Protein AF-A0A7X9GZW5-F1 (afdb_monomer)

Radius of gyration: 44.26 Å; Cα contacts (8 Å, |Δi|>4): 1492; chains: 1; bounding box: 99×56×119 Å

Structure (mmCIF, N/CA/C/O backbone):
data_AF-A0A7X9GZW5-F1
#
_entry.id   AF-A0A7X9GZW5-F1
#
loop_
_atom_site.group_PDB
_atom_site.id
_atom_site.type_symbol
_atom_site.label_atom_id
_atom_site.label_alt_id
_atom_site.label_comp_id
_atom_site.label_asym_id
_atom_site.label_entity_id
_atom_site.label_seq_id
_atom_site.pdbx_PDB_ins_code
_atom_site.Cartn_x
_atom_site.Cartn_y
_atom_site.Cartn_z
_atom_site.occupancy
_atom_site.B_iso_or_equiv
_atom_site.auth_seq_id
_atom_site.auth_comp_id
_atom_site.auth_asym_id
_atom_site.auth_atom_id
_atom_site.pdbx_PDB_model_num
ATOM 1 N N . GLU A 1 1 ? 48.222 13.769 -1.702 1.00 72.75 1 GLU A N 1
ATOM 2 C CA . GLU A 1 1 ? 47.560 15.000 -1.211 1.00 72.75 1 GLU A CA 1
ATOM 3 C C . GLU A 1 1 ? 47.302 16.028 -2.317 1.00 72.75 1 GLU A C 1
ATOM 5 O O . GLU A 1 1 ? 46.155 16.415 -2.487 1.00 72.75 1 GLU A O 1
ATOM 10 N N . ALA A 1 2 ? 48.299 16.400 -3.131 1.00 80.19 2 ALA A N 1
ATOM 11 C CA . ALA A 1 2 ? 48.127 17.349 -4.244 1.00 80.19 2 ALA A CA 1
ATOM 12 C C . ALA A 1 2 ? 47.014 16.972 -5.253 1.00 80.19 2 ALA A C 1
ATOM 14 O O . ALA A 1 2 ? 46.189 17.818 -5.588 1.00 80.19 2 ALA A O 1
ATOM 15 N N . LEU A 1 3 ? 46.912 15.695 -5.656 1.00 81.25 3 LEU A N 1
ATOM 16 C CA . LEU A 1 3 ? 45.839 15.205 -6.543 1.00 81.25 3 LEU A CA 1
ATOM 17 C C . LEU A 1 3 ? 44.428 15.529 -6.017 1.00 81.25 3 LEU A C 1
ATOM 19 O O . LEU A 1 3 ? 43.565 15.923 -6.791 1.00 81.25 3 LEU A O 1
ATOM 23 N N . LYS A 1 4 ? 44.213 15.464 -4.694 1.00 79.50 4 LYS A N 1
ATOM 24 C CA . LYS A 1 4 ? 42.918 15.755 -4.053 1.00 79.50 4 LYS A CA 1
ATOM 25 C C . LYS A 1 4 ? 42.494 17.213 -4.247 1.00 79.50 4 LYS A C 1
ATOM 27 O O . LYS A 1 4 ? 41.311 17.493 -4.418 1.00 79.50 4 LYS A O 1
ATOM 32 N N . TRP A 1 5 ? 43.444 18.143 -4.186 1.00 85.75 5 TRP A N 1
ATOM 33 C CA . TRP A 1 5 ? 43.175 19.567 -4.389 1.00 85.75 5 TRP A CA 1
ATOM 34 C C . TRP A 1 5 ? 42.971 19.901 -5.864 1.00 85.75 5 TRP A C 1
ATOM 36 O O . TRP A 1 5 ? 42.066 20.666 -6.188 1.00 85.75 5 TRP A O 1
ATOM 46 N N . ILE A 1 6 ? 43.731 19.262 -6.755 1.00 85.94 6 ILE A N 1
ATOM 47 C CA . ILE A 1 6 ? 43.542 19.404 -8.201 1.00 85.94 6 ILE A CA 1
ATOM 48 C C . ILE A 1 6 ? 42.176 18.858 -8.633 1.00 85.94 6 ILE A C 1
ATOM 50 O O . ILE A 1 6 ? 41.477 19.521 -9.392 1.00 85.94 6 ILE A O 1
ATOM 54 N N . ASP A 1 7 ? 41.745 17.711 -8.103 1.00 81.75 7 ASP A N 1
ATOM 55 C CA . ASP A 1 7 ? 40.413 17.161 -8.380 1.00 81.75 7 ASP A CA 1
ATOM 56 C C . ASP A 1 7 ? 39.292 18.097 -7.920 1.00 81.75 7 ASP A C 1
ATOM 58 O O . ASP A 1 7 ? 38.317 18.285 -8.644 1.00 81.75 7 ASP A O 1
ATOM 62 N N . LYS A 1 8 ? 39.442 18.742 -6.754 1.00 83.12 8 LYS A N 1
ATOM 63 C CA . LYS A 1 8 ? 38.505 19.785 -6.304 1.00 83.12 8 LYS A CA 1
ATOM 64 C C . LYS A 1 8 ? 38.477 20.984 -7.253 1.00 83.12 8 LYS A C 1
ATOM 66 O O . LYS A 1 8 ? 37.396 21.472 -7.561 1.00 83.12 8 LYS A O 1
ATOM 71 N N . GLY A 1 9 ? 39.636 21.430 -7.735 1.00 83.94 9 GLY A N 1
ATOM 72 C CA . GLY A 1 9 ? 39.723 22.507 -8.723 1.00 83.94 9 GLY A CA 1
ATOM 73 C C . GLY A 1 9 ? 39.053 22.140 -10.052 1.00 83.94 9 GLY A C 1
ATOM 74 O O . GLY A 1 9 ? 38.276 22.925 -10.582 1.00 83.94 9 GLY A O 1
ATOM 75 N N . LEU A 1 10 ? 39.261 20.915 -10.543 1.00 81.38 10 LEU A N 1
ATOM 76 C CA . LEU A 1 10 ? 38.660 20.421 -11.789 1.00 81.38 10 LEU A CA 1
ATOM 77 C C . LEU A 1 10 ? 37.143 20.205 -11.700 1.00 81.38 10 LEU A C 1
ATOM 79 O O . LEU A 1 10 ? 36.481 20.125 -12.730 1.00 81.38 10 LEU A O 1
ATOM 83 N N . ILE A 1 11 ? 36.572 20.111 -10.494 1.00 83.31 11 ILE A N 1
ATOM 84 C CA . ILE A 1 11 ? 35.113 20.155 -10.304 1.00 83.31 11 ILE A CA 1
ATOM 85 C C . ILE A 1 11 ? 34.575 21.563 -10.586 1.00 83.31 11 ILE A C 1
ATOM 87 O O . ILE A 1 11 ? 33.476 21.692 -11.118 1.00 83.31 11 ILE A O 1
ATOM 91 N N . MET A 1 12 ? 35.336 22.601 -10.229 1.00 84.12 12 MET A N 1
ATOM 92 C CA . MET A 1 12 ? 34.951 24.000 -10.430 1.00 84.12 12 MET A CA 1
ATOM 93 C C . MET A 1 12 ? 35.209 24.459 -11.868 1.00 84.12 12 MET A C 1
ATOM 95 O O . MET A 1 12 ? 34.388 25.174 -12.433 1.00 84.12 12 MET A O 1
ATOM 99 N N . ASP A 1 13 ? 36.311 24.008 -12.471 1.00 86.19 13 ASP A N 1
ATOM 100 C CA . ASP A 1 13 ? 36.641 24.247 -13.875 1.00 86.19 13 ASP A CA 1
ATOM 101 C C . ASP A 1 13 ? 37.173 22.966 -14.538 1.00 86.19 13 ASP A C 1
ATOM 103 O O . ASP A 1 13 ? 38.354 22.622 -14.464 1.00 86.19 13 ASP A O 1
ATOM 107 N N . THR A 1 14 ? 36.273 22.258 -15.223 1.00 82.81 14 THR A N 1
ATOM 108 C CA . THR A 1 14 ? 36.565 20.971 -15.882 1.00 82.81 14 THR A CA 1
ATOM 109 C C . THR A 1 14 ? 37.471 21.083 -17.116 1.00 82.81 14 THR A C 1
ATOM 111 O O . THR A 1 14 ? 37.942 20.054 -17.627 1.00 82.81 14 THR A O 1
ATOM 114 N N . GLN A 1 15 ? 37.703 22.303 -17.615 1.00 85.69 15 GLN A N 1
ATOM 115 C CA . GLN A 1 15 ? 38.488 22.576 -18.821 1.00 85.69 15 GLN A CA 1
ATOM 116 C C . GLN A 1 15 ? 39.798 23.320 -18.537 1.00 85.69 15 GLN A C 1
ATOM 118 O O . GLN A 1 15 ? 40.574 23.523 -19.470 1.00 85.69 15 GLN A O 1
ATOM 123 N N . SER A 1 16 ? 40.084 23.652 -17.274 1.00 90.81 16 SER A N 1
ATOM 124 C CA . SER A 1 16 ? 41.334 24.296 -16.864 1.00 90.81 16 SER A CA 1
ATOM 125 C C . SER A 1 16 ? 42.561 23.529 -17.370 1.00 90.81 16 SER A C 1
ATOM 127 O O . SER A 1 16 ? 42.872 22.428 -16.903 1.00 90.81 16 SER A O 1
ATOM 129 N N . ILE A 1 17 ? 43.275 24.128 -18.325 1.00 89.69 17 ILE A N 1
ATOM 130 C CA . ILE A 1 17 ? 44.474 23.551 -18.944 1.00 89.69 17 ILE A CA 1
ATOM 131 C C . ILE A 1 17 ? 45.559 23.290 -17.892 1.00 89.69 17 ILE A C 1
ATOM 133 O O . ILE A 1 17 ? 46.133 22.201 -17.875 1.00 89.69 17 ILE A O 1
ATOM 137 N N . ASP A 1 18 ? 45.780 24.232 -16.974 1.00 89.56 18 ASP A N 1
ATOM 138 C CA . ASP A 1 18 ? 46.822 24.133 -15.947 1.00 89.56 18 ASP A CA 1
ATOM 139 C C . ASP A 1 18 ? 46.533 23.023 -14.937 1.00 89.56 18 ASP A C 1
ATOM 141 O O . ASP A 1 18 ? 47.420 22.248 -14.572 1.00 89.56 18 ASP A O 1
ATOM 145 N N . LEU A 1 19 ? 45.279 22.900 -14.490 1.00 91.94 19 LEU A N 1
ATOM 146 C CA . LEU A 1 19 ? 44.891 21.837 -13.566 1.00 91.94 19 LEU A CA 1
ATOM 147 C C . LEU A 1 19 ? 44.952 20.462 -14.240 1.00 91.94 19 LEU A C 1
ATOM 149 O O . LEU A 1 19 ? 45.413 19.502 -13.621 1.00 91.94 19 LEU A O 1
ATOM 153 N N . LEU A 1 20 ? 44.545 20.360 -15.511 1.00 91.62 20 LEU A N 1
ATOM 154 C CA . LEU A 1 20 ? 44.650 19.122 -16.287 1.00 91.62 20 LEU A CA 1
ATOM 155 C C . LEU A 1 20 ? 46.114 18.721 -16.519 1.00 91.62 20 LEU A C 1
ATOM 157 O O . LEU A 1 20 ? 46.449 17.548 -16.344 1.00 91.62 20 LEU A O 1
ATOM 161 N N . TYR A 1 21 ? 46.989 19.676 -16.845 1.00 93.31 21 TYR A N 1
ATOM 162 C CA . TYR A 1 21 ? 48.422 19.437 -17.032 1.00 93.31 21 TYR A CA 1
ATOM 163 C C . TYR A 1 21 ? 49.090 18.987 -15.727 1.00 93.31 21 TYR A C 1
ATOM 165 O O . TYR A 1 21 ? 49.777 17.967 -15.697 1.00 93.31 21 TYR A O 1
ATOM 173 N N . ASN A 1 22 ? 48.833 19.690 -14.620 1.00 93.12 22 ASN A N 1
ATOM 174 C CA . ASN A 1 22 ? 49.389 19.331 -13.315 1.00 93.12 22 ASN A CA 1
ATOM 175 C C . ASN A 1 22 ? 48.883 17.967 -12.830 1.00 93.12 22 ASN A C 1
ATOM 177 O O . ASN A 1 22 ? 49.647 17.189 -12.255 1.00 93.12 22 ASN A O 1
ATOM 181 N N . LYS A 1 23 ? 47.614 17.632 -13.102 1.00 93.31 23 LYS A N 1
ATOM 182 C CA . LYS A 1 23 ? 47.085 16.291 -12.833 1.00 93.31 23 LYS A CA 1
ATOM 183 C C . LYS A 1 23 ? 47.818 15.229 -13.650 1.00 93.31 23 LYS A C 1
ATOM 185 O O . LYS A 1 23 ? 48.230 14.220 -13.081 1.00 93.31 23 LYS A O 1
ATOM 190 N N . ALA A 1 24 ? 48.004 15.464 -14.951 1.00 92.50 24 ALA A N 1
ATOM 191 C CA . ALA A 1 24 ? 48.729 14.556 -15.838 1.00 92.50 24 ALA A CA 1
ATOM 192 C C . ALA A 1 24 ? 50.162 14.310 -15.343 1.00 92.50 24 ALA A C 1
ATOM 194 O O . ALA A 1 24 ? 50.598 13.161 -15.273 1.00 92.50 24 ALA A O 1
ATOM 195 N N . TYR A 1 25 ? 50.851 15.368 -14.911 1.00 93.44 25 TYR A N 1
ATOM 196 C CA . TYR A 1 25 ? 52.205 15.288 -14.370 1.00 93.44 25 TYR A CA 1
ATOM 197 C C . TYR A 1 25 ? 52.283 14.480 -13.076 1.00 93.44 25 TYR A C 1
ATOM 199 O O . TYR A 1 25 ? 53.138 13.608 -12.937 1.00 93.44 25 TYR A O 1
ATOM 207 N N . LEU A 1 26 ? 51.377 14.715 -12.124 1.00 90.94 26 LEU A N 1
ATOM 208 C CA . LEU A 1 26 ? 51.371 13.949 -10.877 1.00 90.94 26 LEU A CA 1
ATOM 209 C C . LEU A 1 26 ? 51.073 12.465 -11.112 1.00 90.94 26 LEU A C 1
ATOM 211 O O . LEU A 1 26 ? 51.699 11.623 -10.470 1.00 90.94 26 LEU A O 1
ATOM 215 N N . LEU A 1 27 ? 50.163 12.149 -12.040 1.00 88.25 27 LEU A N 1
ATOM 216 C CA . LEU A 1 27 ? 49.876 10.771 -12.450 1.00 88.25 27 LEU A CA 1
ATOM 217 C C . LEU A 1 27 ? 51.096 10.113 -13.115 1.00 88.25 27 LEU A C 1
ATOM 219 O O . LEU A 1 27 ? 51.404 8.964 -12.801 1.00 88.25 27 LEU A O 1
ATOM 223 N N . GLU A 1 28 ? 51.855 10.855 -13.935 1.00 91.44 28 GLU A N 1
ATOM 224 C CA . GLU A 1 28 ? 53.139 10.394 -14.494 1.00 91.44 28 GLU A CA 1
ATOM 225 C C . GLU A 1 28 ? 54.108 9.980 -13.373 1.00 91.44 28 GLU A C 1
ATOM 227 O O . GLU A 1 28 ? 54.698 8.900 -13.428 1.00 91.44 28 GLU A O 1
ATOM 232 N N . GLN A 1 29 ? 54.243 10.804 -12.323 1.00 89.62 29 GLN A N 1
ATOM 233 C CA . GLN A 1 29 ? 55.184 10.550 -11.222 1.00 89.62 29 GLN A CA 1
ATOM 234 C C . GLN A 1 29 ? 54.838 9.299 -10.407 1.00 89.62 29 GLN A C 1
ATOM 236 O O . GLN A 1 29 ? 55.737 8.588 -9.954 1.00 89.62 29 GLN A O 1
ATOM 241 N N . ILE A 1 30 ? 53.548 8.998 -10.242 1.00 85.38 30 ILE A N 1
ATOM 242 C CA . ILE A 1 30 ? 53.096 7.783 -9.548 1.00 85.38 30 ILE A CA 1
ATOM 243 C C . ILE A 1 30 ? 52.948 6.570 -10.480 1.00 85.38 30 ILE A C 1
ATOM 245 O O . ILE A 1 30 ? 52.522 5.511 -10.027 1.00 85.38 30 ILE A O 1
ATOM 249 N N . LYS A 1 31 ? 53.391 6.691 -11.742 1.00 85.19 31 LYS A N 1
ATOM 250 C CA . LYS A 1 31 ? 53.388 5.637 -12.775 1.00 85.19 31 LYS A CA 1
ATOM 251 C C . LYS A 1 31 ? 51.997 5.223 -13.269 1.00 85.19 31 LYS A C 1
ATOM 253 O O . LYS A 1 31 ? 51.855 4.146 -13.846 1.00 85.19 31 LYS A O 1
ATOM 258 N N . GLU A 1 32 ? 51.004 6.096 -13.116 1.00 83.94 32 GLU A N 1
ATOM 259 C CA . GLU A 1 32 ? 49.678 5.976 -13.740 1.00 83.94 32 GLU A CA 1
ATOM 260 C C . GLU A 1 32 ? 49.742 6.536 -15.167 1.00 83.94 32 GLU A C 1
ATOM 262 O O . GLU A 1 32 ? 49.196 7.591 -15.509 1.00 83.94 32 GLU A O 1
ATOM 267 N N . TYR A 1 33 ? 50.538 5.859 -15.996 1.00 87.81 33 TYR A N 1
ATOM 268 C CA . TYR A 1 33 ? 50.964 6.359 -17.298 1.00 87.81 33 TYR A CA 1
ATOM 269 C C . TYR A 1 33 ? 49.816 6.540 -18.287 1.00 87.81 33 TYR A C 1
ATOM 271 O O . TYR A 1 33 ? 49.852 7.474 -19.081 1.00 87.81 33 TYR A O 1
ATOM 279 N N . LYS A 1 34 ? 48.789 5.691 -18.235 1.00 87.06 34 LYS A N 1
ATOM 280 C CA . LYS A 1 34 ? 47.663 5.731 -19.172 1.00 87.06 34 LYS A CA 1
ATOM 281 C C . LYS A 1 34 ? 46.754 6.934 -18.916 1.00 87.06 34 LYS A C 1
ATOM 283 O O . LYS A 1 34 ? 46.478 7.717 -19.822 1.00 87.06 34 LYS A O 1
ATOM 288 N N . GLU A 1 35 ? 46.357 7.144 -17.667 1.00 84.94 35 GLU A N 1
ATOM 289 C CA . GLU A 1 35 ? 45.562 8.293 -17.239 1.00 84.94 35 GLU A CA 1
ATOM 290 C C . GLU A 1 35 ? 46.338 9.607 -17.432 1.00 84.94 35 GLU A C 1
ATOM 292 O O . GLU A 1 35 ? 45.770 10.607 -17.878 1.00 84.94 35 GLU A O 1
ATOM 297 N N . SER A 1 36 ? 47.650 9.594 -17.167 1.00 90.25 36 SER A N 1
ATOM 298 C CA . SER A 1 36 ? 48.552 10.706 -17.487 1.00 90.25 36 SER A CA 1
ATOM 299 C C . SER A 1 36 ? 48.565 11.016 -18.990 1.00 90.25 36 SER A C 1
ATOM 301 O O . SER A 1 36 ? 48.349 12.161 -19.390 1.00 90.25 36 SER A O 1
ATOM 303 N N . TYR A 1 37 ? 48.733 9.992 -19.832 1.00 92.19 37 TYR A N 1
ATOM 304 C CA . TYR A 1 37 ? 48.777 10.107 -21.289 1.00 92.19 37 TYR A CA 1
ATOM 305 C C . TYR A 1 37 ? 47.490 10.720 -21.866 1.00 92.19 37 TYR A C 1
ATOM 307 O O . TYR A 1 37 ? 47.555 11.654 -22.671 1.00 92.19 37 TYR A O 1
ATOM 315 N N . ILE A 1 38 ? 46.319 10.264 -21.404 1.00 88.25 38 ILE A N 1
ATOM 316 C CA . ILE A 1 38 ? 45.004 10.788 -21.816 1.00 88.25 38 ILE A CA 1
ATOM 317 C C . ILE A 1 38 ? 44.864 12.275 -21.464 1.00 88.25 38 ILE A C 1
ATOM 319 O O . ILE A 1 38 ? 44.433 13.081 -22.295 1.00 88.25 38 ILE A O 1
ATOM 323 N N . LEU A 1 39 ? 45.237 12.666 -20.242 1.00 89.75 39 LEU A N 1
ATOM 324 C CA . LEU A 1 39 ? 45.152 14.062 -19.811 1.00 89.75 39 LEU A CA 1
ATOM 325 C C . LEU A 1 39 ? 46.134 14.951 -20.575 1.00 89.75 39 LEU A C 1
ATOM 327 O O . LEU A 1 39 ? 45.755 16.044 -20.996 1.00 89.75 39 LEU A O 1
ATOM 331 N N . TYR A 1 40 ? 47.351 14.470 -20.829 1.00 94.19 40 TYR A N 1
ATOM 332 C CA . TYR A 1 40 ? 48.316 15.177 -21.661 1.00 94.19 40 TYR A CA 1
ATOM 333 C C . TYR A 1 40 ? 47.812 15.382 -23.093 1.00 94.19 40 TYR A C 1
ATOM 335 O O . TYR A 1 40 ? 47.909 16.496 -23.606 1.00 94.19 40 TYR A O 1
ATOM 343 N N . GLN A 1 41 ? 47.200 14.373 -23.724 1.00 91.69 41 GLN A N 1
ATOM 344 C CA . GLN A 1 41 ? 46.566 14.552 -25.036 1.00 91.69 41 GLN A CA 1
ATOM 345 C C . GLN A 1 41 ? 45.411 15.561 -24.996 1.00 91.69 41 GLN A C 1
ATOM 347 O O . GLN A 1 41 ? 45.297 16.409 -25.884 1.00 91.69 41 GLN A O 1
ATOM 352 N N . LYS A 1 42 ? 44.572 15.516 -23.953 1.00 89.62 42 LYS A N 1
ATOM 353 C CA . LYS A 1 42 ? 43.482 16.484 -23.773 1.00 89.62 42 LYS A CA 1
ATOM 354 C C . LYS A 1 42 ? 44.025 17.909 -23.677 1.00 89.62 42 LYS A C 1
ATOM 356 O O . LYS A 1 42 ? 43.492 18.799 -24.336 1.00 89.62 42 LYS A O 1
ATOM 361 N N . VAL A 1 43 ? 45.093 18.130 -22.912 1.00 92.44 43 VAL A N 1
ATOM 362 C CA . VAL A 1 43 ? 45.745 19.444 -22.820 1.00 92.44 43 VAL A CA 1
ATOM 363 C C . VAL A 1 43 ? 46.348 19.851 -24.165 1.00 92.44 43 VAL A C 1
ATOM 365 O O . VAL A 1 43 ? 46.114 20.970 -24.619 1.00 92.44 43 VAL A O 1
ATOM 368 N N . LEU A 1 44 ? 47.062 18.943 -24.836 1.00 91.94 44 LEU A N 1
ATOM 369 C CA . LEU A 1 44 ? 47.708 19.192 -26.128 1.00 91.94 44 LEU A CA 1
ATOM 370 C C . LEU A 1 44 ? 46.719 19.686 -27.195 1.00 91.94 44 LEU A C 1
ATOM 372 O O . LEU A 1 44 ? 47.039 20.609 -27.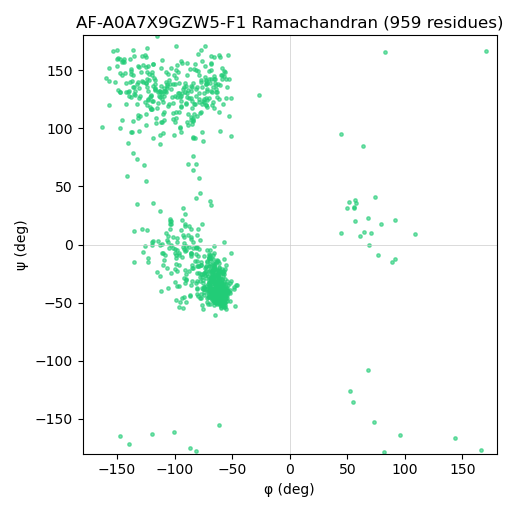946 1.00 91.94 44 LEU A O 1
ATOM 376 N N . ASN A 1 45 ? 45.521 19.097 -27.232 1.00 86.81 45 ASN A N 1
ATOM 377 C CA . ASN A 1 45 ? 44.471 19.436 -28.194 1.00 86.81 45 ASN A CA 1
ATOM 378 C C . ASN A 1 45 ? 43.798 20.789 -27.912 1.00 86.81 45 ASN A C 1
ATOM 380 O O . ASN A 1 45 ? 43.234 21.381 -28.828 1.00 86.81 45 ASN A O 1
ATOM 384 N N . ASN A 1 46 ? 43.852 21.284 -26.671 1.00 87.31 46 ASN A N 1
ATOM 385 C CA . ASN A 1 46 ? 43.128 22.488 -26.249 1.00 87.31 46 ASN A CA 1
ATOM 386 C C . ASN A 1 46 ? 44.038 23.696 -25.969 1.00 87.31 46 ASN A C 1
ATOM 388 O O . ASN A 1 46 ? 43.562 24.830 -25.962 1.00 87.31 46 ASN A O 1
ATOM 392 N N . THR A 1 47 ? 45.344 23.493 -25.773 1.00 87.81 47 THR A N 1
ATOM 393 C CA . THR A 1 47 ? 46.283 24.597 -25.536 1.00 87.81 47 THR A CA 1
ATOM 394 C C . THR A 1 47 ? 46.671 25.332 -26.823 1.00 87.81 47 THR A C 1
ATOM 396 O O . THR A 1 47 ? 46.819 24.743 -27.900 1.00 87.81 47 THR A O 1
ATOM 399 N N . ARG A 1 48 ? 46.878 26.649 -26.714 1.00 86.75 48 ARG A N 1
ATOM 400 C CA . ARG A 1 48 ? 47.419 27.500 -27.791 1.00 86.75 48 ARG A CA 1
ATOM 401 C C . ARG A 1 48 ? 48.918 27.779 -27.627 1.00 86.75 48 ARG A C 1
ATOM 403 O O . ARG A 1 48 ? 49.541 28.235 -28.580 1.00 86.75 48 ARG A O 1
ATOM 410 N N . GLU A 1 49 ? 49.504 27.459 -26.475 1.00 89.75 49 GLU A N 1
ATOM 411 C CA . GLU A 1 49 ? 50.903 27.763 -26.157 1.00 89.75 49 GLU A CA 1
ATOM 412 C C . GLU A 1 49 ? 51.881 26.739 -26.739 1.00 89.75 49 GLU A C 1
ATOM 414 O O . GLU A 1 49 ? 51.833 25.548 -26.426 1.00 89.75 49 GLU A O 1
ATOM 419 N N . GLN A 1 50 ? 52.811 27.200 -27.577 1.00 88.00 50 GLN A N 1
ATOM 420 C CA . GLN A 1 50 ? 53.731 26.315 -28.295 1.00 88.00 50 GLN A CA 1
ATOM 421 C C . GLN A 1 50 ? 54.775 25.644 -27.383 1.00 88.00 50 GLN A C 1
ATOM 423 O O . GLN A 1 50 ? 55.166 24.505 -27.643 1.00 88.00 50 GLN A O 1
ATOM 428 N N . SER A 1 51 ? 55.202 26.314 -26.310 1.00 87.62 51 SER A N 1
ATOM 429 C CA . SER A 1 51 ? 56.125 25.773 -25.300 1.00 87.62 51 SER A CA 1
ATOM 430 C C . SER A 1 51 ? 55.526 24.555 -24.589 1.00 87.62 51 SER A C 1
ATOM 432 O O . SER A 1 51 ? 56.146 23.493 -24.567 1.00 87.62 51 SER A O 1
ATOM 434 N N . ILE A 1 52 ? 54.283 24.676 -24.110 1.00 86.12 52 ILE A N 1
ATOM 435 C CA . ILE A 1 52 ? 53.530 23.589 -23.468 1.00 86.12 52 ILE A CA 1
ATOM 436 C C . ILE A 1 52 ? 53.308 22.433 -24.452 1.00 86.12 52 ILE A C 1
ATOM 438 O O . ILE A 1 52 ? 53.491 21.272 -24.091 1.00 86.12 52 ILE A O 1
ATOM 442 N N . LYS A 1 53 ? 52.978 22.715 -25.722 1.00 89.19 53 LYS A N 1
ATOM 443 C CA . LYS A 1 53 ? 52.837 21.662 -26.748 1.00 89.19 53 LYS A CA 1
ATOM 444 C C . LYS A 1 53 ? 54.115 20.849 -26.938 1.00 89.19 53 LYS A C 1
ATOM 446 O O . LYS A 1 53 ? 54.031 19.637 -27.126 1.00 89.19 53 LYS A O 1
ATOM 451 N N . ASN A 1 54 ? 55.276 21.502 -26.941 1.00 90.00 54 ASN A N 1
ATOM 452 C CA . ASN A 1 54 ? 56.557 20.828 -27.137 1.00 90.00 54 ASN A CA 1
ATOM 453 C C . ASN A 1 54 ? 56.922 19.951 -25.928 1.00 90.00 54 ASN A C 1
ATOM 455 O O . ASN A 1 54 ? 57.253 18.784 -26.130 1.00 90.00 54 ASN A O 1
ATOM 459 N N . ASP A 1 55 ? 56.769 20.463 -24.701 1.00 92.19 55 ASP A N 1
ATOM 460 C CA . ASP A 1 55 ? 56.987 19.681 -23.471 1.00 92.19 55 ASP A CA 1
ATOM 461 C C . ASP A 1 55 ? 56.048 18.465 -23.403 1.00 92.19 55 ASP A C 1
ATOM 463 O O . ASP A 1 55 ? 56.497 17.334 -23.210 1.00 92.19 55 ASP A O 1
ATOM 467 N N . ILE A 1 56 ? 54.751 18.655 -23.675 1.00 92.94 56 ILE A N 1
ATOM 468 C CA . ILE A 1 56 ? 53.792 17.545 -23.690 1.00 92.94 56 ILE A CA 1
ATOM 469 C C . ILE A 1 56 ? 54.174 16.495 -24.739 1.00 92.94 56 ILE A C 1
ATOM 471 O O . ILE A 1 56 ? 54.096 15.303 -24.455 1.00 92.94 56 ILE A O 1
ATOM 475 N N . LYS A 1 57 ? 54.609 16.888 -25.943 1.00 92.31 57 LYS A N 1
ATOM 476 C CA . LYS A 1 57 ? 55.041 15.927 -26.976 1.00 92.31 57 LYS A CA 1
ATOM 477 C C . LYS A 1 57 ? 56.230 15.081 -26.518 1.00 92.31 57 LYS A C 1
ATOM 479 O O . LYS A 1 57 ? 56.234 13.874 -26.765 1.00 92.31 57 LYS A O 1
ATOM 484 N N . GLU A 1 58 ? 57.212 15.687 -25.852 1.00 92.62 58 GLU A N 1
ATOM 485 C CA . GLU A 1 58 ? 58.362 14.966 -25.299 1.00 92.62 58 GLU A CA 1
ATOM 486 C C . GLU A 1 58 ? 57.928 13.986 -24.200 1.00 92.62 58 GLU A C 1
ATOM 488 O O . GLU A 1 58 ? 58.305 12.811 -24.224 1.00 92.62 58 GLU A O 1
ATOM 493 N N . ARG A 1 59 ? 57.048 14.426 -23.294 1.00 93.31 59 ARG A N 1
ATOM 494 C CA . ARG A 1 59 ? 56.481 13.578 -22.235 1.00 93.31 59 ARG A CA 1
ATOM 495 C C . ARG A 1 59 ? 55.655 12.426 -22.781 1.00 93.31 59 ARG A C 1
ATOM 497 O O . ARG A 1 59 ? 55.849 11.295 -22.353 1.00 93.31 59 ARG A O 1
ATOM 504 N N . LEU A 1 60 ? 54.784 12.673 -23.759 1.00 92.88 60 LEU A N 1
ATOM 505 C CA . LEU A 1 60 ? 53.994 11.628 -24.415 1.00 92.88 60 LEU A CA 1
ATOM 506 C C . LEU A 1 60 ? 54.904 10.570 -25.054 1.00 92.88 60 LEU A C 1
ATOM 508 O O . LEU A 1 60 ? 54.604 9.383 -24.949 1.00 92.88 60 LEU A O 1
ATOM 512 N N . LYS A 1 61 ? 56.023 10.977 -25.674 1.00 91.75 61 LYS A N 1
ATOM 513 C CA . LYS A 1 61 ? 57.021 10.043 -26.218 1.00 91.75 61 LYS A CA 1
ATOM 514 C C . LYS A 1 61 ? 57.664 9.210 -25.106 1.00 91.75 61 LYS A C 1
ATOM 516 O O . LYS A 1 61 ? 57.640 7.987 -25.179 1.00 91.75 61 LYS A O 1
ATOM 521 N N . LYS A 1 62 ? 58.140 9.860 -24.042 1.00 91.44 62 LYS A N 1
ATOM 522 C CA . LYS A 1 62 ? 58.736 9.192 -22.876 1.00 91.44 62 LYS A CA 1
ATOM 523 C C . LYS A 1 62 ? 57.771 8.203 -22.213 1.00 91.44 62 LYS A C 1
ATOM 525 O O . LYS A 1 62 ? 58.177 7.108 -21.836 1.00 91.44 62 LYS A O 1
ATOM 530 N N . ILE A 1 63 ? 56.497 8.571 -22.087 1.00 91.00 63 ILE A N 1
ATOM 531 C CA . ILE A 1 63 ? 55.453 7.709 -21.528 1.00 91.00 63 ILE A CA 1
ATOM 532 C C . ILE A 1 63 ? 55.225 6.484 -22.429 1.00 91.00 63 ILE A C 1
ATOM 534 O O . ILE A 1 63 ? 55.187 5.370 -21.910 1.00 91.00 63 ILE A O 1
ATOM 538 N N . LYS A 1 64 ? 55.165 6.653 -23.761 1.00 88.50 64 LYS A N 1
ATOM 539 C CA . LYS A 1 64 ? 55.068 5.522 -24.706 1.00 88.50 64 LYS A CA 1
ATOM 540 C C . LYS A 1 64 ? 56.277 4.587 -24.657 1.00 88.50 64 LYS A C 1
ATOM 542 O O . LYS A 1 64 ? 56.105 3.378 -24.779 1.00 88.50 64 LYS A O 1
ATOM 547 N N . ASP A 1 65 ? 57.479 5.127 -24.462 1.00 86.00 65 ASP A N 1
ATOM 548 C CA . ASP A 1 65 ? 58.694 4.316 -24.322 1.00 86.00 65 ASP A CA 1
ATOM 549 C C . ASP A 1 65 ? 58.659 3.463 -23.035 1.00 86.00 65 ASP A C 1
ATOM 551 O O . ASP A 1 65 ? 59.188 2.351 -23.000 1.00 86.00 65 ASP A O 1
ATOM 555 N N . MET A 1 66 ? 58.014 3.959 -21.970 1.00 85.25 66 MET A N 1
ATOM 556 C CA . MET A 1 66 ? 57.856 3.244 -20.694 1.00 85.25 66 MET A CA 1
ATOM 557 C C . MET A 1 66 ? 56.717 2.216 -20.714 1.00 85.25 66 MET A C 1
ATOM 559 O O . MET A 1 66 ? 56.830 1.141 -20.112 1.00 85.25 66 MET A O 1
ATOM 563 N N . ASP A 1 67 ? 55.620 2.537 -21.391 1.00 84.06 67 ASP A N 1
ATOM 564 C CA . ASP A 1 67 ? 54.469 1.664 -21.565 1.00 84.06 67 ASP A CA 1
ATOM 565 C C . ASP A 1 67 ? 53.857 1.897 -22.945 1.00 84.06 67 ASP A C 1
ATOM 567 O O . ASP A 1 67 ? 53.207 2.906 -23.198 1.00 84.06 67 ASP A O 1
ATOM 571 N N . CYS A 1 68 ? 54.062 0.940 -23.846 1.00 82.38 68 CYS A N 1
ATOM 572 C CA . CYS A 1 68 ? 53.556 1.040 -25.205 1.00 82.38 68 CYS A CA 1
ATOM 573 C C . CYS A 1 68 ? 52.023 1.137 -25.242 1.00 82.38 68 CYS A C 1
ATOM 575 O O . CYS A 1 68 ? 51.500 1.914 -26.021 1.00 82.38 68 CYS A O 1
ATOM 577 N N . LEU A 1 69 ? 51.281 0.460 -24.356 1.00 85.31 69 LEU A N 1
ATOM 578 C CA . LEU A 1 69 ? 49.812 0.358 -24.459 1.00 85.31 69 LEU A CA 1
ATOM 579 C C . LEU A 1 69 ? 49.044 1.591 -23.929 1.00 85.31 69 LEU A C 1
ATOM 581 O O . LEU A 1 69 ? 47.822 1.540 -23.760 1.00 85.31 69 LEU A O 1
ATOM 585 N N . VAL A 1 70 ? 49.744 2.675 -23.592 1.00 86.50 70 VAL A N 1
ATOM 586 C CA . VAL A 1 70 ? 49.178 3.891 -22.970 1.00 86.50 70 VAL A CA 1
ATOM 587 C C . VAL A 1 70 ? 48.245 4.677 -23.880 1.00 86.50 70 VAL A C 1
ATOM 589 O O . VAL A 1 70 ? 47.370 5.377 -23.382 1.00 86.50 70 VAL A O 1
ATOM 592 N N . ASP A 1 71 ? 48.432 4.579 -25.194 1.00 86.50 71 ASP A N 1
ATOM 593 C CA . ASP A 1 71 ? 47.633 5.291 -26.191 1.00 86.50 71 ASP A CA 1
ATOM 594 C C . ASP A 1 71 ? 46.415 4.503 -26.679 1.00 86.50 71 ASP A C 1
ATOM 596 O O . ASP A 1 71 ? 45.588 5.047 -27.410 1.00 86.50 71 ASP A O 1
ATOM 600 N N . LEU A 1 72 ? 46.292 3.248 -26.248 1.00 89.31 72 LEU A N 1
ATOM 601 C CA . LEU A 1 72 ? 45.149 2.390 -26.530 1.00 89.31 72 LEU A CA 1
ATOM 602 C C . LEU A 1 72 ? 43.994 2.684 -25.580 1.00 89.31 72 LEU A C 1
ATOM 604 O O . LEU A 1 72 ? 44.205 3.034 -24.418 1.00 89.31 72 LEU A O 1
ATOM 608 N N . ASN A 1 73 ? 42.763 2.484 -26.038 1.00 86.94 73 ASN A N 1
ATOM 609 C CA . ASN A 1 73 ? 41.575 2.766 -25.239 1.00 86.94 73 ASN A CA 1
ATOM 610 C C . ASN A 1 73 ? 41.351 1.712 -24.141 1.00 86.94 73 ASN A C 1
ATOM 612 O O . ASN A 1 73 ? 41.034 2.047 -23.000 1.00 86.94 73 ASN A O 1
ATOM 616 N N . GLY A 1 74 ? 41.523 0.436 -24.473 1.00 90.81 74 GLY A N 1
ATOM 617 C CA . GLY A 1 74 ? 41.146 -0.690 -23.633 1.00 90.81 74 GLY A CA 1
ATOM 618 C C . GLY A 1 74 ? 42.092 -0.989 -22.472 1.00 90.81 74 GLY A C 1
ATOM 619 O O . GLY A 1 74 ? 43.213 -0.488 -22.419 1.00 90.81 74 GLY A O 1
ATOM 620 N N . LYS A 1 75 ? 41.661 -1.836 -21.532 1.00 91.69 75 LYS A N 1
ATOM 621 C CA . LYS A 1 75 ? 42.455 -2.223 -20.350 1.00 91.69 75 LYS A CA 1
ATOM 622 C C . LYS A 1 75 ? 42.783 -3.716 -20.331 1.00 91.69 75 LYS A C 1
ATOM 624 O O . LYS A 1 75 ? 41.905 -4.556 -20.532 1.00 91.69 75 LYS A O 1
ATOM 629 N N . LEU A 1 76 ? 44.053 -4.038 -20.072 1.00 93.06 76 LEU A N 1
ATOM 630 C CA . LEU A 1 76 ? 44.542 -5.405 -19.877 1.00 93.06 76 LEU A CA 1
ATOM 631 C C . LEU A 1 76 ? 44.270 -5.893 -18.451 1.00 93.06 76 LEU A C 1
ATOM 633 O O . LEU A 1 76 ? 44.606 -5.216 -17.483 1.00 93.06 76 LEU A O 1
ATOM 637 N N . SER A 1 77 ? 43.757 -7.113 -18.323 1.00 94.06 77 SER A N 1
ATOM 638 C CA . SER A 1 77 ? 43.565 -7.778 -17.032 1.00 94.06 77 SER A CA 1
ATOM 639 C C . SER A 1 77 ? 44.029 -9.232 -17.096 1.00 94.06 77 SER A C 1
ATOM 641 O O . SER A 1 77 ? 44.188 -9.826 -18.169 1.00 94.06 77 SER A O 1
ATOM 643 N N . LEU A 1 78 ? 44.247 -9.830 -15.928 1.00 93.69 78 LEU A N 1
ATOM 644 C CA . LEU A 1 78 ? 44.622 -11.232 -15.809 1.00 93.69 78 LEU A CA 1
ATOM 645 C C . LEU A 1 78 ? 43.651 -11.951 -14.877 1.00 93.69 78 LEU A C 1
ATOM 647 O O . LEU A 1 78 ? 43.510 -11.590 -13.710 1.00 93.69 78 LEU A O 1
ATOM 651 N N . LEU A 1 79 ? 43.022 -12.997 -15.403 1.00 93.44 79 LEU A N 1
ATOM 652 C CA . LEU A 1 79 ? 42.180 -13.910 -14.648 1.00 93.44 79 LEU A CA 1
ATOM 653 C C . LEU A 1 79 ? 42.976 -15.175 -14.314 1.00 93.44 79 LEU A C 1
ATOM 655 O O . LEU A 1 79 ? 43.560 -15.812 -15.190 1.00 93.44 79 LEU A O 1
ATOM 659 N N . VAL A 1 80 ? 43.005 -15.547 -13.041 1.00 91.81 80 VAL A N 1
ATOM 660 C CA . VAL A 1 80 ? 43.705 -16.723 -12.526 1.00 91.81 80 VAL A CA 1
ATOM 661 C C . VAL A 1 80 ? 42.674 -17.687 -11.968 1.00 91.81 80 VAL A C 1
ATOM 663 O O . VAL A 1 80 ? 41.970 -17.357 -11.019 1.00 91.81 80 VAL A O 1
ATOM 666 N N . ILE A 1 81 ? 42.598 -18.876 -12.557 1.00 91.06 81 ILE A N 1
ATOM 667 C CA . ILE A 1 81 ? 41.638 -19.918 -12.192 1.00 91.06 81 ILE A CA 1
ATOM 668 C C . ILE A 1 81 ? 42.403 -21.114 -11.630 1.00 91.06 81 ILE A C 1
ATOM 670 O O . ILE A 1 81 ? 43.382 -21.581 -12.217 1.00 91.06 81 ILE A O 1
ATOM 674 N N . ASP A 1 82 ? 41.973 -21.627 -10.488 1.00 87.69 82 ASP A N 1
ATOM 675 C CA . ASP A 1 82 ? 42.526 -22.834 -9.896 1.00 87.69 82 ASP A CA 1
ATOM 676 C C . ASP A 1 82 ? 42.045 -24.084 -10.653 1.00 87.69 82 ASP A C 1
ATOM 678 O O . ASP A 1 82 ? 40.854 -24.274 -10.898 1.00 87.69 82 ASP A O 1
ATOM 682 N N . LYS A 1 83 ? 42.974 -24.966 -11.027 1.00 82.94 83 LYS A N 1
ATOM 683 C CA . LYS A 1 83 ? 42.697 -26.198 -11.777 1.00 82.94 83 LYS A CA 1
ATOM 684 C C . LYS A 1 83 ? 41.959 -27.257 -10.954 1.00 82.94 83 LYS A C 1
ATOM 686 O O . LYS A 1 83 ? 41.486 -28.221 -11.548 1.00 82.94 83 LYS A O 1
ATOM 691 N N . ARG A 1 84 ? 41.853 -27.097 -9.627 1.00 82.94 84 ARG A N 1
ATOM 692 C CA . ARG A 1 84 ? 41.002 -27.936 -8.762 1.00 82.94 84 ARG A CA 1
ATOM 693 C C . ARG A 1 84 ? 39.511 -27.738 -9.043 1.00 82.94 84 ARG A C 1
ATOM 695 O O . ARG A 1 84 ? 38.718 -28.598 -8.685 1.00 82.94 84 ARG A O 1
ATOM 702 N N . VAL A 1 85 ? 39.134 -26.622 -9.668 1.00 83.75 85 VAL A N 1
ATOM 703 C CA . VAL A 1 85 ? 37.763 -26.376 -10.130 1.00 83.75 85 VAL A CA 1
ATOM 704 C C . VAL A 1 85 ? 37.466 -27.263 -11.326 1.00 83.75 85 VAL A C 1
ATOM 706 O O . VAL A 1 85 ? 38.314 -27.387 -12.206 1.00 83.75 85 VAL A O 1
ATOM 709 N N . ASP A 1 86 ? 36.268 -27.836 -11.380 1.00 85.31 86 ASP A N 1
ATOM 710 C CA . ASP A 1 86 ? 35.823 -28.677 -12.489 1.00 85.31 86 ASP A CA 1
ATOM 711 C C . ASP A 1 86 ? 35.911 -27.967 -13.861 1.00 85.31 86 ASP A C 1
ATOM 713 O O . ASP A 1 86 ? 35.777 -26.744 -13.958 1.00 85.31 86 ASP A O 1
ATOM 717 N N . VAL A 1 87 ? 36.169 -28.734 -14.928 1.00 86.38 87 VAL A N 1
ATOM 718 C CA . VAL A 1 87 ? 36.331 -28.222 -16.302 1.00 86.38 87 VAL A CA 1
ATOM 719 C C . VAL A 1 87 ? 35.116 -27.405 -16.746 1.00 86.38 87 VAL A C 1
ATOM 721 O O . VAL A 1 87 ? 35.300 -26.337 -17.336 1.00 86.38 87 VAL A O 1
ATOM 724 N N . ASP A 1 88 ? 33.904 -27.856 -16.427 1.00 86.31 88 ASP A N 1
ATOM 725 C CA . ASP A 1 88 ? 32.663 -27.207 -16.847 1.00 86.31 88 ASP A CA 1
ATOM 726 C C . ASP A 1 88 ? 32.499 -25.844 -16.176 1.00 86.31 88 ASP A C 1
ATOM 728 O O . ASP A 1 88 ? 32.136 -24.859 -16.819 1.00 86.31 88 ASP A O 1
ATOM 732 N N . ILE A 1 89 ? 32.887 -25.743 -14.905 1.00 87.06 89 ILE A N 1
ATOM 733 C CA . ILE A 1 89 ? 32.859 -24.488 -14.149 1.00 87.06 89 ILE A CA 1
ATOM 734 C C . ILE A 1 89 ? 33.916 -23.518 -14.685 1.00 87.06 89 ILE A C 1
ATOM 736 O O . ILE A 1 89 ? 33.652 -22.322 -14.819 1.00 87.06 89 ILE A O 1
ATOM 740 N N . ARG A 1 90 ? 35.110 -24.004 -15.053 1.00 89.12 90 ARG A N 1
ATOM 741 C CA . ARG A 1 90 ? 36.131 -23.146 -15.680 1.00 89.12 90 ARG A CA 1
ATOM 742 C C . ARG A 1 90 ? 35.649 -22.600 -17.021 1.00 89.12 90 ARG A C 1
ATOM 744 O O . ARG A 1 90 ? 35.821 -21.412 -17.288 1.00 89.12 90 ARG A O 1
ATOM 751 N N . ASN A 1 91 ? 35.024 -23.442 -17.842 1.00 89.44 91 ASN A N 1
ATOM 752 C CA . ASN A 1 91 ? 34.437 -23.023 -19.113 1.00 89.44 91 ASN A CA 1
ATOM 753 C C . ASN A 1 91 ? 33.312 -22.003 -18.895 1.00 89.44 91 ASN A C 1
ATOM 755 O O . ASN A 1 91 ? 33.266 -20.994 -19.597 1.00 89.44 91 ASN A O 1
ATOM 759 N N . PHE A 1 92 ? 32.471 -22.213 -17.880 1.00 88.31 92 PHE A N 1
ATOM 760 C CA . PHE A 1 92 ? 31.426 -21.272 -17.489 1.00 88.31 92 PHE A CA 1
ATOM 761 C C . PHE A 1 92 ? 31.994 -19.901 -17.095 1.00 88.31 92 PHE A C 1
ATOM 763 O O . PHE A 1 92 ? 31.524 -18.878 -17.586 1.00 88.31 92 PHE A O 1
ATOM 770 N N . ILE A 1 93 ? 33.048 -19.861 -16.272 1.00 89.06 93 ILE A N 1
ATOM 771 C CA . ILE A 1 93 ? 33.725 -18.614 -15.876 1.00 89.06 93 ILE A CA 1
ATOM 772 C C . ILE A 1 93 ? 34.271 -17.879 -17.107 1.00 89.06 93 ILE A C 1
ATOM 774 O O . ILE A 1 93 ? 34.065 -16.676 -17.255 1.00 89.06 93 ILE A O 1
ATOM 778 N N . LEU A 1 94 ? 34.959 -18.589 -18.005 1.00 90.44 94 LEU A N 1
ATOM 779 C CA . LEU A 1 94 ? 35.501 -17.992 -19.228 1.00 90.44 94 LEU A CA 1
ATOM 780 C C . LEU A 1 94 ? 34.398 -17.413 -20.116 1.00 90.44 94 LEU A C 1
ATOM 782 O O . LEU A 1 94 ? 34.530 -16.294 -20.614 1.00 90.44 94 LEU A O 1
ATOM 786 N N . HIS A 1 95 ? 33.310 -18.164 -20.280 1.00 88.56 95 HIS A N 1
ATOM 787 C CA . HIS A 1 95 ? 32.144 -17.718 -21.025 1.00 88.56 95 HIS A CA 1
ATOM 788 C C . HIS A 1 95 ? 31.519 -16.470 -20.391 1.00 88.56 95 HIS A C 1
ATOM 790 O O . HIS A 1 95 ? 31.261 -15.504 -21.100 1.00 88.56 95 HIS A O 1
ATOM 796 N N . TRP A 1 96 ? 31.381 -16.433 -19.063 1.00 87.88 96 TRP A N 1
ATOM 797 C CA . TRP A 1 96 ? 30.875 -15.268 -18.338 1.00 87.88 96 TRP A CA 1
ATOM 798 C C . TRP A 1 96 ? 31.691 -14.004 -18.629 1.00 87.88 96 TRP A C 1
ATOM 800 O O . TRP A 1 96 ? 31.143 -12.994 -19.060 1.00 87.88 96 TRP A O 1
ATOM 810 N N . PHE A 1 97 ? 33.015 -14.044 -18.459 1.00 88.88 97 PHE A N 1
ATOM 811 C CA . PHE A 1 97 ? 33.850 -12.868 -18.734 1.00 88.88 97 PHE A CA 1
ATOM 812 C C . PHE A 1 97 ? 33.754 -12.416 -20.199 1.00 88.88 97 PHE A C 1
ATOM 814 O O . PHE A 1 97 ? 33.710 -11.213 -20.462 1.00 88.88 97 PHE A O 1
ATOM 821 N N . HIS A 1 98 ? 33.663 -13.356 -21.144 1.00 89.19 98 HIS A N 1
ATOM 822 C CA . HIS A 1 98 ? 33.443 -13.030 -22.552 1.00 89.19 98 HIS A CA 1
ATOM 823 C C . HIS A 1 98 ? 32.091 -12.335 -22.790 1.00 89.19 98 HIS A C 1
ATOM 825 O O . HIS A 1 98 ? 32.049 -11.254 -23.378 1.00 89.19 98 HIS A O 1
ATOM 831 N N . GLU A 1 99 ? 30.995 -12.908 -22.287 1.00 84.12 99 GLU A N 1
ATOM 832 C CA . GLU A 1 99 ? 29.635 -12.373 -22.454 1.00 84.12 99 GLU A CA 1
ATOM 833 C C . GLU A 1 99 ? 29.447 -10.989 -21.823 1.00 84.12 99 GLU A C 1
ATOM 835 O O . GLU A 1 99 ? 28.669 -10.182 -22.328 1.00 84.12 99 GLU A O 1
ATOM 840 N N . TYR A 1 100 ? 30.199 -10.668 -20.768 1.00 85.19 100 TYR A N 1
ATOM 841 C CA . TYR A 1 100 ? 30.168 -9.348 -20.128 1.00 85.19 100 TYR A CA 1
ATOM 842 C C . TYR A 1 100 ? 31.246 -8.372 -20.635 1.00 85.19 100 TYR A C 1
ATOM 844 O O . TYR A 1 100 ? 31.435 -7.274 -20.097 1.00 85.19 100 TYR A O 1
ATOM 852 N N . GLY A 1 101 ? 31.891 -8.725 -21.747 1.00 87.69 101 GLY A N 1
ATOM 853 C CA . GLY A 1 101 ? 32.579 -7.790 -22.625 1.00 87.69 101 GLY A CA 1
ATOM 854 C C . GLY A 1 101 ? 34.099 -7.841 -22.633 1.00 87.69 101 GLY A C 1
ATOM 855 O O . GLY A 1 101 ? 34.709 -6.985 -23.280 1.00 87.69 101 GLY A O 1
ATOM 856 N N . PHE A 1 102 ? 34.714 -8.833 -21.995 1.00 92.12 102 PHE A N 1
ATOM 857 C CA . PHE A 1 102 ? 36.148 -9.057 -22.122 1.00 92.12 102 PHE A CA 1
ATOM 858 C C . PHE A 1 102 ? 36.486 -9.885 -23.367 1.00 92.12 102 PHE A C 1
ATOM 860 O O . PHE A 1 102 ? 35.850 -10.886 -23.679 1.00 92.12 102 PHE A O 1
ATOM 867 N N . THR A 1 103 ? 37.554 -9.505 -24.058 1.00 93.38 103 THR A N 1
ATOM 868 C CA . THR A 1 103 ? 38.158 -10.293 -25.134 1.00 93.38 103 THR A CA 1
ATOM 869 C C . THR A 1 103 ? 39.217 -11.215 -24.540 1.00 93.38 103 THR A C 1
ATOM 871 O O . THR A 1 103 ? 40.179 -10.746 -23.934 1.00 93.38 103 THR A O 1
ATOM 874 N N . ILE A 1 104 ? 39.074 -12.529 -24.715 1.00 92.44 104 ILE A N 1
ATOM 875 C CA . ILE A 1 104 ? 40.081 -13.498 -24.263 1.00 92.44 104 ILE A CA 1
ATOM 876 C C . ILE A 1 104 ? 41.250 -13.489 -25.255 1.00 92.44 104 ILE A C 1
ATOM 878 O O . ILE A 1 104 ? 41.105 -13.890 -26.409 1.00 92.44 104 ILE A O 1
ATOM 882 N N . LEU A 1 105 ? 42.427 -13.041 -24.813 1.00 91.88 105 LEU A N 1
ATOM 883 C CA . LEU A 1 105 ? 43.607 -12.926 -25.673 1.00 91.88 105 LEU A CA 1
ATOM 884 C C . LEU A 1 105 ? 44.413 -14.219 -25.736 1.00 91.88 105 LEU A C 1
ATOM 886 O O . LEU A 1 105 ? 44.872 -14.606 -26.819 1.00 91.88 105 LEU A O 1
ATOM 890 N N . LYS A 1 106 ? 44.633 -14.854 -24.577 1.00 88.88 106 LYS A N 1
ATOM 891 C CA . LYS A 1 106 ? 45.468 -16.054 -24.452 1.00 88.88 106 LYS A CA 1
ATOM 892 C C . LYS A 1 106 ? 45.146 -16.831 -23.181 1.00 88.88 106 LYS A C 1
ATOM 894 O O . LYS A 1 106 ? 44.916 -16.243 -22.128 1.00 88.88 106 LYS A O 1
ATOM 899 N N . ASN A 1 107 ? 45.200 -18.154 -23.282 1.00 87.56 107 ASN A N 1
ATOM 900 C CA . ASN A 1 107 ? 45.107 -19.070 -22.153 1.00 87.56 107 ASN A CA 1
ATOM 901 C C . ASN A 1 107 ? 46.476 -19.731 -21.939 1.00 87.56 107 ASN A C 1
ATOM 903 O O . ASN A 1 107 ? 47.027 -20.332 -22.861 1.00 87.56 107 ASN A O 1
ATOM 907 N N . ILE A 1 108 ? 47.041 -19.582 -20.746 1.00 84.06 108 ILE A N 1
ATOM 908 C CA . ILE A 1 108 ? 48.363 -20.077 -20.376 1.00 84.06 108 ILE A CA 1
ATOM 909 C C . ILE A 1 108 ? 48.178 -21.198 -19.356 1.00 84.06 108 ILE A C 1
ATOM 911 O O . ILE A 1 108 ? 47.897 -20.981 -18.171 1.00 84.06 108 ILE A O 1
ATOM 915 N N . ASN A 1 109 ? 48.387 -22.420 -19.835 1.00 72.69 109 ASN A N 1
ATOM 916 C CA . ASN A 1 109 ? 48.424 -23.609 -19.002 1.00 72.69 109 ASN A CA 1
ATOM 917 C C . ASN A 1 109 ? 49.834 -23.788 -18.438 1.00 72.69 109 ASN A C 1
ATOM 919 O O . ASN A 1 109 ? 50.760 -24.133 -19.163 1.00 72.69 109 ASN A O 1
ATOM 923 N N . THR A 1 110 ? 49.999 -23.568 -17.134 1.00 69.00 110 THR A N 1
ATOM 924 C CA . THR A 1 110 ? 51.256 -23.889 -16.437 1.00 69.00 110 THR A CA 1
ATOM 925 C C . THR A 1 110 ? 51.227 -25.332 -15.915 1.00 69.00 110 THR A C 1
ATOM 927 O O . THR A 1 110 ? 50.147 -25.865 -15.657 1.00 69.00 110 THR A O 1
ATOM 930 N N . ASN A 1 111 ? 52.386 -25.966 -15.694 1.00 56.41 111 ASN A N 1
ATOM 931 C CA . ASN A 1 111 ? 52.484 -27.306 -15.072 1.00 56.41 111 ASN A CA 1
ATOM 932 C C . ASN A 1 111 ? 52.018 -27.343 -13.598 1.00 56.41 111 ASN A C 1
ATOM 934 O O . ASN A 1 111 ? 52.025 -28.394 -12.968 1.00 56.41 111 ASN A O 1
ATOM 938 N N . LYS A 1 112 ? 51.611 -26.198 -13.034 1.00 66.12 112 LYS A N 1
ATOM 939 C CA . LYS A 1 112 ? 51.091 -26.051 -11.672 1.00 66.12 112 LYS A CA 1
ATOM 940 C C . LYS A 1 112 ? 49.558 -26.002 -11.658 1.00 66.12 112 LYS A C 1
ATOM 942 O O . LYS A 1 112 ? 48.904 -25.859 -12.689 1.00 66.12 112 LYS A O 1
ATOM 947 N N . ILE A 1 113 ? 49.011 -26.056 -10.443 1.00 80.31 113 ILE A N 1
ATOM 948 C CA . ILE A 1 113 ? 47.589 -26.056 -10.046 1.00 80.31 113 ILE A CA 1
ATOM 949 C C . ILE A 1 113 ? 46.799 -24.820 -10.557 1.00 80.31 113 ILE A C 1
ATOM 951 O O . ILE A 1 113 ? 45.616 -24.700 -10.290 1.00 80.31 113 ILE A O 1
ATOM 955 N N . LYS A 1 114 ? 47.393 -23.891 -11.320 1.00 86.50 114 LYS A N 1
ATOM 956 C CA . LYS A 1 114 ? 46.745 -22.647 -11.775 1.00 86.50 114 LYS A CA 1
ATOM 957 C C . LYS A 1 114 ? 46.734 -22.509 -13.299 1.00 86.50 114 LYS A C 1
ATOM 959 O O . LYS A 1 114 ? 47.710 -22.838 -13.983 1.00 86.50 114 LYS A O 1
ATOM 964 N N . GLN A 1 115 ? 45.630 -21.982 -13.811 1.00 89.94 115 GLN A N 1
ATOM 965 C CA . GLN A 1 115 ? 45.411 -21.557 -15.187 1.00 89.94 115 GLN A CA 1
ATOM 966 C C . GLN A 1 115 ? 45.384 -20.025 -15.233 1.00 89.94 115 GLN A C 1
ATOM 968 O O . GLN A 1 115 ? 44.693 -19.393 -14.437 1.00 89.94 115 GLN A O 1
ATOM 973 N N . TYR A 1 116 ? 46.137 -19.431 -16.157 1.00 91.56 116 TYR A N 1
ATOM 974 C CA . TYR A 1 116 ? 46.232 -17.979 -16.317 1.00 91.56 116 TYR A CA 1
ATOM 975 C C . TYR A 1 116 ? 45.598 -17.569 -17.639 1.00 91.56 116 TYR A C 1
ATOM 977 O O . TYR A 1 116 ? 45.961 -18.088 -18.691 1.00 91.56 116 TYR A O 1
ATOM 985 N N . VAL A 1 117 ? 44.663 -16.632 -17.599 1.00 93.56 117 VAL A N 1
ATOM 986 C CA . VAL A 1 117 ? 43.872 -16.219 -18.755 1.00 93.56 117 VAL A CA 1
ATOM 987 C C . VAL A 1 117 ? 44.032 -14.718 -18.911 1.00 93.56 117 VAL A C 1
ATOM 989 O O . VAL A 1 117 ? 43.603 -13.936 -18.066 1.00 93.56 117 VAL A O 1
ATOM 992 N N . ILE A 1 118 ? 44.695 -14.322 -19.991 1.00 94.00 118 ILE A N 1
ATOM 993 C CA . ILE A 1 118 ? 44.902 -12.918 -20.324 1.00 94.00 118 ILE A CA 1
ATOM 994 C C . ILE A 1 118 ? 43.646 -12.426 -21.036 1.00 94.00 118 ILE A C 1
ATOM 996 O O . ILE A 1 118 ? 43.277 -12.970 -22.083 1.00 94.00 118 ILE A O 1
ATOM 1000 N N . ILE A 1 119 ? 43.010 -11.403 -20.474 1.00 94.38 119 ILE A N 1
ATOM 1001 C CA . ILE A 1 119 ? 41.774 -10.816 -20.991 1.00 94.38 119 ILE A CA 1
ATOM 1002 C C . ILE A 1 119 ? 41.949 -9.314 -21.224 1.00 94.38 119 ILE A C 1
ATOM 1004 O O . ILE A 1 119 ? 42.774 -8.668 -20.582 1.00 94.38 119 ILE A O 1
ATOM 1008 N N . TYR A 1 120 ? 41.184 -8.763 -22.161 1.00 94.44 120 TYR A N 1
ATOM 1009 C CA . TYR A 1 120 ? 41.281 -7.363 -22.561 1.00 94.44 120 TYR A CA 1
ATOM 1010 C C . TYR A 1 120 ? 39.904 -6.743 -22.740 1.00 94.44 120 TYR A C 1
ATOM 1012 O O . TYR A 1 120 ? 39.067 -7.279 -23.467 1.00 94.44 120 TYR A O 1
ATOM 1020 N N . ASP A 1 121 ? 39.658 -5.617 -22.085 1.00 93.31 121 ASP A N 1
ATOM 1021 C CA . ASP A 1 121 ? 38.409 -4.878 -22.227 1.00 93.31 121 ASP A CA 1
ATOM 1022 C C . ASP A 1 121 ? 38.583 -3.712 -23.196 1.00 93.31 121 ASP A C 1
ATOM 1024 O O . ASP A 1 121 ? 39.218 -2.721 -22.856 1.00 93.31 121 ASP A O 1
ATOM 1028 N N . LEU A 1 122 ? 37.989 -3.823 -24.387 1.00 92.62 122 LEU A N 1
ATOM 1029 C CA . LEU A 1 122 ? 38.007 -2.779 -25.421 1.00 92.62 122 LEU A CA 1
ATOM 1030 C C . LEU A 1 122 ? 37.183 -1.535 -25.052 1.00 92.62 122 LEU A C 1
ATOM 1032 O O . LEU A 1 122 ? 37.396 -0.472 -25.629 1.00 92.62 122 LEU A O 1
ATOM 1036 N N . ASN A 1 123 ? 36.220 -1.658 -24.129 1.00 90.12 123 ASN A N 1
ATOM 1037 C CA . ASN A 1 123 ? 35.400 -0.539 -23.657 1.00 90.12 123 ASN A CA 1
ATOM 1038 C C . ASN A 1 123 ? 35.353 -0.559 -22.117 1.00 90.12 123 ASN A C 1
ATOM 1040 O O . ASN A 1 123 ? 34.308 -0.942 -21.556 1.00 90.12 123 ASN A O 1
ATOM 1044 N N . PRO A 1 124 ? 36.461 -0.176 -21.449 1.00 89.25 124 PRO A N 1
ATOM 1045 C CA . PRO A 1 124 ? 36.524 -0.102 -19.996 1.00 89.25 124 PRO A CA 1
ATOM 1046 C C . PRO A 1 124 ? 35.414 0.794 -19.461 1.00 89.25 124 PRO A C 1
ATOM 1048 O O . PRO A 1 124 ? 35.044 1.794 -20.080 1.00 89.25 124 PRO A O 1
ATOM 1051 N N . GLN A 1 125 ? 34.847 0.397 -18.325 1.00 87.94 125 GLN A N 1
ATOM 1052 C CA . GLN A 1 125 ? 33.807 1.173 -17.665 1.00 87.94 125 GLN A CA 1
ATOM 1053 C C . GLN A 1 125 ? 34.430 2.088 -16.622 1.00 87.94 125 GLN A C 1
ATOM 1055 O O . GLN A 1 125 ? 35.192 1.643 -15.761 1.00 87.94 125 GLN A O 1
ATOM 1060 N N . ASP A 1 126 ? 34.061 3.363 -16.671 1.00 83.62 126 ASP A N 1
ATOM 1061 C CA . ASP A 1 126 ? 34.423 4.305 -15.626 1.00 83.62 126 ASP A CA 1
ATOM 1062 C C . ASP A 1 126 ? 33.783 3.905 -14.295 1.00 83.62 126 ASP A C 1
ATOM 1064 O O . ASP A 1 126 ? 32.605 3.552 -14.220 1.00 83.62 126 ASP A O 1
ATOM 1068 N N . MET A 1 127 ? 34.558 4.001 -13.217 1.00 82.81 127 MET A N 1
ATOM 1069 C CA . MET A 1 127 ? 34.025 3.832 -11.869 1.00 82.81 127 MET A CA 1
ATOM 1070 C C . MET A 1 127 ? 33.269 5.085 -11.415 1.00 82.81 127 MET A C 1
ATOM 1072 O O . MET A 1 127 ? 33.722 6.216 -11.647 1.00 82.81 127 MET A O 1
ATOM 1076 N N . THR A 1 128 ? 32.155 4.876 -10.706 1.00 78.75 128 THR A N 1
ATOM 1077 C CA . THR A 1 128 ? 31.429 5.945 -10.007 1.00 78.75 128 THR A CA 1
ATOM 1078 C C . THR A 1 128 ? 32.321 6.606 -8.953 1.00 78.75 128 THR A C 1
ATOM 1080 O O . THR A 1 128 ? 33.353 6.060 -8.551 1.00 78.75 128 THR A O 1
ATOM 1083 N N . ARG A 1 129 ? 31.954 7.814 -8.504 1.00 71.69 129 ARG A N 1
ATOM 1084 C CA . ARG A 1 129 ? 32.739 8.536 -7.488 1.00 71.69 129 ARG A CA 1
ATOM 1085 C C . ARG A 1 129 ? 32.812 7.746 -6.184 1.00 71.69 129 ARG A C 1
ATOM 1087 O O . ARG A 1 129 ? 33.869 7.688 -5.569 1.00 71.69 129 ARG A O 1
ATOM 1094 N N . GLU A 1 130 ? 31.712 7.108 -5.814 1.00 76.69 130 GLU A N 1
ATOM 1095 C CA . GLU A 1 130 ? 31.571 6.279 -4.623 1.00 76.69 130 GLU A CA 1
ATOM 1096 C C . GLU A 1 130 ? 32.465 5.036 -4.728 1.00 76.69 130 GLU A C 1
ATOM 1098 O O . GLU A 1 130 ? 33.271 4.782 -3.835 1.00 76.69 130 GLU A O 1
ATOM 1103 N N . ALA A 1 131 ? 32.429 4.334 -5.870 1.00 78.31 131 ALA A N 1
ATOM 1104 C CA . ALA A 1 131 ? 33.268 3.159 -6.104 1.00 78.31 131 ALA A CA 1
ATOM 1105 C C . ALA A 1 131 ? 34.769 3.499 -6.127 1.00 78.31 131 ALA A C 1
ATOM 1107 O O . ALA A 1 131 ? 35.574 2.731 -5.610 1.00 78.31 131 ALA A O 1
ATOM 1108 N N . LYS A 1 132 ? 35.154 4.672 -6.658 1.00 77.12 132 LYS A N 1
ATOM 1109 C CA . LYS A 1 132 ? 36.545 5.173 -6.612 1.00 77.12 132 LYS A CA 1
ATOM 1110 C C . LYS A 1 132 ? 37.054 5.402 -5.189 1.00 77.12 132 LYS A C 1
ATOM 1112 O O . LYS A 1 132 ? 38.252 5.272 -4.957 1.00 77.12 132 LYS A O 1
ATOM 1117 N N . ILE A 1 133 ? 36.174 5.760 -4.253 1.00 74.50 133 ILE A N 1
ATOM 1118 C CA . ILE A 1 133 ? 36.534 5.975 -2.845 1.00 74.50 133 ILE A CA 1
ATOM 1119 C C . ILE A 1 133 ? 36.644 4.639 -2.108 1.00 74.50 133 ILE A C 1
ATOM 1121 O O . ILE A 1 133 ? 37.589 4.441 -1.348 1.00 74.50 133 ILE A O 1
ATOM 1125 N N . GLU A 1 134 ? 35.689 3.737 -2.329 1.00 81.75 134 GLU A N 1
ATOM 1126 C CA . GLU A 1 134 ? 35.622 2.442 -1.644 1.00 81.75 134 GLU A CA 1
ATOM 1127 C C . GLU A 1 134 ? 36.694 1.459 -2.145 1.00 81.75 134 GLU A C 1
ATOM 1129 O O . GLU A 1 134 ? 37.290 0.731 -1.352 1.00 81.75 134 GLU A O 1
ATOM 1134 N N . TYR A 1 135 ? 37.007 1.494 -3.446 1.00 83.50 135 TYR A N 1
ATOM 1135 C CA . TYR A 1 135 ? 37.960 0.596 -4.103 1.00 83.50 135 TYR A CA 1
ATOM 1136 C C . TYR A 1 135 ? 39.042 1.381 -4.869 1.00 83.50 135 TYR A C 1
ATOM 1138 O O . TYR A 1 135 ? 39.103 1.323 -6.099 1.00 83.50 135 TYR A O 1
ATOM 1146 N N . PRO A 1 136 ? 39.946 2.100 -4.174 1.00 76.94 136 PRO A N 1
ATOM 1147 C CA . PRO A 1 136 ? 40.913 3.003 -4.808 1.00 76.94 136 PRO A CA 1
ATOM 1148 C C . PRO A 1 136 ? 41.955 2.296 -5.690 1.00 76.94 136 PRO A C 1
ATOM 1150 O O . PRO A 1 136 ? 42.623 2.950 -6.484 1.00 76.94 136 PRO A O 1
ATOM 1153 N N . GLY A 1 137 ? 42.116 0.976 -5.545 1.00 81.19 137 GLY A N 1
ATOM 1154 C CA . GLY A 1 137 ? 43.026 0.162 -6.356 1.00 81.19 137 GLY A CA 1
ATOM 1155 C C . GLY A 1 137 ? 42.406 -0.419 -7.630 1.00 81.19 137 GLY A C 1
ATOM 1156 O O . GLY A 1 137 ? 43.135 -1.064 -8.385 1.00 81.19 137 GLY A O 1
ATOM 1157 N N . ILE A 1 138 ? 41.097 -0.226 -7.851 1.00 87.69 138 ILE A N 1
ATOM 1158 C CA . ILE A 1 138 ? 40.382 -0.716 -9.034 1.00 87.69 138 ILE A CA 1
ATOM 1159 C C . ILE A 1 138 ? 40.383 0.348 -10.126 1.00 87.69 138 ILE A C 1
ATOM 1161 O O . ILE A 1 138 ? 40.135 1.519 -9.863 1.00 87.69 138 ILE A O 1
ATOM 1165 N N . ASP A 1 139 ? 40.655 -0.054 -11.366 1.00 85.69 139 ASP A N 1
ATOM 1166 C CA . ASP A 1 139 ? 40.800 0.878 -12.489 1.00 85.69 139 ASP A CA 1
ATOM 1167 C C . ASP A 1 139 ? 39.799 0.648 -13.637 1.00 85.69 139 ASP A C 1
ATOM 1169 O O . ASP A 1 139 ? 39.810 1.394 -14.619 1.00 85.69 139 ASP A O 1
ATOM 1173 N N . ASN A 1 140 ? 38.928 -0.358 -13.508 1.00 89.75 140 ASN A N 1
ATOM 1174 C CA . ASN A 1 140 ? 37.861 -0.683 -14.450 1.00 89.75 140 ASN A CA 1
ATOM 1175 C C . ASN A 1 140 ? 36.607 -1.146 -13.691 1.00 89.75 140 ASN A C 1
ATOM 1177 O O . ASN A 1 140 ? 36.625 -2.159 -12.990 1.00 89.75 140 ASN A O 1
ATOM 1181 N N . GLY A 1 141 ? 35.487 -0.444 -13.881 1.00 87.94 141 GLY A N 1
ATOM 1182 C CA . GLY A 1 141 ? 34.201 -0.772 -13.261 1.00 87.94 141 GLY A CA 1
ATOM 1183 C C . GLY A 1 141 ? 33.680 -2.170 -13.613 1.00 87.94 141 GLY A C 1
ATOM 1184 O O . GLY A 1 141 ? 32.945 -2.767 -12.828 1.00 87.94 141 GLY A O 1
ATOM 1185 N N . ARG A 1 142 ? 34.121 -2.763 -14.733 1.00 87.25 142 ARG A N 1
ATOM 1186 C CA . ARG A 1 142 ? 33.752 -4.144 -15.086 1.00 87.25 142 ARG A CA 1
ATOM 1187 C C . ARG A 1 142 ? 34.285 -5.190 -14.106 1.00 87.25 142 ARG A C 1
ATOM 1189 O O . ARG A 1 142 ? 33.774 -6.305 -14.093 1.00 87.25 142 ARG A O 1
ATOM 1196 N N . TYR A 1 143 ? 35.269 -4.884 -13.260 1.00 86.56 143 TYR A N 1
ATOM 1197 C CA . TYR A 1 143 ? 35.793 -5.874 -12.308 1.00 86.56 143 TYR A CA 1
ATOM 1198 C C . TYR A 1 143 ? 34.764 -6.267 -11.235 1.00 86.56 143 TYR A C 1
ATOM 1200 O O . TYR A 1 143 ? 34.811 -7.385 -10.721 1.00 86.56 143 TYR A O 1
ATOM 1208 N N . PHE A 1 144 ? 33.754 -5.427 -10.977 1.00 85.19 144 PHE A N 1
ATOM 1209 C CA . PHE A 1 144 ? 32.657 -5.746 -10.054 1.00 85.19 144 PHE A CA 1
ATOM 1210 C C . PHE A 1 144 ? 31.712 -6.852 -10.560 1.00 85.19 144 PHE A C 1
ATOM 1212 O O . PHE A 1 144 ? 30.916 -7.385 -9.784 1.00 85.19 144 PHE A O 1
ATOM 1219 N N . LEU A 1 145 ? 31.845 -7.284 -11.822 1.00 76.38 145 LEU A N 1
ATOM 1220 C CA . LEU A 1 145 ? 31.135 -8.449 -12.364 1.00 76.38 145 LEU A CA 1
ATOM 1221 C C . LEU A 1 145 ? 31.433 -9.747 -11.600 1.00 76.38 145 LEU A C 1
ATOM 1223 O O . LEU A 1 145 ? 30.623 -10.673 -11.648 1.00 76.38 145 LEU A O 1
ATOM 1227 N N . ILE A 1 146 ? 32.548 -9.817 -10.864 1.00 78.81 146 ILE A N 1
ATOM 1228 C CA . ILE A 1 146 ? 32.889 -10.982 -10.040 1.00 78.81 146 ILE A CA 1
ATOM 1229 C C . ILE A 1 146 ? 31.832 -11.258 -8.957 1.00 78.81 146 ILE A C 1
ATOM 1231 O O . ILE A 1 146 ? 31.537 -12.415 -8.663 1.00 78.81 146 ILE A O 1
ATOM 1235 N N . GLY A 1 147 ? 31.182 -10.215 -8.426 1.00 81.25 147 GLY A N 1
ATOM 1236 C CA . GLY A 1 147 ? 30.102 -10.366 -7.450 1.00 81.25 147 GLY A CA 1
ATOM 1237 C C . GLY A 1 147 ? 28.835 -10.980 -8.054 1.00 81.25 147 GLY A C 1
ATOM 1238 O O . GLY A 1 147 ? 28.168 -11.790 -7.410 1.00 81.25 147 GLY A O 1
ATOM 1239 N N . ALA A 1 148 ? 28.513 -10.642 -9.306 1.00 83.12 148 ALA A N 1
ATOM 1240 C CA . ALA A 1 148 ? 27.406 -11.260 -10.036 1.00 83.12 148 ALA A CA 1
ATOM 1241 C C . ALA A 1 148 ? 27.728 -12.716 -10.417 1.00 83.12 148 ALA A C 1
ATOM 1243 O O . ALA A 1 148 ? 26.897 -13.601 -10.208 1.00 83.12 148 ALA A O 1
ATOM 1244 N N . LEU A 1 149 ? 28.961 -12.981 -10.861 1.00 85.38 149 LEU A N 1
ATOM 1245 C CA . LEU A 1 149 ? 29.451 -14.333 -11.137 1.00 85.38 149 LEU A CA 1
ATOM 1246 C C . LEU A 1 149 ? 29.351 -15.243 -9.904 1.00 85.38 149 LEU A C 1
ATOM 1248 O O . LEU A 1 149 ? 28.879 -16.372 -10.012 1.00 85.38 149 LEU A O 1
ATOM 1252 N N . GLN A 1 150 ? 29.742 -14.747 -8.724 1.00 84.56 150 GLN A N 1
ATOM 1253 C CA . GLN A 1 150 ? 29.653 -15.481 -7.457 1.00 84.56 150 GLN A CA 1
ATOM 1254 C C . GLN A 1 150 ? 28.222 -15.950 -7.156 1.00 84.56 150 GLN A C 1
ATOM 1256 O O . GLN A 1 150 ? 28.025 -17.089 -6.730 1.00 84.56 150 GLN A O 1
ATOM 1261 N N . LYS A 1 151 ? 27.222 -15.087 -7.385 1.00 84.00 151 LYS A N 1
ATOM 1262 C CA . LYS A 1 151 ? 25.805 -15.434 -7.196 1.00 84.00 151 LYS A CA 1
ATOM 1263 C C . LYS A 1 151 ? 25.370 -16.515 -8.181 1.00 84.00 151 LYS A C 1
ATOM 1265 O O . LYS A 1 151 ? 24.748 -17.490 -7.770 1.00 84.00 151 LYS A O 1
ATOM 1270 N N . GLN A 1 152 ? 25.737 -16.371 -9.452 1.00 82.00 152 GLN A N 1
ATOM 1271 C CA . GLN A 1 152 ? 25.338 -17.321 -10.486 1.00 82.00 152 GLN A CA 1
ATOM 1272 C C . GLN A 1 152 ? 25.979 -18.699 -10.289 1.00 82.00 152 GLN A C 1
ATOM 1274 O O . GLN A 1 152 ? 25.312 -19.722 -10.420 1.00 82.00 152 GLN A O 1
ATOM 1279 N N . ILE A 1 153 ? 27.253 -18.737 -9.900 1.00 83.88 153 ILE A N 1
ATOM 1280 C CA . ILE A 1 153 ? 27.959 -19.986 -9.607 1.00 83.88 153 ILE A CA 1
ATOM 1281 C C . ILE A 1 153 ? 27.366 -20.700 -8.385 1.00 83.88 153 ILE A C 1
ATOM 1283 O O . ILE A 1 153 ? 27.256 -21.926 -8.394 1.00 83.88 153 ILE A O 1
ATOM 1287 N N . LEU A 1 154 ? 26.953 -19.960 -7.351 1.00 84.06 154 LEU A N 1
ATOM 1288 C CA . LEU A 1 154 ? 26.257 -20.544 -6.203 1.00 84.06 154 LEU A CA 1
ATOM 1289 C C . LEU A 1 154 ? 24.943 -21.212 -6.631 1.00 84.06 154 LEU A C 1
ATOM 1291 O O . LEU A 1 154 ? 24.665 -22.323 -6.191 1.00 84.06 154 LEU A O 1
ATOM 1295 N N . ILE A 1 155 ? 24.166 -20.561 -7.500 1.00 79.19 155 ILE A N 1
ATOM 1296 C CA . ILE A 1 155 ? 22.889 -21.093 -7.998 1.00 79.19 155 ILE A CA 1
ATOM 1297 C C . ILE A 1 155 ? 23.115 -22.347 -8.849 1.00 79.19 155 ILE A C 1
ATOM 1299 O O . ILE A 1 155 ? 22.465 -23.364 -8.633 1.00 79.19 155 ILE A O 1
ATOM 1303 N N . GLN A 1 156 ? 24.037 -22.279 -9.809 1.00 80.00 156 GLN A N 1
ATOM 1304 C CA . GLN A 1 156 ? 24.178 -23.310 -10.835 1.00 80.00 156 GLN A CA 1
ATOM 1305 C C . GLN A 1 156 ? 25.041 -24.500 -10.398 1.00 80.00 156 GLN A C 1
ATOM 1307 O O . GLN A 1 156 ? 24.805 -25.622 -10.837 1.00 80.00 156 GLN A O 1
ATOM 1312 N N . PHE A 1 157 ? 26.033 -24.271 -9.535 1.00 83.88 157 PHE A N 1
ATOM 1313 C CA . PHE A 1 157 ? 27.024 -25.283 -9.150 1.00 83.88 157 PHE A CA 1
ATOM 1314 C C . PHE A 1 157 ? 27.139 -25.486 -7.631 1.00 83.88 157 PHE A C 1
ATOM 1316 O O . PHE A 1 157 ? 27.942 -26.301 -7.184 1.00 83.88 157 PHE A O 1
ATOM 1323 N N . GLY A 1 158 ? 26.382 -24.745 -6.811 1.00 83.38 158 GLY A N 1
ATOM 1324 C CA . GLY A 1 158 ? 26.394 -24.891 -5.349 1.00 83.38 158 GLY A CA 1
ATOM 1325 C C . GLY A 1 158 ? 27.673 -24.399 -4.655 1.00 83.38 158 GLY A C 1
ATOM 1326 O O . GLY A 1 158 ? 27.855 -24.639 -3.459 1.00 83.38 158 GLY A O 1
ATOM 1327 N N . ILE A 1 159 ? 28.575 -23.710 -5.365 1.00 83.31 159 ILE A N 1
ATOM 1328 C CA . ILE A 1 159 ? 29.842 -23.226 -4.798 1.00 83.31 159 ILE A CA 1
ATOM 1329 C C . ILE A 1 159 ? 29.612 -21.897 -4.072 1.00 83.31 159 ILE A C 1
ATOM 1331 O O . ILE A 1 159 ? 29.350 -20.865 -4.687 1.00 83.31 159 ILE A O 1
ATOM 1335 N N . LYS A 1 160 ? 29.761 -21.923 -2.742 1.00 81.25 160 LYS A N 1
ATOM 1336 C CA . LYS A 1 160 ? 29.521 -20.767 -1.858 1.00 81.25 160 LYS A CA 1
ATOM 1337 C C . LYS A 1 160 ? 30.520 -19.626 -2.014 1.00 81.25 160 LYS A C 1
ATOM 1339 O O . LYS A 1 160 ? 30.138 -18.482 -1.804 1.00 81.25 160 LYS A O 1
ATOM 1344 N N . ASP A 1 161 ? 31.765 -19.926 -2.369 1.00 82.81 161 ASP A N 1
ATOM 1345 C CA . ASP A 1 161 ? 32.825 -18.922 -2.466 1.00 82.81 161 ASP A CA 1
ATOM 1346 C C . ASP A 1 161 ? 33.814 -19.282 -3.580 1.00 82.81 161 ASP A C 1
ATOM 1348 O O . ASP A 1 161 ? 34.670 -20.160 -3.419 1.00 82.81 161 ASP A O 1
ATOM 1352 N N . ILE A 1 162 ? 33.656 -18.627 -4.734 1.00 81.62 162 ILE A N 1
ATOM 1353 C CA . ILE A 1 162 ? 34.504 -18.833 -5.908 1.00 81.62 162 ILE A CA 1
ATOM 1354 C C . ILE A 1 162 ? 35.842 -18.108 -5.767 1.00 81.62 162 ILE A C 1
ATOM 1356 O O . ILE A 1 162 ? 36.800 -18.498 -6.430 1.00 81.62 162 ILE A O 1
ATOM 1360 N N . ASN A 1 163 ? 35.960 -17.119 -4.873 1.00 83.69 163 ASN A N 1
ATOM 1361 C CA . ASN A 1 163 ? 37.199 -16.351 -4.696 1.00 83.69 163 ASN A CA 1
ATOM 1362 C C . ASN A 1 163 ? 38.350 -17.221 -4.165 1.00 83.69 163 ASN A C 1
ATOM 1364 O O . ASN A 1 163 ? 39.518 -16.917 -4.392 1.00 83.69 163 ASN A O 1
ATOM 1368 N N . ASN A 1 164 ? 38.039 -18.362 -3.539 1.00 82.56 164 ASN A N 1
ATOM 1369 C CA . ASN A 1 164 ? 39.037 -19.367 -3.150 1.00 82.56 164 ASN A CA 1
ATOM 1370 C C . ASN A 1 164 ? 39.730 -20.035 -4.347 1.00 82.56 164 ASN A C 1
ATOM 1372 O O . ASN A 1 164 ? 40.791 -20.646 -4.198 1.00 82.56 164 ASN A O 1
ATOM 1376 N N . TYR A 1 165 ? 39.130 -19.934 -5.531 1.00 85.25 165 TYR A N 1
ATOM 1377 C CA . TYR A 1 165 ? 39.576 -20.594 -6.751 1.00 85.25 165 TYR A CA 1
ATOM 1378 C C . TYR A 1 165 ? 39.754 -19.641 -7.934 1.00 85.25 165 TYR A C 1
ATOM 1380 O O . TYR A 1 165 ? 40.226 -20.060 -8.990 1.00 85.25 165 TYR A O 1
ATOM 1388 N N . LEU A 1 166 ? 39.374 -18.376 -7.778 1.00 90.00 166 LEU A N 1
ATOM 1389 C CA . LEU A 1 166 ? 39.372 -17.376 -8.829 1.00 90.00 166 LEU A CA 1
ATOM 1390 C C . LEU A 1 166 ? 39.990 -16.088 -8.306 1.00 90.00 166 LEU A C 1
ATOM 1392 O O . LEU A 1 166 ? 39.609 -15.587 -7.255 1.00 90.00 166 LEU A O 1
ATOM 1396 N N . TYR A 1 167 ? 40.906 -15.522 -9.076 1.00 90.44 167 TYR A N 1
ATOM 1397 C CA . TYR A 1 167 ? 41.477 -14.216 -8.794 1.00 90.44 167 TYR A CA 1
ATOM 1398 C C . TYR A 1 167 ? 41.537 -13.388 -10.077 1.00 90.44 167 TYR A C 1
ATOM 1400 O O . TYR A 1 167 ? 42.038 -13.857 -11.097 1.00 90.44 167 TYR A O 1
ATOM 1408 N N . LEU A 1 168 ? 41.027 -12.161 -10.020 1.00 91.94 168 LEU A N 1
ATOM 1409 C CA . LEU A 1 168 ? 41.119 -11.161 -11.080 1.00 91.94 168 LEU A CA 1
ATOM 1410 C C . LEU A 1 168 ? 42.002 -10.017 -10.575 1.00 91.94 168 LEU A C 1
ATOM 1412 O O . LEU A 1 168 ? 41.808 -9.540 -9.457 1.00 91.94 168 LEU A O 1
ATOM 1416 N N . THR A 1 169 ? 42.961 -9.583 -11.389 1.00 92.81 169 THR A N 1
ATOM 1417 C CA . THR A 1 169 ? 43.816 -8.431 -11.063 1.00 92.81 169 THR A CA 1
ATOM 1418 C C . THR A 1 169 ? 43.003 -7.165 -10.843 1.00 92.81 169 THR A C 1
ATOM 1420 O O . THR A 1 169 ? 42.042 -6.914 -11.568 1.00 92.81 169 THR A O 1
ATOM 1423 N N . GLN A 1 170 ? 43.426 -6.344 -9.888 1.00 89.25 170 GLN A N 1
ATOM 1424 C CA . GLN A 1 170 ? 42.708 -5.144 -9.466 1.00 89.25 170 GLN A CA 1
ATOM 1425 C C . GLN A 1 170 ? 42.896 -3.977 -10.433 1.00 89.25 170 GLN A C 1
ATOM 1427 O O . GLN A 1 170 ? 42.004 -3.148 -10.551 1.00 89.25 170 GLN A O 1
ATOM 1432 N N . ASN A 1 171 ? 44.022 -3.915 -11.147 1.00 89.88 171 ASN A N 1
ATOM 1433 C CA . ASN A 1 171 ? 44.289 -2.877 -12.141 1.00 89.88 171 ASN A CA 1
ATOM 1434 C C . ASN A 1 171 ? 45.197 -3.353 -13.279 1.00 89.88 171 ASN A C 1
ATOM 1436 O O . ASN A 1 171 ? 45.839 -4.407 -13.201 1.00 89.88 171 ASN A O 1
ATOM 1440 N N . GLU A 1 172 ? 45.267 -2.553 -14.345 1.00 90.12 172 GLU A N 1
ATOM 1441 C CA . GLU A 1 172 ? 46.089 -2.857 -15.515 1.00 90.12 172 GLU A CA 1
ATOM 1442 C C . GLU A 1 172 ? 47.590 -2.927 -15.177 1.00 90.12 172 GLU A C 1
ATOM 1444 O O . GLU A 1 172 ? 48.316 -3.763 -15.724 1.00 90.12 172 GLU A O 1
ATOM 1449 N N . LEU A 1 173 ? 48.075 -2.098 -14.245 1.00 88.06 173 LEU A N 1
ATOM 1450 C CA . LEU A 1 173 ? 49.481 -2.098 -13.834 1.00 88.06 173 LEU A CA 1
ATOM 1451 C C . LEU A 1 173 ? 49.886 -3.437 -13.196 1.00 88.06 173 LEU A C 1
ATOM 1453 O O . LEU A 1 173 ? 50.957 -3.976 -13.494 1.00 88.06 173 LEU A O 1
ATOM 1457 N N . GLU A 1 174 ? 49.039 -3.987 -12.328 1.00 91.38 174 GLU A N 1
ATOM 1458 C CA . GLU A 1 174 ? 49.211 -5.312 -11.734 1.00 91.38 174 GLU A CA 1
ATOM 1459 C C . GLU A 1 174 ? 49.190 -6.410 -12.804 1.00 91.38 174 GLU A C 1
ATOM 1461 O O . GLU A 1 174 ? 50.109 -7.235 -12.859 1.00 91.38 174 GLU A O 1
ATOM 1466 N N . ALA A 1 175 ? 48.208 -6.376 -13.710 1.00 92.06 175 ALA A N 1
ATOM 1467 C CA . ALA A 1 175 ? 48.111 -7.328 -14.812 1.00 92.06 175 ALA A CA 1
ATOM 1468 C C . ALA A 1 175 ? 49.375 -7.324 -15.682 1.00 92.06 175 ALA A C 1
ATOM 1470 O O . ALA A 1 175 ? 49.975 -8.378 -15.910 1.00 92.06 175 ALA A O 1
ATOM 1471 N N . LYS A 1 176 ? 49.851 -6.142 -16.094 1.00 89.81 176 LYS A N 1
ATOM 1472 C CA . LYS A 1 176 ? 51.084 -5.975 -16.879 1.00 89.81 176 LYS A CA 1
ATOM 1473 C C . LYS A 1 176 ? 52.304 -6.542 -16.149 1.00 89.81 176 LYS A C 1
ATOM 1475 O O . LYS A 1 176 ? 53.124 -7.206 -16.782 1.00 89.81 176 LYS A O 1
ATOM 1480 N N . LYS A 1 177 ? 52.443 -6.321 -14.834 1.00 89.69 177 LYS A N 1
ATOM 1481 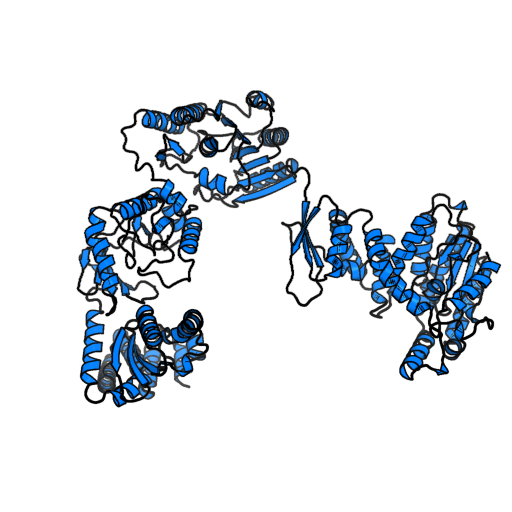C CA . LYS A 1 177 ? 53.560 -6.871 -14.036 1.00 89.69 177 LYS A CA 1
ATOM 1482 C C . LYS A 1 177 ? 53.564 -8.399 -14.047 1.00 89.69 177 LYS A C 1
ATOM 1484 O O . LYS A 1 177 ? 54.610 -8.995 -14.305 1.00 89.69 177 LYS A O 1
ATOM 1489 N N . ILE A 1 178 ? 52.414 -9.027 -13.806 1.00 90.62 178 ILE A N 1
ATOM 1490 C CA . ILE A 1 178 ? 52.310 -10.490 -13.755 1.00 90.62 178 ILE A CA 1
ATOM 1491 C C . ILE A 1 178 ? 52.493 -11.092 -15.157 1.00 90.62 178 ILE A C 1
ATOM 1493 O O . ILE A 1 178 ? 53.268 -12.033 -15.325 1.00 90.62 178 ILE A O 1
ATOM 1497 N N . VAL A 1 179 ? 51.862 -10.519 -16.186 1.00 89.69 179 VAL A N 1
ATOM 1498 C CA . VAL A 1 179 ? 52.009 -10.971 -17.581 1.00 89.69 179 VAL A CA 1
ATOM 1499 C C . VAL A 1 179 ? 53.462 -10.856 -18.052 1.00 89.69 179 VAL A C 1
ATOM 1501 O O . VAL A 1 179 ? 53.979 -11.808 -18.632 1.00 89.69 179 VAL A O 1
ATOM 1504 N N . LYS A 1 180 ? 54.168 -9.761 -17.725 1.00 88.62 180 LYS A N 1
ATOM 1505 C CA . LYS A 1 180 ? 55.613 -9.606 -17.991 1.00 88.62 180 LYS A CA 1
ATOM 1506 C C . LYS A 1 180 ? 56.442 -10.724 -17.366 1.00 88.62 180 LYS A C 1
ATOM 1508 O O . LYS A 1 180 ? 57.391 -11.183 -17.986 1.00 88.62 180 LYS A O 1
ATOM 1513 N N . GLN A 1 181 ? 56.105 -11.172 -16.158 1.00 87.12 181 GLN A N 1
ATOM 1514 C CA . GLN A 1 181 ? 56.833 -12.254 -15.488 1.00 87.12 181 GLN A CA 1
ATOM 1515 C C . GLN A 1 181 ? 56.534 -13.629 -16.092 1.00 87.12 181 GLN A C 1
ATOM 1517 O O . GLN A 1 181 ? 57.455 -14.429 -16.248 1.00 87.12 181 GLN A O 1
ATOM 1522 N N . LEU A 1 182 ? 55.270 -13.895 -16.432 1.00 83.06 182 LEU A N 1
ATOM 15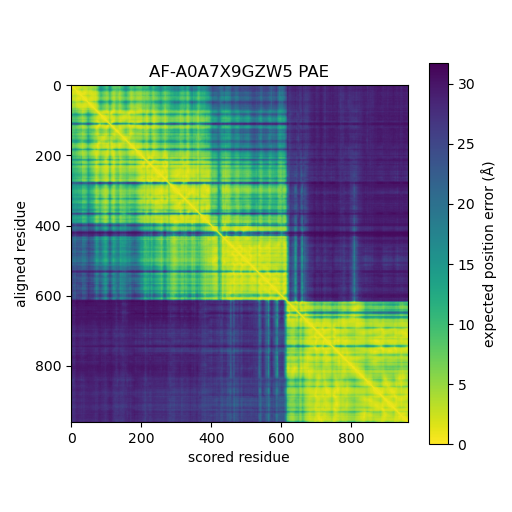23 C CA . LEU A 1 182 ? 54.810 -15.187 -16.949 1.00 83.06 182 LEU A CA 1
ATOM 1524 C C . LEU A 1 182 ? 55.089 -15.384 -18.446 1.00 83.06 182 LEU A C 1
ATOM 1526 O O . LEU A 1 182 ? 55.149 -16.522 -18.904 1.00 83.06 182 LEU A O 1
ATOM 1530 N N . PHE A 1 183 ? 55.229 -14.296 -19.209 1.00 79.31 183 PHE A N 1
ATOM 1531 C CA . PHE A 1 183 ? 55.211 -14.310 -20.675 1.00 79.31 183 PHE A CA 1
ATOM 1532 C C . PHE A 1 183 ? 56.367 -13.510 -21.305 1.00 79.31 183 PHE A C 1
ATOM 1534 O O . PHE A 1 183 ? 56.195 -12.889 -22.352 1.00 79.31 183 PHE A O 1
ATOM 1541 N N . LYS A 1 184 ? 57.547 -13.521 -20.662 1.00 76.19 184 LYS A N 1
ATOM 1542 C CA . LYS A 1 184 ? 58.728 -12.706 -21.023 1.00 76.19 184 LYS A CA 1
ATOM 1543 C C . LYS A 1 184 ? 59.072 -12.732 -22.517 1.00 76.19 184 LYS A C 1
ATOM 1545 O O . LYS A 1 184 ? 59.128 -11.675 -23.136 1.00 76.19 184 LYS A O 1
ATOM 1550 N N . ASP A 1 185 ? 59.226 -13.919 -23.100 1.00 75.88 185 ASP A N 1
ATOM 1551 C CA . ASP A 1 185 ? 59.764 -14.072 -24.464 1.00 75.88 185 ASP A CA 1
ATOM 1552 C C . ASP A 1 185 ? 58.734 -13.800 -25.573 1.00 75.88 185 ASP A C 1
ATOM 1554 O O . ASP A 1 185 ? 59.081 -13.714 -26.747 1.00 75.88 185 ASP A O 1
ATOM 1558 N N . LYS A 1 186 ? 57.451 -13.664 -25.216 1.00 81.75 186 LYS A N 1
ATOM 1559 C CA . LYS A 1 186 ? 56.333 -13.514 -26.165 1.00 81.75 186 LYS A CA 1
ATOM 1560 C C . LYS A 1 186 ? 55.434 -12.315 -25.859 1.00 81.75 186 LYS A C 1
ATOM 1562 O O . LYS A 1 186 ? 54.336 -12.196 -26.399 1.00 81.75 186 LYS A O 1
ATOM 1567 N N . ILE A 1 187 ? 55.874 -11.411 -24.987 1.00 84.81 187 ILE A N 1
ATOM 1568 C CA . ILE A 1 187 ? 55.077 -10.238 -24.619 1.00 84.81 187 ILE A CA 1
ATOM 1569 C C . ILE A 1 187 ? 54.895 -9.261 -25.781 1.00 84.81 187 ILE A C 1
ATOM 1571 O O . ILE A 1 187 ? 53.841 -8.645 -25.898 1.00 84.81 187 ILE A O 1
ATOM 1575 N N . LYS A 1 188 ? 55.891 -9.171 -26.669 1.00 84.81 188 LYS A N 1
ATOM 1576 C CA . LYS A 1 188 ? 55.823 -8.333 -27.867 1.00 84.81 188 LYS A CA 1
ATOM 1577 C C . LYS A 1 188 ? 54.699 -8.791 -28.803 1.00 84.81 188 LYS A C 1
ATOM 1579 O O . LYS A 1 188 ? 53.857 -7.980 -29.154 1.00 84.81 188 LYS A O 1
ATOM 1584 N N . GLU A 1 189 ? 54.620 -10.097 -29.073 1.00 88.00 189 GLU A N 1
ATOM 1585 C CA . GLU A 1 189 ? 53.539 -10.732 -29.852 1.00 88.00 189 GLU A CA 1
ATOM 1586 C C . GLU A 1 189 ? 52.157 -10.445 -29.236 1.00 88.00 189 GLU A C 1
ATOM 1588 O O . GLU A 1 189 ? 51.195 -10.148 -29.940 1.00 88.00 189 GLU A O 1
ATOM 1593 N N . LEU A 1 190 ? 52.042 -10.512 -27.902 1.00 90.00 190 LEU A N 1
ATOM 1594 C CA . LEU A 1 190 ? 50.788 -10.208 -27.209 1.00 90.00 190 LEU A CA 1
ATOM 1595 C C . LEU A 1 190 ? 50.378 -8.743 -27.394 1.00 90.00 190 LEU A C 1
ATOM 1597 O O . LEU A 1 190 ? 49.202 -8.468 -27.609 1.00 90.00 190 LEU A O 1
ATOM 1601 N N . TYR A 1 191 ? 51.323 -7.816 -27.270 1.00 89.69 191 TYR A N 1
ATOM 1602 C CA . TYR A 1 191 ? 51.050 -6.390 -27.404 1.00 89.69 191 TYR A CA 1
ATOM 1603 C C . TYR A 1 191 ? 50.728 -6.009 -28.848 1.00 89.69 191 TYR A C 1
ATOM 1605 O O . TYR A 1 191 ? 49.749 -5.302 -29.056 1.00 89.69 191 TYR A O 1
ATOM 1613 N N . GLU A 1 192 ? 51.457 -6.542 -29.832 1.00 89.81 192 GLU A N 1
ATOM 1614 C CA . GLU A 1 192 ? 51.130 -6.413 -31.262 1.00 89.81 192 GLU A CA 1
ATOM 1615 C C . GLU A 1 192 ? 49.698 -6.899 -31.539 1.00 89.81 192 GLU A C 1
ATOM 1617 O O . GLU A 1 192 ? 48.895 -6.164 -32.104 1.00 89.81 192 GLU A O 1
ATOM 1622 N N . LYS A 1 193 ? 49.305 -8.059 -30.993 1.00 91.56 193 LYS A N 1
ATOM 1623 C CA . LYS A 1 193 ? 47.923 -8.554 -31.096 1.00 91.56 193 LYS A CA 1
ATOM 1624 C C . LYS A 1 193 ? 46.888 -7.599 -30.484 1.00 91.56 193 LYS A C 1
ATOM 1626 O O . LYS A 1 193 ? 45.779 -7.497 -31.002 1.00 91.56 193 LYS A O 1
ATOM 1631 N N . ILE A 1 194 ? 47.197 -6.944 -29.362 1.00 93.62 194 ILE A N 1
ATOM 1632 C CA . ILE A 1 194 ? 46.290 -5.960 -28.744 1.00 93.62 194 ILE A CA 1
ATOM 1633 C C . ILE A 1 194 ? 46.135 -4.739 -29.657 1.00 93.62 194 ILE A C 1
ATOM 1635 O O . ILE A 1 194 ? 45.007 -4.299 -29.871 1.00 93.62 194 ILE A O 1
ATOM 1639 N N . TYR A 1 195 ? 47.238 -4.237 -30.218 1.00 92.19 195 TYR A N 1
ATOM 1640 C CA . TYR A 1 195 ? 47.211 -3.142 -31.188 1.00 92.19 195 TYR A CA 1
ATOM 1641 C C . TYR A 1 195 ? 46.343 -3.476 -32.399 1.00 92.19 195 TYR A C 1
ATOM 1643 O O . TYR A 1 195 ? 45.468 -2.689 -32.745 1.00 92.19 195 TYR A O 1
ATOM 1651 N N . ASP A 1 196 ? 46.526 -4.657 -32.991 1.00 91.88 196 ASP A N 1
ATOM 1652 C CA . ASP A 1 196 ? 45.747 -5.084 -34.156 1.00 91.88 196 ASP A CA 1
ATOM 1653 C C . ASP A 1 196 ? 44.244 -5.150 -33.841 1.00 91.88 196 ASP A C 1
ATOM 1655 O O . ASP A 1 196 ? 43.406 -4.727 -34.643 1.00 91.88 196 ASP A O 1
ATOM 1659 N N . ILE A 1 197 ? 43.883 -5.650 -32.651 1.00 93.19 197 ILE A N 1
ATOM 1660 C CA . ILE A 1 197 ? 42.488 -5.717 -32.198 1.00 93.19 197 ILE A CA 1
ATOM 1661 C C . ILE A 1 197 ? 41.897 -4.310 -32.027 1.00 93.19 197 ILE A C 1
ATOM 1663 O O . ILE A 1 197 ? 40.780 -4.071 -32.487 1.00 93.19 197 ILE A O 1
ATOM 1667 N N . GLU A 1 198 ? 42.611 -3.392 -31.372 1.00 93.25 198 GLU A N 1
ATOM 1668 C CA . GLU A 1 198 ? 42.172 -2.002 -31.182 1.00 93.25 198 GLU A CA 1
ATOM 1669 C C . GLU A 1 198 ? 42.027 -1.266 -32.515 1.00 93.25 198 GLU A C 1
ATOM 1671 O O . GLU A 1 198 ? 41.001 -0.626 -32.747 1.00 93.25 198 GLU A O 1
ATOM 1676 N N . GLU A 1 199 ? 43.001 -1.396 -33.417 1.00 91.56 199 GLU A N 1
ATOM 1677 C CA . GLU A 1 199 ? 42.977 -0.718 -34.715 1.00 91.56 199 GLU A CA 1
ATOM 1678 C C . GLU A 1 199 ? 41.834 -1.238 -35.598 1.00 91.56 199 GLU A C 1
ATOM 1680 O O . GLU A 1 199 ? 41.119 -0.452 -36.219 1.00 91.56 199 GLU A O 1
ATOM 1685 N N . THR A 1 200 ? 41.566 -2.548 -35.571 1.00 91.62 200 THR A N 1
ATOM 1686 C CA . THR A 1 200 ? 40.417 -3.150 -36.275 1.00 91.62 200 THR A CA 1
ATOM 1687 C C . THR A 1 200 ? 39.072 -2.743 -35.652 1.00 91.62 200 THR A C 1
ATOM 1689 O O . THR A 1 200 ? 38.037 -2.701 -36.321 1.00 91.62 200 THR A O 1
ATOM 1692 N N . TYR A 1 201 ? 39.050 -2.450 -34.351 1.00 93.69 201 TYR A N 1
ATOM 1693 C CA . TYR A 1 201 ? 37.856 -2.015 -33.624 1.00 93.69 201 TYR A CA 1
ATOM 1694 C C . TYR A 1 201 ? 37.607 -0.499 -33.732 1.00 93.69 201 TYR A C 1
ATOM 1696 O O . TYR A 1 201 ? 36.486 -0.011 -33.525 1.00 93.69 201 TYR A O 1
ATOM 1704 N N . LYS A 1 202 ? 38.643 0.268 -34.075 1.00 91.81 202 LYS A N 1
ATOM 1705 C CA . LYS A 1 202 ? 38.583 1.709 -34.288 1.00 91.81 202 LYS A CA 1
ATOM 1706 C C . LYS A 1 202 ? 37.717 2.044 -35.499 1.00 91.81 202 LYS A C 1
ATOM 1708 O O . LYS A 1 202 ? 37.693 1.351 -36.514 1.00 91.81 202 LYS A O 1
ATOM 1713 N N . THR A 1 203 ? 36.963 3.131 -35.383 1.00 93.00 203 THR A N 1
ATOM 1714 C CA . THR A 1 203 ? 36.084 3.573 -36.465 1.00 93.00 203 THR A CA 1
ATOM 1715 C C . THR A 1 203 ? 36.831 4.530 -37.378 1.00 93.00 203 THR A C 1
ATOM 1717 O O . THR A 1 203 ? 37.320 5.562 -36.935 1.00 93.00 203 THR A O 1
ATOM 1720 N N . GLN A 1 204 ? 36.898 4.160 -38.658 1.00 91.88 204 GLN A N 1
ATOM 1721 C CA . GLN A 1 204 ? 37.574 4.916 -39.719 1.00 91.88 204 GLN A CA 1
ATOM 1722 C C . GLN A 1 204 ? 36.684 6.022 -40.326 1.00 91.88 204 GLN A C 1
ATOM 1724 O O . GLN A 1 204 ? 37.089 6.723 -41.246 1.00 91.88 204 GLN A O 1
ATOM 1729 N N . TYR A 1 205 ? 35.465 6.184 -39.803 1.00 94.06 205 TYR A N 1
ATOM 1730 C CA . TYR A 1 205 ? 34.507 7.222 -40.184 1.00 94.06 205 TYR A CA 1
ATOM 1731 C C . TYR A 1 205 ? 34.471 8.339 -39.131 1.00 94.06 205 TYR A C 1
ATOM 1733 O O . TYR A 1 205 ? 34.687 8.056 -37.949 1.00 94.06 205 TYR A O 1
ATOM 1741 N N . PRO A 1 206 ? 34.138 9.592 -39.497 1.00 94.12 206 PRO A N 1
ATOM 1742 C CA . PRO A 1 206 ? 33.924 10.645 -38.510 1.00 94.12 206 PRO A CA 1
ATOM 1743 C C . PRO A 1 206 ? 32.755 10.287 -37.578 1.00 94.12 206 PRO A C 1
ATOM 1745 O O . PRO A 1 206 ? 31.604 10.197 -38.013 1.00 94.12 206 PRO A O 1
ATOM 1748 N N . VAL A 1 207 ? 33.055 10.067 -36.296 1.00 94.31 207 VAL A N 1
ATOM 1749 C CA . VAL A 1 207 ? 32.066 9.723 -35.264 1.00 94.31 207 VAL A CA 1
ATOM 1750 C C . VAL A 1 207 ? 31.451 10.998 -34.698 1.00 94.31 207 VAL A C 1
ATOM 1752 O O . VAL A 1 207 ? 32.159 11.875 -34.212 1.00 94.31 207 VAL A O 1
ATOM 1755 N N . ILE A 1 208 ? 30.123 11.076 -34.727 1.00 93.06 208 ILE A N 1
ATOM 1756 C CA . ILE A 1 208 ? 29.345 12.195 -34.180 1.00 93.06 208 ILE A CA 1
ATOM 1757 C C . ILE A 1 208 ? 28.950 11.909 -32.735 1.00 93.06 208 ILE A C 1
ATOM 1759 O O . ILE A 1 208 ? 29.036 12.777 -31.870 1.00 93.06 208 ILE A O 1
ATOM 1763 N N . LYS A 1 209 ? 28.482 10.684 -32.478 1.00 90.62 209 LYS A N 1
ATOM 1764 C CA . LYS A 1 209 ? 27.969 10.265 -31.173 1.00 90.62 209 LYS A CA 1
ATOM 1765 C C . LYS A 1 209 ? 28.229 8.781 -30.969 1.00 90.62 209 LYS A C 1
ATOM 1767 O O . LYS A 1 209 ? 27.919 7.969 -31.832 1.00 90.62 209 LYS A O 1
ATOM 1772 N N . LEU A 1 210 ? 28.746 8.424 -29.803 1.00 89.31 210 LEU A N 1
ATOM 1773 C CA . LEU A 1 210 ? 28.735 7.048 -29.318 1.00 89.31 210 LEU A CA 1
ATOM 1774 C C . LEU A 1 210 ? 27.419 6.833 -28.564 1.00 89.31 210 LEU A C 1
ATOM 1776 O O . LEU A 1 210 ? 27.104 7.619 -27.674 1.00 89.31 210 LEU A O 1
ATOM 1780 N N . PHE A 1 211 ? 26.643 5.808 -28.917 1.00 86.69 211 PHE A N 1
ATOM 1781 C CA . PHE A 1 211 ? 25.409 5.509 -28.190 1.00 86.69 211 PHE A CA 1
ATOM 1782 C C . PHE A 1 211 ? 25.717 4.895 -26.818 1.00 86.69 211 PHE A C 1
ATOM 1784 O O . PHE A 1 211 ? 26.676 4.128 -26.646 1.00 86.69 211 PHE A O 1
ATOM 1791 N N . ASP A 1 212 ? 24.889 5.247 -25.837 1.00 71.00 212 ASP A N 1
ATOM 1792 C CA . ASP A 1 212 ? 24.937 4.664 -24.503 1.00 71.00 212 ASP A CA 1
ATOM 1793 C C . ASP A 1 212 ? 24.400 3.231 -24.533 1.00 71.00 212 ASP A C 1
ATOM 1795 O O . ASP A 1 212 ? 23.453 2.909 -25.247 1.00 71.00 212 ASP A O 1
ATOM 1799 N N . GLY A 1 213 ? 25.047 2.347 -23.778 1.00 69.94 213 GLY A N 1
ATOM 1800 C CA . GLY A 1 213 ? 24.710 0.930 -23.717 1.00 69.94 213 GLY A CA 1
ATOM 1801 C C . GLY A 1 213 ? 25.770 0.137 -22.962 1.00 69.94 213 GLY A C 1
ATOM 1802 O O . GLY A 1 213 ? 26.882 0.616 -22.729 1.00 69.94 213 GLY A O 1
ATOM 1803 N N . PHE A 1 214 ? 25.445 -1.104 -22.605 1.00 64.69 214 PHE A N 1
ATOM 1804 C CA . PHE A 1 214 ? 26.330 -1.993 -21.845 1.00 64.69 214 PHE A CA 1
ATOM 1805 C C . PHE A 1 214 ? 27.652 -2.322 -22.574 1.00 64.69 214 PHE A C 1
ATOM 1807 O O . PHE A 1 214 ? 28.669 -2.639 -21.940 1.00 64.69 214 PHE A O 1
ATOM 1814 N N . LYS A 1 215 ? 27.665 -2.197 -23.913 1.00 80.12 215 LYS A N 1
ATOM 1815 C CA . LYS A 1 215 ? 28.836 -2.389 -24.793 1.00 80.12 215 LYS A CA 1
ATOM 1816 C C . LYS A 1 215 ? 29.548 -3.723 -24.535 1.00 80.12 215 LYS A C 1
ATOM 1818 O O . LYS A 1 215 ? 30.781 -3.798 -24.559 1.00 80.12 215 LYS A O 1
ATOM 1823 N N . HIS A 1 216 ? 28.765 -4.764 -24.236 1.00 82.94 216 HIS A N 1
ATOM 1824 C CA . HIS A 1 216 ? 29.265 -6.109 -23.957 1.00 82.94 216 HIS A CA 1
ATOM 1825 C C . HIS A 1 216 ? 29.915 -6.688 -25.212 1.00 82.94 216 HIS A C 1
ATOM 1827 O O . HIS A 1 216 ? 31.126 -6.887 -25.227 1.00 82.94 216 HIS A O 1
ATOM 1833 N N . ARG A 1 217 ? 29.152 -6.832 -26.298 1.00 88.62 217 ARG A N 1
ATOM 1834 C CA . ARG A 1 217 ? 29.616 -7.491 -27.528 1.00 88.62 217 ARG A CA 1
ATOM 1835 C C . ARG A 1 217 ? 30.050 -6.532 -28.629 1.00 88.62 217 ARG A C 1
ATOM 1837 O O . ARG A 1 217 ? 30.970 -6.850 -29.375 1.00 88.62 217 ARG A O 1
ATOM 1844 N N . ALA A 1 218 ? 29.421 -5.363 -28.716 1.00 92.00 218 ALA A N 1
ATOM 1845 C CA . ALA A 1 218 ? 29.680 -4.368 -29.752 1.00 92.00 218 ALA A CA 1
ATOM 1846 C C . ALA A 1 218 ? 29.558 -2.938 -29.210 1.00 92.00 218 ALA A C 1
ATOM 1848 O O . ALA A 1 218 ? 28.888 -2.707 -28.200 1.00 92.00 218 ALA A O 1
ATOM 1849 N N . LYS A 1 219 ? 30.186 -1.978 -29.895 1.00 92.56 219 LYS A N 1
ATOM 1850 C CA . LYS A 1 219 ? 29.855 -0.550 -29.773 1.00 92.56 219 LYS A CA 1
ATOM 1851 C C . LYS A 1 219 ? 28.955 -0.123 -30.923 1.00 92.56 219 LYS A C 1
ATOM 1853 O O . LYS A 1 219 ? 29.096 -0.637 -32.031 1.00 92.56 219 LYS A O 1
ATOM 1858 N N . THR A 1 220 ? 28.104 0.860 -30.660 1.00 93.25 220 THR A N 1
ATOM 1859 C CA . THR A 1 220 ? 27.199 1.449 -31.648 1.00 93.25 220 THR A CA 1
ATOM 1860 C C . THR A 1 220 ? 27.468 2.945 -31.727 1.00 93.25 220 THR A C 1
ATOM 1862 O O . THR A 1 220 ? 27.423 3.642 -30.714 1.00 93.25 220 THR A O 1
ATOM 1865 N N . GLU A 1 221 ? 27.767 3.440 -32.920 1.00 94.94 221 GLU A N 1
ATOM 1866 C CA . GLU A 1 221 ? 28.190 4.818 -33.177 1.00 94.94 221 GLU A CA 1
ATOM 1867 C C . GLU A 1 221 ? 27.318 5.443 -34.271 1.00 94.94 221 GLU A C 1
ATOM 1869 O O . GLU A 1 221 ? 26.995 4.799 -35.267 1.00 94.94 221 GLU A O 1
ATOM 1874 N N . LEU A 1 222 ? 26.958 6.713 -34.101 1.00 94.88 222 LEU A N 1
ATOM 1875 C CA . LEU A 1 222 ? 26.440 7.573 -35.157 1.00 94.88 222 LEU A CA 1
ATOM 1876 C C . LEU A 1 222 ? 27.627 8.179 -35.903 1.00 94.88 222 LEU A C 1
ATOM 1878 O O . LEU A 1 222 ? 28.466 8.850 -35.292 1.00 94.88 222 LEU A O 1
ATOM 1882 N N . ILE A 1 223 ? 27.683 7.963 -37.211 1.00 96.88 223 ILE A N 1
ATOM 1883 C CA . ILE A 1 223 ? 28.788 8.394 -38.065 1.00 96.88 223 ILE A CA 1
ATOM 1884 C C . ILE A 1 223 ? 28.297 9.287 -39.203 1.00 96.88 223 ILE A C 1
ATOM 1886 O O . ILE A 1 223 ? 27.160 9.155 -39.666 1.00 96.88 223 ILE A O 1
ATOM 1890 N N . HIS A 1 224 ? 29.183 10.155 -39.689 1.00 95.44 224 HIS A N 1
ATOM 1891 C CA . HIS A 1 224 ? 29.052 10.695 -41.037 1.00 95.44 224 HIS A CA 1
ATOM 1892 C C . HIS A 1 224 ? 29.410 9.602 -42.043 1.00 95.44 224 HIS A C 1
ATOM 1894 O O . HIS A 1 224 ? 30.526 9.078 -42.033 1.00 95.44 224 HIS A O 1
ATOM 1900 N N . TYR A 1 225 ? 28.454 9.261 -42.901 1.00 95.00 225 TYR A N 1
ATOM 1901 C CA . TYR A 1 225 ? 28.606 8.242 -43.929 1.00 95.00 225 TYR A CA 1
ATOM 1902 C C . TYR A 1 225 ? 28.113 8.796 -45.264 1.00 95.00 225 TYR A C 1
ATOM 1904 O O . TYR A 1 225 ? 26.917 9.037 -45.444 1.00 95.00 225 TYR A O 1
ATOM 1912 N N . ARG A 1 226 ? 29.049 9.001 -46.200 1.00 90.81 226 ARG A N 1
ATOM 1913 C CA . ARG A 1 226 ? 28.806 9.688 -47.482 1.00 90.81 226 ARG A CA 1
ATOM 1914 C C . ARG A 1 226 ? 28.139 11.054 -47.236 1.00 90.81 226 ARG A C 1
ATOM 1916 O O . ARG A 1 226 ? 28.651 11.825 -46.429 1.00 90.81 226 ARG A O 1
ATOM 1923 N N . ASP A 1 227 ? 26.998 11.323 -47.866 1.00 87.38 227 ASP A N 1
ATOM 1924 C CA . ASP A 1 227 ? 26.279 12.602 -47.777 1.00 87.38 227 ASP A CA 1
ATOM 1925 C C . ASP A 1 227 ? 25.315 12.698 -46.575 1.00 87.38 227 ASP A C 1
ATOM 1927 O O . ASP A 1 227 ? 24.549 13.655 -46.466 1.00 87.38 227 ASP A O 1
ATOM 1931 N N . GLY A 1 228 ? 25.309 11.712 -45.666 1.00 90.00 228 GLY A N 1
ATOM 1932 C CA . GLY A 1 228 ? 24.318 11.630 -44.592 1.00 90.00 228 GLY A CA 1
ATOM 1933 C C . GLY A 1 228 ? 24.817 11.011 -43.288 1.00 90.00 228 GLY A C 1
ATOM 1934 O O . GLY A 1 228 ? 26.016 10.885 -43.028 1.00 90.00 228 GLY A O 1
ATOM 1935 N N . LEU A 1 229 ? 23.853 10.652 -42.437 1.00 93.19 229 LEU A N 1
ATOM 1936 C CA . LEU A 1 229 ? 24.081 10.006 -41.147 1.00 93.19 229 LEU A CA 1
ATOM 1937 C C . LEU A 1 229 ? 23.759 8.516 -41.221 1.00 93.19 229 LEU A C 1
ATOM 1939 O O . LEU A 1 229 ? 22.723 8.127 -41.762 1.00 93.19 229 LEU A O 1
ATOM 1943 N N . ALA A 1 230 ? 24.608 7.696 -40.612 1.00 95.31 230 ALA A N 1
ATOM 1944 C CA . ALA A 1 230 ? 24.389 6.260 -40.493 1.00 95.31 230 ALA A CA 1
ATOM 1945 C C . ALA A 1 230 ? 24.780 5.747 -39.104 1.00 95.31 230 ALA A C 1
ATOM 1947 O O . ALA A 1 230 ? 25.546 6.386 -38.378 1.00 95.31 230 ALA A O 1
ATOM 1948 N N . VAL A 1 231 ? 24.254 4.580 -38.739 1.00 94.94 231 VAL A N 1
ATOM 1949 C CA . VAL A 1 231 ? 24.611 3.879 -37.505 1.00 94.94 231 VAL A CA 1
ATOM 1950 C C . VAL A 1 231 ? 25.583 2.759 -37.845 1.00 94.94 231 VAL A C 1
ATOM 1952 O O . VAL A 1 231 ? 25.253 1.865 -38.620 1.00 94.94 231 VAL A O 1
ATOM 1955 N N . LYS A 1 232 ? 26.773 2.795 -37.245 1.00 96.25 232 LYS A N 1
ATOM 1956 C CA . LYS A 1 232 ? 27.785 1.741 -37.344 1.00 96.25 232 LYS A CA 1
ATOM 1957 C C . LYS A 1 232 ? 27.830 0.949 -36.043 1.00 96.25 232 LYS A C 1
ATOM 1959 O O . LYS A 1 232 ? 28.151 1.507 -34.993 1.00 96.25 232 LYS A O 1
ATOM 1964 N N . LYS A 1 233 ? 27.556 -0.355 -36.108 1.00 95.44 233 LYS A N 1
ATOM 1965 C CA . LYS A 1 233 ? 27.759 -1.296 -34.992 1.00 95.44 233 LYS A CA 1
ATOM 1966 C C . LYS A 1 233 ? 29.042 -2.082 -35.270 1.00 95.44 233 LYS A C 1
ATOM 1968 O O . LYS A 1 233 ? 29.220 -2.589 -36.372 1.00 95.44 233 LYS A O 1
ATOM 1973 N N . THR A 1 234 ? 29.978 -2.104 -34.321 1.00 95.50 234 THR A N 1
ATOM 1974 C CA . THR A 1 234 ? 31.294 -2.764 -34.455 1.00 95.50 234 THR A CA 1
ATOM 1975 C C . THR A 1 234 ? 31.471 -3.772 -33.324 1.00 95.50 234 THR A C 1
ATOM 1977 O O . THR A 1 234 ? 31.432 -3.392 -32.153 1.00 95.50 234 THR A O 1
ATOM 1980 N N . TRP A 1 235 ? 31.655 -5.047 -33.661 1.00 94.25 235 TRP A N 1
ATOM 1981 C CA . TRP A 1 235 ? 31.734 -6.166 -32.726 1.00 94.25 235 TRP A CA 1
ATOM 1982 C C . TRP A 1 235 ? 33.162 -6.424 -32.254 1.00 94.25 235 TRP A C 1
ATOM 1984 O O . TRP A 1 235 ? 34.136 -6.296 -32.997 1.00 94.25 235 TRP A O 1
ATOM 1994 N N . LYS A 1 236 ? 33.271 -6.843 -30.993 1.00 93.50 236 LYS A N 1
ATOM 1995 C CA . LYS A 1 236 ? 34.514 -7.320 -30.390 1.00 93.50 236 LYS A CA 1
ATOM 1996 C C . LYS A 1 236 ? 34.868 -8.717 -30.915 1.00 93.50 236 LYS A C 1
ATOM 1998 O O . LYS A 1 236 ? 33.961 -9.497 -31.240 1.00 93.50 236 LYS A O 1
ATOM 2003 N N . PRO A 1 237 ? 36.159 -9.094 -30.926 1.00 92.19 237 PRO A N 1
ATOM 2004 C CA . PRO A 1 237 ? 36.568 -10.453 -31.268 1.00 92.19 237 PRO A CA 1
ATOM 2005 C C . PRO A 1 237 ? 35.834 -11.505 -30.422 1.00 92.19 237 PRO A C 1
ATOM 2007 O O . PRO A 1 237 ? 35.576 -11.288 -29.243 1.00 92.19 237 PRO A O 1
ATOM 2010 N N . GLY A 1 238 ? 35.490 -12.642 -31.034 1.00 88.94 238 GLY A N 1
ATOM 2011 C CA . GLY A 1 238 ? 34.725 -13.721 -30.386 1.00 88.94 238 GLY A CA 1
ATOM 2012 C C . GLY A 1 238 ? 33.202 -13.635 -30.559 1.00 88.94 238 GLY A C 1
ATOM 2013 O O . GLY A 1 238 ? 32.515 -14.635 -30.376 1.00 88.94 238 GLY A O 1
ATOM 2014 N N . ASN A 1 239 ? 32.668 -12.501 -31.033 1.00 91.50 239 ASN A N 1
ATOM 2015 C CA . ASN A 1 239 ? 31.221 -12.276 -31.179 1.00 91.50 239 ASN A CA 1
ATOM 2016 C C . ASN A 1 239 ? 30.693 -12.401 -32.622 1.00 91.50 239 ASN A C 1
ATOM 2018 O O . ASN A 1 239 ? 29.608 -11.913 -32.932 1.00 91.50 239 ASN A O 1
ATOM 2022 N N . LYS A 1 240 ? 31.437 -13.076 -33.509 1.00 91.88 240 LYS A N 1
ATOM 2023 C CA . LYS A 1 240 ? 31.123 -13.186 -34.950 1.00 91.88 240 LYS A CA 1
ATOM 2024 C C . LYS A 1 240 ? 29.718 -13.733 -35.222 1.00 91.88 240 LYS A C 1
ATOM 2026 O O . LYS A 1 240 ? 29.033 -13.227 -36.096 1.00 91.88 240 LYS A O 1
ATOM 2031 N N . ARG A 1 241 ? 29.248 -14.707 -34.431 1.00 91.81 241 ARG A N 1
ATOM 2032 C CA . ARG A 1 241 ? 27.906 -15.292 -34.613 1.00 91.81 241 ARG A CA 1
ATOM 2033 C C . ARG A 1 241 ? 26.769 -14.271 -34.469 1.00 91.81 241 ARG A C 1
ATOM 2035 O O . ARG A 1 241 ? 25.775 -14.371 -35.174 1.00 91.81 241 ARG A O 1
ATOM 2042 N N . PHE A 1 242 ? 26.932 -13.283 -33.589 1.00 92.56 242 PHE A N 1
ATOM 2043 C CA . PHE A 1 242 ? 25.948 -12.219 -33.372 1.00 92.56 242 PHE A CA 1
ATOM 2044 C C . PHE A 1 242 ? 25.969 -11.194 -34.514 1.00 92.56 242 PHE A C 1
ATOM 2046 O O . PHE A 1 242 ? 24.917 -10.746 -34.956 1.00 92.56 242 PHE A O 1
ATOM 2053 N N . LEU A 1 243 ? 27.162 -10.877 -35.033 1.00 95.06 243 LEU A N 1
ATOM 2054 C CA . LEU A 1 243 ? 27.330 -10.053 -36.233 1.00 95.06 243 LEU A CA 1
ATOM 2055 C C . LEU A 1 243 ? 26.653 -10.691 -37.451 1.00 95.06 243 LEU A C 1
ATOM 2057 O O . LEU A 1 243 ? 25.910 -10.012 -38.150 1.00 95.06 243 LEU A O 1
ATOM 2061 N N . GLU A 1 244 ? 26.885 -11.983 -37.697 1.00 96.12 244 GLU A N 1
ATOM 2062 C CA . GLU A 1 244 ? 26.312 -12.662 -38.867 1.00 96.12 244 GLU A CA 1
ATOM 2063 C C . GLU A 1 244 ? 24.778 -12.664 -38.843 1.00 96.12 244 GLU A C 1
ATOM 2065 O O . GLU A 1 244 ? 24.154 -12.509 -39.889 1.00 96.12 244 GLU A O 1
ATOM 2070 N N . ARG A 1 245 ? 24.156 -12.753 -37.660 1.00 95.56 245 ARG A N 1
ATOM 2071 C CA . ARG A 1 245 ? 22.696 -12.636 -37.507 1.00 95.56 245 ARG A CA 1
ATOM 2072 C C . ARG A 1 245 ? 22.177 -11.258 -37.898 1.00 95.56 245 ARG A C 1
ATOM 2074 O O . ARG A 1 245 ? 21.226 -11.165 -38.669 1.00 95.56 245 ARG A O 1
ATOM 2081 N N . GLU A 1 246 ? 22.813 -10.192 -37.416 1.00 95.69 246 GLU A N 1
ATOM 2082 C CA . GLU A 1 246 ? 22.417 -8.832 -37.793 1.00 95.69 246 GLU A CA 1
ATOM 2083 C C . GLU A 1 246 ? 22.685 -8.527 -39.260 1.00 95.69 246 GLU A C 1
ATOM 2085 O O . GLU A 1 246 ? 21.850 -7.922 -39.931 1.00 95.69 246 GLU A O 1
ATOM 2090 N N . LYS A 1 247 ? 23.829 -8.975 -39.778 1.00 96.88 247 LYS A N 1
ATOM 2091 C CA . LYS A 1 247 ? 24.163 -8.847 -41.192 1.00 96.88 247 LYS A CA 1
ATOM 2092 C C . LYS A 1 247 ? 23.112 -9.543 -42.051 1.00 96.88 247 LYS A C 1
ATOM 2094 O O . LYS A 1 247 ? 22.605 -8.920 -42.976 1.00 96.88 247 LYS A O 1
ATOM 2099 N N . TYR A 1 248 ? 22.738 -10.774 -41.700 1.00 97.31 248 TYR A N 1
ATOM 2100 C CA . TYR A 1 248 ? 21.696 -11.532 -42.388 1.00 97.31 248 TYR A CA 1
ATOM 2101 C C . TYR A 1 248 ? 20.328 -10.844 -42.323 1.00 97.31 248 TYR A C 1
ATOM 2103 O O . TYR A 1 248 ? 19.646 -10.735 -43.341 1.00 97.31 248 TYR A O 1
ATOM 2111 N N . ALA A 1 249 ? 19.933 -10.330 -41.154 1.00 97.38 249 ALA A N 1
ATOM 2112 C CA . ALA A 1 249 ? 18.684 -9.588 -41.004 1.00 97.38 249 ALA A CA 1
ATOM 2113 C C . ALA A 1 249 ? 18.649 -8.366 -41.935 1.00 97.38 249 ALA A C 1
ATOM 2115 O O . ALA A 1 249 ? 17.726 -8.205 -42.735 1.00 97.38 249 ALA A O 1
ATOM 2116 N N . CYS A 1 250 ? 19.690 -7.536 -41.869 1.00 97.50 250 CYS A N 1
ATOM 2117 C CA . CYS A 1 250 ? 19.762 -6.281 -42.605 1.00 97.50 250 CYS A CA 1
ATOM 2118 C C . CYS A 1 250 ? 20.020 -6.476 -44.108 1.00 97.50 250 CYS A C 1
ATOM 2120 O O . CYS A 1 250 ? 19.672 -5.592 -44.891 1.00 97.50 250 CYS A O 1
ATOM 2122 N N . SER A 1 251 ? 20.608 -7.595 -44.545 1.00 96.56 251 SER A N 1
ATOM 2123 C CA . SER A 1 251 ? 20.859 -7.864 -45.968 1.00 96.56 251 SER A CA 1
ATOM 2124 C C . SER A 1 251 ? 19.766 -8.697 -46.629 1.00 96.56 251 SER A C 1
ATOM 2126 O O . SER A 1 251 ? 19.296 -8.321 -47.696 1.00 96.56 251 SER A O 1
ATOM 2128 N N . GLU A 1 252 ? 19.367 -9.822 -46.033 1.00 96.69 252 GLU A N 1
ATOM 2129 C CA . GLU A 1 252 ? 18.461 -10.787 -46.661 1.00 96.69 252 GLU A CA 1
ATOM 2130 C C . GLU A 1 252 ? 17.013 -10.565 -46.238 1.00 96.69 252 GLU A C 1
ATOM 2132 O O . GLU A 1 252 ? 16.154 -10.372 -47.097 1.00 96.69 252 GLU A O 1
ATOM 2137 N N . LEU A 1 253 ? 16.731 -10.522 -44.932 1.00 97.25 253 LEU A N 1
ATOM 2138 C CA . LEU A 1 253 ? 15.350 -10.380 -44.456 1.00 97.25 253 LEU A CA 1
ATOM 2139 C C . LEU A 1 253 ? 14.762 -8.999 -44.769 1.00 97.25 253 LEU A C 1
ATOM 2141 O O . LEU A 1 253 ? 13.567 -8.895 -45.043 1.00 97.25 253 LEU A O 1
ATOM 2145 N N . SER A 1 254 ? 15.581 -7.946 -44.794 1.00 96.88 254 SER A N 1
ATOM 2146 C CA . SER A 1 254 ? 15.144 -6.584 -45.140 1.00 96.88 254 SER A CA 1
ATOM 2147 C C . SER A 1 254 ? 14.604 -6.448 -46.571 1.00 96.88 254 SER A C 1
ATOM 2149 O O . SER A 1 254 ? 13.807 -5.547 -46.834 1.00 96.88 254 SER A O 1
ATOM 2151 N N . LYS A 1 255 ? 14.966 -7.361 -47.488 1.00 95.69 255 LYS A N 1
ATOM 2152 C CA . LYS A 1 255 ? 14.440 -7.386 -48.867 1.00 95.69 255 LYS A CA 1
ATOM 2153 C C . LYS A 1 255 ? 12.942 -7.695 -48.906 1.00 95.69 255 LYS A C 1
ATOM 2155 O O . LYS A 1 255 ? 12.253 -7.240 -49.815 1.00 95.69 255 LYS A O 1
ATOM 2160 N N . THR A 1 256 ? 12.443 -8.465 -47.939 1.00 94.25 256 THR A N 1
ATOM 2161 C CA . THR A 1 256 ? 11.035 -8.894 -47.861 1.00 94.25 256 THR A CA 1
ATOM 2162 C C . THR A 1 256 ? 10.284 -8.285 -46.678 1.00 94.25 256 THR A C 1
ATOM 2164 O O . THR A 1 256 ? 9.069 -8.121 -46.745 1.00 94.25 256 THR A O 1
ATOM 2167 N N . ILE A 1 257 ? 10.986 -7.933 -45.599 1.00 95.31 257 ILE A N 1
ATOM 2168 C CA . ILE A 1 257 ? 10.419 -7.390 -44.362 1.00 95.31 257 ILE A CA 1
ATOM 2169 C C . ILE A 1 257 ? 10.808 -5.916 -44.250 1.00 95.31 257 ILE A C 1
ATOM 2171 O O . ILE A 1 257 ? 11.869 -5.566 -43.733 1.00 95.31 257 ILE A O 1
ATOM 2175 N N . SER A 1 258 ? 9.914 -5.023 -44.680 1.00 93.44 258 SER A N 1
ATOM 2176 C CA . SER A 1 258 ? 10.176 -3.575 -44.736 1.00 93.44 258 SER A CA 1
ATOM 2177 C C . SER A 1 258 ? 10.430 -2.918 -43.373 1.00 93.44 258 SER A C 1
ATOM 2179 O O . SER A 1 258 ? 10.878 -1.773 -43.318 1.00 93.44 258 SER A O 1
ATOM 2181 N N . TYR A 1 259 ? 10.111 -3.601 -42.271 1.00 95.00 259 TYR A N 1
ATOM 2182 C CA . TYR A 1 259 ? 10.374 -3.132 -40.908 1.00 95.00 259 TYR A CA 1
ATOM 2183 C C . TYR A 1 259 ? 11.843 -3.288 -40.495 1.00 95.00 259 TYR A C 1
ATOM 2185 O O . TYR A 1 259 ? 12.254 -2.672 -39.516 1.00 95.00 259 TYR A O 1
ATOM 2193 N N . ILE A 1 260 ? 12.643 -4.068 -41.226 1.00 96.69 260 ILE A N 1
ATOM 2194 C CA . ILE A 1 260 ? 14.068 -4.255 -40.943 1.00 96.69 260 ILE A CA 1
ATOM 2195 C C . ILE A 1 260 ? 14.880 -3.210 -41.730 1.00 96.69 260 ILE A C 1
ATOM 2197 O O . ILE A 1 260 ? 14.646 -3.032 -42.929 1.00 96.69 260 ILE A O 1
ATOM 2201 N N . PRO A 1 261 ? 15.821 -2.491 -41.093 1.00 95.44 261 PRO A N 1
ATOM 2202 C CA . PRO A 1 261 ? 16.756 -1.608 -41.776 1.00 95.44 261 PRO A CA 1
ATOM 2203 C C . PRO A 1 261 ? 17.541 -2.332 -42.878 1.00 95.44 261 PRO A C 1
ATOM 2205 O O . PRO A 1 261 ? 18.057 -3.423 -42.634 1.00 95.44 261 PRO A O 1
ATOM 2208 N N . PRO A 1 262 ? 17.693 -1.739 -44.072 1.00 96.19 262 PRO A N 1
ATOM 2209 C CA . PRO A 1 262 ? 18.577 -2.293 -45.084 1.00 96.19 262 PRO A CA 1
ATOM 2210 C C . PRO A 1 262 ? 20.046 -2.133 -44.667 1.00 96.19 262 PRO A C 1
ATOM 2212 O O . PRO A 1 262 ? 20.423 -1.165 -44.005 1.00 96.19 262 PRO A O 1
ATOM 2215 N N . LEU A 1 263 ? 20.894 -3.066 -45.089 1.00 97.44 263 LEU A N 1
ATOM 2216 C CA . LEU A 1 263 ? 22.341 -2.991 -44.918 1.00 97.44 263 LEU A CA 1
ATOM 2217 C C . LEU A 1 263 ? 22.934 -1.987 -45.919 1.00 97.44 263 LEU A C 1
ATOM 2219 O O . LEU A 1 263 ? 22.763 -2.149 -47.125 1.00 97.44 263 LEU A O 1
ATOM 2223 N N . LEU A 1 264 ? 23.653 -0.972 -45.433 1.00 96.50 264 LEU A N 1
ATOM 2224 C CA . LEU A 1 264 ? 24.386 -0.033 -46.295 1.00 96.50 264 LEU A CA 1
ATOM 2225 C C . LEU A 1 264 ? 25.781 -0.560 -46.634 1.00 96.50 264 LEU A C 1
ATOM 2227 O O . LEU A 1 264 ? 26.227 -0.467 -47.775 1.00 96.50 264 LEU A O 1
ATOM 2231 N N . GLU A 1 265 ? 26.470 -1.099 -45.630 1.00 96.62 265 GLU A N 1
ATOM 2232 C CA . GLU A 1 265 ? 27.829 -1.626 -45.742 1.00 96.62 265 GLU A CA 1
ATOM 2233 C C . GLU A 1 265 ? 28.088 -2.635 -44.618 1.00 96.62 265 GLU A C 1
ATOM 2235 O O . GLU A 1 265 ? 27.516 -2.532 -43.533 1.00 96.62 265 GLU A O 1
ATOM 2240 N N . SER A 1 266 ? 28.975 -3.601 -44.849 1.00 96.25 266 SER A N 1
ATOM 2241 C CA . SER A 1 266 ? 29.478 -4.496 -43.803 1.00 96.25 266 SER A CA 1
ATOM 2242 C C . SER A 1 266 ? 30.950 -4.810 -44.026 1.00 96.25 266 SER A C 1
ATOM 2244 O O . SER A 1 266 ? 31.369 -4.950 -45.174 1.00 96.25 266 SER A O 1
ATOM 2246 N N . GLY A 1 267 ? 31.691 -5.010 -42.940 1.00 93.50 267 GLY A N 1
ATOM 2247 C CA . GLY A 1 267 ? 33.054 -5.540 -42.956 1.00 93.50 267 GLY A CA 1
ATOM 2248 C C . GLY A 1 267 ? 33.171 -6.846 -42.175 1.00 93.50 267 GLY A C 1
ATOM 2249 O O . GLY A 1 267 ? 32.171 -7.488 -41.857 1.00 93.50 267 GLY A O 1
ATOM 2250 N N . GLU A 1 268 ? 34.401 -7.228 -41.828 1.00 92.38 268 GLU A N 1
ATOM 2251 C CA . GLU A 1 268 ? 34.673 -8.456 -41.061 1.00 92.38 268 GLU A CA 1
ATOM 2252 C C . GLU A 1 268 ? 34.133 -8.420 -39.622 1.00 92.38 268 GLU A C 1
ATOM 2254 O O . GLU A 1 268 ? 33.863 -9.466 -39.033 1.00 92.38 268 GLU A O 1
ATOM 2259 N N . ASN A 1 269 ? 33.996 -7.226 -39.035 1.00 95.06 269 ASN A N 1
ATOM 2260 C CA . ASN A 1 269 ? 33.568 -7.037 -37.648 1.00 95.06 269 ASN A CA 1
ATOM 2261 C C . ASN A 1 269 ? 32.514 -5.929 -37.466 1.00 95.06 269 ASN A C 1
ATOM 2263 O O . ASN A 1 269 ? 32.275 -5.516 -36.331 1.00 95.06 269 ASN A O 1
ATOM 2267 N N . TYR A 1 270 ? 31.903 -5.408 -38.533 1.00 96.56 270 TYR A N 1
ATOM 2268 C CA . TYR A 1 270 ? 30.938 -4.310 -38.421 1.00 96.56 270 TYR A CA 1
ATOM 2269 C C . TYR A 1 270 ? 29.833 -4.366 -39.475 1.00 96.56 270 TYR A C 1
ATOM 2271 O O . TYR A 1 270 ? 30.011 -4.933 -40.554 1.00 96.56 270 TYR A O 1
ATOM 2279 N N . ILE A 1 271 ? 28.728 -3.684 -39.172 1.00 97.56 271 ILE A N 1
ATOM 2280 C CA . ILE A 1 271 ? 27.693 -3.302 -40.138 1.00 97.56 271 ILE A CA 1
ATOM 2281 C C . ILE A 1 271 ? 27.414 -1.805 -40.037 1.00 97.56 271 ILE A C 1
ATOM 2283 O O . ILE A 1 271 ? 27.606 -1.196 -38.979 1.00 97.56 271 ILE A O 1
ATOM 2287 N N . ILE A 1 272 ? 26.937 -1.231 -41.136 1.00 97.44 272 ILE A N 1
ATOM 2288 C CA . ILE A 1 272 ? 26.432 0.135 -41.229 1.00 97.44 272 ILE A CA 1
ATOM 2289 C C . ILE A 1 272 ? 24.998 0.067 -41.752 1.00 97.44 272 ILE A C 1
ATOM 2291 O O . ILE A 1 272 ? 24.747 -0.509 -42.812 1.00 97.44 272 ILE A O 1
ATOM 2295 N N . ILE A 1 273 ? 24.067 0.660 -41.008 1.00 95.81 273 ILE A N 1
ATOM 2296 C CA . ILE A 1 273 ? 22.642 0.753 -41.354 1.00 95.81 273 ILE A CA 1
ATOM 2297 C C . ILE A 1 273 ? 22.186 2.222 -41.351 1.00 95.81 273 ILE A C 1
ATOM 2299 O O . ILE A 1 273 ? 22.857 3.070 -40.748 1.00 95.81 273 ILE A O 1
ATOM 2303 N N . PRO A 1 274 ? 21.055 2.563 -41.996 1.00 93.44 274 PRO A N 1
ATOM 2304 C CA . PRO A 1 274 ? 20.534 3.920 -41.975 1.00 93.44 274 PRO A CA 1
ATOM 2305 C C . PRO A 1 274 ? 20.234 4.398 -40.557 1.00 93.44 274 PRO A C 1
ATOM 2307 O O . PRO A 1 274 ? 19.793 3.636 -39.694 1.00 93.44 274 PRO A O 1
ATOM 2310 N N . TYR A 1 275 ? 20.438 5.691 -40.327 1.00 91.00 275 TYR A N 1
ATOM 2311 C CA . TYR A 1 275 ? 20.024 6.325 -39.088 1.00 91.00 275 TYR A CA 1
ATOM 2312 C C . TYR A 1 275 ? 18.557 6.760 -39.168 1.00 91.00 275 TYR A C 1
ATOM 2314 O O . TYR A 1 275 ? 18.188 7.629 -39.957 1.00 91.00 275 TYR A O 1
ATOM 2322 N N . TYR A 1 276 ? 17.725 6.184 -38.303 1.00 86.56 276 TYR A N 1
ATOM 2323 C CA . TYR A 1 276 ? 16.344 6.609 -38.098 1.00 86.56 276 TYR A CA 1
ATOM 2324 C C . TYR A 1 276 ? 16.312 7.503 -36.854 1.00 86.56 276 TYR A C 1
ATOM 2326 O O . TYR A 1 276 ? 16.648 7.052 -35.762 1.00 86.56 276 TYR A O 1
ATOM 2334 N N . GLY A 1 277 ? 15.989 8.789 -37.037 1.00 69.69 277 GLY A N 1
ATOM 2335 C CA . GLY A 1 277 ? 16.108 9.819 -35.996 1.00 69.69 277 GLY A CA 1
ATOM 2336 C C . GLY A 1 277 ? 15.401 9.507 -34.664 1.00 69.69 277 GLY A C 1
ATOM 2337 O O . GLY A 1 277 ? 14.507 8.672 -34.584 1.00 69.69 277 GLY A O 1
ATOM 2338 N N . GLU A 1 278 ? 15.778 10.232 -33.605 1.00 63.16 278 GLU A N 1
ATOM 2339 C CA . GLU A 1 278 ? 15.400 10.009 -32.190 1.00 63.16 278 GLU A CA 1
ATOM 2340 C C . GLU A 1 278 ? 13.910 10.264 -31.826 1.00 63.16 278 GLU A C 1
ATOM 2342 O O . GLU A 1 278 ? 13.614 10.713 -30.717 1.00 63.16 278 GLU A O 1
ATOM 2347 N N . ALA A 1 279 ? 12.932 10.005 -32.703 1.00 55.34 279 ALA A N 1
ATOM 2348 C CA . ALA A 1 279 ? 11.524 10.315 -32.409 1.00 55.34 279 ALA A CA 1
ATOM 2349 C C . ALA A 1 279 ? 10.964 9.540 -31.194 1.00 55.34 279 ALA A C 1
ATOM 2351 O O . ALA A 1 279 ? 10.088 10.048 -30.498 1.00 55.34 279 ALA A O 1
ATOM 2352 N N . LEU A 1 280 ? 11.496 8.343 -30.909 1.00 57.31 280 LEU A N 1
ATOM 2353 C CA . LEU A 1 280 ? 11.079 7.494 -29.782 1.00 57.31 280 LEU A CA 1
ATOM 2354 C C . LEU A 1 280 ? 11.913 7.678 -28.501 1.00 57.31 280 LEU A C 1
ATOM 2356 O O . LEU A 1 280 ? 11.517 7.174 -27.456 1.00 57.31 280 LEU A O 1
ATOM 2360 N N . GLN A 1 281 ? 13.047 8.389 -28.547 1.00 55.00 281 GLN A N 1
ATOM 2361 C CA . GLN A 1 281 ? 14.018 8.400 -27.438 1.00 55.00 281 GLN A CA 1
ATOM 2362 C C . GLN A 1 281 ? 13.915 9.618 -26.504 1.00 55.00 281 GLN A C 1
ATOM 2364 O O . GLN A 1 281 ? 14.557 9.630 -25.459 1.00 55.00 281 GLN A O 1
ATOM 2369 N N . LYS A 1 282 ? 13.120 10.646 -26.841 1.00 56.81 282 LYS A N 1
ATOM 2370 C CA . LYS A 1 282 ? 13.088 11.906 -26.066 1.00 56.81 282 LYS A CA 1
ATOM 2371 C C . LYS A 1 282 ? 11.938 12.027 -25.064 1.00 56.81 282 LYS A C 1
ATOM 2373 O O . LYS A 1 282 ? 11.993 12.897 -24.202 1.00 56.81 282 LYS A O 1
ATOM 2378 N N . ASN A 1 283 ? 10.889 11.207 -25.179 1.00 70.19 283 ASN A N 1
ATOM 2379 C CA . ASN A 1 283 ? 9.703 11.307 -24.327 1.00 70.19 283 ASN A CA 1
ATOM 2380 C C . ASN A 1 283 ? 8.947 9.968 -24.259 1.00 70.19 283 ASN A C 1
ATOM 2382 O O . ASN A 1 283 ? 8.433 9.492 -25.271 1.00 70.19 283 ASN A O 1
ATOM 2386 N N . GLU A 1 284 ? 8.816 9.407 -23.056 1.00 76.31 284 GLU A N 1
ATOM 2387 C CA . GLU A 1 284 ? 8.054 8.180 -22.782 1.00 76.31 284 GLU A CA 1
ATOM 2388 C C . GLU A 1 284 ? 6.607 8.244 -23.298 1.00 76.31 284 GLU A C 1
ATOM 2390 O O . GLU A 1 284 ? 6.118 7.295 -23.907 1.00 76.31 284 GLU A O 1
ATOM 2395 N N . LYS A 1 285 ? 5.930 9.391 -23.157 1.00 73.88 285 LYS A N 1
ATOM 2396 C CA . LYS A 1 285 ? 4.563 9.590 -23.668 1.00 73.88 285 LYS A CA 1
ATOM 2397 C C . LYS A 1 285 ? 4.511 9.514 -25.197 1.00 73.88 285 LYS A C 1
ATOM 2399 O O . LYS A 1 285 ? 3.598 8.909 -25.755 1.00 73.88 285 LYS A O 1
ATOM 2404 N N . ALA A 1 286 ? 5.510 10.079 -25.877 1.00 75.06 286 ALA A N 1
ATOM 2405 C CA . ALA A 1 286 ? 5.612 10.000 -27.334 1.00 75.06 286 ALA A CA 1
ATOM 2406 C C . ALA A 1 286 ? 5.887 8.563 -27.796 1.00 75.06 286 ALA A C 1
ATOM 2408 O O . ALA A 1 286 ? 5.287 8.106 -28.768 1.00 75.06 286 ALA A O 1
ATOM 2409 N N . LYS A 1 287 ? 6.732 7.831 -27.060 1.00 79.44 287 LYS A N 1
ATOM 2410 C CA . LYS A 1 287 ? 7.020 6.420 -27.323 1.00 79.44 287 LYS A CA 1
ATOM 2411 C C . LYS A 1 287 ? 5.771 5.550 -27.218 1.00 79.44 287 LYS A C 1
ATOM 2413 O O . LYS A 1 287 ? 5.475 4.819 -28.161 1.00 79.44 287 LYS A O 1
ATOM 2418 N N . LYS A 1 288 ? 4.988 5.700 -26.144 1.00 81.62 288 LYS A N 1
ATOM 2419 C CA . LYS A 1 288 ? 3.694 5.013 -25.991 1.00 81.62 288 LYS A CA 1
ATOM 2420 C C . LYS A 1 288 ? 2.744 5.300 -27.153 1.00 81.62 288 LYS A C 1
ATOM 2422 O O . LYS A 1 288 ? 2.208 4.378 -27.765 1.00 81.62 288 LYS A O 1
ATOM 2427 N N . MET A 1 289 ? 2.583 6.577 -27.500 1.00 78.06 289 MET A N 1
ATOM 2428 C CA . MET A 1 289 ? 1.680 7.005 -28.569 1.00 78.06 289 MET A CA 1
ATOM 2429 C C . MET A 1 289 ? 2.078 6.427 -29.934 1.00 78.06 289 MET A C 1
ATOM 2431 O O . MET A 1 289 ? 1.230 5.895 -30.647 1.00 78.06 289 MET A O 1
ATOM 2435 N N . ILE A 1 290 ? 3.360 6.503 -30.300 1.00 81.69 290 ILE A N 1
ATOM 2436 C CA . ILE A 1 290 ? 3.849 5.998 -31.589 1.00 81.69 290 ILE A CA 1
ATOM 2437 C C . ILE A 1 290 ? 3.700 4.474 -31.657 1.00 81.69 290 ILE A C 1
ATOM 2439 O O . ILE A 1 290 ? 3.129 3.969 -32.621 1.00 81.69 290 ILE A O 1
ATOM 2443 N N . LEU A 1 291 ? 4.150 3.732 -30.640 1.00 86.69 291 LEU A N 1
ATOM 2444 C CA . LEU A 1 291 ? 4.053 2.268 -30.652 1.00 86.69 291 LEU A CA 1
ATOM 2445 C C . LEU A 1 291 ? 2.595 1.791 -30.715 1.00 86.69 291 LEU A C 1
ATOM 2447 O O . LEU A 1 291 ? 2.282 0.892 -31.491 1.00 86.69 291 LEU A O 1
ATOM 2451 N N . THR A 1 292 ? 1.691 2.445 -29.982 1.00 81.88 292 THR A N 1
ATOM 2452 C CA . THR A 1 292 ? 0.252 2.132 -30.011 1.00 81.88 292 THR A CA 1
ATOM 2453 C C . THR A 1 292 ? -0.372 2.448 -31.375 1.00 81.88 292 THR A C 1
ATOM 2455 O O . THR A 1 292 ? -1.126 1.644 -31.919 1.00 81.88 292 THR A O 1
ATOM 2458 N N . ASN A 1 293 ? -0.029 3.587 -31.986 1.00 79.06 293 ASN A N 1
ATOM 2459 C CA . ASN A 1 293 ? -0.535 3.955 -33.314 1.00 79.06 293 ASN A CA 1
ATOM 2460 C C . ASN A 1 293 ? -0.020 3.033 -34.428 1.00 79.06 293 ASN A C 1
ATOM 2462 O O . ASN A 1 293 ? -0.710 2.832 -35.426 1.00 79.06 293 ASN A O 1
ATOM 2466 N N . HIS A 1 294 ? 1.163 2.444 -34.250 1.00 86.00 294 HIS A N 1
ATOM 2467 C CA . HIS A 1 294 ? 1.774 1.520 -35.204 1.00 86.00 294 HIS A CA 1
ATOM 2468 C C . HIS A 1 294 ? 1.674 0.045 -34.780 1.00 86.00 294 HIS A C 1
ATOM 2470 O O . HIS A 1 294 ? 2.370 -0.796 -35.349 1.00 86.00 294 HIS A O 1
ATOM 2476 N N . ILE A 1 295 ? 0.776 -0.301 -33.848 1.00 87.69 295 ILE A N 1
ATOM 2477 C CA . ILE A 1 295 ? 0.670 -1.655 -33.279 1.00 87.69 295 ILE A CA 1
ATOM 2478 C C . ILE A 1 295 ? 0.372 -2.736 -34.327 1.00 87.69 295 ILE A C 1
ATOM 2480 O O . ILE A 1 295 ? 0.925 -3.830 -34.274 1.00 87.69 295 ILE A O 1
ATOM 2484 N N . VAL A 1 296 ? -0.420 -2.409 -35.354 1.00 87.44 296 VAL A N 1
ATOM 2485 C CA . VAL A 1 296 ? -0.676 -3.310 -36.491 1.00 87.44 296 VAL A CA 1
ATOM 2486 C C . VAL A 1 296 ? 0.597 -3.534 -37.313 1.00 87.44 296 VAL A C 1
ATOM 2488 O O . VAL A 1 296 ? 0.820 -4.624 -37.830 1.00 87.44 296 VAL A O 1
ATOM 2491 N N . GLY A 1 297 ? 1.460 -2.521 -37.427 1.00 90.12 297 GLY A N 1
ATOM 2492 C CA . GLY A 1 297 ? 2.762 -2.660 -38.079 1.00 90.12 297 GLY A CA 1
ATOM 2493 C C . GLY A 1 297 ? 3.707 -3.572 -37.298 1.00 90.12 297 GLY A C 1
ATOM 2494 O O . GLY A 1 297 ? 4.354 -4.426 -37.891 1.00 90.12 297 GLY A O 1
ATOM 2495 N N . ILE A 1 298 ? 3.712 -3.452 -35.970 1.00 93.69 298 ILE A N 1
ATOM 2496 C CA . ILE A 1 298 ? 4.466 -4.332 -35.064 1.00 93.69 298 ILE A CA 1
ATOM 2497 C C . ILE A 1 298 ? 3.972 -5.779 -35.183 1.00 93.69 298 ILE A C 1
ATOM 2499 O O . ILE A 1 298 ? 4.767 -6.696 -35.364 1.00 93.69 298 ILE A O 1
ATOM 2503 N N . ALA A 1 299 ? 2.654 -5.982 -35.169 1.00 93.62 299 ALA A N 1
ATOM 2504 C CA . ALA A 1 299 ? 2.049 -7.295 -35.357 1.00 93.62 299 ALA A CA 1
ATOM 2505 C C . ALA A 1 299 ? 2.421 -7.920 -36.713 1.00 93.62 299 ALA A C 1
ATOM 2507 O O . ALA A 1 299 ? 2.767 -9.098 -36.785 1.00 93.62 299 ALA A O 1
ATOM 2508 N N . ASN A 1 300 ? 2.393 -7.126 -37.790 1.00 92.62 300 ASN A N 1
ATOM 2509 C CA . ASN A 1 300 ? 2.822 -7.578 -39.114 1.00 92.62 300 ASN A CA 1
ATOM 2510 C C . ASN A 1 300 ? 4.311 -7.919 -39.155 1.00 92.62 300 ASN A C 1
ATOM 2512 O O . ASN A 1 300 ? 4.674 -8.889 -39.809 1.00 92.62 300 ASN A O 1
ATOM 2516 N N . PHE A 1 301 ? 5.161 -7.166 -38.458 1.00 95.25 301 PHE A N 1
ATOM 2517 C CA . PHE A 1 301 ? 6.578 -7.493 -38.350 1.00 95.25 301 PHE A CA 1
ATOM 2518 C C . PHE A 1 301 ? 6.795 -8.864 -37.696 1.00 95.25 301 PHE A C 1
ATOM 2520 O O . PHE A 1 301 ? 7.477 -9.700 -38.285 1.00 95.25 301 PHE A O 1
ATOM 2527 N N . PHE A 1 302 ? 6.155 -9.134 -36.551 1.00 95.44 302 PHE A N 1
ATOM 2528 C CA . PHE A 1 302 ? 6.204 -10.455 -35.913 1.00 95.44 302 PHE A CA 1
ATOM 2529 C C . PHE A 1 302 ? 5.733 -11.563 -36.861 1.00 95.44 302 PHE A C 1
ATOM 2531 O O . PHE A 1 302 ? 6.394 -12.591 -37.002 1.00 95.44 302 PHE A O 1
ATOM 2538 N N . LYS A 1 303 ? 4.612 -11.335 -37.555 1.00 94.25 303 LYS A N 1
ATOM 2539 C CA . LYS A 1 303 ? 4.050 -12.306 -38.497 1.00 94.25 303 LYS A CA 1
ATOM 2540 C C . LYS A 1 303 ? 4.993 -12.587 -39.663 1.00 94.25 303 LYS A C 1
ATOM 2542 O O . LYS A 1 303 ? 5.233 -13.748 -39.969 1.00 94.25 303 LYS A O 1
ATOM 2547 N N . GLN A 1 304 ? 5.553 -11.547 -40.276 1.00 95.31 304 GLN A N 1
ATOM 2548 C CA . GLN A 1 304 ? 6.492 -11.673 -41.392 1.00 95.31 304 GLN A CA 1
ATOM 2549 C C . GLN A 1 304 ? 7.785 -12.381 -40.974 1.00 95.31 304 GLN A C 1
ATOM 2551 O O . GLN A 1 304 ? 8.317 -13.179 -41.744 1.00 95.31 304 GLN A O 1
ATOM 2556 N N . LEU A 1 305 ? 8.272 -12.136 -39.753 1.00 95.62 305 LEU A N 1
ATOM 2557 C CA . LEU A 1 305 ? 9.445 -12.825 -39.215 1.00 95.62 305 LEU A CA 1
ATOM 2558 C C . LEU A 1 305 ? 9.173 -14.327 -39.028 1.00 95.62 305 LEU A C 1
ATOM 2560 O O . LEU A 1 305 ? 9.938 -15.162 -39.518 1.00 95.62 305 LEU A O 1
ATOM 2564 N N . TYR A 1 306 ? 8.032 -14.663 -38.418 1.00 95.94 306 TYR A N 1
ATOM 2565 C CA . TYR A 1 306 ? 7.563 -16.041 -38.272 1.00 95.94 306 TYR A CA 1
ATOM 2566 C C . TYR A 1 306 ? 7.364 -16.726 -39.634 1.00 95.94 306 TYR A C 1
ATOM 2568 O O . TYR A 1 306 ? 7.806 -17.860 -39.841 1.00 95.94 306 TYR A O 1
ATOM 2576 N N . GLU A 1 307 ? 6.727 -16.050 -40.593 1.00 94.69 307 GLU A N 1
ATOM 2577 C CA . GLU A 1 307 ? 6.512 -16.551 -41.954 1.00 94.69 307 GLU A CA 1
ATOM 2578 C C . GLU A 1 307 ? 7.838 -16.864 -42.648 1.00 94.69 307 GLU A C 1
ATOM 2580 O O . GLU A 1 307 ? 7.974 -17.962 -43.189 1.00 94.69 307 GLU A O 1
ATOM 2585 N N . ALA A 1 308 ? 8.834 -15.985 -42.504 1.00 95.56 308 ALA A N 1
ATOM 2586 C CA . ALA A 1 308 ? 10.196 -16.189 -42.992 1.00 95.56 308 ALA A CA 1
ATOM 2587 C C . ALA A 1 308 ? 10.959 -17.325 -42.276 1.00 95.56 308 ALA A C 1
ATOM 2589 O O . ALA A 1 308 ? 12.027 -17.714 -42.737 1.00 95.56 308 ALA A O 1
ATOM 2590 N N . GLY A 1 309 ? 10.424 -17.883 -41.183 1.00 96.38 309 GLY A N 1
ATOM 2591 C CA . GLY A 1 309 ? 11.017 -19.013 -40.460 1.00 96.38 309 GLY A CA 1
ATOM 2592 C C . GLY A 1 309 ? 11.964 -18.614 -39.327 1.00 96.38 309 GLY A C 1
ATOM 2593 O O . GLY A 1 309 ? 12.780 -19.436 -38.902 1.00 96.38 309 GLY A O 1
ATOM 2594 N N . TYR A 1 310 ? 11.842 -17.385 -38.823 1.00 96.19 310 TYR A N 1
ATOM 2595 C CA . TYR A 1 310 ? 12.712 -16.830 -37.789 1.00 96.19 310 TYR A CA 1
ATOM 2596 C C . TYR A 1 310 ? 11.927 -16.295 -36.586 1.00 96.19 310 TYR A C 1
ATOM 2598 O O . TYR A 1 310 ? 10.730 -16.032 -36.672 1.00 96.19 310 TYR A O 1
ATOM 2606 N N . TYR A 1 311 ? 12.640 -16.108 -35.478 1.00 94.38 311 TYR A N 1
ATOM 2607 C CA . TYR A 1 311 ? 12.196 -15.402 -34.274 1.00 94.38 311 TYR A CA 1
ATOM 2608 C C . TYR A 1 311 ? 13.371 -14.634 -33.661 1.00 94.38 311 TYR A C 1
ATOM 2610 O O . TYR A 1 311 ? 14.539 -14.970 -33.891 1.00 94.38 311 TYR A O 1
ATOM 2618 N N . ASN A 1 312 ? 13.076 -13.603 -32.874 1.00 92.75 312 ASN A N 1
ATOM 2619 C CA . ASN A 1 312 ? 14.056 -12.839 -32.115 1.00 92.75 312 ASN A CA 1
ATOM 2620 C C . ASN A 1 312 ? 13.658 -12.824 -30.624 1.00 92.75 312 ASN A C 1
ATOM 2622 O O . ASN A 1 312 ? 12.781 -12.057 -30.233 1.00 92.75 312 ASN A O 1
ATOM 2626 N N . PRO A 1 313 ? 14.315 -13.622 -29.761 1.00 87.56 313 PRO A N 1
ATOM 2627 C CA . PRO A 1 313 ? 13.943 -13.748 -28.354 1.00 87.56 313 PRO A CA 1
ATOM 2628 C C . PRO A 1 313 ? 14.220 -12.482 -27.527 1.00 87.56 313 PRO A C 1
ATOM 2630 O O . PRO A 1 313 ? 13.867 -12.459 -26.354 1.00 87.56 313 PRO A O 1
ATOM 2633 N N . ASP A 1 314 ? 14.846 -11.450 -28.105 1.00 88.06 314 ASP A N 1
ATOM 2634 C CA . ASP A 1 314 ? 15.150 -10.175 -27.444 1.00 88.06 314 ASP A CA 1
ATOM 2635 C C . ASP A 1 314 ? 14.220 -9.026 -27.869 1.00 88.06 314 ASP A C 1
ATOM 2637 O O . ASP A 1 314 ? 14.552 -7.847 -27.763 1.00 88.06 314 ASP A O 1
ATOM 2641 N N . ILE A 1 315 ? 13.050 -9.347 -28.419 1.00 87.69 315 ILE A N 1
ATOM 2642 C CA . ILE A 1 315 ? 12.174 -8.343 -29.015 1.00 87.69 315 ILE A CA 1
ATOM 2643 C C . ILE A 1 315 ? 11.283 -7.635 -27.984 1.00 87.69 315 ILE A C 1
ATOM 2645 O O . ILE A 1 315 ? 10.287 -8.157 -27.484 1.00 87.69 315 ILE A O 1
ATOM 2649 N N . HIS A 1 316 ? 11.614 -6.379 -27.696 1.00 91.06 316 HIS A N 1
ATOM 2650 C CA . HIS A 1 316 ? 10.885 -5.542 -26.741 1.00 91.06 316 HIS A CA 1
ATOM 2651 C C . HIS A 1 316 ? 10.665 -4.117 -27.288 1.00 91.06 316 HIS A C 1
ATOM 2653 O O . HIS A 1 316 ? 11.322 -3.717 -28.252 1.00 91.06 316 HIS A O 1
ATOM 2659 N N . PRO A 1 317 ? 9.798 -3.285 -26.672 1.00 90.12 317 PRO A N 1
ATOM 2660 C CA . PRO A 1 317 ? 9.499 -1.923 -27.148 1.00 90.12 317 PRO A CA 1
ATOM 2661 C C . PRO A 1 317 ? 10.706 -0.983 -27.326 1.00 90.12 317 PRO A C 1
ATOM 2663 O O . PRO A 1 317 ? 10.591 0.067 -27.952 1.00 90.12 317 PRO A O 1
ATOM 2666 N N . GLY A 1 318 ? 11.856 -1.310 -26.727 1.00 86.81 318 GLY A N 1
ATOM 2667 C CA . GLY A 1 318 ? 13.104 -0.554 -26.876 1.00 86.81 318 GLY A CA 1
ATOM 2668 C C . GLY A 1 318 ? 13.824 -0.809 -28.200 1.00 86.81 318 GLY A C 1
ATOM 2669 O O . GLY A 1 318 ? 14.624 0.027 -28.605 1.00 86.81 318 GLY A O 1
ATOM 2670 N N . GLN A 1 319 ? 13.486 -1.900 -28.889 1.00 89.69 319 GLN A N 1
ATOM 2671 C CA . GLN A 1 319 ? 14.082 -2.309 -30.159 1.00 89.69 319 GLN A CA 1
ATOM 2672 C C . GLN A 1 319 ? 13.339 -1.765 -31.379 1.00 89.69 319 GLN A C 1
ATOM 2674 O O . GLN A 1 319 ? 13.530 -2.231 -32.498 1.00 89.69 319 GLN A O 1
ATOM 2679 N N . PHE A 1 320 ? 12.488 -0.758 -31.185 1.00 90.69 320 PHE A N 1
ATOM 2680 C CA . PHE A 1 320 ? 11.793 -0.078 -32.268 1.00 90.69 320 PHE A CA 1
ATOM 2681 C C . PHE A 1 320 ? 12.205 1.391 -32.327 1.00 90.69 320 PHE A C 1
ATOM 2683 O O . PHE A 1 320 ? 12.253 2.090 -31.314 1.00 90.69 320 PHE A O 1
ATOM 2690 N N . VAL A 1 321 ? 12.474 1.863 -33.542 1.00 88.69 321 VAL A N 1
ATOM 2691 C CA . VAL A 1 321 ? 12.752 3.263 -33.888 1.00 88.69 321 VAL A CA 1
ATOM 2692 C C . VAL A 1 321 ? 11.685 3.767 -34.864 1.00 88.69 321 VAL A C 1
ATOM 2694 O O . VAL A 1 321 ? 11.047 2.980 -35.564 1.00 88.69 321 VAL A O 1
ATOM 2697 N N . PHE A 1 322 ? 11.452 5.080 -34.905 1.00 86.69 322 PHE A N 1
ATOM 2698 C CA . PHE A 1 322 ? 10.443 5.676 -35.783 1.00 86.69 322 PHE A CA 1
ATOM 2699 C C . PHE A 1 322 ? 10.976 6.918 -36.492 1.00 86.69 322 PHE A C 1
ATOM 2701 O O . PHE A 1 322 ? 11.565 7.802 -35.872 1.00 86.69 322 PHE A O 1
ATOM 2708 N N . SER A 1 323 ? 10.698 7.007 -37.788 1.00 84.31 323 SER A N 1
ATOM 2709 C CA . SER A 1 323 ? 10.932 8.179 -38.627 1.00 84.31 323 SER A CA 1
ATOM 2710 C C . SER A 1 323 ? 9.621 8.602 -39.284 1.00 84.31 323 SER A C 1
ATOM 2712 O O . SER A 1 323 ? 8.845 7.760 -39.726 1.00 84.31 323 SER A O 1
ATOM 2714 N N . LYS A 1 324 ? 9.387 9.913 -39.418 1.00 79.44 324 LYS A N 1
ATOM 2715 C CA . LYS A 1 324 ? 8.217 10.428 -40.152 1.00 79.44 324 LYS A CA 1
ATOM 2716 C C . LYS A 1 324 ? 8.219 10.033 -41.634 1.00 79.44 324 LYS A C 1
ATOM 2718 O O . LYS A 1 324 ? 7.153 9.979 -42.230 1.00 79.44 324 LYS A O 1
ATOM 2723 N N . ILE A 1 325 ? 9.401 9.809 -42.209 1.00 82.06 325 ILE A N 1
ATOM 2724 C CA . ILE A 1 325 ? 9.579 9.499 -43.634 1.00 82.06 325 ILE A CA 1
ATOM 2725 C C . ILE A 1 325 ? 9.529 7.983 -43.852 1.00 82.06 325 ILE A C 1
ATOM 2727 O O . ILE A 1 325 ? 8.789 7.499 -44.695 1.00 82.06 325 ILE A O 1
ATOM 2731 N N . GLU A 1 326 ? 10.291 7.237 -43.051 1.00 84.56 326 GLU A N 1
ATOM 2732 C CA . GLU A 1 326 ? 10.526 5.797 -43.248 1.00 84.56 326 GLU A CA 1
ATOM 2733 C C . GLU A 1 326 ? 9.600 4.902 -42.408 1.00 84.56 326 GLU A C 1
ATOM 2735 O O . GLU A 1 326 ? 9.607 3.678 -42.543 1.00 84.56 326 GLU A O 1
ATOM 2740 N N . GLY A 1 327 ? 8.816 5.501 -41.509 1.00 87.75 327 GLY A N 1
ATOM 2741 C CA . GLY A 1 327 ? 7.935 4.792 -40.593 1.00 87.75 327 GLY A CA 1
ATOM 2742 C C . GLY A 1 327 ? 8.676 4.072 -39.463 1.00 87.75 327 GLY A C 1
ATOM 2743 O O . GLY A 1 327 ? 9.741 4.495 -39.005 1.00 87.75 327 GLY A O 1
ATOM 2744 N N . LEU A 1 328 ? 8.053 2.998 -38.975 1.00 90.31 328 LEU A N 1
ATOM 2745 C CA . LEU A 1 328 ? 8.544 2.167 -37.878 1.00 90.31 328 LEU A CA 1
ATOM 2746 C C . LEU A 1 328 ? 9.609 1.177 -38.375 1.00 90.31 328 LEU A C 1
ATOM 2748 O O . LEU A 1 328 ? 9.396 0.511 -39.389 1.00 90.31 328 LEU A O 1
ATOM 2752 N N . LYS A 1 329 ? 10.710 1.030 -37.631 1.00 93.25 329 LYS A N 1
ATOM 2753 C CA . LYS A 1 329 ? 11.754 0.031 -37.893 1.00 93.25 329 LYS A CA 1
ATOM 2754 C C . LYS A 1 329 ? 12.121 -0.734 -36.626 1.00 93.25 329 LYS A C 1
ATOM 2756 O O . LYS A 1 329 ? 12.218 -0.127 -35.562 1.00 93.25 329 LYS A O 1
ATOM 2761 N N . ALA A 1 330 ? 12.340 -2.037 -36.757 1.00 93.50 330 ALA A N 1
ATOM 2762 C CA . ALA A 1 330 ? 12.904 -2.885 -35.715 1.00 93.50 330 ALA A CA 1
ATOM 2763 C C . ALA A 1 330 ? 14.431 -2.907 -35.840 1.00 93.50 330 ALA A C 1
ATOM 2765 O O . ALA A 1 330 ? 14.963 -2.996 -36.944 1.00 93.50 330 ALA A O 1
ATOM 2766 N N . ILE A 1 331 ? 15.134 -2.805 -34.723 1.00 90.94 331 ILE A N 1
ATOM 2767 C CA . ILE A 1 331 ? 16.596 -2.811 -34.644 1.00 90.94 331 ILE A CA 1
ATOM 2768 C C . ILE A 1 331 ? 17.059 -3.927 -33.704 1.00 90.94 331 ILE A C 1
ATOM 2770 O O . ILE A 1 331 ? 16.245 -4.514 -33.002 1.00 90.94 331 ILE A O 1
ATOM 2774 N N . ASP A 1 332 ? 18.365 -4.198 -33.705 1.00 90.38 332 ASP A N 1
ATOM 2775 C CA . ASP A 1 332 ? 19.024 -5.168 -32.820 1.00 90.38 332 ASP A CA 1
ATOM 2776 C C . ASP A 1 332 ? 18.571 -6.627 -33.034 1.00 90.38 332 ASP A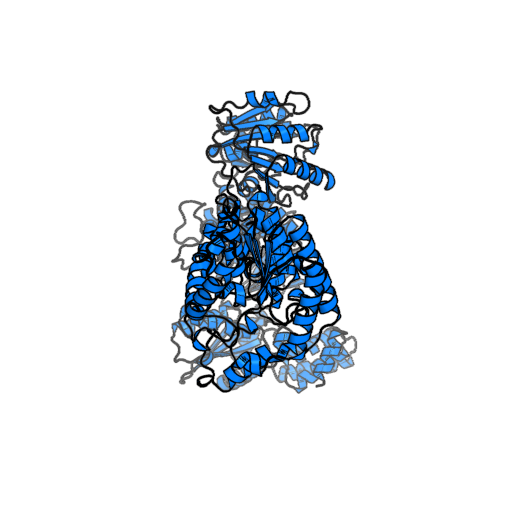 C 1
ATOM 2778 O O . ASP A 1 332 ? 17.686 -7.177 -32.377 1.00 90.38 332 ASP A O 1
ATOM 2782 N N . PHE A 1 333 ? 19.213 -7.279 -34.004 1.00 94.25 333 PHE A N 1
ATOM 2783 C CA . PHE A 1 333 ? 18.924 -8.663 -34.398 1.00 94.25 333 PHE A CA 1
ATOM 2784 C C . PHE A 1 333 ? 19.980 -9.648 -33.888 1.00 94.25 333 PHE A C 1
ATOM 2786 O O . PHE A 1 333 ? 20.131 -10.737 -34.440 1.00 94.25 333 PHE A O 1
ATOM 2793 N N . GLU A 1 334 ? 20.734 -9.293 -32.843 1.00 90.81 334 GLU A N 1
ATOM 2794 C CA . GLU A 1 334 ? 21.834 -10.134 -32.364 1.00 90.81 334 GLU A CA 1
ATOM 2795 C C . GLU A 1 334 ? 21.367 -11.526 -31.894 1.00 90.81 334 GLU A C 1
ATOM 2797 O O . GLU A 1 334 ? 22.094 -12.512 -32.045 1.00 90.81 334 GLU A O 1
ATOM 2802 N N . TYR A 1 335 ? 20.129 -11.648 -31.411 1.00 91.56 335 TYR A N 1
ATOM 2803 C CA . TYR A 1 335 ? 19.542 -12.929 -31.010 1.00 91.56 335 TYR A CA 1
ATOM 2804 C C . TYR A 1 335 ? 18.639 -13.582 -32.065 1.00 91.56 335 TYR A C 1
ATOM 2806 O O . TYR A 1 335 ? 18.063 -14.634 -31.783 1.00 91.56 335 TYR A O 1
ATOM 2814 N N . LEU A 1 336 ? 18.547 -13.024 -33.279 1.00 95.31 336 LEU A N 1
ATOM 2815 C CA . LEU A 1 336 ? 17.754 -13.596 -34.370 1.00 95.31 336 LEU A CA 1
ATOM 2816 C C . LEU A 1 336 ? 18.167 -15.046 -34.657 1.00 95.31 336 LEU A C 1
ATOM 2818 O O . LEU A 1 336 ? 19.334 -15.338 -34.922 1.00 95.31 336 LEU A O 1
ATOM 2822 N N . GLN A 1 337 ? 17.201 -15.958 -34.643 1.00 94.00 337 GLN A N 1
ATOM 2823 C CA . GLN A 1 337 ? 17.430 -17.388 -34.821 1.00 94.00 337 GLN A CA 1
ATOM 2824 C C . GLN A 1 337 ? 16.361 -17.994 -35.729 1.00 94.00 337 GLN A C 1
ATOM 2826 O O . GLN A 1 337 ? 15.212 -17.557 -35.747 1.00 94.00 337 GLN A O 1
ATOM 2831 N N . SER A 1 338 ? 16.750 -18.997 -36.514 1.00 94.44 338 SER A N 1
ATOM 2832 C CA . SER A 1 338 ? 15.809 -19.811 -37.284 1.00 94.44 338 SER A CA 1
ATOM 2833 C C . SER A 1 338 ? 15.158 -20.855 -36.383 1.00 94.44 338 SER A C 1
ATOM 2835 O O . SER A 1 338 ? 15.790 -21.354 -35.447 1.00 94.44 338 SER A O 1
ATOM 2837 N N . TYR A 1 339 ? 13.922 -21.242 -36.681 1.00 93.00 339 TYR A N 1
ATOM 2838 C CA . TYR A 1 339 ? 13.297 -22.369 -35.991 1.00 93.00 339 TYR A CA 1
ATOM 2839 C C . TYR A 1 339 ? 13.974 -23.697 -36.352 1.00 93.00 339 TYR A C 1
ATOM 2841 O O . TYR A 1 339 ? 14.128 -24.010 -37.529 1.00 93.00 339 TYR A O 1
ATOM 2849 N N . GLU A 1 340 ? 14.301 -24.517 -35.349 1.00 88.50 340 GLU A N 1
ATOM 2850 C CA . GLU A 1 340 ? 14.609 -25.939 -35.578 1.00 88.50 340 GLU A CA 1
ATOM 2851 C C . GLU A 1 340 ? 13.344 -26.696 -36.011 1.00 88.50 340 GLU A C 1
ATOM 2853 O O . GLU A 1 340 ? 13.349 -27.447 -36.983 1.00 88.50 340 GLU A O 1
ATOM 2858 N N . LYS A 1 341 ? 12.234 -26.437 -35.310 1.00 89.25 341 LYS A N 1
ATOM 2859 C CA . LYS A 1 341 ? 10.879 -26.854 -35.673 1.00 89.25 341 LYS A CA 1
ATOM 2860 C C . LYS A 1 341 ? 9.967 -25.635 -35.582 1.00 89.25 341 LYS A C 1
ATOM 2862 O O . LYS A 1 341 ? 9.735 -25.122 -34.490 1.00 89.25 341 LYS A O 1
ATOM 2867 N N . LYS A 1 342 ? 9.497 -25.144 -36.730 1.00 93.50 342 LYS A N 1
ATOM 2868 C CA . LYS A 1 342 ? 8.602 -23.981 -36.792 1.00 93.50 342 LYS A CA 1
ATOM 2869 C C . LYS A 1 342 ? 7.238 -24.351 -36.181 1.00 93.50 342 LYS A C 1
ATOM 2871 O O . LYS A 1 342 ? 6.715 -25.399 -36.556 1.00 93.50 342 LYS A O 1
ATOM 2876 N N . PRO A 1 343 ? 6.675 -23.534 -35.270 1.00 93.94 343 PRO A N 1
ATOM 2877 C CA . PRO A 1 343 ? 5.321 -23.735 -34.753 1.00 93.94 343 PRO A CA 1
ATOM 2878 C C . PRO A 1 343 ? 4.275 -23.751 -35.872 1.00 93.94 343 PRO A C 1
ATOM 2880 O O . PRO A 1 343 ? 4.447 -23.053 -36.874 1.00 93.94 343 PRO A O 1
ATOM 2883 N N . ASP A 1 344 ? 3.190 -24.506 -35.697 1.00 92.88 344 ASP A N 1
ATOM 2884 C CA . ASP A 1 344 ? 2.168 -24.706 -36.738 1.00 92.88 344 ASP A CA 1
ATOM 2885 C C . ASP A 1 344 ? 1.349 -23.435 -37.003 1.00 92.88 344 ASP A C 1
ATOM 2887 O O . ASP A 1 344 ? 0.798 -23.252 -38.091 1.00 92.88 344 ASP A O 1
ATOM 2891 N N . SER A 1 345 ? 1.304 -22.524 -36.029 1.00 93.31 345 SER A N 1
ATOM 2892 C CA . SER A 1 345 ? 0.605 -21.250 -36.148 1.00 93.31 345 SER A CA 1
ATOM 2893 C C . SER A 1 345 ? 1.448 -20.055 -35.695 1.00 93.31 345 SER A C 1
ATOM 2895 O O . SER A 1 345 ? 2.328 -20.157 -34.843 1.00 93.31 345 SER A O 1
ATOM 2897 N N . PHE A 1 346 ? 1.147 -18.876 -36.252 1.00 93.69 346 PHE A N 1
ATOM 2898 C CA . PHE A 1 346 ? 1.805 -17.621 -35.869 1.00 93.69 346 PHE A CA 1
ATOM 2899 C C . PHE A 1 346 ? 1.598 -17.278 -34.385 1.00 93.69 346 PHE A C 1
ATOM 2901 O O . PHE A 1 346 ? 2.493 -16.729 -33.753 1.00 93.69 346 PHE A O 1
ATOM 2908 N N . ILE A 1 347 ? 0.444 -17.618 -33.803 1.00 93.62 347 ILE A N 1
ATOM 2909 C CA . ILE A 1 347 ? 0.171 -17.308 -32.393 1.00 93.62 347 ILE A CA 1
ATOM 2910 C C . ILE A 1 347 ? 1.067 -18.106 -31.436 1.00 93.62 347 ILE A C 1
ATOM 2912 O O . ILE A 1 347 ? 1.276 -17.674 -30.309 1.00 93.62 347 ILE A O 1
ATOM 2916 N N . GLU A 1 348 ? 1.617 -19.232 -31.902 1.00 93.12 348 GLU A N 1
ATOM 2917 C CA . GLU A 1 348 ? 2.550 -20.103 -31.181 1.00 93.12 348 GLU A CA 1
ATOM 2918 C C . GLU A 1 348 ? 4.024 -19.746 -31.446 1.00 93.12 348 GLU A C 1
ATOM 2920 O O . GLU A 1 348 ? 4.921 -20.488 -31.041 1.00 93.12 348 GLU A O 1
ATOM 2925 N N . SER A 1 349 ? 4.310 -18.631 -32.136 1.00 93.50 349 SER A N 1
ATOM 2926 C CA . SER A 1 349 ? 5.691 -18.187 -32.347 1.00 93.50 349 SER A CA 1
ATOM 2927 C C . SER A 1 349 ? 6.394 -17.946 -31.004 1.00 93.50 349 SER A C 1
ATOM 2929 O O . SER A 1 349 ? 5.787 -17.491 -30.032 1.00 93.50 349 SER A O 1
ATOM 2931 N N . TYR A 1 350 ? 7.701 -18.219 -30.950 1.00 92.06 350 TYR A N 1
ATOM 2932 C CA . TYR A 1 350 ? 8.494 -18.011 -29.731 1.00 92.06 350 TYR A CA 1
ATOM 2933 C C . TYR A 1 350 ? 8.557 -16.540 -29.296 1.00 92.06 350 TYR A C 1
ATOM 2935 O O . TYR A 1 350 ? 8.717 -16.274 -28.110 1.00 92.06 350 TYR A O 1
ATOM 2943 N N . ASP A 1 351 ? 8.388 -15.588 -30.219 1.00 90.88 351 ASP A N 1
ATOM 2944 C CA . ASP A 1 351 ? 8.269 -14.159 -29.895 1.00 90.88 351 ASP A CA 1
ATOM 2945 C C . ASP A 1 351 ? 6.987 -13.855 -29.109 1.00 90.88 351 ASP A C 1
ATOM 2947 O O . ASP A 1 351 ? 6.941 -12.884 -28.361 1.00 90.88 351 ASP A O 1
ATOM 2951 N N . ILE A 1 352 ? 5.943 -14.674 -29.292 1.00 93.00 352 ILE A N 1
ATOM 2952 C CA . ILE A 1 352 ? 4.613 -14.465 -28.717 1.00 93.00 352 ILE A CA 1
ATOM 2953 C C . ILE A 1 352 ? 4.395 -15.303 -27.457 1.00 93.00 352 ILE A C 1
ATOM 2955 O O . ILE A 1 352 ? 3.960 -14.750 -26.450 1.00 93.00 352 ILE A O 1
ATOM 2959 N N . GLN A 1 353 ? 4.712 -16.602 -27.484 1.00 91.44 353 GLN A N 1
ATOM 2960 C CA . GLN A 1 353 ? 4.488 -17.536 -26.362 1.00 91.44 353 GLN A CA 1
ATOM 2961 C C . GLN A 1 353 ? 5.742 -17.812 -25.522 1.00 91.44 353 GLN A C 1
ATOM 2963 O O . GLN A 1 353 ? 5.664 -18.477 -24.492 1.00 91.44 353 GLN A O 1
ATOM 2968 N N . GLY A 1 354 ? 6.902 -17.323 -25.961 1.00 89.06 354 GLY A N 1
ATOM 2969 C CA . GLY A 1 354 ? 8.187 -17.713 -25.396 1.00 89.06 354 GLY A CA 1
ATOM 2970 C C . GLY A 1 354 ? 8.708 -19.027 -25.987 1.00 89.06 354 GLY A C 1
ATOM 2971 O O . GLY A 1 354 ? 8.005 -19.773 -26.671 1.00 89.06 354 GLY A O 1
ATOM 2972 N N . TYR A 1 355 ? 9.988 -19.300 -25.750 1.00 86.25 355 TYR A N 1
ATOM 2973 C CA . TYR A 1 355 ? 10.639 -20.535 -26.185 1.00 86.25 355 TYR A CA 1
ATOM 2974 C C . TYR A 1 355 ? 10.375 -21.703 -25.209 1.00 86.25 355 TYR A C 1
ATOM 2976 O O . TYR A 1 355 ? 10.144 -21.476 -24.019 1.00 86.25 355 TYR A O 1
ATOM 2984 N N . PRO A 1 356 ? 10.447 -22.969 -25.669 1.00 84.50 356 PRO A N 1
ATOM 2985 C CA . PRO A 1 356 ? 10.223 -24.141 -24.820 1.00 84.50 356 PRO A CA 1
ATOM 2986 C C . PRO A 1 356 ? 11.300 -24.309 -23.731 1.00 84.50 356 PRO A C 1
ATOM 2988 O O . PRO A 1 356 ? 12.401 -23.763 -23.814 1.00 84.50 356 PRO A O 1
ATOM 2991 N N . LYS A 1 357 ? 11.006 -25.095 -22.686 1.00 80.56 357 LYS A N 1
ATOM 2992 C CA . LYS A 1 357 ? 11.913 -25.273 -21.529 1.00 80.56 357 LYS A CA 1
ATOM 2993 C C . LYS A 1 357 ? 13.276 -25.860 -21.904 1.00 80.56 357 LYS A C 1
ATOM 2995 O O . LYS A 1 357 ? 14.287 -25.492 -21.316 1.00 80.56 357 LYS A O 1
ATOM 3000 N N . ASP A 1 358 ? 13.307 -26.747 -22.888 1.00 81.19 358 ASP A N 1
ATOM 3001 C CA . ASP A 1 358 ? 14.505 -27.395 -23.417 1.00 81.19 358 ASP A CA 1
ATOM 3002 C C . ASP A 1 358 ? 15.190 -26.587 -24.534 1.00 81.19 358 ASP A C 1
ATOM 3004 O O . ASP A 1 358 ? 16.045 -27.115 -25.242 1.00 81.19 358 ASP A O 1
ATOM 3008 N N . PHE A 1 359 ? 14.854 -25.299 -24.684 1.00 84.38 359 PHE A N 1
ATOM 3009 C CA . PHE A 1 359 ? 15.436 -24.428 -25.700 1.00 84.38 359 PHE A CA 1
ATOM 3010 C C . PHE A 1 359 ? 16.962 -24.329 -25.589 1.00 84.38 359 PHE A C 1
ATOM 3012 O O . PHE A 1 359 ? 17.496 -23.865 -24.574 1.00 84.38 359 PHE A O 1
ATOM 3019 N N . LYS A 1 360 ? 17.638 -24.713 -26.680 1.00 82.69 360 LYS A N 1
ATOM 3020 C CA . LYS A 1 360 ? 19.104 -24.788 -26.807 1.00 82.69 360 LYS A CA 1
ATOM 3021 C C . LYS A 1 360 ? 19.745 -23.577 -27.496 1.00 82.69 360 LYS A C 1
ATOM 3023 O O . LYS A 1 360 ? 20.968 -23.530 -27.597 1.00 82.69 360 LYS A O 1
ATOM 3028 N N . GLY A 1 361 ? 18.945 -22.633 -27.991 1.00 85.12 361 GLY A N 1
ATOM 3029 C CA . GLY A 1 361 ? 19.436 -21.430 -28.665 1.00 85.12 361 GLY A CA 1
ATOM 3030 C C . GLY A 1 361 ? 20.047 -20.395 -27.714 1.00 85.12 361 GLY A C 1
ATOM 3031 O O . GLY A 1 361 ? 19.927 -20.501 -26.490 1.00 85.12 361 GLY A O 1
ATOM 3032 N N . ASP A 1 362 ? 20.683 -19.365 -28.282 1.00 86.12 362 ASP A N 1
ATOM 3033 C CA . ASP A 1 362 ? 21.208 -18.234 -27.501 1.00 86.12 362 ASP A CA 1
ATOM 3034 C C . ASP A 1 362 ? 20.037 -17.441 -26.882 1.00 86.12 362 ASP A C 1
ATOM 3036 O O . ASP A 1 362 ? 19.059 -17.138 -27.572 1.00 86.12 362 ASP A O 1
ATOM 3040 N N . LYS A 1 363 ? 20.153 -17.071 -25.599 1.00 80.75 363 LYS A N 1
ATOM 3041 C CA . LYS A 1 363 ? 19.152 -16.299 -24.839 1.00 80.75 363 LYS A CA 1
ATOM 3042 C C . LYS A 1 363 ? 19.755 -14.977 -24.336 1.00 80.75 363 LYS A C 1
ATOM 3044 O O . LYS A 1 363 ? 20.948 -14.956 -24.020 1.00 80.75 363 LYS A O 1
ATOM 3049 N N . PRO A 1 364 ? 18.967 -13.896 -24.210 1.00 79.69 364 PRO A N 1
ATOM 3050 C CA . PRO A 1 364 ? 19.402 -12.696 -23.499 1.00 79.69 364 PRO A CA 1
ATOM 3051 C C . PRO A 1 364 ? 19.657 -12.987 -22.010 1.00 79.69 364 PRO A C 1
ATOM 3053 O O . PRO A 1 364 ? 18.830 -13.589 -21.333 1.00 79.69 364 PRO A O 1
ATOM 3056 N N . ASN A 1 365 ? 20.805 -12.551 -21.483 1.00 65.69 365 ASN A N 1
ATOM 3057 C CA . ASN A 1 365 ? 21.290 -12.910 -20.136 1.00 65.69 365 ASN A CA 1
ATOM 3058 C C . ASN A 1 365 ? 20.901 -11.898 -19.030 1.00 65.69 365 ASN A C 1
ATOM 3060 O O . ASN A 1 365 ? 21.576 -11.812 -18.002 1.00 65.69 365 ASN A O 1
ATOM 3064 N N . TYR A 1 366 ? 19.865 -11.077 -19.235 1.00 61.59 366 TYR A N 1
ATOM 3065 C CA . TYR A 1 366 ? 19.587 -9.912 -18.376 1.00 61.59 366 TYR A CA 1
ATOM 3066 C C . TYR A 1 366 ? 18.652 -10.195 -17.190 1.00 61.59 366 TYR A C 1
ATOM 3068 O O . TYR A 1 366 ? 18.712 -9.488 -16.184 1.00 61.59 366 TYR A O 1
ATOM 3076 N N . THR A 1 367 ? 17.835 -11.245 -17.263 1.00 50.09 367 THR A N 1
ATOM 3077 C CA . THR A 1 367 ? 16.895 -11.669 -16.214 1.00 50.09 367 THR A CA 1
ATOM 3078 C C . THR A 1 367 ? 16.782 -13.195 -16.255 1.00 50.09 367 THR A C 1
ATOM 3080 O O . THR A 1 367 ? 16.925 -13.764 -17.330 1.00 50.09 367 THR A O 1
ATOM 3083 N N . GLY A 1 368 ? 16.570 -13.862 -15.113 1.00 54.28 368 GLY A N 1
ATOM 3084 C CA . GLY A 1 368 ? 16.450 -15.329 -15.012 1.00 54.28 368 GLY A CA 1
ATOM 3085 C C . GLY A 1 368 ? 15.278 -15.937 -15.807 1.00 54.28 368 GLY A C 1
ATOM 3086 O O . GLY A 1 368 ? 14.808 -15.354 -16.774 1.00 54.28 368 GLY A O 1
ATOM 3087 N N . GLU A 1 369 ? 14.785 -17.112 -15.400 1.00 56.09 369 GLU A N 1
ATOM 3088 C CA . GLU A 1 369 ? 13.844 -17.977 -16.153 1.00 56.09 369 GLU A CA 1
ATOM 3089 C C . GLU A 1 369 ? 12.547 -17.318 -16.715 1.00 56.09 369 GLU A C 1
ATOM 3091 O O . GLU A 1 369 ? 11.885 -17.942 -17.540 1.00 56.09 369 GLU A O 1
ATOM 3096 N N . ASN A 1 370 ? 12.227 -16.054 -16.388 1.00 68.81 370 ASN A N 1
ATOM 3097 C CA . ASN A 1 370 ? 10.983 -15.342 -16.740 1.00 68.81 370 ASN A CA 1
ATOM 3098 C C . ASN A 1 370 ? 11.158 -14.164 -17.735 1.00 68.81 370 ASN A C 1
ATOM 3100 O O . ASN A 1 370 ? 10.399 -13.195 -17.698 1.00 68.81 370 ASN A O 1
ATOM 3104 N N . LEU A 1 371 ? 12.157 -14.196 -18.625 1.00 79.94 371 LEU A N 1
ATOM 3105 C CA . LEU A 1 371 ? 12.420 -13.093 -19.572 1.00 79.94 371 LEU A CA 1
ATOM 3106 C C . LEU A 1 371 ? 11.208 -12.732 -20.461 1.00 79.94 371 LEU A C 1
ATOM 3108 O O . LEU A 1 371 ? 10.926 -11.556 -20.676 1.00 79.94 371 LEU A O 1
ATOM 3112 N N . HIS A 1 372 ? 10.480 -13.735 -20.962 1.00 86.44 372 HIS A N 1
ATOM 3113 C CA . HIS A 1 372 ? 9.302 -13.520 -21.814 1.00 86.44 372 HIS A CA 1
ATOM 3114 C C . HIS A 1 372 ? 8.167 -12.804 -21.072 1.00 86.44 372 HIS A C 1
ATOM 3116 O O . HIS A 1 372 ? 7.608 -11.850 -21.609 1.00 86.44 372 HIS A O 1
ATOM 3122 N N . GLU A 1 373 ? 7.882 -13.198 -19.826 1.00 87.62 373 GLU A N 1
ATOM 3123 C CA . GLU A 1 373 ? 6.874 -12.536 -18.985 1.00 87.62 373 GLU A CA 1
ATOM 3124 C C . GLU A 1 373 ? 7.223 -11.057 -18.792 1.00 87.62 373 GLU A C 1
ATOM 3126 O O . GLU A 1 373 ? 6.377 -10.183 -18.969 1.00 87.62 373 GLU A O 1
ATOM 3131 N N . TRP A 1 374 ? 8.502 -10.767 -18.534 1.00 87.38 374 TRP A N 1
ATOM 3132 C CA . TRP A 1 374 ? 8.975 -9.394 -18.389 1.00 87.38 374 TRP A CA 1
ATOM 3133 C C . TRP A 1 374 ? 8.808 -8.572 -19.676 1.00 87.38 374 TRP A C 1
ATOM 3135 O O . TRP A 1 374 ? 8.368 -7.422 -19.631 1.00 87.38 374 TRP A O 1
ATOM 3145 N N . TYR A 1 375 ? 9.108 -9.149 -20.842 1.00 89.69 375 TYR A N 1
ATOM 3146 C CA . TYR A 1 375 ? 8.853 -8.486 -22.123 1.00 89.69 375 TYR A CA 1
ATOM 3147 C C . TYR A 1 375 ? 7.371 -8.268 -22.388 1.00 89.69 375 TYR A C 1
ATOM 3149 O O . TYR A 1 375 ? 6.994 -7.196 -22.865 1.00 89.69 375 TYR A O 1
ATOM 3157 N N . ASN A 1 376 ? 6.527 -9.230 -22.036 1.00 91.06 376 ASN A N 1
ATOM 3158 C CA . ASN A 1 376 ? 5.086 -9.091 -22.143 1.00 91.06 376 ASN A CA 1
ATOM 3159 C C . ASN A 1 376 ? 4.566 -7.916 -21.293 1.00 91.06 376 ASN A C 1
ATOM 3161 O O . ASN A 1 376 ? 3.789 -7.096 -21.787 1.00 91.06 376 ASN A O 1
ATOM 3165 N N . ASP A 1 377 ? 5.072 -7.761 -20.067 1.00 90.94 377 ASP A N 1
ATOM 3166 C CA . ASP A 1 377 ? 4.753 -6.627 -19.193 1.00 90.94 377 ASP A CA 1
ATOM 3167 C C . ASP A 1 377 ? 5.217 -5.288 -19.780 1.00 90.94 377 ASP A C 1
ATOM 3169 O O . ASP A 1 377 ? 4.483 -4.297 -19.730 1.00 90.94 377 ASP A O 1
ATOM 3173 N N . LEU A 1 378 ? 6.402 -5.242 -20.404 1.00 90.50 378 LEU A N 1
ATOM 3174 C CA . LEU A 1 378 ? 6.853 -4.046 -21.121 1.00 90.50 378 LEU A CA 1
ATOM 3175 C C . LEU A 1 378 ? 5.912 -3.705 -22.285 1.00 90.50 378 LEU A C 1
ATOM 3177 O O . LEU A 1 378 ? 5.558 -2.539 -22.468 1.00 90.50 378 LEU A O 1
ATOM 3181 N N . TRP A 1 379 ? 5.477 -4.689 -23.072 1.00 91.94 379 TRP A N 1
ATOM 3182 C CA . TRP A 1 379 ? 4.523 -4.454 -24.160 1.00 91.94 379 TRP A CA 1
ATOM 3183 C C . TRP A 1 379 ? 3.201 -3.872 -23.646 1.00 91.94 379 TRP A C 1
ATOM 3185 O O . TRP A 1 379 ? 2.736 -2.862 -24.191 1.00 91.94 379 TRP A O 1
ATOM 3195 N N . ILE A 1 380 ? 2.670 -4.403 -22.541 1.00 89.06 380 ILE A N 1
ATOM 3196 C CA . ILE A 1 380 ? 1.476 -3.866 -21.872 1.00 89.06 380 ILE A CA 1
ATOM 3197 C C . ILE A 1 380 ? 1.730 -2.432 -21.394 1.00 89.06 380 ILE A C 1
ATOM 3199 O O . ILE A 1 380 ? 0.927 -1.539 -21.664 1.00 89.06 380 ILE A O 1
ATOM 3203 N N . GLN A 1 381 ? 2.865 -2.169 -20.745 1.00 85.44 381 GLN A N 1
ATOM 3204 C CA . GLN A 1 381 ? 3.217 -0.839 -20.239 1.00 85.44 381 GLN A CA 1
ATOM 3205 C C . GLN A 1 381 ? 3.249 0.225 -21.347 1.00 85.44 381 GLN A C 1
ATOM 3207 O O . GLN A 1 381 ? 2.838 1.373 -21.121 1.00 85.44 381 GLN A O 1
ATOM 3212 N N . TYR A 1 382 ? 3.786 -0.126 -22.519 1.00 83.94 382 TYR A N 1
ATOM 3213 C CA . TYR A 1 382 ? 3.996 0.822 -23.612 1.00 83.94 382 TYR A CA 1
ATOM 3214 C C . TYR A 1 382 ? 2.818 0.933 -24.580 1.00 83.94 382 TYR A C 1
ATOM 3216 O O . TYR A 1 382 ? 2.620 2.004 -25.151 1.00 83.94 382 TYR A O 1
ATOM 3224 N N . THR A 1 383 ? 2.058 -0.143 -24.780 1.00 85.12 383 THR A N 1
ATOM 3225 C CA . THR A 1 383 ? 1.020 -0.209 -25.825 1.00 85.12 383 THR A CA 1
ATOM 3226 C C . THR A 1 383 ? -0.373 -0.537 -25.298 1.00 85.12 383 THR A C 1
ATOM 3228 O O . THR A 1 383 ? -1.354 -0.373 -26.016 1.00 85.12 383 THR A O 1
ATOM 3231 N N . GLY A 1 384 ? -0.476 -1.021 -24.059 1.00 81.69 384 GLY A N 1
ATOM 3232 C CA . GLY A 1 384 ? -1.693 -1.610 -23.504 1.00 81.69 384 GLY A CA 1
ATOM 3233 C C . GLY A 1 384 ? -1.978 -3.032 -23.993 1.00 81.69 384 GLY A C 1
ATOM 3234 O O . GLY A 1 384 ? -2.859 -3.677 -23.436 1.00 81.69 384 GLY A O 1
ATOM 3235 N N . TYR A 1 385 ? -1.240 -3.530 -24.989 1.00 87.81 385 TYR A N 1
ATOM 3236 C CA . TYR A 1 385 ? -1.385 -4.878 -25.522 1.00 87.81 385 TYR A CA 1
ATOM 3237 C C . TYR A 1 385 ? -0.308 -5.809 -24.978 1.00 87.81 385 TYR A C 1
ATOM 3239 O O . TYR A 1 385 ? 0.872 -5.463 -24.949 1.00 87.81 385 TYR A O 1
ATOM 3247 N N . ASN A 1 386 ? -0.714 -7.023 -24.625 1.00 91.94 386 ASN A N 1
ATOM 3248 C CA . ASN A 1 386 ? 0.213 -8.135 -24.457 1.00 91.94 386 ASN A CA 1
ATOM 3249 C C . ASN A 1 386 ? 0.593 -8.727 -25.834 1.00 91.94 386 ASN A C 1
ATOM 3251 O O . ASN A 1 386 ? -0.082 -8.471 -26.836 1.00 91.94 386 ASN A O 1
ATOM 3255 N N . LEU A 1 387 ? 1.659 -9.522 -25.903 1.00 92.88 387 LEU A N 1
ATOM 3256 C CA . LEU A 1 387 ? 2.184 -10.069 -27.163 1.00 92.88 387 LEU A CA 1
ATOM 3257 C C . LEU A 1 387 ? 1.143 -10.886 -27.948 1.00 92.88 387 LEU A C 1
ATOM 3259 O O . LEU A 1 387 ? 1.000 -10.716 -29.161 1.00 92.88 387 LEU A O 1
ATOM 3263 N N . GLU A 1 388 ? 0.359 -11.718 -27.264 1.00 93.00 388 GLU A N 1
ATOM 3264 C CA . GLU A 1 388 ? -0.697 -12.527 -27.883 1.00 93.00 388 GLU A CA 1
ATOM 3265 C C . GLU A 1 388 ? -1.794 -11.649 -28.507 1.00 93.00 388 GLU A C 1
ATOM 3267 O O . GLU A 1 388 ? -2.270 -11.897 -29.619 1.00 93.00 388 GLU A O 1
ATOM 3272 N N . GLN A 1 389 ? -2.187 -10.574 -27.826 1.00 90.62 389 GLN A N 1
ATOM 3273 C CA . GLN A 1 389 ? -3.168 -9.629 -28.342 1.00 90.62 389 GLN A CA 1
ATOM 3274 C C . GLN A 1 389 ? -2.635 -8.870 -29.559 1.00 90.62 389 GLN A C 1
ATOM 3276 O O . GLN A 1 389 ? -3.400 -8.671 -30.503 1.00 90.62 389 GLN A O 1
ATOM 3281 N N . ILE A 1 390 ? -1.347 -8.494 -29.567 1.00 91.75 390 ILE A N 1
ATOM 3282 C CA . ILE A 1 390 ? -0.687 -7.887 -30.735 1.00 91.75 390 ILE A CA 1
ATOM 3283 C C . ILE A 1 390 ? -0.771 -8.847 -31.925 1.00 91.75 390 ILE A C 1
ATOM 3285 O O . ILE A 1 390 ? -1.257 -8.466 -32.991 1.00 91.75 390 ILE A O 1
ATOM 3289 N N . ALA A 1 391 ? -0.372 -10.107 -31.743 1.00 92.19 391 ALA A N 1
ATOM 3290 C CA . ALA A 1 391 ? -0.430 -11.121 -32.793 1.00 92.19 391 ALA A CA 1
ATOM 3291 C C . ALA A 1 391 ? -1.860 -11.320 -33.338 1.00 92.19 391 ALA A C 1
ATOM 3293 O O . ALA A 1 391 ? -2.077 -11.353 -34.555 1.00 92.19 391 ALA A O 1
ATOM 3294 N N . ASN A 1 392 ? -2.862 -11.335 -32.455 1.00 89.12 392 ASN A N 1
ATOM 3295 C CA . ASN A 1 392 ? -4.279 -11.465 -32.806 1.00 89.12 392 ASN A CA 1
ATOM 3296 C C . ASN A 1 392 ? -4.841 -10.320 -33.674 1.00 89.12 392 ASN A C 1
ATOM 3298 O O . ASN A 1 392 ? -5.924 -10.459 -34.261 1.00 89.12 392 ASN A O 1
ATOM 3302 N N . LEU A 1 393 ? -4.143 -9.187 -33.804 1.00 87.50 393 LEU A N 1
ATOM 3303 C CA . LEU A 1 393 ? -4.560 -8.102 -34.699 1.00 87.50 393 LEU A CA 1
ATOM 3304 C C . LEU A 1 393 ? -4.448 -8.492 -36.182 1.00 87.50 393 LEU A C 1
ATOM 3306 O O . LEU A 1 393 ? -5.236 -8.006 -36.991 1.00 87.50 393 LEU A O 1
ATOM 3310 N N . VAL A 1 394 ? -3.520 -9.390 -36.539 1.00 87.94 394 VAL A N 1
ATOM 3311 C CA . VAL A 1 394 ? -3.146 -9.682 -37.941 1.00 87.94 394 VAL A CA 1
ATOM 3312 C C . VAL A 1 394 ? -3.286 -11.155 -38.339 1.00 87.94 394 VAL A C 1
ATOM 3314 O O . VAL A 1 394 ? -2.839 -11.557 -39.419 1.00 87.94 394 VAL A O 1
ATOM 3317 N N . VAL A 1 395 ? -3.949 -11.979 -37.520 1.00 79.94 395 VAL A N 1
ATOM 3318 C CA . VAL A 1 395 ? -4.189 -13.407 -37.820 1.00 79.94 395 VAL A CA 1
ATOM 3319 C C . VAL A 1 395 ? -4.893 -13.585 -39.173 1.00 79.94 395 VAL A C 1
ATOM 3321 O O . VAL A 1 395 ? -4.415 -14.343 -40.012 1.00 79.94 395 VAL A O 1
ATOM 3324 N N . ARG A 1 396 ? -5.947 -12.801 -39.452 1.00 73.62 396 ARG A N 1
ATOM 3325 C CA . ARG A 1 396 ? -6.658 -12.772 -40.753 1.00 73.62 396 ARG A CA 1
ATOM 3326 C C . ARG A 1 396 ? -5.867 -12.101 -41.893 1.00 73.62 396 ARG A C 1
ATOM 3328 O O . ARG A 1 396 ? -6.320 -12.126 -43.031 1.00 73.62 396 ARG A O 1
ATOM 3335 N N . GLY A 1 397 ? -4.692 -11.539 -41.605 1.00 68.31 397 GLY A N 1
ATOM 3336 C CA . GLY A 1 397 ? -3.869 -10.787 -42.552 1.00 68.31 397 GLY A CA 1
ATOM 3337 C C . GLY A 1 397 ? -4.309 -9.333 -42.731 1.00 68.31 397 GLY A C 1
ATOM 3338 O O . GLY A 1 397 ? -5.236 -8.854 -42.075 1.00 68.31 397 GLY A O 1
ATOM 3339 N N . LYS A 1 398 ? -3.605 -8.621 -43.617 1.00 67.38 398 LYS A N 1
ATOM 3340 C CA . LYS A 1 398 ? -3.958 -7.259 -44.028 1.00 67.38 398 LYS A CA 1
ATOM 3341 C C . LYS A 1 398 ? -5.192 -7.311 -44.934 1.00 67.38 398 LYS A C 1
ATOM 3343 O O . LYS A 1 398 ? -5.283 -8.179 -45.796 1.00 67.38 398 LYS A O 1
ATOM 3348 N N . TYR A 1 399 ? -6.129 -6.388 -44.732 1.00 71.12 399 TYR A N 1
ATOM 3349 C CA . TYR A 1 399 ? -7.238 -6.192 -45.662 1.00 71.12 399 TYR A CA 1
ATOM 3350 C C . TYR A 1 399 ? -6.707 -5.587 -46.971 1.00 71.12 399 TYR A C 1
ATOM 3352 O O . TYR A 1 399 ? -6.013 -4.566 -46.939 1.00 71.12 399 TYR A O 1
ATOM 3360 N N . TYR A 1 400 ? -7.018 -6.229 -48.094 1.00 64.88 400 TYR A N 1
ATOM 3361 C CA . TYR A 1 400 ? -6.858 -5.691 -49.445 1.00 64.88 400 TYR A CA 1
ATOM 3362 C C . TYR A 1 400 ? -8.259 -5.309 -49.926 1.00 64.88 400 TYR A C 1
ATOM 3364 O O . TYR A 1 400 ? -9.211 -5.990 -49.552 1.00 64.88 400 TYR A O 1
ATOM 3372 N N . ASP A 1 401 ? -8.384 -4.193 -50.644 1.00 65.50 401 ASP A N 1
ATOM 3373 C CA . ASP A 1 401 ? -9.619 -3.422 -50.895 1.00 65.50 401 ASP A CA 1
ATOM 3374 C C . ASP A 1 401 ? -10.665 -4.118 -51.803 1.00 65.50 401 ASP A C 1
ATOM 3376 O O . ASP A 1 401 ? -11.342 -3.492 -52.616 1.00 65.50 401 ASP A O 1
ATOM 3380 N N . ASP A 1 402 ? -10.803 -5.433 -51.658 1.00 73.50 402 ASP A N 1
ATOM 3381 C CA . ASP A 1 402 ? -11.478 -6.332 -52.585 1.00 73.50 402 ASP A CA 1
ATOM 3382 C C . ASP A 1 402 ? -12.790 -6.910 -52.012 1.00 73.50 402 ASP A C 1
ATOM 3384 O O . ASP A 1 402 ? -13.454 -7.684 -52.700 1.00 73.50 402 ASP A O 1
ATOM 3388 N N . ASP A 1 403 ? -13.201 -6.566 -50.775 1.00 81.81 403 ASP A N 1
ATOM 3389 C CA . ASP A 1 403 ? -14.493 -6.990 -50.196 1.00 81.81 403 ASP A CA 1
ATOM 3390 C C . ASP A 1 403 ? -15.547 -5.861 -50.304 1.00 81.81 403 ASP A C 1
ATOM 3392 O O . ASP A 1 403 ? -15.538 -4.899 -49.521 1.00 81.81 403 ASP A O 1
ATOM 3396 N N . PRO A 1 404 ? -16.526 -5.974 -51.227 1.00 83.75 404 PRO A N 1
ATOM 3397 C CA . PRO A 1 404 ? -17.524 -4.931 -51.456 1.00 83.75 404 PRO A CA 1
ATOM 3398 C C . PRO A 1 404 ? -18.424 -4.664 -50.246 1.00 83.75 404 PRO A C 1
ATOM 3400 O O . PRO A 1 404 ? -18.986 -3.574 -50.126 1.00 83.75 404 PRO A O 1
ATOM 3403 N N . GLU A 1 405 ? -18.620 -5.645 -49.362 1.00 86.38 405 GLU A N 1
ATOM 3404 C CA . GLU A 1 405 ? -19.452 -5.480 -48.169 1.00 86.38 405 GLU A CA 1
ATOM 3405 C C . GLU A 1 405 ? -18.708 -4.697 -47.090 1.00 86.38 405 GLU A C 1
ATOM 3407 O O . GLU A 1 405 ? -19.287 -3.784 -46.497 1.00 86.38 405 GLU A O 1
ATOM 3412 N N . ILE A 1 406 ? -17.420 -4.993 -46.883 1.00 88.06 406 ILE A N 1
ATOM 3413 C CA . ILE A 1 406 ? -16.559 -4.216 -45.979 1.00 88.06 406 ILE A CA 1
ATOM 3414 C C . ILE A 1 406 ? -16.502 -2.761 -46.451 1.00 88.06 406 ILE A C 1
ATOM 3416 O O . ILE A 1 406 ? -16.737 -1.851 -45.654 1.00 88.06 406 ILE A O 1
ATOM 3420 N N . ASN A 1 407 ? -16.309 -2.532 -47.751 1.00 85.62 407 ASN A N 1
ATOM 3421 C CA . ASN A 1 407 ? -16.216 -1.187 -48.322 1.00 85.62 407 ASN A CA 1
ATOM 3422 C C . ASN A 1 407 ? -17.502 -0.369 -48.160 1.00 85.62 407 ASN A C 1
ATOM 3424 O O . ASN A 1 407 ? -17.442 0.826 -47.868 1.00 85.62 407 ASN A O 1
ATOM 3428 N N . LYS A 1 408 ? -18.678 -1.001 -48.255 1.00 89.38 408 LYS A N 1
ATOM 3429 C CA . LYS A 1 408 ? -19.960 -0.339 -47.954 1.00 89.38 408 LYS A CA 1
ATOM 3430 C C . LYS A 1 408 ? -20.052 0.092 -46.490 1.00 89.38 408 LYS A C 1
ATOM 3432 O O . LYS A 1 408 ? -20.480 1.212 -46.215 1.00 89.38 408 LYS A O 1
ATOM 3437 N N . VAL A 1 409 ? -19.634 -0.763 -45.554 1.00 89.81 409 VAL A N 1
ATOM 3438 C CA . VAL A 1 409 ? -19.641 -0.434 -44.117 1.00 89.81 409 VAL A CA 1
ATOM 3439 C C . VAL A 1 409 ? -18.648 0.690 -43.807 1.00 89.81 409 VAL A C 1
ATOM 3441 O O . VAL A 1 409 ? -19.002 1.635 -43.103 1.00 89.81 409 VAL A O 1
ATOM 3444 N N . LEU A 1 410 ? -17.444 0.648 -44.385 1.00 86.62 410 LEU A N 1
ATOM 3445 C CA . LEU A 1 410 ? -16.461 1.732 -44.278 1.00 86.62 410 LEU A CA 1
ATOM 3446 C C . LEU A 1 410 ? -16.990 3.043 -44.884 1.00 86.62 410 LEU A C 1
ATOM 3448 O O . LEU A 1 410 ? -16.798 4.112 -44.306 1.00 86.62 410 LEU A O 1
ATOM 3452 N N . GLY A 1 411 ? -17.720 2.971 -46.000 1.00 85.44 411 GLY A N 1
ATOM 3453 C CA . GLY A 1 411 ? -18.411 4.113 -46.600 1.00 85.44 411 GLY A CA 1
ATOM 3454 C C . GLY A 1 411 ? -19.430 4.756 -45.656 1.00 85.44 411 GLY A C 1
ATOM 3455 O O . GLY A 1 411 ? -19.434 5.976 -45.503 1.00 85.44 411 GLY A O 1
ATOM 3456 N N . LEU A 1 412 ? -20.243 3.952 -44.959 1.00 87.69 412 LEU A N 1
ATOM 3457 C CA . LEU A 1 412 ? -21.200 4.444 -43.957 1.00 87.69 412 LEU A CA 1
ATOM 3458 C C . LEU A 1 412 ? -20.507 5.072 -42.742 1.00 87.69 412 LEU A C 1
ATOM 3460 O O . LEU A 1 412 ? -20.933 6.126 -42.271 1.00 87.69 412 LEU A O 1
ATOM 3464 N N . LEU A 1 413 ? -19.416 4.468 -42.266 1.00 86.00 413 LEU A N 1
ATOM 3465 C CA . LEU A 1 413 ? -18.596 5.033 -41.192 1.00 86.00 413 LEU A CA 1
ATOM 3466 C C . LEU A 1 413 ? -17.980 6.376 -41.594 1.00 86.00 413 LEU A C 1
ATOM 3468 O O . LEU A 1 413 ? -17.965 7.309 -40.796 1.00 86.00 413 LEU A O 1
ATOM 3472 N N . ASN A 1 414 ? -17.520 6.503 -42.840 1.00 81.12 414 ASN A N 1
ATOM 3473 C CA . ASN A 1 414 ? -17.019 7.765 -43.378 1.00 81.12 414 ASN A CA 1
ATOM 3474 C C . ASN A 1 414 ? -18.132 8.806 -43.541 1.00 81.12 414 ASN A C 1
ATOM 3476 O O . ASN A 1 414 ? -17.926 9.967 -43.197 1.00 81.12 414 ASN A O 1
ATOM 3480 N N . TYR A 1 415 ? -19.322 8.408 -43.995 1.00 81.38 415 TYR A N 1
ATOM 3481 C CA . TYR A 1 415 ? -20.478 9.301 -44.083 1.00 81.38 415 TYR A CA 1
ATOM 3482 C C . TYR A 1 415 ? -20.876 9.861 -42.711 1.00 81.38 415 TYR A C 1
ATOM 3484 O O . TYR A 1 415 ? -21.128 11.061 -42.585 1.00 81.38 415 TYR A O 1
ATOM 3492 N N . ALA A 1 416 ? -20.843 9.036 -41.660 1.00 81.25 416 ALA A N 1
ATOM 3493 C CA . ALA A 1 416 ? -21.132 9.476 -40.297 1.00 81.25 416 ALA A CA 1
ATOM 3494 C C . ALA A 1 416 ? -20.155 10.556 -39.775 1.00 81.25 416 ALA A C 1
ATOM 3496 O O . ALA A 1 416 ? -20.524 11.321 -38.885 1.00 81.25 416 ALA A O 1
ATOM 3497 N N . LYS A 1 417 ? -18.956 10.701 -40.369 1.00 72.50 417 LYS A N 1
ATOM 3498 C CA . LYS A 1 417 ? -17.992 11.776 -40.043 1.00 72.50 417 LYS A CA 1
ATOM 3499 C C . LYS A 1 417 ? -18.452 13.169 -40.497 1.00 72.50 417 LYS A C 1
ATOM 3501 O O . LYS A 1 417 ? -17.941 14.168 -40.005 1.00 72.50 417 LYS A O 1
ATOM 3506 N N . THR A 1 418 ? -19.411 13.265 -41.420 1.00 65.00 418 THR A N 1
ATOM 3507 C CA . THR A 1 418 ? -19.898 14.548 -41.976 1.00 65.00 418 THR A CA 1
ATOM 3508 C C . THR A 1 418 ? -20.896 15.280 -41.067 1.00 65.00 418 THR A C 1
ATOM 3510 O O . THR A 1 418 ? -21.553 16.230 -41.486 1.00 65.00 418 THR A O 1
ATOM 3513 N N . SER A 1 419 ? -21.019 14.859 -39.805 1.00 57.44 419 SER A N 1
ATOM 3514 C CA . SER A 1 419 ? -22.022 15.345 -38.856 1.00 57.44 419 SER A CA 1
ATOM 3515 C C . SER A 1 419 ? -21.846 16.781 -38.363 1.00 57.44 419 SER A C 1
ATOM 3517 O O . SER A 1 419 ? -22.760 17.299 -37.722 1.00 57.44 419 SER A O 1
ATOM 3519 N N . GLY A 1 420 ? -20.735 17.451 -38.683 1.00 50.66 420 GLY A N 1
ATOM 3520 C CA . GLY A 1 420 ? -20.529 18.878 -38.401 1.00 50.66 420 GLY A CA 1
ATOM 3521 C C . GLY A 1 420 ? -20.370 19.237 -36.917 1.00 50.66 420 GLY A C 1
ATOM 3522 O O . GLY A 1 420 ? -20.146 20.401 -36.600 1.00 50.66 420 GLY A O 1
ATOM 3523 N N . LYS A 1 421 ? -20.433 18.259 -36.004 1.00 47.00 421 LYS A N 1
ATOM 3524 C CA . LYS A 1 421 ? -20.004 18.390 -34.606 1.00 47.00 421 LYS A CA 1
ATOM 3525 C C . LYS A 1 421 ? -18.646 17.702 -34.470 1.00 47.00 421 LYS A C 1
ATOM 3527 O O . LYS A 1 421 ? -18.435 16.629 -35.020 1.00 47.00 421 LYS A O 1
ATOM 3532 N N . SER A 1 422 ? -17.709 18.368 -33.812 1.00 41.25 422 SER A N 1
ATOM 3533 C CA . SER A 1 422 ? -16.291 18.014 -33.683 1.00 41.25 422 SER A CA 1
ATOM 3534 C C . SER A 1 422 ? -16.042 16.568 -33.213 1.00 41.25 422 SER A C 1
ATOM 3536 O O . SER A 1 422 ? -15.968 16.312 -32.012 1.00 41.25 422 SER A O 1
ATOM 3538 N N . TYR A 1 423 ? -15.866 15.635 -34.151 1.00 46.97 423 TYR A N 1
ATOM 3539 C CA . TYR A 1 423 ? -15.305 14.305 -33.903 1.00 46.97 423 TYR A CA 1
ATOM 3540 C C . TYR A 1 423 ? -13.988 14.194 -34.680 1.00 46.97 423 TYR A C 1
ATOM 3542 O O . TYR A 1 423 ? -13.985 14.066 -35.904 1.00 46.97 423 TYR A O 1
ATOM 3550 N N . ASP A 1 424 ? -12.864 14.281 -33.968 1.00 48.22 424 ASP A N 1
ATOM 3551 C CA . ASP A 1 424 ? -11.499 14.387 -34.513 1.00 48.22 424 ASP A CA 1
ATOM 3552 C C . ASP A 1 424 ? -10.933 13.032 -35.011 1.00 48.22 424 ASP A C 1
ATOM 3554 O O . ASP A 1 424 ? -9.806 12.640 -34.729 1.00 48.22 424 ASP A O 1
ATOM 3558 N N . GLY A 1 425 ? -11.756 12.269 -35.742 1.00 44.69 425 GLY A N 1
ATOM 3559 C CA . GLY A 1 425 ? -11.446 10.930 -36.271 1.00 44.69 425 GLY A CA 1
ATOM 3560 C C . GLY A 1 425 ? -11.106 10.910 -37.767 1.00 44.69 425 GLY A C 1
ATOM 3561 O O . GLY A 1 425 ? -11.207 9.866 -38.418 1.00 44.69 425 GLY A O 1
ATOM 3562 N N . SER A 1 426 ? -10.769 12.065 -38.349 1.00 41.84 426 SER A N 1
ATOM 3563 C CA . SER A 1 426 ? -10.565 12.243 -39.797 1.00 41.84 426 SER A CA 1
ATOM 3564 C C . SER A 1 426 ? -9.346 11.483 -40.345 1.00 41.84 426 SER A C 1
ATOM 3566 O O . SER A 1 426 ? -9.340 11.120 -41.519 1.00 41.84 426 SER A O 1
ATOM 3568 N N . LEU A 1 427 ? -8.366 11.166 -39.489 1.00 45.19 427 LEU A N 1
ATOM 3569 C CA . LEU A 1 427 ? -7.114 10.475 -39.832 1.00 45.19 427 LEU A CA 1
ATOM 3570 C C . LEU A 1 427 ? -7.206 8.931 -39.843 1.00 45.19 427 LEU A C 1
ATOM 3572 O O . LEU A 1 427 ? -6.251 8.279 -40.262 1.00 45.19 427 LEU A O 1
ATOM 3576 N N . TYR A 1 428 ? -8.324 8.333 -39.405 1.00 52.72 428 TYR A N 1
ATOM 3577 C CA . TYR A 1 428 ? -8.453 6.878 -39.207 1.00 52.72 428 TYR A CA 1
ATOM 3578 C C . TYR A 1 428 ? -9.525 6.226 -40.096 1.00 52.72 428 TYR A C 1
ATOM 3580 O O . TYR A 1 428 ? -10.611 6.775 -40.319 1.00 52.72 428 TYR A O 1
ATOM 3588 N N . GLY A 1 429 ? -9.241 5.002 -40.564 1.00 51.62 429 GLY A N 1
ATOM 3589 C CA . GLY A 1 429 ? -10.103 4.235 -41.474 1.00 51.62 429 GLY A CA 1
ATOM 3590 C C . GLY A 1 429 ? -11.468 3.844 -40.889 1.00 51.62 429 GLY A C 1
ATOM 3591 O O . GLY A 1 429 ? -12.448 3.833 -41.626 1.00 51.62 429 GLY A O 1
ATOM 3592 N N . SER A 1 430 ? -11.569 3.603 -39.573 1.00 55.03 430 SER A N 1
ATOM 3593 C CA . SER A 1 430 ? -12.831 3.263 -38.882 1.00 55.03 430 SER A CA 1
ATOM 3594 C C . SER A 1 430 ? -13.451 4.415 -38.071 1.00 55.03 430 SER A C 1
ATOM 3596 O O . SER A 1 430 ? -14.375 4.190 -37.291 1.00 55.03 430 SER A O 1
ATOM 3598 N N . ALA A 1 431 ? -12.975 5.653 -38.266 1.00 68.00 431 ALA A N 1
ATOM 3599 C CA . ALA A 1 431 ? -13.395 6.853 -37.531 1.00 68.00 431 ALA A CA 1
ATOM 3600 C C . ALA A 1 431 ? -12.980 6.855 -36.043 1.00 68.00 431 ALA A C 1
ATOM 3602 O O . ALA A 1 431 ? -11.805 7.047 -35.738 1.00 68.00 431 ALA A O 1
ATOM 3603 N N . TYR A 1 432 ? -13.933 6.685 -35.118 1.00 76.44 432 TYR A N 1
ATOM 3604 C CA . TYR A 1 432 ? -13.740 6.943 -33.686 1.00 76.44 432 TYR A CA 1
ATOM 3605 C C . TYR A 1 432 ? -13.319 5.698 -32.890 1.00 76.44 432 TYR A C 1
ATOM 3607 O O . TYR A 1 432 ? -12.366 5.763 -32.122 1.00 76.44 432 TYR A O 1
ATOM 3615 N N . HIS A 1 433 ? -13.964 4.546 -33.093 1.00 86.94 433 HIS A N 1
ATOM 3616 C CA . HIS A 1 433 ? -13.647 3.293 -32.394 1.00 86.94 433 HIS A CA 1
ATOM 3617 C C . HIS A 1 433 ? -12.938 2.297 -33.323 1.00 86.94 433 HIS A C 1
ATOM 3619 O O . HIS A 1 433 ? -13.334 2.119 -34.479 1.00 86.94 433 HIS A O 1
ATOM 3625 N N . SER A 1 434 ? -11.907 1.616 -32.819 1.00 87.31 434 SER A N 1
ATOM 3626 C CA . SER A 1 434 ? -11.379 0.411 -33.469 1.00 87.31 434 SER A CA 1
ATOM 3627 C C . SER A 1 434 ? -12.416 -0.705 -33.469 1.00 87.31 434 SER A C 1
ATOM 3629 O O . SER A 1 434 ? -13.164 -0.871 -32.503 1.00 87.31 434 SER A O 1
ATOM 3631 N N . LEU A 1 435 ? -12.465 -1.477 -34.553 1.00 88.56 435 LEU A N 1
ATOM 3632 C CA . LEU A 1 435 ? -13.488 -2.500 -34.759 1.00 88.56 435 LEU A CA 1
ATOM 3633 C C . LEU A 1 435 ? -12.994 -3.630 -35.661 1.00 88.56 435 LEU A C 1
ATOM 3635 O O . LEU A 1 435 ? -11.970 -3.513 -36.336 1.00 88.56 435 LEU A O 1
ATOM 3639 N N . ARG A 1 436 ? -13.743 -4.736 -35.682 1.00 88.62 436 ARG A N 1
ATOM 3640 C CA . ARG A 1 436 ? -13.522 -5.836 -36.623 1.00 88.62 436 ARG A CA 1
ATOM 3641 C C . ARG A 1 436 ? -14.667 -5.923 -37.623 1.00 88.62 436 ARG A C 1
ATOM 3643 O O . ARG A 1 436 ? -15.819 -5.850 -37.211 1.00 88.62 436 ARG A O 1
ATOM 3650 N N . LEU A 1 437 ? -14.354 -6.126 -38.901 1.00 89.19 437 LEU A N 1
ATOM 3651 C CA . LEU A 1 437 ? -15.325 -6.446 -39.957 1.00 89.19 437 LEU A CA 1
ATOM 3652 C C . LEU A 1 437 ? -14.927 -7.786 -40.573 1.00 89.19 437 LEU A C 1
ATOM 3654 O O . LEU A 1 437 ? -13.807 -7.923 -41.062 1.00 89.19 437 LEU A O 1
ATOM 3658 N N . LYS A 1 438 ? -15.793 -8.804 -40.475 1.00 87.19 438 LYS A N 1
ATOM 3659 C CA . LYS A 1 438 ? -15.487 -10.193 -40.891 1.00 87.19 438 LYS A CA 1
ATOM 3660 C C . LYS A 1 438 ? -14.153 -10.732 -40.334 1.00 87.19 438 LYS A C 1
ATOM 3662 O O . LYS A 1 438 ? -13.468 -11.539 -40.958 1.00 87.19 438 LYS A O 1
ATOM 3667 N N . GLY A 1 439 ? -13.765 -10.271 -39.144 1.00 84.25 439 GLY A N 1
ATOM 3668 C CA . GLY A 1 439 ? -12.515 -10.642 -38.475 1.00 84.25 439 GLY A CA 1
ATOM 3669 C C . GLY A 1 439 ? -11.292 -9.781 -38.818 1.00 84.25 439 GLY A C 1
ATOM 3670 O O . GLY A 1 439 ? -10.331 -9.811 -38.045 1.00 84.25 439 GLY A O 1
ATOM 3671 N N . TYR A 1 440 ? -11.327 -8.972 -39.883 1.00 86.00 440 TYR A N 1
ATOM 3672 C CA . TYR A 1 440 ? -10.278 -7.988 -40.181 1.00 86.00 440 TYR A CA 1
ATOM 3673 C C . TYR A 1 440 ? -10.345 -6.830 -39.193 1.00 86.00 440 TYR A C 1
ATOM 3675 O O . TYR A 1 440 ? -11.423 -6.298 -38.941 1.00 86.00 440 TYR A O 1
ATOM 3683 N N . TYR A 1 441 ? -9.202 -6.458 -38.624 1.00 86.81 441 TYR A N 1
ATOM 3684 C CA . TYR A 1 441 ? -9.102 -5.378 -37.650 1.00 86.81 441 TYR A CA 1
ATOM 3685 C C . TYR A 1 441 ? -8.858 -4.032 -38.338 1.00 86.81 441 TYR A C 1
ATOM 3687 O O . TYR A 1 441 ? -7.939 -3.895 -39.146 1.00 86.81 441 TYR A O 1
ATOM 3695 N N . PHE A 1 442 ? -9.659 -3.033 -37.974 1.00 84.31 442 PHE A N 1
ATOM 3696 C CA . PHE A 1 442 ? -9.539 -1.654 -38.434 1.00 84.31 442 PHE A CA 1
ATOM 3697 C C . PHE A 1 442 ? -9.309 -0.742 -37.228 1.00 84.31 442 PHE A C 1
ATOM 3699 O O . PHE A 1 442 ? -10.106 -0.732 -36.288 1.00 84.31 442 PHE A O 1
ATOM 3706 N N . ARG A 1 443 ? -8.209 0.016 -37.268 1.00 81.25 443 ARG A N 1
ATOM 3707 C CA . ARG A 1 443 ? -7.808 0.952 -36.211 1.00 81.25 443 ARG A CA 1
ATOM 3708 C C . ARG A 1 443 ? -8.622 2.249 -36.307 1.00 81.25 443 ARG A C 1
ATOM 3710 O O . ARG A 1 443 ? -8.630 2.893 -37.359 1.00 81.25 443 ARG A O 1
ATOM 3717 N N . GLY A 1 444 ? -9.266 2.620 -35.203 1.00 81.19 444 GLY A N 1
ATOM 3718 C CA . GLY A 1 444 ? -9.913 3.914 -34.978 1.00 81.19 444 GLY A CA 1
ATOM 3719 C C . GLY A 1 444 ? -9.044 4.840 -34.128 1.00 81.19 444 GLY A C 1
ATOM 3720 O O . GLY A 1 444 ? -7.846 4.614 -33.993 1.00 81.19 444 GLY A O 1
ATOM 3721 N N . GLN A 1 445 ? -9.640 5.872 -33.532 1.00 77.12 445 GLN A N 1
ATOM 3722 C CA . GLN A 1 445 ? -8.965 6.733 -32.554 1.00 77.12 445 GLN A CA 1
ATOM 3723 C C . GLN A 1 445 ? -8.848 6.029 -31.191 1.00 77.12 445 GLN A C 1
ATOM 3725 O O . GLN A 1 445 ? -7.749 5.861 -30.663 1.00 77.12 445 GLN A O 1
ATOM 3730 N N . ARG A 1 446 ? -9.966 5.515 -30.667 1.00 82.25 446 ARG A N 1
ATOM 3731 C CA . ARG A 1 446 ? -10.071 4.805 -29.380 1.00 82.25 446 ARG A CA 1
ATOM 3732 C C . ARG A 1 446 ? -9.948 3.290 -29.534 1.00 82.25 446 ARG A C 1
ATOM 3734 O O . ARG A 1 446 ? -10.300 2.744 -30.581 1.00 82.25 446 ARG A O 1
ATOM 3741 N N . GLU A 1 447 ? -9.552 2.609 -28.460 1.00 85.56 447 GLU A N 1
ATOM 3742 C CA . GLU A 1 447 ? -9.469 1.141 -28.376 1.00 85.56 447 GLU A CA 1
ATOM 3743 C C . GLU A 1 447 ? -10.496 0.555 -27.391 1.00 85.56 447 GLU A C 1
ATOM 3745 O O . GLU A 1 447 ? -10.159 0.293 -26.231 1.00 85.56 447 GLU A O 1
ATOM 3750 N N . PRO A 1 448 ? -11.743 0.276 -27.829 1.00 89.75 448 PRO A N 1
ATOM 3751 C CA . PRO A 1 448 ? -12.778 -0.289 -26.961 1.00 89.75 448 PRO A CA 1
ATOM 3752 C C . PRO A 1 448 ? -12.358 -1.569 -26.229 1.00 89.75 448 PRO A C 1
ATOM 3754 O O . PRO A 1 448 ? -12.663 -1.733 -25.052 1.00 89.75 448 PRO A O 1
ATOM 3757 N N . ASN A 1 449 ? -11.629 -2.468 -26.901 1.00 86.69 449 ASN A N 1
ATOM 3758 C CA . ASN A 1 449 ? -11.189 -3.733 -26.310 1.00 86.69 449 ASN A CA 1
ATOM 3759 C C . ASN A 1 449 ? -10.211 -3.529 -25.147 1.00 86.69 449 ASN A C 1
ATOM 3761 O O . ASN A 1 449 ? -10.384 -4.148 -24.102 1.00 86.69 449 ASN A O 1
ATOM 3765 N N . LEU A 1 450 ? -9.227 -2.637 -25.298 1.00 84.06 450 LEU A N 1
ATOM 3766 C CA . LEU A 1 450 ? -8.301 -2.314 -24.210 1.00 84.06 450 LEU A CA 1
ATOM 3767 C C . LEU A 1 450 ? -9.014 -1.620 -23.051 1.00 84.06 450 LEU A C 1
ATOM 3769 O O . LEU A 1 450 ? -8.737 -1.918 -21.892 1.00 84.06 450 LEU A O 1
ATOM 3773 N N . ARG A 1 451 ? -9.947 -0.712 -23.362 1.00 87.81 451 ARG A N 1
ATOM 3774 C CA . ARG A 1 451 ? -10.738 -0.008 -22.350 1.00 87.81 451 ARG A CA 1
ATOM 3775 C C . ARG A 1 451 ? -11.544 -0.996 -21.508 1.00 87.81 451 ARG A C 1
ATOM 3777 O O . ARG A 1 451 ? -11.466 -0.967 -20.287 1.00 87.81 451 ARG A O 1
ATOM 3784 N N . LEU A 1 452 ? -12.270 -1.903 -22.160 1.00 91.50 452 LEU A N 1
ATOM 3785 C CA . LEU A 1 452 ? -13.129 -2.887 -21.495 1.00 91.50 452 LEU A CA 1
ATOM 3786 C C . LEU A 1 452 ? -12.353 -3.920 -20.671 1.00 91.50 452 LEU A C 1
ATOM 3788 O O . LEU A 1 452 ? -12.880 -4.393 -19.673 1.00 91.50 452 LEU A O 1
ATOM 3792 N N . GLN A 1 453 ? -11.114 -4.254 -21.043 1.00 87.38 453 GLN A N 1
ATOM 3793 C CA . GLN A 1 453 ? -10.274 -5.181 -20.270 1.00 87.38 453 GLN A CA 1
ATOM 3794 C C . GLN A 1 453 ? -9.884 -4.650 -18.890 1.00 87.38 453 GLN A C 1
ATOM 3796 O O . GLN A 1 453 ? -9.646 -5.441 -17.982 1.00 87.38 453 GLN A O 1
ATOM 3801 N N . LYS A 1 454 ? -9.814 -3.326 -18.733 1.00 88.69 454 LYS A N 1
ATOM 3802 C CA . LYS A 1 454 ? -9.497 -2.682 -17.454 1.00 88.69 454 LYS A CA 1
ATOM 3803 C C . LYS A 1 454 ? -10.712 -2.595 -16.536 1.00 88.69 454 LYS A C 1
ATOM 3805 O O . LYS A 1 454 ? -10.550 -2.393 -15.339 1.00 88.69 454 LYS A O 1
ATOM 3810 N N . VAL A 1 455 ? -11.921 -2.727 -17.086 1.00 91.81 455 VAL A N 1
ATOM 3811 C CA . VAL A 1 455 ? -13.157 -2.608 -16.313 1.00 91.81 455 VAL A CA 1
ATOM 3812 C C . VAL A 1 455 ? -13.303 -3.839 -15.414 1.00 91.81 455 VAL A C 1
ATOM 3814 O O . VAL A 1 455 ? -13.334 -4.958 -15.929 1.00 91.81 455 VAL A O 1
ATOM 3817 N N . PRO A 1 456 ? -13.448 -3.666 -14.089 1.00 89.75 456 PRO A N 1
ATOM 3818 C CA . PRO A 1 456 ? -13.576 -4.768 -13.137 1.00 89.75 456 PRO A CA 1
ATOM 3819 C C . PRO A 1 456 ? -15.002 -5.347 -13.140 1.00 89.75 456 PRO A C 1
ATOM 3821 O O . PRO A 1 456 ? -15.691 -5.391 -12.120 1.00 89.75 456 PRO A O 1
ATOM 3824 N N . TYR A 1 457 ? -15.467 -5.788 -14.311 1.00 92.56 457 TYR A N 1
ATOM 3825 C CA . TYR A 1 457 ? -16.818 -6.294 -14.530 1.00 92.56 457 TYR A CA 1
ATOM 3826 C C . TYR A 1 457 ? -16.824 -7.503 -15.471 1.00 92.56 457 TYR A C 1
ATOM 3828 O O . TYR A 1 457 ? -16.244 -7.471 -16.556 1.00 92.56 457 TYR A O 1
ATOM 3836 N N . ASP A 1 458 ? -17.516 -8.571 -15.070 1.00 94.06 458 ASP A N 1
ATOM 3837 C CA . ASP A 1 458 ? -17.733 -9.739 -15.925 1.00 94.06 458 ASP A CA 1
ATOM 3838 C C . ASP A 1 458 ? -18.955 -9.525 -16.825 1.00 94.06 458 ASP A C 1
ATOM 3840 O O . ASP A 1 458 ? -20.104 -9.564 -16.379 1.00 94.06 458 ASP A O 1
ATOM 3844 N N . PHE A 1 459 ? -18.686 -9.305 -18.111 1.00 95.44 459 PHE A N 1
ATOM 3845 C CA . PHE A 1 459 ? -19.694 -9.091 -19.149 1.00 95.44 459 PHE A CA 1
ATOM 3846 C C . PHE A 1 459 ? -20.355 -10.384 -19.651 1.00 95.44 459 PHE A C 1
ATOM 3848 O O . PHE A 1 459 ? -21.268 -10.314 -20.475 1.00 95.44 459 PHE A O 1
ATOM 3855 N N . THR A 1 460 ? -19.915 -11.556 -19.187 1.00 95.00 460 THR A N 1
ATOM 3856 C CA . THR A 1 460 ? -20.435 -12.846 -19.651 1.00 95.00 460 THR A CA 1
ATOM 3857 C C . THR A 1 460 ? -21.925 -12.984 -19.344 1.00 95.00 460 THR A C 1
ATOM 3859 O O . THR A 1 460 ? -22.356 -12.828 -18.200 1.00 95.00 460 THR A O 1
ATOM 3862 N N . ASP A 1 461 ? -22.713 -13.275 -20.383 1.00 92.94 461 ASP A N 1
ATOM 3863 C CA . ASP A 1 461 ? -24.168 -13.468 -20.305 1.00 92.94 461 ASP A CA 1
ATOM 3864 C C . ASP A 1 461 ? -24.925 -12.266 -19.691 1.00 92.94 461 ASP A C 1
ATOM 3866 O O . ASP A 1 461 ? -25.962 -12.415 -19.045 1.00 92.94 461 ASP A O 1
ATOM 3870 N N . LYS A 1 462 ? -24.411 -11.042 -19.888 1.00 94.56 462 LYS A N 1
ATOM 3871 C CA . LYS A 1 462 ? -25.025 -9.801 -19.377 1.00 94.56 462 LYS A CA 1
ATOM 3872 C C . LYS A 1 462 ? -25.871 -9.063 -20.403 1.00 94.56 462 LYS A C 1
ATOM 3874 O O . LYS A 1 462 ? -25.635 -9.163 -21.607 1.00 94.56 462 LYS A O 1
ATOM 3879 N N . VAL A 1 463 ? -26.837 -8.290 -19.915 1.00 95.12 463 VAL A N 1
ATOM 3880 C CA . VAL A 1 463 ? -27.567 -7.283 -20.692 1.00 95.12 463 VAL A CA 1
ATOM 3881 C C . VAL A 1 463 ? -26.901 -5.920 -20.501 1.00 95.12 463 VAL A C 1
ATOM 3883 O O . VAL A 1 463 ? -26.857 -5.406 -19.382 1.00 95.12 463 VAL A O 1
ATOM 3886 N N . VAL A 1 464 ? -26.395 -5.336 -21.591 1.00 97.12 464 VAL A N 1
ATOM 3887 C CA . VAL A 1 464 ? -25.659 -4.060 -21.588 1.00 97.12 464 VAL A CA 1
ATOM 3888 C C . VAL A 1 464 ? -26.452 -2.985 -22.329 1.00 97.12 464 VAL A C 1
ATOM 3890 O O . VAL A 1 464 ? -26.829 -3.194 -23.483 1.00 97.12 464 VAL A O 1
ATOM 3893 N N . LEU A 1 465 ? -26.671 -1.833 -21.693 1.00 97.31 465 LEU A N 1
ATOM 3894 C CA . LEU A 1 465 ? -27.219 -0.633 -22.337 1.00 97.31 465 LEU A CA 1
ATOM 3895 C C . LEU A 1 465 ? -26.099 0.392 -22.547 1.00 97.31 465 LEU A C 1
ATOM 3897 O O . LEU A 1 465 ? -25.488 0.819 -21.578 1.00 97.31 465 LEU A O 1
ATOM 3901 N N . ASP A 1 466 ? -25.840 0.806 -23.782 1.00 97.69 466 ASP A N 1
ATOM 3902 C CA . ASP A 1 466 ? -24.829 1.806 -24.137 1.00 97.69 466 ASP A CA 1
ATOM 3903 C C . ASP A 1 466 ? -25.510 3.106 -24.583 1.00 97.69 466 ASP A C 1
ATOM 3905 O O . ASP A 1 466 ? -26.129 3.159 -25.650 1.00 97.69 466 ASP A O 1
ATOM 3909 N N . ILE A 1 467 ? -25.451 4.138 -23.737 1.00 96.06 467 ILE A N 1
ATOM 3910 C CA . ILE A 1 467 ? -26.068 5.444 -23.982 1.00 96.06 467 ILE A CA 1
ATOM 3911 C C . ILE A 1 467 ? -25.027 6.372 -24.608 1.00 96.06 467 ILE A C 1
ATOM 3913 O O . ILE A 1 467 ? -23.968 6.603 -24.028 1.00 96.06 467 ILE A O 1
ATOM 3917 N N . GLY A 1 468 ? -25.343 6.926 -25.780 1.00 93.56 468 GLY A N 1
ATOM 3918 C CA . GLY A 1 468 ? -24.364 7.621 -26.618 1.00 93.56 468 GLY A CA 1
ATOM 3919 C C . GLY A 1 468 ? -23.421 6.637 -27.312 1.00 93.56 468 GLY A C 1
ATOM 3920 O O . GLY A 1 468 ? -22.214 6.872 -27.377 1.00 93.56 468 GLY A O 1
ATOM 3921 N N . CYS A 1 469 ? -23.958 5.511 -27.797 1.00 93.94 469 CYS A N 1
ATOM 3922 C CA . CYS A 1 469 ? -23.168 4.360 -28.243 1.00 93.94 469 CYS A CA 1
ATOM 3923 C C . CYS A 1 469 ? -22.290 4.616 -29.479 1.00 93.94 469 CYS A C 1
ATOM 3925 O O . CYS A 1 469 ? -21.521 3.734 -29.884 1.00 93.94 469 CYS A O 1
ATOM 3927 N N . ASN A 1 470 ? -22.408 5.781 -30.128 1.00 92.19 470 ASN A N 1
ATOM 3928 C CA . ASN A 1 470 ? -21.754 6.092 -31.391 1.00 92.19 470 ASN A CA 1
ATOM 3929 C C . ASN A 1 470 ? -22.108 5.016 -32.446 1.00 92.19 470 ASN A C 1
ATOM 3931 O O . ASN A 1 470 ? -23.253 4.576 -32.531 1.00 92.19 470 ASN A O 1
ATOM 3935 N N . ALA A 1 471 ? -21.142 4.523 -33.227 1.00 92.94 471 ALA A N 1
ATOM 3936 C CA . ALA A 1 471 ? -21.327 3.392 -34.141 1.00 92.94 471 ALA A CA 1
ATOM 3937 C C . ALA A 1 471 ? -21.367 2.012 -33.430 1.00 92.94 471 ALA A C 1
ATOM 3939 O O . ALA A 1 471 ? -21.153 0.975 -34.060 1.00 92.94 471 ALA A O 1
ATOM 3940 N N . GLY A 1 472 ? -21.598 1.978 -32.112 1.00 93.31 472 GLY A N 1
ATOM 3941 C CA . GLY A 1 472 ? -21.738 0.759 -31.312 1.00 93.31 472 GLY A CA 1
ATOM 3942 C C . GLY A 1 472 ? -20.425 0.070 -30.943 1.00 93.31 472 GLY A C 1
ATOM 3943 O O . GLY A 1 472 ? -20.430 -1.116 -30.626 1.00 93.31 472 GLY A O 1
ATOM 3944 N N . GLY A 1 473 ? -19.282 0.761 -31.030 1.00 92.25 473 GLY A N 1
ATOM 3945 C CA . GLY A 1 473 ? -17.962 0.114 -30.944 1.00 92.25 473 GLY A CA 1
ATOM 3946 C C . GLY A 1 473 ? -17.699 -0.658 -29.641 1.00 92.25 473 GLY A C 1
ATOM 3947 O O . GLY A 1 473 ? -17.076 -1.715 -29.697 1.00 92.25 473 GLY A O 1
ATOM 3948 N N . MET A 1 474 ? -18.217 -0.197 -28.494 1.00 95.38 474 MET A N 1
ATOM 3949 C CA . MET A 1 474 ? -18.107 -0.932 -27.223 1.00 95.38 474 MET A CA 1
ATOM 3950 C C . MET A 1 474 ? -18.921 -2.236 -27.268 1.00 95.38 474 MET A C 1
ATOM 3952 O O . MET A 1 474 ? -18.400 -3.309 -26.962 1.00 95.38 474 MET A O 1
ATOM 3956 N N . LEU A 1 475 ? -20.175 -2.166 -27.728 1.00 96.88 475 LEU A N 1
ATOM 3957 C CA . LEU A 1 475 ? -21.067 -3.323 -27.842 1.00 96.88 475 LEU A CA 1
ATOM 3958 C C . LEU A 1 475 ? -20.599 -4.344 -28.888 1.00 96.88 475 LEU A C 1
ATOM 3960 O O . LEU A 1 475 ? -20.695 -5.545 -28.648 1.00 96.88 475 LEU A O 1
ATOM 3964 N N . HIS A 1 476 ? -20.042 -3.902 -30.020 1.00 95.44 476 HIS A N 1
ATOM 3965 C CA . HIS A 1 476 ? -19.503 -4.808 -31.045 1.00 95.44 476 HIS A CA 1
ATOM 3966 C C . HIS A 1 476 ? -18.324 -5.639 -30.540 1.00 95.44 476 HIS A C 1
ATOM 3968 O O . HIS A 1 476 ? -18.205 -6.803 -30.914 1.00 95.44 476 HIS A O 1
ATOM 3974 N N . VAL A 1 477 ? -17.480 -5.077 -29.669 1.00 92.94 477 VAL A N 1
ATOM 3975 C CA . VAL A 1 477 ? -16.393 -5.825 -29.015 1.00 92.94 477 VAL A CA 1
ATOM 3976 C C . VAL A 1 477 ? -16.928 -6.846 -28.011 1.00 92.94 477 VAL A C 1
ATOM 3978 O O . VAL A 1 477 ? -16.338 -7.911 -27.845 1.00 92.94 477 VAL A O 1
ATOM 3981 N N . LEU A 1 478 ? -18.052 -6.545 -27.363 1.00 95.69 478 LEU A N 1
ATOM 3982 C CA . LEU A 1 478 ? -18.689 -7.417 -26.378 1.00 95.69 478 LEU A CA 1
ATOM 3983 C C . LEU A 1 478 ? -19.629 -8.466 -26.985 1.00 95.69 478 LEU A C 1
ATOM 3985 O O . LEU A 1 478 ? -20.077 -9.351 -26.257 1.00 95.69 478 LEU A O 1
ATOM 3989 N N . ALA A 1 479 ? -19.921 -8.398 -28.288 1.00 95.12 479 ALA A N 1
ATOM 3990 C CA . ALA A 1 479 ? -20.985 -9.162 -28.942 1.00 95.12 479 ALA A CA 1
ATOM 3991 C C . ALA A 1 479 ? -20.918 -10.679 -28.701 1.00 95.12 479 ALA A C 1
ATOM 3993 O O . ALA A 1 479 ? -21.952 -11.322 -28.572 1.00 95.12 479 ALA A O 1
ATOM 3994 N N . ASN A 1 480 ? -19.721 -11.258 -28.604 1.00 92.88 480 ASN A N 1
ATOM 3995 C CA . ASN A 1 480 ? -19.533 -12.691 -28.360 1.00 92.88 480 ASN A CA 1
ATOM 3996 C C . ASN A 1 480 ? -19.518 -13.090 -26.870 1.00 92.88 480 ASN A C 1
ATOM 3998 O O . ASN A 1 480 ? -19.373 -14.272 -26.573 1.00 92.88 480 ASN A O 1
ATOM 4002 N N . LYS A 1 481 ? -19.625 -12.130 -25.945 1.00 94.88 481 LYS A N 1
ATOM 4003 C CA . LYS A 1 481 ? -19.599 -12.347 -24.487 1.00 94.88 481 LYS A CA 1
ATOM 4004 C C . LYS A 1 481 ? -20.946 -12.066 -23.828 1.00 94.88 481 LYS A C 1
ATOM 4006 O O . LYS A 1 481 ? -21.343 -12.785 -22.916 1.00 94.88 481 LYS A O 1
ATOM 4011 N N . ILE A 1 482 ? -21.631 -11.014 -24.270 1.00 95.50 482 ILE A N 1
ATOM 4012 C CA . ILE A 1 482 ? -22.868 -10.540 -23.644 1.00 95.50 482 ILE A CA 1
ATOM 4013 C C . ILE A 1 482 ? -24.087 -11.318 -24.138 1.00 95.50 482 ILE A C 1
ATOM 4015 O O . ILE A 1 482 ? -24.152 -11.749 -25.290 1.00 95.50 482 ILE A O 1
ATOM 4019 N N . LYS A 1 483 ? -25.102 -11.419 -23.280 1.00 93.50 483 LYS A N 1
ATOM 4020 C CA . LYS A 1 483 ? -26.415 -11.968 -23.634 1.00 93.50 483 LYS A CA 1
ATOM 4021 C C . LYS A 1 483 ? -27.116 -11.083 -24.656 1.00 93.50 483 LYS A C 1
ATOM 4023 O O . LYS A 1 483 ? -27.665 -11.578 -25.636 1.00 93.50 483 LYS A O 1
ATOM 4028 N N . MET A 1 484 ? -27.102 -9.772 -24.417 1.00 94.69 484 MET A N 1
ATOM 4029 C CA . MET A 1 484 ? -27.761 -8.780 -25.263 1.00 94.69 484 MET A CA 1
ATOM 4030 C C . MET A 1 484 ? -27.120 -7.402 -25.083 1.00 94.69 484 MET A C 1
ATOM 4032 O O . MET A 1 484 ? -26.796 -7.014 -23.962 1.00 94.69 484 MET A O 1
ATOM 4036 N N . GLY A 1 485 ? -26.971 -6.655 -26.175 1.00 96.38 485 GLY A N 1
ATOM 4037 C CA . GLY A 1 485 ? -26.494 -5.272 -26.154 1.00 96.38 485 GLY A CA 1
ATOM 4038 C C . GLY A 1 485 ? -27.492 -4.327 -26.811 1.00 96.38 485 GLY A C 1
ATOM 4039 O O . GLY A 1 485 ? -27.963 -4.598 -27.914 1.00 96.38 485 GLY A O 1
ATOM 4040 N N . ILE A 1 486 ? -27.805 -3.217 -26.153 1.00 96.94 486 ILE A N 1
ATOM 4041 C CA . ILE A 1 486 ? -28.708 -2.183 -26.662 1.00 96.94 486 ILE A CA 1
ATOM 4042 C C . ILE A 1 486 ? -27.919 -0.883 -26.722 1.00 96.94 486 ILE A C 1
ATOM 4044 O O . ILE A 1 486 ? -27.460 -0.405 -25.693 1.00 96.94 486 ILE A O 1
ATOM 4048 N N . GLY A 1 487 ? -27.732 -0.325 -27.912 1.00 97.38 487 GLY A N 1
ATOM 4049 C CA . GLY A 1 487 ? -27.087 0.969 -28.101 1.00 97.38 487 GLY A CA 1
ATOM 4050 C C . GLY A 1 487 ? -28.105 2.034 -28.483 1.00 97.38 487 GLY A C 1
ATOM 4051 O O . GLY A 1 487 ? -28.945 1.794 -29.354 1.00 97.38 487 GLY A O 1
ATOM 4052 N N . ILE A 1 488 ? -28.021 3.205 -27.857 1.00 96.56 488 ILE A N 1
ATOM 4053 C CA . ILE A 1 488 ? -28.819 4.372 -28.235 1.00 96.56 488 ILE A CA 1
ATOM 4054 C C . ILE A 1 488 ? -27.925 5.576 -28.523 1.00 96.56 488 ILE A C 1
ATOM 4056 O O . ILE A 1 488 ? -26.949 5.822 -27.815 1.00 96.56 488 ILE A O 1
ATOM 4060 N N . ASP A 1 489 ? -28.260 6.331 -29.564 1.00 95.38 489 ASP A N 1
ATOM 4061 C CA . ASP A 1 489 ? -27.563 7.562 -29.947 1.00 95.38 489 ASP A CA 1
ATOM 4062 C C . ASP A 1 489 ? -28.541 8.530 -30.629 1.00 95.38 489 ASP A C 1
ATOM 4064 O O . ASP A 1 489 ? -29.528 8.111 -31.237 1.00 95.38 489 ASP A O 1
ATOM 4068 N N . TYR A 1 490 ? -28.276 9.831 -30.555 1.00 93.19 490 TYR A N 1
ATOM 4069 C CA . TYR A 1 490 ? -29.099 10.842 -31.217 1.00 93.19 490 TYR A CA 1
ATOM 4070 C C . TYR A 1 490 ? -28.852 10.885 -32.738 1.00 93.19 490 TYR A C 1
ATOM 4072 O O . TYR A 1 490 ? -29.772 11.177 -33.518 1.00 93.19 490 TYR A O 1
ATOM 4080 N N . ASP A 1 491 ? -27.618 10.604 -33.180 1.00 92.06 491 ASP A N 1
ATOM 4081 C CA . ASP A 1 491 ? -27.235 10.682 -34.590 1.00 92.06 491 ASP A CA 1
ATOM 4082 C C . ASP A 1 491 ? -27.599 9.395 -35.343 1.00 92.06 491 ASP A C 1
ATOM 4084 O O . ASP A 1 491 ? -26.927 8.362 -35.269 1.00 92.06 491 ASP A O 1
ATOM 4088 N N . TYR A 1 492 ? -28.648 9.479 -36.160 1.00 92.62 492 TYR A N 1
ATOM 4089 C CA . TYR A 1 492 ? -29.114 8.363 -36.982 1.00 92.62 492 TYR A CA 1
ATOM 4090 C C . TYR A 1 492 ? -28.039 7.817 -37.942 1.00 92.62 492 TYR A C 1
ATOM 4092 O O . TYR A 1 492 ? -28.110 6.652 -38.331 1.00 92.62 492 TYR A O 1
ATOM 4100 N N . ARG A 1 493 ? -27.028 8.609 -38.329 1.00 91.62 493 ARG A N 1
ATOM 4101 C CA . ARG A 1 493 ? -25.939 8.152 -39.212 1.00 91.62 493 ARG A CA 1
ATOM 4102 C C . ARG A 1 493 ? -25.023 7.167 -38.494 1.00 91.62 493 ARG A C 1
ATOM 4104 O O . ARG A 1 493 ? -24.619 6.171 -39.094 1.00 91.62 493 ARG A O 1
ATOM 4111 N N . LEU A 1 494 ? -24.746 7.413 -37.212 1.00 92.31 494 LEU A N 1
ATOM 4112 C CA . LEU A 1 494 ? -23.985 6.501 -36.356 1.00 92.31 494 LEU A CA 1
ATOM 4113 C C . LEU A 1 494 ? -24.769 5.211 -36.105 1.00 92.31 494 LEU A C 1
ATOM 4115 O O . LEU A 1 494 ? -24.208 4.126 -36.240 1.00 92.31 494 LEU A O 1
ATOM 4119 N N . ILE A 1 495 ? -26.081 5.312 -35.875 1.00 96.06 495 ILE A N 1
ATOM 4120 C CA . ILE A 1 495 ? -26.971 4.148 -35.741 1.00 96.06 495 ILE A CA 1
ATOM 4121 C C . ILE A 1 495 ? -27.033 3.319 -37.032 1.00 96.06 495 ILE A C 1
ATOM 4123 O O . ILE A 1 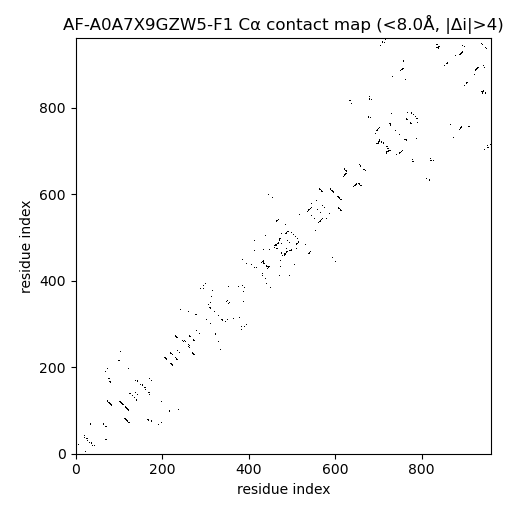495 ? -26.971 2.088 -36.986 1.00 96.06 495 ILE A O 1
ATOM 4127 N N . ASN A 1 496 ? -27.088 3.963 -38.201 1.00 95.31 496 ASN A N 1
ATOM 4128 C CA . ASN A 1 496 ? -27.035 3.270 -39.491 1.00 95.31 496 ASN A CA 1
ATOM 4129 C C . ASN A 1 496 ? -25.710 2.514 -39.671 1.00 95.31 496 ASN A C 1
ATOM 4131 O O . ASN A 1 496 ? -25.716 1.352 -40.082 1.00 95.31 496 ASN A O 1
ATOM 4135 N N . ALA A 1 497 ? -24.580 3.135 -39.317 1.00 93.56 497 ALA A N 1
ATOM 4136 C CA . ALA A 1 497 ? -23.278 2.473 -39.335 1.00 93.56 497 ALA A CA 1
ATOM 4137 C C . ALA A 1 497 ? -23.216 1.302 -38.334 1.00 93.56 497 ALA A C 1
ATOM 4139 O O . ALA A 1 497 ? -22.777 0.211 -38.700 1.00 93.56 497 ALA A O 1
ATOM 4140 N N . ALA A 1 498 ? -23.724 1.479 -37.109 1.00 95.38 498 ALA A N 1
ATOM 4141 C CA . ALA A 1 498 ? -23.776 0.437 -36.082 1.00 95.38 498 ALA A CA 1
ATOM 4142 C C . ALA A 1 498 ? -24.567 -0.796 -36.547 1.00 95.38 498 ALA A C 1
ATOM 4144 O O . ALA A 1 498 ? -24.108 -1.931 -36.391 1.00 95.38 498 ALA A O 1
ATOM 4145 N N . ASN A 1 499 ? -25.721 -0.576 -37.184 1.00 96.62 499 ASN A N 1
ATOM 4146 C CA . ASN A 1 499 ? -26.547 -1.637 -37.760 1.00 96.62 499 ASN A CA 1
ATOM 4147 C C . ASN A 1 499 ? -25.880 -2.320 -38.968 1.00 96.62 499 ASN A C 1
ATOM 4149 O O . ASN A 1 499 ? -26.016 -3.534 -39.136 1.00 96.62 499 ASN A O 1
ATOM 4153 N N . ALA A 1 500 ? -25.105 -1.593 -39.777 1.00 95.12 500 ALA A N 1
ATOM 4154 C CA . ALA A 1 500 ? -24.333 -2.186 -40.868 1.00 95.12 500 ALA A CA 1
ATOM 4155 C C . ALA A 1 500 ? -23.185 -3.076 -40.348 1.00 95.12 500 ALA A C 1
ATOM 4157 O O . ALA A 1 500 ? -23.009 -4.197 -40.832 1.00 95.12 500 ALA A O 1
ATOM 4158 N N . ILE A 1 501 ? -22.469 -2.634 -39.304 1.00 94.75 501 ILE A N 1
ATOM 4159 C CA . ILE A 1 501 ? -21.442 -3.437 -38.614 1.00 94.75 501 ILE A CA 1
ATOM 4160 C C . ILE A 1 501 ? -22.073 -4.684 -37.979 1.00 94.75 501 ILE A C 1
ATOM 4162 O O . ILE A 1 501 ? -21.549 -5.792 -38.104 1.00 94.75 501 ILE A O 1
ATOM 4166 N N . LYS A 1 502 ? -23.237 -4.529 -37.335 1.00 96.06 502 LYS A N 1
ATOM 4167 C CA . LYS A 1 502 ? -24.008 -5.649 -36.777 1.00 96.06 502 LYS A CA 1
ATOM 4168 C C . LYS A 1 502 ? -24.296 -6.695 -37.850 1.00 96.06 502 LYS A C 1
ATOM 4170 O O . LYS A 1 502 ? -24.074 -7.884 -37.624 1.00 96.06 502 LYS A O 1
ATOM 4175 N N . LYS A 1 503 ? -24.787 -6.245 -39.010 1.00 96.12 503 LYS A N 1
ATOM 4176 C CA . LYS A 1 503 ? -25.182 -7.110 -40.123 1.00 96.12 503 LYS A CA 1
ATOM 4177 C C . LYS A 1 503 ? -23.995 -7.867 -40.709 1.00 96.12 503 LYS A C 1
ATOM 4179 O O . LYS A 1 503 ? -24.103 -9.075 -40.880 1.00 96.12 503 LYS A O 1
ATOM 4184 N N . ILE A 1 504 ? -22.880 -7.190 -40.987 1.00 94.44 504 ILE A N 1
ATOM 4185 C CA . ILE A 1 504 ? -21.712 -7.828 -41.616 1.00 94.44 504 ILE A CA 1
ATOM 4186 C C . ILE A 1 504 ? -21.007 -8.825 -40.681 1.00 94.44 504 ILE A C 1
ATOM 4188 O O . ILE A 1 504 ? -20.439 -9.809 -41.148 1.00 94.44 504 ILE A O 1
ATOM 4192 N N . ASN A 1 505 ? -21.070 -8.604 -39.364 1.00 94.00 505 ASN A N 1
ATOM 4193 C CA . ASN A 1 505 ? -20.479 -9.497 -38.363 1.00 94.00 505 ASN A CA 1
ATOM 4194 C C . ASN A 1 505 ? -21.442 -10.577 -37.840 1.00 94.00 505 ASN A C 1
ATOM 4196 O O . ASN A 1 505 ? -21.016 -11.429 -37.068 1.00 94.00 505 ASN A O 1
ATOM 4200 N N . ASN A 1 506 ? -22.716 -10.567 -38.251 1.00 94.38 506 ASN A N 1
ATOM 4201 C CA . ASN A 1 506 ? -23.766 -11.462 -37.743 1.00 94.38 506 ASN A CA 1
ATOM 4202 C C . ASN A 1 506 ? -23.990 -11.379 -36.215 1.00 94.38 506 ASN A C 1
ATOM 4204 O O . ASN A 1 506 ? -24.328 -12.371 -35.568 1.00 94.38 506 ASN A O 1
ATOM 4208 N N . ASN A 1 507 ? -23.858 -10.182 -35.633 1.00 94.56 507 ASN A N 1
ATOM 4209 C CA . ASN A 1 507 ? -24.042 -9.936 -34.195 1.00 94.56 507 ASN A CA 1
ATOM 4210 C C . ASN A 1 507 ? -25.535 -9.786 -33.833 1.00 94.56 507 ASN A C 1
ATOM 4212 O O . ASN A 1 507 ? -26.025 -8.696 -33.535 1.00 94.56 507 ASN A O 1
ATOM 4216 N N . ASN A 1 508 ? -26.299 -10.877 -33.905 1.00 92.06 508 ASN A N 1
ATOM 4217 C CA . ASN A 1 508 ? -27.765 -10.838 -33.779 1.00 92.06 508 ASN A CA 1
ATOM 4218 C C . ASN A 1 508 ? -28.280 -10.414 -32.391 1.00 92.06 508 ASN A C 1
ATOM 4220 O O . ASN A 1 508 ? -29.421 -9.974 -32.282 1.00 92.06 508 ASN A O 1
ATOM 4224 N N . ASN A 1 509 ? -27.446 -10.507 -31.356 1.00 94.69 509 ASN A N 1
ATOM 4225 C CA . ASN A 1 509 ? -27.751 -10.109 -29.980 1.00 94.69 509 ASN A CA 1
ATOM 4226 C C . ASN A 1 509 ? -27.613 -8.598 -29.710 1.00 94.69 509 ASN A C 1
ATOM 4228 O O . ASN A 1 509 ? -27.867 -8.157 -28.590 1.00 94.69 509 ASN A O 1
ATOM 4232 N N . LEU A 1 510 ? -27.206 -7.801 -30.702 1.00 96.81 510 LEU A N 1
ATOM 4233 C CA . LEU A 1 510 ? -27.099 -6.346 -30.578 1.00 96.81 510 LEU A CA 1
ATOM 4234 C C . LEU A 1 510 ? -28.299 -5.641 -31.207 1.00 96.81 510 LEU A C 1
ATOM 4236 O O . LEU A 1 510 ? -28.789 -6.073 -32.246 1.00 96.81 510 LEU A O 1
ATOM 4240 N N . SER A 1 511 ? -28.740 -4.522 -30.646 1.00 95.75 511 SER A N 1
ATOM 4241 C CA . SER A 1 511 ? -29.765 -3.653 -31.238 1.00 95.75 511 SER A CA 1
ATOM 4242 C C . SER A 1 511 ? -29.369 -2.191 -31.086 1.00 95.75 511 SER A C 1
ATOM 4244 O O . SER A 1 511 ? -28.833 -1.815 -30.049 1.00 95.75 511 SER A O 1
ATOM 4246 N N . PHE A 1 512 ? -29.623 -1.378 -32.112 1.00 97.50 512 PHE A N 1
ATOM 4247 C CA . PHE A 1 512 ? -29.228 0.029 -32.141 1.00 97.50 512 PHE A CA 1
ATOM 4248 C C . PHE A 1 512 ? -30.407 0.906 -32.544 1.00 97.50 512 PHE A C 1
ATOM 4250 O O . PHE A 1 512 ? -31.000 0.677 -33.604 1.00 97.50 512 PHE A O 1
ATOM 4257 N N . TYR A 1 513 ? -30.714 1.908 -31.722 1.00 97.06 513 TYR A N 1
ATOM 4258 C CA . TYR A 1 513 ? -31.867 2.788 -31.899 1.00 97.06 513 TYR A CA 1
ATOM 4259 C C . TYR A 1 513 ? -31.462 4.255 -31.838 1.00 97.06 513 TYR A C 1
ATOM 4261 O O . TYR A 1 513 ? -30.543 4.637 -31.114 1.00 97.06 513 TYR A O 1
ATOM 4269 N N . ARG A 1 514 ? -32.181 5.089 -32.591 1.00 95.94 514 ARG A N 1
ATOM 4270 C CA . ARG A 1 514 ? -32.101 6.534 -32.407 1.00 95.94 514 ARG A CA 1
ATOM 4271 C C . ARG A 1 514 ? -32.942 6.913 -31.188 1.00 95.94 514 ARG A C 1
ATOM 4273 O O . ARG A 1 514 ? -34.096 6.501 -31.133 1.00 95.94 514 ARG A O 1
ATOM 4280 N N . PHE A 1 515 ? -32.386 7.693 -30.267 1.00 96.25 515 PHE A N 1
ATOM 4281 C CA . PHE A 1 515 ? -33.122 8.223 -29.118 1.00 96.25 515 PHE A CA 1
ATOM 4282 C C . PHE A 1 515 ? -32.589 9.604 -28.728 1.00 96.25 515 PHE A C 1
ATOM 4284 O O . PHE A 1 515 ? -31.375 9.788 -28.604 1.00 96.25 515 PHE A O 1
ATOM 4291 N N . ASP A 1 516 ? -33.481 10.572 -28.546 1.00 95.00 516 ASP A N 1
ATOM 4292 C CA . ASP A 1 516 ? -33.147 11.918 -28.087 1.00 95.00 516 ASP A CA 1
ATOM 4293 C C . ASP A 1 516 ? -33.330 12.044 -26.568 1.00 95.00 516 ASP A C 1
ATOM 4295 O O . ASP A 1 516 ? -34.438 12.214 -26.069 1.00 95.00 516 ASP A O 1
ATOM 4299 N N . LEU A 1 517 ? -32.215 11.989 -25.831 1.00 94.94 517 LEU A N 1
ATOM 4300 C CA . LEU A 1 517 ? -32.210 12.058 -24.366 1.00 94.94 517 LEU A CA 1
ATOM 4301 C C . LEU A 1 517 ? -32.812 13.354 -23.803 1.00 94.94 517 LEU A C 1
ATOM 4303 O O . LEU A 1 517 ? -33.230 13.339 -22.649 1.00 94.94 517 LEU A O 1
ATOM 4307 N N . GLU A 1 518 ? -32.823 14.462 -24.555 1.00 92.94 518 GLU A N 1
ATOM 4308 C CA . GLU A 1 518 ? -33.327 15.755 -24.067 1.00 92.94 518 GLU A CA 1
ATOM 4309 C C . GLU A 1 518 ? -34.816 15.956 -24.362 1.00 92.94 518 GLU A C 1
ATOM 4311 O O . GLU A 1 518 ? -35.507 16.609 -23.581 1.00 92.94 518 GLU A O 1
ATOM 4316 N N . ASN A 1 519 ? -35.301 15.426 -25.490 1.00 94.00 519 ASN A N 1
ATOM 4317 C CA . ASN A 1 519 ? -36.643 15.725 -26.000 1.00 94.00 519 ASN A CA 1
ATOM 4318 C C . ASN A 1 519 ? -37.623 14.541 -25.931 1.00 94.00 519 ASN A C 1
ATOM 4320 O O . ASN A 1 519 ? -38.808 14.730 -26.208 1.00 94.00 519 ASN A O 1
ATOM 4324 N N . GLU A 1 520 ? -37.165 13.342 -25.570 1.00 95.06 520 GLU A N 1
ATOM 4325 C CA . GLU A 1 520 ? -38.005 12.154 -25.375 1.00 95.06 520 GLU A CA 1
ATOM 4326 C C . GLU A 1 520 ? -38.050 11.735 -23.893 1.00 95.06 520 GLU A C 1
ATOM 4328 O O . GLU A 1 520 ? -37.114 11.961 -23.126 1.00 95.06 520 GLU A O 1
ATOM 4333 N N . GLU A 1 521 ? -39.147 11.100 -23.468 1.00 95.25 521 GLU A N 1
ATOM 4334 C CA . GLU A 1 521 ? -39.298 10.612 -22.091 1.00 95.25 521 GLU A CA 1
ATOM 4335 C C . GLU A 1 521 ? -38.328 9.454 -21.805 1.00 95.25 521 GLU A C 1
ATOM 4337 O O . GLU A 1 521 ? -38.414 8.398 -22.434 1.00 95.25 521 GLU A O 1
ATOM 4342 N N . LEU A 1 522 ? -37.438 9.612 -20.814 1.00 94.69 522 LEU A N 1
ATOM 4343 C CA . LEU A 1 522 ? -36.406 8.615 -20.478 1.00 94.69 522 LEU A CA 1
ATOM 4344 C C . LEU A 1 522 ? -36.982 7.219 -20.191 1.00 94.69 522 LEU A C 1
ATOM 4346 O O . LEU A 1 522 ? -36.376 6.213 -20.556 1.00 94.69 522 LEU A O 1
ATOM 4350 N N . ASP A 1 523 ? -38.179 7.140 -19.602 1.00 92.38 523 ASP A N 1
ATOM 4351 C CA . ASP A 1 523 ? -38.848 5.868 -19.313 1.00 92.38 523 ASP A CA 1
ATOM 4352 C C . ASP A 1 523 ? -39.158 5.037 -20.568 1.00 92.38 523 ASP A C 1
ATOM 4354 O O . ASP A 1 523 ? -39.222 3.808 -20.476 1.00 92.38 523 ASP A O 1
ATOM 4358 N N . LEU A 1 524 ? -39.246 5.654 -21.754 1.00 93.56 524 LEU A N 1
ATOM 4359 C CA . LEU A 1 524 ? -39.396 4.929 -23.019 1.00 93.56 524 LEU A CA 1
ATOM 4360 C C . LEU A 1 524 ? -38.198 4.025 -23.323 1.00 93.56 524 LEU A C 1
ATOM 4362 O O . LEU A 1 524 ? -38.367 3.021 -24.015 1.00 93.56 524 LEU A O 1
ATOM 4366 N N . ILE A 1 525 ? -37.014 4.304 -22.760 1.00 93.00 525 ILE A N 1
ATOM 4367 C CA . ILE A 1 525 ? -35.832 3.448 -22.924 1.00 93.00 525 ILE A CA 1
ATOM 4368 C C . ILE A 1 525 ? -36.108 2.027 -22.407 1.00 93.00 525 ILE A C 1
ATOM 4370 O O . ILE A 1 525 ? -35.597 1.058 -22.972 1.00 93.00 525 ILE A O 1
ATOM 4374 N N . LYS A 1 526 ? -36.982 1.872 -21.399 1.00 89.19 526 LYS A N 1
ATOM 4375 C CA . LYS A 1 526 ? -37.380 0.559 -20.865 1.00 89.19 526 LYS A CA 1
ATOM 4376 C C . LYS A 1 526 ? -38.044 -0.328 -21.921 1.00 89.19 526 LYS A C 1
ATOM 4378 O O . LYS A 1 526 ? -37.880 -1.544 -21.879 1.00 89.19 526 LYS A O 1
ATOM 4383 N N . ASN A 1 527 ? -38.712 0.264 -22.913 1.00 90.00 527 ASN A N 1
ATOM 4384 C CA . ASN A 1 527 ? -39.362 -0.475 -23.998 1.00 90.00 527 ASN A CA 1
ATOM 4385 C C . ASN A 1 527 ? -38.363 -1.074 -25.001 1.00 90.00 527 ASN A C 1
ATOM 4387 O O . ASN A 1 527 ? -38.702 -2.020 -25.709 1.00 90.00 527 ASN A O 1
ATOM 4391 N N . TYR A 1 528 ? -37.123 -0.575 -25.044 1.00 87.31 528 TYR A N 1
ATOM 4392 C CA . TYR A 1 528 ? -36.054 -1.176 -25.846 1.00 87.31 528 TYR A CA 1
ATOM 4393 C C . TYR A 1 528 ? -35.396 -2.381 -25.148 1.00 87.31 528 TYR A C 1
ATOM 4395 O O . TYR A 1 528 ? -34.606 -3.096 -25.772 1.00 87.31 528 TYR A O 1
ATOM 4403 N N . ILE A 1 529 ? -35.728 -2.651 -23.876 1.00 82.94 529 ILE A N 1
ATOM 4404 C CA . ILE A 1 529 ? -35.187 -3.766 -23.086 1.00 82.94 529 ILE A CA 1
ATOM 4405 C C . ILE A 1 529 ? -35.977 -5.045 -23.386 1.00 82.94 529 ILE A C 1
ATOM 4407 O O . ILE A 1 529 ? -36.789 -5.518 -22.596 1.00 82.94 529 ILE A O 1
ATOM 4411 N N . LEU A 1 530 ? -35.713 -5.648 -24.544 1.00 73.81 530 LEU A N 1
ATOM 4412 C CA . LEU A 1 530 ? -36.383 -6.874 -24.997 1.00 73.81 530 LEU A CA 1
ATOM 4413 C C . LEU A 1 530 ? -35.787 -8.154 -24.369 1.00 73.81 530 LEU A C 1
ATOM 4415 O O . LEU A 1 530 ? -35.611 -9.169 -25.045 1.00 73.81 530 LEU A O 1
ATOM 4419 N N . SER A 1 531 ? -35.447 -8.120 -23.075 1.00 71.12 531 SER A N 1
ATOM 4420 C CA . SER A 1 531 ? -34.993 -9.295 -22.317 1.00 71.12 531 SER A CA 1
ATOM 4421 C C . SER A 1 531 ? -36.151 -9.920 -21.535 1.00 71.12 531 SER A C 1
ATOM 4423 O O . SER A 1 531 ? -37.046 -9.222 -21.070 1.00 71.12 531 SER A O 1
ATOM 4425 N N . LYS A 1 532 ? -36.126 -11.249 -21.348 1.00 65.06 532 LYS A N 1
ATOM 4426 C CA . LYS A 1 532 ? -37.181 -11.977 -20.610 1.00 65.06 532 LYS A CA 1
ATOM 4427 C C . LYS A 1 532 ? -37.408 -11.457 -19.183 1.00 65.06 532 LYS A C 1
ATOM 4429 O O . LYS A 1 532 ? -38.527 -11.539 -18.695 1.00 65.06 532 LYS A O 1
ATOM 4434 N N . ASP A 1 533 ? -36.364 -10.922 -18.553 1.00 68.69 533 ASP A N 1
ATOM 4435 C CA . ASP A 1 533 ? -36.386 -10.458 -17.161 1.00 68.69 533 ASP A CA 1
ATOM 4436 C C . ASP A 1 533 ? -36.473 -8.921 -17.046 1.00 68.69 533 ASP A C 1
ATOM 4438 O O . ASP A 1 533 ? -36.459 -8.392 -15.937 1.00 68.69 533 ASP A O 1
ATOM 4442 N N . GLY A 1 534 ? -36.501 -8.192 -18.175 1.00 69.12 534 GLY A N 1
ATOM 4443 C CA . GLY A 1 534 ? -36.591 -6.723 -18.241 1.00 69.12 534 GLY A CA 1
ATOM 4444 C C . GLY A 1 534 ? -35.442 -5.952 -17.574 1.00 69.12 534 GLY A C 1
ATOM 4445 O O . GLY A 1 534 ? -35.511 -4.733 -17.439 1.00 69.12 534 GLY A O 1
ATOM 4446 N N . LYS A 1 535 ? -34.390 -6.645 -17.125 1.00 83.00 535 LYS A N 1
ATOM 4447 C CA . LYS A 1 535 ? -33.317 -6.089 -16.296 1.00 83.00 535 LYS A CA 1
ATOM 4448 C C . LYS A 1 535 ? -32.078 -5.756 -17.124 1.00 83.00 535 LYS A C 1
ATOM 4450 O O . LYS A 1 535 ? -31.663 -6.557 -17.963 1.00 83.00 535 LYS A O 1
ATOM 4455 N N . ILE A 1 536 ? -31.471 -4.605 -16.839 1.00 92.75 536 ILE A N 1
ATOM 4456 C CA . ILE A 1 536 ? -30.140 -4.232 -17.327 1.00 92.75 536 ILE A CA 1
ATOM 4457 C C . ILE A 1 536 ? -29.116 -4.575 -16.245 1.00 92.75 536 ILE A C 1
ATOM 4459 O O . ILE A 1 536 ? -29.298 -4.252 -15.069 1.00 92.75 536 ILE A O 1
ATOM 4463 N N . ASP A 1 537 ? -28.048 -5.266 -16.636 1.00 94.12 537 ASP A N 1
ATOM 4464 C CA . ASP A 1 537 ? -26.983 -5.648 -15.710 1.00 94.12 537 ASP A CA 1
ATOM 4465 C C . ASP A 1 537 ? -25.944 -4.534 -15.547 1.00 94.12 537 ASP A C 1
ATOM 4467 O O . ASP A 1 537 ? -25.398 -4.362 -14.454 1.00 94.12 537 ASP A O 1
ATOM 4471 N N . ILE A 1 538 ? -25.672 -3.792 -16.626 1.00 96.44 538 ILE A N 1
ATOM 4472 C CA . ILE A 1 538 ? -24.773 -2.637 -16.637 1.00 96.44 538 ILE A CA 1
ATOM 4473 C C . ILE A 1 538 ? -25.165 -1.631 -17.726 1.00 96.44 538 ILE A C 1
ATOM 4475 O O . ILE A 1 538 ? -25.502 -2.009 -18.850 1.00 96.44 538 ILE A O 1
ATOM 4479 N N . CYS A 1 539 ? -25.080 -0.344 -17.395 1.00 97.44 539 CYS A N 1
ATOM 4480 C CA . CYS A 1 539 ? -25.218 0.756 -18.348 1.00 97.44 539 CYS A CA 1
ATOM 4481 C C . CYS A 1 539 ? -23.852 1.382 -18.644 1.00 97.44 539 CYS A C 1
ATOM 4483 O O . CYS A 1 539 ? -23.011 1.470 -17.751 1.00 97.44 539 CYS A O 1
ATOM 4485 N N . PHE A 1 540 ? -23.635 1.860 -19.865 1.00 98.19 540 PHE A N 1
ATOM 4486 C CA . PHE A 1 540 ? -22.502 2.699 -20.241 1.00 98.19 540 PHE A CA 1
ATOM 4487 C C . PHE A 1 540 ? -22.995 4.125 -20.484 1.00 98.19 540 PHE A C 1
ATOM 4489 O O . PHE A 1 540 ? -23.990 4.335 -21.177 1.00 98.19 540 PHE A O 1
ATOM 4496 N N . LEU A 1 541 ? -22.291 5.095 -19.904 1.00 96.69 541 LEU A N 1
ATOM 4497 C CA . LEU A 1 541 ? -22.520 6.523 -20.098 1.00 96.69 541 LEU A CA 1
ATOM 4498 C C . LEU A 1 541 ? -21.156 7.200 -20.275 1.00 96.69 541 LEU A C 1
ATOM 4500 O O . LEU A 1 541 ? -20.571 7.742 -19.337 1.00 96.69 541 LEU A O 1
ATOM 4504 N N . LEU A 1 542 ? -20.599 7.077 -21.480 1.00 94.75 542 LEU A N 1
ATOM 4505 C CA . LEU A 1 542 ? -19.205 7.421 -21.759 1.00 94.75 542 LEU A CA 1
ATOM 4506 C C . LEU A 1 542 ? -19.112 8.783 -22.453 1.00 94.75 542 LEU A C 1
ATOM 4508 O O . LEU A 1 542 ? -19.451 8.906 -23.628 1.00 94.75 542 LEU A O 1
ATOM 4512 N N . SER A 1 543 ? -18.642 9.815 -21.745 1.00 91.12 543 SER A N 1
ATOM 4513 C CA . SER A 1 543 ? -18.475 11.168 -22.292 1.00 91.12 543 SER A CA 1
ATOM 4514 C C . SER A 1 543 ? -19.759 11.779 -22.871 1.00 91.12 543 SER A C 1
ATOM 4516 O O . SER A 1 543 ? -19.709 12.509 -23.865 1.00 91.12 543 SER A O 1
ATOM 4518 N N . VAL A 1 544 ? -20.906 11.533 -22.231 1.00 91.19 544 VAL A N 1
ATOM 4519 C CA . VAL A 1 544 ? -22.220 12.020 -22.692 1.00 91.19 544 VAL A CA 1
ATOM 4520 C C . VAL A 1 544 ? -22.647 13.320 -22.007 1.00 91.19 544 VAL A C 1
ATOM 4522 O O . VAL A 1 544 ? -23.220 14.181 -22.667 1.00 91.19 544 VAL A O 1
ATOM 4525 N N . CYS A 1 545 ? -22.327 13.515 -20.723 1.00 92.69 545 CYS A N 1
ATOM 4526 C CA . CYS A 1 545 ? -22.939 14.566 -19.894 1.00 92.69 545 CYS A CA 1
ATOM 4527 C C . CYS A 1 545 ? -22.790 15.986 -20.454 1.00 92.69 545 CYS A C 1
ATOM 4529 O O . CYS A 1 545 ? -23.737 16.760 -20.404 1.00 92.69 545 CYS A O 1
ATOM 4531 N N . MET A 1 546 ? -21.645 16.327 -21.054 1.00 91.31 546 MET A N 1
ATOM 4532 C CA . MET A 1 546 ? -21.450 17.654 -21.658 1.00 91.31 546 MET A CA 1
ATOM 4533 C C . MET A 1 546 ? -22.260 17.935 -22.930 1.00 91.31 546 MET A C 1
ATOM 4535 O O . MET A 1 546 ? -22.264 19.073 -23.398 1.00 91.31 546 MET A O 1
ATOM 4539 N N . TRP A 1 547 ? -22.919 16.932 -23.506 1.00 89.19 547 TRP A N 1
ATOM 4540 C CA . TRP A 1 547 ? -23.694 17.084 -24.738 1.00 89.19 547 TRP A CA 1
ATOM 4541 C C . TRP A 1 547 ? -25.186 17.315 -24.497 1.00 89.19 547 TRP A C 1
ATOM 4543 O O . TRP A 1 547 ? -25.884 17.629 -25.457 1.00 89.19 547 TRP A O 1
ATOM 4553 N N . ILE A 1 548 ? -25.657 17.175 -23.253 1.00 92.88 548 ILE A N 1
ATOM 4554 C CA . ILE A 1 548 ? -27.076 17.258 -22.884 1.00 92.88 548 ILE A CA 1
ATOM 4555 C C . ILE A 1 548 ? -27.264 18.088 -21.609 1.00 92.88 548 ILE A C 1
ATOM 4557 O O . ILE A 1 548 ? -26.434 18.063 -20.699 1.00 92.88 548 ILE A O 1
ATOM 4561 N N . LYS A 1 549 ? -28.368 18.830 -21.510 1.00 93.69 549 LYS A N 1
ATOM 4562 C CA . LYS A 1 549 ? -28.658 19.684 -20.346 1.00 93.69 549 LYS A CA 1
ATOM 4563 C C . LYS A 1 549 ? -29.233 18.908 -19.162 1.00 93.69 549 LYS A C 1
ATOM 4565 O O . LYS A 1 549 ? -28.961 19.266 -18.020 1.00 93.69 549 LYS A O 1
ATOM 4570 N N . ASN A 1 550 ? -29.987 17.843 -19.421 1.00 95.56 550 ASN A N 1
ATOM 4571 C CA . ASN A 1 550 ? -30.661 17.007 -18.420 1.00 95.56 550 ASN A CA 1
ATOM 4572 C C . ASN A 1 550 ? -29.806 15.815 -17.939 1.00 95.56 550 ASN A C 1
ATOM 4574 O O . ASN A 1 550 ? -30.335 14.794 -17.507 1.00 95.56 550 ASN A O 1
ATOM 4578 N N . TRP A 1 551 ? -28.472 15.910 -18.003 1.00 96.12 551 TRP A N 1
ATOM 4579 C CA . TRP A 1 551 ? -27.585 14.779 -17.695 1.00 96.12 551 TRP A CA 1
ATOM 4580 C C . TRP A 1 551 ? -27.759 14.222 -16.271 1.00 96.12 551 TRP A C 1
ATOM 4582 O O . TRP A 1 551 ? -27.564 13.027 -16.068 1.00 96.12 551 TRP A O 1
ATOM 4592 N N . LYS A 1 552 ? -28.155 15.052 -15.294 1.00 96.44 552 LYS A N 1
ATOM 4593 C CA . LYS A 1 552 ? -28.448 14.603 -13.920 1.00 96.44 552 LYS A CA 1
AT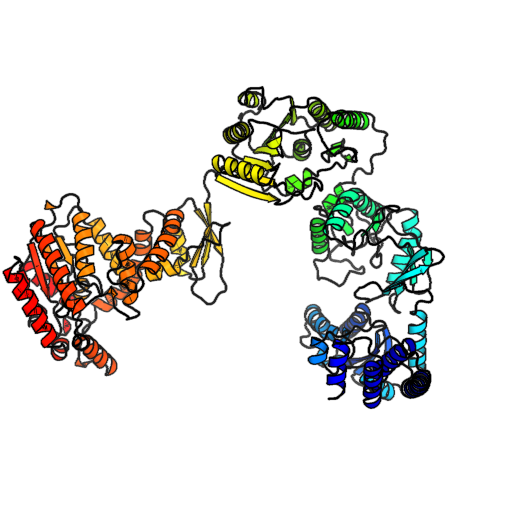OM 4594 C C . LYS A 1 552 ? -29.648 13.656 -13.885 1.00 96.44 552 LYS A C 1
ATOM 4596 O O . LYS A 1 552 ? -29.571 12.599 -13.265 1.00 96.44 552 LYS A O 1
ATOM 4601 N N . ASP A 1 553 ? -30.704 13.988 -14.628 1.00 96.31 553 ASP A N 1
ATOM 4602 C CA . ASP A 1 553 ? -31.892 13.142 -14.763 1.00 96.31 553 ASP A CA 1
ATOM 4603 C C . ASP A 1 553 ? -31.545 11.826 -15.468 1.00 96.31 553 ASP A C 1
ATOM 4605 O O . ASP A 1 553 ? -32.012 10.763 -15.065 1.00 96.31 553 ASP A O 1
ATOM 4609 N N . VAL A 1 554 ? -30.652 11.869 -16.464 1.00 96.62 554 VAL A N 1
ATOM 4610 C CA . VAL A 1 554 ? -30.137 10.662 -17.131 1.00 96.62 554 VAL A CA 1
ATOM 4611 C C . VAL A 1 554 ? -29.336 9.782 -16.165 1.00 96.62 554 VAL A C 1
ATOM 4613 O O . VAL A 1 554 ? -29.536 8.569 -16.155 1.00 96.62 554 VAL A O 1
ATOM 4616 N N . VAL A 1 555 ? -28.467 10.354 -15.322 1.00 96.25 555 VAL A N 1
ATOM 4617 C CA . VAL A 1 555 ? -27.715 9.594 -14.302 1.00 96.25 555 VAL A CA 1
ATOM 4618 C C . VAL A 1 555 ? -28.667 8.933 -13.300 1.00 96.25 555 VAL A C 1
ATOM 4620 O O . VAL A 1 555 ? -28.528 7.736 -13.033 1.00 96.25 555 VAL A O 1
ATOM 4623 N N . ALA A 1 556 ? -29.658 9.675 -12.798 1.00 93.50 556 ALA A N 1
ATOM 4624 C CA . ALA A 1 556 ? -30.670 9.152 -11.883 1.00 93.50 556 ALA A CA 1
ATOM 4625 C C . ALA A 1 556 ? -31.515 8.040 -12.533 1.00 93.50 556 ALA A C 1
ATOM 4627 O O . ALA A 1 556 ? -31.731 6.980 -11.941 1.00 93.50 556 ALA A O 1
ATOM 4628 N N . PHE A 1 557 ? -31.934 8.234 -13.785 1.00 94.56 557 PHE A N 1
ATOM 4629 C CA . PHE A 1 557 ? -32.657 7.227 -14.557 1.00 94.56 557 PHE A CA 1
ATOM 4630 C C . PHE A 1 557 ? -31.834 5.946 -14.730 1.00 94.56 557 PHE A C 1
ATOM 4632 O O . PHE A 1 557 ? -32.323 4.851 -14.444 1.00 94.56 557 PHE A O 1
ATOM 4639 N N . VAL A 1 558 ? -30.567 6.067 -15.130 1.00 94.75 558 VAL A N 1
ATOM 4640 C CA . VAL A 1 558 ? -29.653 4.931 -15.294 1.00 94.75 558 VAL A CA 1
ATOM 4641 C C . VAL A 1 558 ? -29.480 4.156 -13.983 1.00 94.75 558 VAL A C 1
ATOM 4643 O O . VAL A 1 558 ? -29.541 2.925 -13.994 1.00 94.75 558 VAL A O 1
ATOM 4646 N N . ALA A 1 559 ? -29.342 4.856 -12.854 1.00 92.25 559 ALA A N 1
ATOM 4647 C CA . ALA A 1 559 ? -29.253 4.232 -11.533 1.00 92.25 559 ALA A CA 1
ATOM 4648 C C . ALA A 1 559 ? -30.549 3.514 -11.114 1.00 92.25 559 ALA A C 1
ATOM 4650 O O . ALA A 1 559 ? -30.503 2.545 -10.356 1.00 92.25 559 ALA A O 1
ATOM 4651 N N . SER A 1 560 ? -31.705 3.946 -11.631 1.00 91.00 560 SER A N 1
ATOM 4652 C CA . SER A 1 560 ? -32.997 3.306 -11.357 1.00 91.00 560 SER A CA 1
ATOM 4653 C C . SER A 1 560 ? -33.200 1.974 -12.095 1.00 91.00 560 SER A C 1
ATOM 4655 O O . SER A 1 560 ? -33.972 1.132 -11.634 1.00 91.00 560 SER A O 1
ATOM 4657 N N . ILE A 1 561 ? -32.514 1.762 -13.225 1.00 90.44 561 ILE A N 1
ATOM 4658 C CA . ILE A 1 561 ? -32.693 0.578 -14.089 1.00 90.44 561 ILE A CA 1
ATOM 4659 C C . ILE A 1 561 ? -31.515 -0.404 -14.048 1.00 90.44 561 ILE A C 1
ATOM 4661 O O . ILE A 1 561 ? -31.654 -1.536 -14.513 1.00 90.44 561 ILE A O 1
ATOM 4665 N N . SER A 1 562 ? -30.368 0.005 -13.498 1.00 92.38 562 SER A N 1
ATOM 4666 C CA . SER A 1 562 ? -29.162 -0.817 -13.394 1.00 92.38 562 SER A CA 1
ATOM 4667 C C . SER A 1 562 ? -28.422 -0.574 -12.079 1.00 92.38 562 SER A C 1
ATOM 4669 O O . SER A 1 562 ? -28.217 0.557 -11.650 1.00 92.38 562 SER A O 1
ATOM 4671 N N . ASN A 1 563 ? -27.927 -1.654 -11.471 1.00 91.06 563 ASN A N 1
ATOM 4672 C CA . ASN A 1 563 ? -27.056 -1.573 -10.293 1.00 91.06 563 ASN A CA 1
ATOM 4673 C C . ASN A 1 563 ? -25.593 -1.292 -10.654 1.00 91.06 563 ASN A C 1
ATOM 4675 O O . ASN A 1 563 ? -24.750 -1.257 -9.760 1.00 91.06 563 ASN A O 1
ATOM 4679 N N . SER A 1 564 ? -25.240 -1.208 -11.933 1.00 95.31 564 SER A N 1
ATOM 4680 C CA . SER A 1 564 ? -23.864 -0.989 -12.377 1.00 95.31 564 SER A CA 1
ATOM 4681 C C . SER A 1 564 ? -23.817 -0.010 -13.541 1.00 95.31 564 SER A C 1
ATOM 4683 O O . SER A 1 564 ? -24.649 -0.062 -14.451 1.00 95.31 564 SER A O 1
ATOM 4685 N N . LEU A 1 565 ? -22.821 0.864 -13.513 1.00 97.25 565 LEU A N 1
ATOM 4686 C CA . LEU A 1 565 ? -22.608 1.905 -14.502 1.00 97.25 565 LEU A CA 1
ATOM 4687 C C . LEU A 1 565 ? -21.117 2.020 -14.813 1.00 97.25 565 LEU A C 1
ATOM 4689 O O . LEU A 1 565 ? -20.300 2.169 -13.912 1.00 97.25 565 LEU A O 1
ATOM 4693 N N . LEU A 1 566 ? -20.769 1.970 -16.093 1.00 97.75 566 LEU A N 1
ATOM 4694 C CA . LEU A 1 566 ? -19.470 2.409 -16.584 1.00 97.75 566 LEU A CA 1
ATOM 4695 C C . LEU A 1 566 ? -19.613 3.850 -17.079 1.00 97.75 566 LEU A C 1
ATOM 4697 O O . LEU A 1 566 ? -20.326 4.105 -18.050 1.00 97.75 566 LEU A O 1
ATOM 4701 N N . PHE A 1 567 ? -18.956 4.785 -16.407 1.00 97.19 567 PHE A N 1
ATOM 4702 C CA . PHE A 1 567 ? -19.085 6.217 -16.653 1.00 97.19 567 PHE A CA 1
ATOM 4703 C C . PHE A 1 567 ? -17.748 6.802 -17.109 1.00 97.19 567 PHE A C 1
ATOM 4705 O O . PHE A 1 567 ? -16.711 6.473 -16.542 1.00 97.19 567 PHE A O 1
ATOM 4712 N N . GLU A 1 568 ? -17.750 7.689 -18.102 1.00 95.56 568 GLU A N 1
ATOM 4713 C CA . GLU A 1 568 ? -16.552 8.461 -18.465 1.00 95.56 568 GLU A CA 1
ATOM 4714 C C . GLU A 1 568 ? -16.830 9.952 -18.296 1.00 95.56 568 GLU A C 1
ATOM 4716 O O . GLU A 1 568 ? -17.762 10.483 -18.906 1.00 95.56 568 GLU A O 1
ATOM 4721 N N . THR A 1 569 ? -16.010 10.617 -17.480 1.00 94.31 569 THR A N 1
ATOM 4722 C CA . THR A 1 569 ? -16.139 12.053 -17.232 1.00 94.31 569 THR A CA 1
ATOM 4723 C C . THR A 1 569 ? -15.779 12.860 -18.477 1.00 94.31 569 THR A C 1
ATOM 4725 O O . THR A 1 569 ? -14.938 12.469 -19.289 1.00 94.31 569 THR A O 1
ATOM 4728 N N . ASN A 1 570 ? -16.383 14.035 -18.632 1.00 91.44 570 ASN A N 1
ATOM 4729 C CA . ASN A 1 570 ? -16.042 14.965 -19.707 1.00 91.44 570 ASN A CA 1
ATOM 4730 C C . ASN A 1 570 ? -16.269 16.429 -19.305 1.00 91.44 570 ASN A C 1
ATOM 4732 O O . ASN A 1 570 ? -17.018 16.719 -18.378 1.00 91.44 570 ASN A O 1
ATOM 4736 N N . GLY A 1 571 ? -15.617 17.360 -20.010 1.00 89.62 571 GLY A N 1
ATOM 4737 C CA . GLY A 1 571 ? -15.687 18.797 -19.718 1.00 89.62 571 GLY A CA 1
ATOM 4738 C C . GLY A 1 571 ? -14.536 19.310 -18.847 1.00 89.62 571 GLY A C 1
ATOM 4739 O O . GLY A 1 571 ? -13.491 18.665 -18.717 1.00 89.62 571 GLY A O 1
ATOM 4740 N N . THR A 1 572 ? -14.716 20.505 -18.284 1.00 90.31 572 THR A N 1
ATOM 4741 C CA . THR A 1 572 ? -13.742 21.161 -17.398 1.00 90.31 572 THR A CA 1
ATOM 4742 C C . THR A 1 572 ? -13.608 20.421 -16.067 1.00 90.31 572 THR A C 1
ATOM 4744 O O . THR A 1 572 ? -14.487 19.657 -15.680 1.00 90.31 572 THR A O 1
ATOM 4747 N N . GLN A 1 573 ? -12.530 20.674 -15.319 1.00 88.38 573 GLN A N 1
ATOM 4748 C CA . GLN A 1 573 ? -12.319 20.058 -14.002 1.00 88.38 573 GLN A CA 1
ATOM 4749 C C . GLN A 1 573 ? -13.518 20.258 -13.060 1.00 88.38 573 GLN A C 1
ATOM 4751 O O . GLN A 1 573 ? -13.923 19.322 -12.380 1.00 88.38 573 GLN A O 1
ATOM 4756 N N . GLN A 1 574 ? -14.124 21.448 -13.067 1.00 89.88 574 GLN A N 1
ATOM 4757 C CA . GLN A 1 574 ? -15.315 21.741 -12.268 1.00 89.88 574 GLN A CA 1
ATOM 4758 C C . GLN A 1 574 ? -16.527 20.909 -12.708 1.00 89.88 574 GLN A C 1
ATOM 4760 O O . GLN A 1 574 ? -17.201 20.326 -11.869 1.00 89.88 574 GLN A O 1
ATOM 4765 N N . GLN A 1 575 ? -16.764 20.779 -14.014 1.00 92.12 575 GLN A N 1
ATOM 4766 C CA . GLN A 1 575 ? -17.861 19.958 -14.541 1.00 92.12 575 GLN A CA 1
ATOM 4767 C C . GLN A 1 575 ? -17.678 18.474 -14.207 1.00 92.12 575 GLN A C 1
ATOM 4769 O O . GLN A 1 575 ? -18.646 17.779 -13.915 1.00 92.12 575 GLN A O 1
ATOM 4774 N N . GLN A 1 576 ? -16.438 17.984 -14.205 1.00 92.94 576 GLN A N 1
ATOM 4775 C CA . GLN A 1 576 ? -16.146 16.614 -13.791 1.00 92.94 576 GLN A CA 1
ATOM 4776 C C . GLN A 1 576 ? -16.356 16.404 -12.283 1.00 92.94 576 GLN A C 1
ATOM 4778 O O . GLN A 1 576 ? -16.811 15.334 -11.888 1.00 92.94 576 GLN A O 1
ATOM 4783 N N . LEU A 1 577 ? -16.073 17.410 -11.444 1.00 90.19 577 LEU A N 1
ATOM 4784 C CA . LEU A 1 577 ? -16.408 17.370 -10.013 1.00 90.19 577 LEU A CA 1
ATOM 4785 C C . LEU A 1 577 ? -17.926 17.319 -9.800 1.00 90.19 577 LEU A C 1
ATOM 4787 O O . LEU A 1 577 ? -18.398 16.483 -9.040 1.00 90.19 577 LEU A O 1
ATOM 4791 N N . GLU A 1 578 ? -18.697 18.122 -10.535 1.00 94.00 578 GLU A N 1
ATOM 4792 C CA . GLU A 1 578 ? -20.165 18.075 -10.476 1.00 94.00 578 GLU A CA 1
ATOM 4793 C C . GLU A 1 578 ? -20.720 16.706 -10.900 1.00 94.00 578 GLU A C 1
ATOM 4795 O O . GLU A 1 578 ? -21.659 16.196 -10.289 1.00 94.00 578 GLU A O 1
ATOM 4800 N N . GLN A 1 579 ? -20.133 16.083 -11.928 1.00 96.00 579 GLN A N 1
ATOM 4801 C CA . GLN A 1 579 ? -20.486 14.720 -12.339 1.00 96.00 579 GLN A CA 1
ATOM 4802 C C . GLN A 1 579 ? -20.192 13.703 -11.229 1.00 96.00 579 GLN A C 1
ATOM 4804 O O . GLN A 1 579 ? -21.010 12.818 -10.989 1.00 96.00 579 GLN A O 1
ATOM 4809 N N . MET A 1 580 ? -19.066 13.843 -10.525 1.00 92.12 580 MET A N 1
ATOM 4810 C CA . MET A 1 580 ? -18.724 12.983 -9.388 1.00 92.12 580 MET A CA 1
ATOM 4811 C C . MET A 1 580 ? -19.711 13.115 -8.235 1.00 92.12 580 MET A C 1
ATOM 4813 O O . MET A 1 580 ? -20.203 12.100 -7.750 1.00 92.12 580 MET A O 1
ATOM 4817 N N . GLU A 1 581 ? -20.047 14.344 -7.846 1.00 89.62 581 GLU A N 1
ATOM 4818 C CA . GLU A 1 581 ? -21.033 14.601 -6.792 1.00 89.62 581 GLU A CA 1
ATOM 4819 C C . GLU A 1 581 ? -22.396 13.982 -7.126 1.00 89.62 581 GLU A C 1
ATOM 4821 O O . GLU A 1 581 ? -23.092 13.480 -6.246 1.00 89.62 581 GLU A O 1
ATOM 4826 N N . GLU A 1 582 ? -22.799 13.996 -8.398 1.00 94.06 582 GLU A N 1
ATOM 4827 C CA . GLU A 1 582 ? -24.055 13.379 -8.822 1.00 94.06 582 GLU A CA 1
ATOM 4828 C C . GLU A 1 582 ? -23.991 11.845 -8.823 1.00 94.06 582 GLU A C 1
ATOM 4830 O O . GLU A 1 582 ? -24.953 11.187 -8.423 1.00 94.06 582 GLU A O 1
ATOM 4835 N N . LEU A 1 583 ? -22.860 11.252 -9.216 1.00 93.94 583 LEU A N 1
ATOM 4836 C CA . LEU A 1 583 ? -22.659 9.803 -9.129 1.00 93.94 583 LEU A CA 1
ATOM 4837 C C . LEU A 1 583 ? -22.693 9.319 -7.674 1.00 93.94 583 LEU A C 1
ATOM 4839 O O . LEU A 1 583 ? -23.315 8.295 -7.400 1.00 93.94 583 LEU A O 1
ATOM 4843 N N . GLU A 1 584 ? -22.100 10.066 -6.740 1.00 89.62 584 GLU A N 1
ATOM 4844 C CA . GLU A 1 584 ? -22.075 9.735 -5.305 1.00 89.62 584 GLU A CA 1
ATOM 4845 C C . GLU A 1 584 ? -23.466 9.755 -4.652 1.00 89.62 584 GLU A C 1
ATOM 4847 O O . GLU A 1 584 ? -23.704 9.038 -3.679 1.00 89.62 584 GLU A O 1
ATOM 4852 N N . LYS A 1 585 ? -24.420 10.517 -5.203 1.00 88.12 585 LYS A N 1
ATOM 4853 C CA . LYS A 1 585 ? -25.826 10.473 -4.759 1.00 88.12 585 LYS A CA 1
ATOM 4854 C C . LYS A 1 585 ? -26.542 9.194 -5.189 1.00 88.12 585 LYS A C 1
ATOM 4856 O O . LYS A 1 585 ? -27.486 8.777 -4.524 1.00 88.12 585 LYS A O 1
ATOM 4861 N N . ASN A 1 586 ? -26.125 8.605 -6.310 1.00 89.38 586 ASN A N 1
ATOM 4862 C CA . ASN A 1 586 ? -26.841 7.526 -6.991 1.00 89.38 586 ASN A CA 1
ATOM 4863 C C . ASN A 1 586 ? -26.174 6.144 -6.834 1.00 89.38 586 ASN A C 1
ATOM 4865 O O . ASN A 1 586 ? -26.844 5.121 -7.006 1.00 89.38 586 ASN A O 1
ATOM 4869 N N . TYR A 1 587 ? -24.880 6.095 -6.495 1.00 89.56 587 TYR A N 1
ATOM 4870 C CA . TYR A 1 587 ? -24.095 4.867 -6.344 1.00 89.56 587 TYR A CA 1
ATOM 4871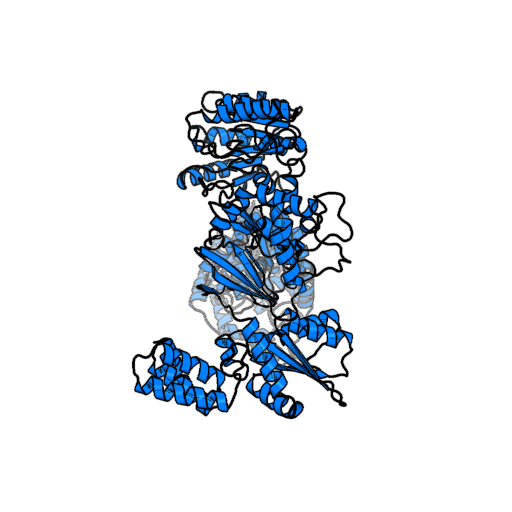 C C . TYR A 1 587 ? -23.306 4.838 -5.033 1.00 89.56 587 TYR A C 1
ATOM 4873 O O . TYR A 1 587 ? -22.628 5.800 -4.683 1.00 89.56 587 TYR A O 1
ATOM 4881 N N . ASN A 1 588 ? -23.340 3.704 -4.324 1.00 84.19 588 ASN A N 1
ATOM 4882 C CA . ASN A 1 588 ? -22.614 3.532 -3.055 1.00 84.19 588 ASN A CA 1
ATOM 4883 C C . ASN A 1 588 ? -21.151 3.073 -3.210 1.00 84.19 588 ASN A C 1
ATOM 4885 O O . ASN A 1 588 ? -20.398 3.073 -2.234 1.00 84.19 588 ASN A O 1
ATOM 4889 N N . TYR A 1 589 ? -20.752 2.688 -4.421 1.00 84.81 589 TYR A N 1
ATOM 4890 C CA . TYR A 1 589 ? -19.389 2.321 -4.777 1.00 84.81 589 TYR A CA 1
ATOM 4891 C C . TYR A 1 589 ? -18.998 2.985 -6.096 1.00 84.81 589 TYR A C 1
ATOM 4893 O O . TYR A 1 589 ? -19.712 2.850 -7.090 1.00 84.81 589 TYR A O 1
ATOM 4901 N N . ILE A 1 590 ? -17.856 3.673 -6.105 1.00 91.06 590 ILE A N 1
ATOM 4902 C CA . ILE A 1 590 ? -17.247 4.257 -7.301 1.00 91.06 590 ILE A CA 1
ATOM 4903 C C . ILE A 1 590 ? -15.764 3.891 -7.292 1.00 91.06 590 ILE A C 1
ATOM 4905 O O . ILE A 1 590 ? -15.035 4.223 -6.358 1.00 91.06 590 ILE A O 1
ATOM 4909 N N . GLU A 1 591 ? -15.326 3.202 -8.334 1.00 91.31 591 GLU A N 1
ATOM 4910 C CA . GLU A 1 591 ? -13.938 2.834 -8.576 1.00 91.31 591 GLU A CA 1
ATOM 4911 C C . GLU A 1 591 ? -13.414 3.615 -9.775 1.00 91.31 591 GLU A C 1
ATOM 4913 O O . GLU A 1 591 ? -14.043 3.641 -10.833 1.00 91.31 591 GLU A O 1
ATOM 4918 N N . VAL A 1 592 ? -12.255 4.253 -9.623 1.00 92.00 592 VAL A N 1
ATOM 4919 C CA . VAL A 1 592 ? -11.562 4.848 -10.764 1.00 92.00 592 VAL A CA 1
ATOM 4920 C C . VAL A 1 592 ? -10.857 3.730 -11.524 1.00 92.00 592 VAL A C 1
ATOM 4922 O O . VAL A 1 592 ? -9.926 3.116 -11.010 1.00 92.00 592 VAL A O 1
ATOM 4925 N N . VAL A 1 593 ? -11.316 3.466 -12.745 1.00 89.19 593 VAL A N 1
ATOM 4926 C CA . VAL A 1 593 ? -10.721 2.479 -13.654 1.00 89.19 593 VAL A CA 1
ATOM 4927 C C . VAL A 1 593 ? -9.505 3.078 -14.358 1.00 89.19 593 VAL A C 1
ATOM 4929 O O . VAL A 1 593 ? -8.470 2.427 -14.467 1.00 89.19 593 VAL A O 1
ATOM 4932 N N . GLU A 1 594 ? -9.609 4.330 -14.812 1.00 87.06 594 GLU A N 1
ATOM 4933 C CA . GLU A 1 594 ? -8.487 5.098 -15.363 1.00 87.06 594 GLU A CA 1
ATOM 4934 C C . GLU A 1 594 ? -8.580 6.570 -14.941 1.00 87.06 594 GLU A C 1
ATOM 4936 O O . GLU A 1 594 ? -9.626 7.196 -15.108 1.00 87.06 594 GLU A O 1
ATOM 4941 N N . GLU A 1 595 ? -7.476 7.127 -14.430 1.00 84.12 595 GLU A N 1
ATOM 4942 C CA . GLU A 1 595 ? -7.356 8.553 -14.064 1.00 84.12 595 GLU A CA 1
ATOM 4943 C C . GLU A 1 595 ? -7.159 9.468 -15.281 1.00 84.12 595 GLU A C 1
ATOM 4945 O O . GLU A 1 595 ? -7.487 10.650 -15.236 1.00 84.12 595 GLU A O 1
ATOM 4950 N N . GLU A 1 596 ? -6.622 8.927 -16.375 1.00 81.25 596 GLU A N 1
ATOM 4951 C CA . GLU A 1 596 ? -6.382 9.654 -17.619 1.00 81.25 596 GLU A CA 1
ATOM 4952 C C . GLU A 1 596 ? -6.768 8.797 -18.824 1.00 81.25 596 GLU A C 1
ATOM 4954 O O . GLU A 1 596 ? -6.657 7.567 -18.824 1.00 81.25 596 GLU A O 1
ATOM 4959 N N . SER A 1 597 ? -7.169 9.468 -19.897 1.00 76.50 597 SER A N 1
ATOM 4960 C CA . SER A 1 597 ? -7.550 8.838 -21.150 1.00 76.50 597 SER A CA 1
ATOM 4961 C C . SER A 1 597 ? -6.317 8.512 -21.993 1.00 76.50 597 SER A C 1
ATOM 4963 O O . SER A 1 597 ? -5.827 9.324 -22.779 1.00 76.50 597 SER A O 1
ATOM 4965 N N . ASN A 1 598 ? -5.800 7.296 -21.824 1.00 66.12 598 ASN A N 1
ATOM 4966 C CA . ASN A 1 598 ? -4.573 6.844 -22.488 1.00 66.12 598 ASN A CA 1
ATOM 4967 C C . ASN A 1 598 ? -4.735 6.577 -23.996 1.00 66.12 598 ASN A C 1
ATOM 4969 O O . ASN A 1 598 ? -3.741 6.527 -24.719 1.00 66.12 598 ASN A O 1
ATOM 4973 N N . ASP A 1 599 ? -5.968 6.399 -24.475 1.00 68.31 599 ASP A N 1
ATOM 4974 C CA . ASP A 1 599 ? -6.286 6.088 -25.872 1.00 68.31 599 ASP A CA 1
ATOM 4975 C C . ASP A 1 599 ? -6.875 7.280 -26.653 1.00 68.31 599 ASP A C 1
ATOM 4977 O O . ASP A 1 599 ? -7.290 7.111 -27.799 1.00 68.31 599 ASP A O 1
ATOM 4981 N N . ASP A 1 600 ? -6.894 8.484 -26.062 1.00 68.06 600 ASP A N 1
ATOM 4982 C CA . ASP A 1 600 ? -7.241 9.735 -26.751 1.00 68.06 600 ASP A CA 1
ATOM 4983 C C . ASP A 1 600 ? -6.326 10.894 -26.366 1.00 68.06 600 ASP A C 1
ATOM 4985 O O . ASP A 1 600 ? -6.563 11.597 -25.377 1.00 68.06 600 ASP A O 1
ATOM 4989 N N . PRO A 1 601 ? -5.300 11.148 -27.192 1.00 59.03 601 PRO A N 1
ATOM 4990 C CA . PRO A 1 601 ? -4.360 12.236 -26.972 1.00 59.03 601 PRO A CA 1
ATOM 4991 C C . PRO A 1 601 ? -5.015 13.623 -26.923 1.00 59.03 601 PRO A C 1
ATOM 4993 O O . PRO A 1 601 ? -4.433 14.534 -26.335 1.00 59.03 601 PRO A O 1
ATOM 4996 N N . GLY A 1 602 ? -6.192 13.801 -27.538 1.00 61.81 602 GLY A N 1
ATOM 4997 C CA . GLY A 1 602 ? -6.889 15.086 -27.597 1.00 61.81 602 GLY A CA 1
ATOM 4998 C C . GLY A 1 602 ? -7.661 15.432 -26.323 1.00 61.81 602 GLY A C 1
ATOM 4999 O O . GLY A 1 602 ? -8.008 16.594 -26.116 1.00 61.81 602 GLY A O 1
ATOM 5000 N N . GLN A 1 603 ? -7.946 14.444 -25.468 1.00 69.19 603 GLN A N 1
ATOM 5001 C CA . GLN A 1 603 ? -8.778 14.598 -24.269 1.00 69.19 603 GLN A CA 1
ATOM 5002 C C . GLN A 1 603 ? -8.231 13.769 -23.088 1.00 69.19 603 GLN A C 1
ATOM 5004 O O . GLN A 1 603 ? -8.941 12.919 -22.547 1.00 69.19 603 GLN A O 1
ATOM 5009 N N . PRO A 1 604 ? -6.980 14.007 -22.651 1.00 74.50 604 PRO A N 1
ATOM 5010 C CA . PRO A 1 604 ? -6.303 13.146 -21.679 1.00 74.50 604 PRO A CA 1
ATOM 5011 C C . PRO A 1 604 ? -6.919 13.204 -20.275 1.00 74.50 604 PRO A C 1
ATOM 5013 O O . PRO A 1 604 ? -6.800 12.247 -19.525 1.00 74.50 604 PRO A O 1
ATOM 5016 N N . ASN A 1 605 ? -7.619 14.284 -19.922 1.00 82.56 605 ASN A N 1
ATOM 5017 C CA . ASN A 1 605 ? -8.120 14.517 -18.561 1.00 82.56 605 ASN A CA 1
ATOM 5018 C C . ASN A 1 605 ? -9.486 13.864 -18.278 1.00 82.56 605 ASN A C 1
ATOM 5020 O O . ASN A 1 605 ? -10.163 14.262 -17.332 1.00 82.56 605 ASN A O 1
ATOM 5024 N N . ARG A 1 606 ? -9.951 12.951 -19.137 1.00 87.69 606 ARG A N 1
ATOM 5025 C CA . ARG A 1 606 ? -11.183 12.190 -18.898 1.00 87.69 606 ARG A CA 1
ATOM 5026 C C . ARG A 1 606 ? -10.866 10.973 -18.046 1.00 87.69 606 ARG A C 1
ATOM 5028 O O . ARG A 1 606 ? -9.901 10.266 -18.331 1.00 87.69 606 ARG A O 1
ATOM 5035 N N . ARG A 1 607 ? -11.708 10.721 -17.049 1.00 92.25 607 ARG A N 1
ATOM 5036 C CA . ARG A 1 607 ? -11.578 9.590 -16.134 1.00 92.25 607 ARG A CA 1
ATOM 5037 C C . ARG A 1 607 ? -12.625 8.545 -16.454 1.00 92.25 607 ARG A C 1
ATOM 5039 O O . ARG A 1 607 ? -13.792 8.887 -16.648 1.00 92.25 607 ARG A O 1
ATOM 5046 N N . LEU A 1 608 ? -12.218 7.284 -16.454 1.00 93.94 608 LEU A N 1
ATOM 5047 C CA . LEU A 1 608 ? -13.127 6.151 -16.562 1.00 93.94 608 LEU A CA 1
ATOM 5048 C C . LEU A 1 608 ? -13.449 5.643 -15.161 1.00 93.94 608 LEU A C 1
ATOM 5050 O O . LEU A 1 608 ? -12.545 5.352 -14.380 1.00 93.94 608 LEU A O 1
ATOM 5054 N N . LEU A 1 609 ? -14.732 5.527 -14.851 1.00 95.69 609 LEU A N 1
ATOM 5055 C CA . LEU A 1 609 ? -15.248 5.171 -13.539 1.00 95.69 609 LEU A CA 1
ATOM 5056 C C . LEU A 1 609 ? -16.162 3.959 -13.656 1.00 95.69 609 LEU A C 1
ATOM 5058 O O . LEU A 1 609 ? -16.989 3.874 -14.564 1.00 95.69 609 LEU A O 1
ATOM 5062 N N . PHE A 1 610 ? -16.048 3.047 -12.704 1.00 95.81 610 PHE A N 1
ATOM 5063 C CA . PHE A 1 610 ? -16.985 1.957 -12.519 1.00 95.81 610 PHE A CA 1
ATOM 5064 C C . PHE A 1 610 ? -17.797 2.205 -11.248 1.00 95.81 610 PHE A C 1
ATOM 5066 O O . PHE A 1 610 ? -17.264 2.221 -10.141 1.00 95.81 610 PHE A O 1
ATOM 5073 N N . CYS A 1 611 ? -19.095 2.424 -11.415 1.00 94.69 611 CYS A N 1
ATOM 5074 C CA . CYS A 1 611 ? -20.034 2.709 -10.342 1.00 94.69 611 CYS A CA 1
ATOM 5075 C C . CYS A 1 611 ? -20.931 1.491 -10.100 1.00 94.69 611 CYS A C 1
ATOM 5077 O O . CYS A 1 611 ? -21.376 0.833 -11.045 1.00 94.69 611 CYS A O 1
ATOM 5079 N N . LYS A 1 612 ? -21.226 1.186 -8.836 1.00 89.44 612 LYS A N 1
ATOM 5080 C CA . LYS A 1 612 ? -22.056 0.040 -8.463 1.00 89.44 612 LYS A CA 1
ATOM 5081 C C . LYS A 1 612 ? -22.902 0.335 -7.229 1.00 89.44 612 LYS A C 1
ATOM 5083 O O . LYS A 1 612 ? -22.468 1.025 -6.317 1.00 89.44 612 LYS A O 1
ATOM 5088 N N . ASN A 1 613 ? -24.103 -0.232 -7.211 1.00 79.75 613 ASN A N 1
ATOM 5089 C CA . ASN A 1 613 ? -24.949 -0.360 -6.033 1.00 79.75 613 ASN A CA 1
ATOM 5090 C C . ASN A 1 613 ? -24.822 -1.789 -5.502 1.00 79.75 613 ASN A C 1
ATOM 5092 O O . ASN A 1 613 ? -25.476 -2.721 -5.981 1.00 79.75 613 ASN A O 1
ATOM 5096 N N . GLU A 1 614 ? -23.915 -1.997 -4.544 1.00 62.97 614 GLU A N 1
ATOM 5097 C CA . GLU A 1 614 ? -23.714 -3.318 -3.950 1.00 62.97 614 GLU A CA 1
ATOM 5098 C C . GLU A 1 614 ? -24.831 -3.652 -2.954 1.00 62.97 614 GLU A C 1
ATOM 5100 O O . GLU A 1 614 ? -25.003 -2.977 -1.939 1.00 62.97 614 GLU A O 1
ATOM 5105 N N . ARG A 1 615 ? -25.558 -4.753 -3.196 1.00 48.50 615 ARG A N 1
ATOM 5106 C CA . ARG A 1 615 ? -26.293 -5.450 -2.132 1.00 48.50 615 ARG A CA 1
ATOM 5107 C C . ARG A 1 615 ? -25.285 -6.260 -1.295 1.00 48.50 615 ARG A C 1
ATOM 5109 O O . ARG A 1 615 ? -24.926 -7.366 -1.677 1.00 48.50 615 ARG A O 1
ATOM 5116 N N . ASN A 1 616 ? -24.848 -5.671 -0.177 1.00 45.94 616 ASN A N 1
ATOM 5117 C CA . ASN A 1 616 ? -24.182 -6.251 1.006 1.00 45.94 616 ASN A CA 1
ATOM 5118 C C . ASN A 1 616 ? -23.044 -7.274 0.794 1.00 45.94 616 ASN A C 1
ATOM 5120 O O . ASN A 1 616 ? -23.304 -8.475 0.786 1.00 45.94 616 ASN A O 1
ATOM 5124 N N . LYS A 1 617 ? -21.781 -6.806 0.804 1.00 50.94 617 LYS A N 1
ATOM 5125 C CA . LYS A 1 617 ? -20.629 -7.450 1.488 1.00 50.94 617 LYS A CA 1
ATOM 5126 C C . LYS A 1 617 ? -19.477 -6.443 1.650 1.00 50.94 617 LYS A C 1
ATOM 5128 O O . LYS A 1 617 ? -18.718 -6.178 0.727 1.00 50.94 617 LYS A O 1
ATOM 5133 N N . ASN A 1 618 ? -19.323 -5.886 2.848 1.00 70.88 618 ASN A N 1
ATOM 5134 C CA . ASN A 1 618 ? -18.324 -4.852 3.128 1.00 70.88 618 ASN A CA 1
ATOM 5135 C C . ASN A 1 618 ? -16.960 -5.482 3.469 1.00 70.88 618 ASN A C 1
ATOM 5137 O O . ASN A 1 618 ? -16.764 -5.957 4.586 1.00 70.88 618 ASN A O 1
ATOM 5141 N N . TYR A 1 619 ? -15.988 -5.476 2.554 1.00 78.00 619 TYR A N 1
ATOM 5142 C CA . TYR A 1 619 ? -14.654 -6.032 2.833 1.00 78.00 619 TYR A CA 1
ATOM 5143 C C . TYR A 1 619 ? -13.829 -5.147 3.776 1.00 78.00 619 TYR A C 1
ATOM 5145 O O . TYR A 1 619 ? -13.569 -3.970 3.500 1.00 78.00 619 TYR A O 1
ATOM 5153 N N . ILE A 1 620 ? -13.339 -5.743 4.860 1.00 88.81 620 ILE A N 1
ATOM 5154 C CA . ILE A 1 620 ? -12.444 -5.103 5.824 1.00 88.81 620 ILE A CA 1
ATOM 5155 C C . ILE A 1 620 ? -11.162 -5.916 5.969 1.00 88.81 620 ILE A C 1
ATOM 5157 O O . ILE A 1 620 ? -11.151 -7.137 5.821 1.00 88.81 620 ILE A O 1
ATOM 5161 N N . VAL A 1 621 ? -10.066 -5.228 6.247 1.00 89.38 621 VAL A N 1
ATOM 5162 C CA . VAL A 1 621 ? -8.748 -5.819 6.429 1.00 89.38 621 VAL A CA 1
ATOM 5163 C C . VAL A 1 621 ? -8.365 -5.723 7.897 1.00 89.38 621 VAL A C 1
ATOM 5165 O O . VAL A 1 621 ? -8.474 -4.662 8.512 1.00 89.38 621 VAL A O 1
ATOM 5168 N N . VAL A 1 622 ? -7.900 -6.845 8.438 1.00 91.50 622 VAL A N 1
ATOM 5169 C CA . VAL A 1 622 ? -7.349 -6.963 9.785 1.00 91.50 622 VAL A CA 1
ATOM 5170 C C . VAL A 1 622 ? -5.852 -7.232 9.654 1.00 91.50 622 VAL A C 1
ATOM 5172 O O . VAL A 1 622 ? -5.434 -8.331 9.292 1.00 91.50 622 VAL A O 1
ATOM 5175 N N . GLU A 1 623 ? -5.039 -6.216 9.937 1.00 90.81 623 GLU A N 1
ATOM 5176 C CA . GLU A 1 623 ? -3.590 -6.352 10.112 1.00 90.81 623 GLU A CA 1
ATOM 5177 C C . GLU A 1 623 ? -3.317 -6.684 11.578 1.00 90.81 623 GLU A C 1
ATOM 5179 O O . GLU A 1 623 ? -3.407 -5.804 12.438 1.00 90.81 623 GLU A O 1
ATOM 5184 N N . ASN A 1 624 ? -3.018 -7.950 11.869 1.00 86.62 624 ASN A N 1
ATOM 5185 C CA . ASN A 1 624 ? -2.898 -8.438 13.239 1.00 86.62 624 ASN A CA 1
ATOM 5186 C C . ASN A 1 624 ? -1.729 -9.418 13.403 1.00 86.62 624 ASN A C 1
ATOM 5188 O O . ASN A 1 624 ? -1.615 -10.373 12.637 1.00 86.62 624 ASN A O 1
ATOM 5192 N N . ASN A 1 625 ? -0.903 -9.213 14.432 1.00 85.88 625 ASN A N 1
ATOM 5193 C CA . ASN A 1 625 ? 0.099 -10.183 14.897 1.00 85.88 625 ASN A CA 1
ATOM 5194 C C . ASN A 1 625 ? -0.192 -10.728 16.313 1.00 85.88 625 ASN A C 1
ATOM 5196 O O . ASN A 1 625 ? 0.557 -11.558 16.822 1.00 85.88 625 ASN A O 1
ATOM 5200 N N . ILE A 1 626 ? -1.314 -10.334 16.927 1.00 84.12 626 ILE A N 1
ATOM 5201 C CA . ILE A 1 626 ? -1.766 -10.821 18.236 1.00 84.12 626 ILE A CA 1
ATOM 5202 C C . ILE A 1 626 ? -2.733 -11.988 18.016 1.00 84.12 626 ILE A C 1
ATOM 5204 O O . ILE A 1 626 ? -3.927 -11.785 17.782 1.00 84.12 626 ILE A O 1
ATOM 5208 N N . ILE A 1 627 ? -2.229 -13.223 18.095 1.00 78.00 627 ILE A N 1
ATOM 5209 C CA . ILE A 1 627 ? -2.992 -14.452 17.791 1.00 78.00 627 ILE A CA 1
ATOM 5210 C C . ILE A 1 627 ? -4.321 -14.512 18.563 1.00 78.00 627 ILE A C 1
ATOM 5212 O O . ILE A 1 627 ? -5.357 -14.833 17.978 1.00 78.00 627 ILE A O 1
ATOM 5216 N N . GLU A 1 628 ? -4.316 -14.125 19.845 1.00 79.50 628 GLU A N 1
ATOM 5217 C CA . GLU A 1 628 ? -5.511 -14.115 20.703 1.00 79.50 628 GLU A CA 1
ATOM 5218 C C . GLU A 1 628 ? -6.656 -13.243 20.145 1.00 79.50 628 GLU A C 1
ATOM 5220 O O . GLU A 1 628 ? -7.815 -13.472 20.477 1.00 79.50 628 GLU A O 1
ATOM 5225 N N . TYR A 1 629 ? -6.384 -12.246 19.296 1.00 88.44 629 TYR A N 1
ATOM 5226 C CA . TYR A 1 629 ? -7.427 -11.370 18.755 1.00 88.44 629 TYR A CA 1
ATOM 5227 C C . TYR A 1 629 ? -8.138 -11.924 17.524 1.00 88.44 629 TYR A C 1
ATOM 5229 O O . TYR A 1 629 ? -9.239 -11.467 17.239 1.00 88.44 629 TYR A O 1
ATOM 5237 N N . ASN A 1 630 ? -7.589 -12.915 16.816 1.00 85.00 630 ASN A N 1
ATOM 5238 C CA . ASN A 1 630 ? -8.235 -13.426 15.600 1.00 85.00 630 ASN A CA 1
ATOM 5239 C C . ASN A 1 630 ? -9.625 -14.003 15.899 1.00 85.00 630 ASN A C 1
ATOM 5241 O O . ASN A 1 630 ? -10.604 -13.613 15.264 1.00 85.00 630 ASN A O 1
ATOM 5245 N N . ASN A 1 631 ? -9.719 -14.859 16.920 1.00 85.81 631 ASN A N 1
ATOM 5246 C CA . ASN A 1 631 ? -10.982 -15.472 17.332 1.00 85.81 631 ASN A CA 1
ATOM 5247 C C . ASN A 1 631 ? -11.968 -14.431 17.868 1.00 85.81 631 ASN A C 1
ATOM 5249 O O . ASN A 1 631 ? -13.137 -14.444 17.494 1.00 85.81 631 ASN A O 1
ATOM 5253 N N . LEU A 1 632 ? -11.488 -13.492 18.687 1.00 91.19 632 LEU A N 1
ATOM 5254 C CA . LEU A 1 632 ? -12.322 -12.417 19.214 1.00 91.19 632 LEU A CA 1
ATOM 5255 C C . LEU A 1 632 ? -12.906 -11.557 18.082 1.00 91.19 632 LEU A C 1
ATOM 5257 O O . LEU A 1 632 ? -14.115 -11.337 18.040 1.00 91.19 632 LEU A O 1
ATOM 5261 N N . LEU A 1 633 ? -12.075 -11.117 17.134 1.00 93.38 633 LEU A N 1
ATOM 5262 C CA . LEU A 1 633 ? -12.493 -10.272 16.012 1.00 93.38 633 LEU A CA 1
ATOM 5263 C C . LEU A 1 633 ? -13.575 -10.931 15.153 1.00 93.38 633 LEU A C 1
ATOM 5265 O O . LEU A 1 633 ? -14.569 -10.276 14.848 1.00 93.38 633 LEU A O 1
ATOM 5269 N N . ASN A 1 634 ? -13.452 -12.231 14.873 1.00 89.50 634 ASN A N 1
ATOM 5270 C CA . ASN A 1 634 ? -14.480 -12.996 14.159 1.00 89.50 634 ASN A CA 1
ATOM 5271 C C . ASN A 1 634 ? -15.848 -12.980 14.859 1.00 89.50 634 ASN A C 1
ATOM 5273 O O . ASN A 1 634 ? -16.875 -13.117 14.203 1.00 89.50 634 ASN A O 1
ATOM 5277 N N . THR A 1 635 ? -15.879 -12.814 16.184 1.00 91.06 635 THR A N 1
ATOM 5278 C CA . THR A 1 635 ? -17.136 -12.787 16.946 1.00 91.06 635 THR A CA 1
ATOM 5279 C C . THR A 1 635 ? -17.737 -11.394 17.095 1.00 91.06 635 THR A C 1
ATOM 5281 O O . THR A 1 635 ? -18.960 -11.283 17.206 1.00 91.06 635 THR A O 1
ATOM 5284 N N . ILE A 1 636 ? -16.913 -10.342 17.123 1.00 94.81 636 ILE A N 1
ATOM 5285 C CA . ILE A 1 636 ? -17.364 -8.974 17.422 1.00 94.81 636 ILE A CA 1
ATOM 5286 C C . ILE A 1 636 ? -17.606 -8.114 16.183 1.00 94.81 636 ILE A C 1
ATOM 5288 O O . ILE A 1 636 ? -18.356 -7.145 16.267 1.00 94.81 636 ILE A O 1
ATOM 5292 N N . ILE A 1 637 ? -16.986 -8.450 15.051 1.00 93.94 637 ILE A N 1
ATOM 5293 C CA . ILE A 1 637 ? -17.175 -7.741 13.783 1.00 93.94 637 ILE A CA 1
ATOM 5294 C C . ILE A 1 637 ? -18.581 -8.011 13.235 1.00 93.94 637 ILE A C 1
ATOM 5296 O O . ILE A 1 637 ? -19.102 -9.121 13.371 1.00 93.94 637 ILE A O 1
ATOM 5300 N N . LYS A 1 638 ? -19.218 -7.001 12.631 1.00 90.88 638 LYS A N 1
ATOM 5301 C CA . LYS A 1 638 ? -20.560 -7.158 12.056 1.00 90.88 638 LYS A CA 1
ATOM 5302 C C . LYS A 1 638 ? -20.586 -8.218 10.946 1.00 90.88 638 LYS A C 1
ATOM 5304 O O . LYS A 1 638 ? -19.668 -8.250 10.127 1.00 90.88 638 LYS A O 1
ATOM 5309 N N . PRO A 1 639 ? -21.610 -9.089 10.905 1.00 83.81 639 PRO A N 1
ATOM 5310 C CA . PRO A 1 639 ? -21.640 -10.235 9.995 1.00 83.81 639 PRO A CA 1
ATOM 5311 C C . PRO A 1 639 ? -21.698 -9.848 8.507 1.00 83.81 639 PRO A C 1
ATOM 5313 O O . PRO A 1 639 ? -21.308 -10.644 7.656 1.00 83.81 639 PRO A O 1
ATOM 5316 N N . GLU A 1 640 ? -22.137 -8.633 8.168 1.00 79.44 640 GLU A N 1
ATOM 5317 C CA . GLU A 1 640 ? -22.101 -8.088 6.805 1.00 79.44 640 GLU A CA 1
ATOM 5318 C C . GLU A 1 640 ? -20.683 -7.760 6.303 1.00 79.44 640 GLU A C 1
ATOM 5320 O O . GLU A 1 640 ? -20.494 -7.497 5.108 1.00 79.44 640 GLU A O 1
ATOM 5325 N N . HIS A 1 641 ? -19.681 -7.770 7.190 1.00 85.31 641 HIS A N 1
ATOM 5326 C CA . HIS A 1 641 ? -18.289 -7.561 6.825 1.00 85.31 641 HIS A CA 1
ATOM 5327 C C . HIS A 1 641 ? -17.584 -8.863 6.437 1.00 85.31 641 HIS A C 1
ATOM 5329 O O . HIS A 1 641 ? -17.615 -9.856 7.158 1.00 85.31 641 HIS A O 1
ATOM 5335 N N . CYS A 1 642 ? -16.857 -8.840 5.319 1.00 82.06 642 CYS A N 1
ATOM 5336 C CA . CYS A 1 642 ? -15.930 -9.911 4.952 1.00 82.06 642 CYS A CA 1
ATOM 5337 C C . CYS A 1 642 ? -14.515 -9.565 5.430 1.00 82.06 642 CYS A C 1
ATOM 5339 O O . CYS A 1 642 ? -13.950 -8.557 5.005 1.00 82.06 642 CYS A O 1
ATOM 5341 N N . ILE A 1 643 ? -13.942 -10.401 6.300 1.00 88.81 643 ILE A N 1
ATOM 5342 C CA . ILE A 1 643 ? -12.643 -10.155 6.940 1.00 88.81 643 ILE A CA 1
ATOM 5343 C C . ILE A 1 643 ? -11.505 -10.728 6.087 1.00 88.81 643 ILE A C 1
ATOM 5345 O O . ILE A 1 643 ? -11.497 -11.912 5.756 1.00 88.81 643 ILE A O 1
ATOM 5349 N N . ILE A 1 644 ? -10.510 -9.897 5.779 1.00 87.19 644 ILE A N 1
ATOM 5350 C CA . ILE A 1 644 ? -9.245 -10.295 5.155 1.00 87.19 644 ILE A CA 1
ATOM 5351 C C . ILE A 1 644 ? -8.133 -10.142 6.194 1.00 87.19 644 ILE A C 1
ATOM 5353 O O . ILE A 1 644 ? -7.784 -9.024 6.574 1.00 87.19 644 ILE A O 1
ATOM 5357 N N . TYR A 1 645 ? -7.550 -11.253 6.639 1.00 85.94 645 TYR A N 1
ATOM 5358 C CA . TYR A 1 645 ? -6.409 -11.225 7.553 1.00 85.94 645 TYR A CA 1
ATOM 5359 C C . TYR A 1 645 ? -5.105 -10.987 6.789 1.00 85.94 645 TYR A C 1
ATOM 5361 O O . TYR A 1 645 ? -4.787 -11.706 5.843 1.00 85.94 645 TYR A O 1
ATOM 5369 N N . ARG A 1 646 ? -4.329 -9.990 7.220 1.00 84.62 646 ARG A N 1
ATOM 5370 C CA . ARG A 1 646 ? -2.962 -9.744 6.751 1.00 84.62 646 ARG A CA 1
ATOM 5371 C C . ARG A 1 646 ? -1.995 -9.955 7.906 1.00 84.62 646 ARG A C 1
ATOM 5373 O O . ARG A 1 646 ? -2.105 -9.294 8.939 1.00 84.62 646 ARG A O 1
ATOM 5380 N N . GLN A 1 647 ? -1.047 -10.869 7.719 1.00 70.69 647 GLN A N 1
ATOM 5381 C CA . GLN A 1 647 ? 0.040 -11.048 8.674 1.00 70.69 647 GLN A CA 1
ATOM 5382 C C . GLN A 1 647 ? 1.006 -9.867 8.576 1.00 70.69 647 GLN A C 1
ATOM 5384 O O . GLN A 1 647 ? 1.384 -9.446 7.484 1.00 70.69 647 GLN A O 1
ATOM 5389 N N . ASN A 1 648 ? 1.384 -9.332 9.733 1.00 64.06 648 ASN A N 1
ATOM 5390 C CA . ASN A 1 648 ? 2.383 -8.281 9.854 1.00 64.06 648 ASN A CA 1
ATOM 5391 C C . ASN A 1 648 ? 3.643 -8.882 10.489 1.00 64.06 648 ASN A C 1
ATOM 5393 O O . ASN A 1 648 ? 3.554 -9.516 11.538 1.00 64.06 648 ASN A O 1
ATOM 5397 N N . THR A 1 649 ? 4.800 -8.689 9.855 1.00 60.94 649 THR A N 1
ATOM 5398 C CA . THR A 1 649 ? 6.106 -9.195 10.312 1.00 60.94 649 THR A CA 1
ATOM 5399 C C . THR A 1 649 ? 6.799 -8.268 11.319 1.00 60.94 649 THR A C 1
ATOM 5401 O O . THR A 1 649 ? 7.946 -8.510 11.687 1.00 60.94 649 THR A O 1
ATOM 5404 N N . SER A 1 650 ? 6.138 -7.189 11.752 1.00 65.25 650 SER A N 1
ATOM 5405 C CA . SER A 1 650 ? 6.650 -6.275 12.778 1.00 65.25 650 SER A CA 1
ATOM 5406 C C . SER A 1 650 ? 6.777 -6.954 14.149 1.00 65.25 650 SER A C 1
ATOM 5408 O O . SER A 1 650 ? 5.941 -7.777 14.525 1.00 65.25 650 SER A O 1
ATOM 5410 N N . SER A 1 651 ? 7.804 -6.558 14.909 1.00 64.81 651 SER A N 1
ATOM 5411 C CA . SER A 1 651 ? 8.038 -6.971 16.299 1.00 64.81 651 SER A CA 1
ATOM 5412 C C . SER A 1 651 ? 7.058 -6.361 17.309 1.00 64.81 651 SER A C 1
ATOM 5414 O O . SER A 1 651 ? 7.001 -6.830 18.441 1.00 64.81 651 SER A O 1
ATOM 5416 N N . ASP A 1 652 ? 6.313 -5.317 16.933 1.00 71.94 652 ASP A N 1
ATOM 5417 C CA . ASP A 1 652 ? 5.411 -4.603 17.841 1.00 71.94 652 ASP A CA 1
ATOM 5418 C C . ASP A 1 652 ? 3.997 -5.199 17.818 1.00 71.94 652 ASP A C 1
ATOM 5420 O O . ASP A 1 652 ? 3.463 -5.469 16.746 1.00 71.94 652 ASP A O 1
ATOM 5424 N N . ASP A 1 653 ? 3.345 -5.328 18.981 1.00 75.44 653 ASP A N 1
ATOM 5425 C CA . ASP A 1 653 ? 1.946 -5.777 19.106 1.00 75.44 653 ASP A CA 1
ATOM 5426 C C . ASP A 1 653 ? 0.970 -4.834 18.371 1.00 75.44 653 ASP A C 1
ATOM 5428 O O . ASP A 1 653 ? 0.519 -3.807 18.910 1.00 75.44 653 ASP A O 1
ATOM 5432 N N . ILE A 1 654 ? 0.579 -5.199 17.152 1.00 83.94 654 ILE A N 1
ATOM 5433 C CA . ILE A 1 654 ? -0.271 -4.405 16.267 1.00 83.94 654 ILE A CA 1
ATOM 5434 C C . ILE A 1 654 ? -1.541 -5.189 15.941 1.00 83.94 654 ILE A C 1
ATOM 5436 O O . ILE A 1 654 ? -1.504 -6.315 15.458 1.00 83.94 654 ILE A O 1
ATOM 5440 N N . CYS A 1 655 ? -2.684 -4.532 16.147 1.00 90.81 655 CYS A N 1
ATOM 5441 C CA . CYS A 1 655 ? -3.969 -4.961 15.613 1.00 90.81 655 CYS A CA 1
ATOM 5442 C C . CYS A 1 655 ? -4.705 -3.739 15.057 1.00 90.81 655 CYS A C 1
ATOM 5444 O O . CYS A 1 655 ? -5.156 -2.878 15.823 1.00 90.81 655 CYS A O 1
ATOM 5446 N N . LYS A 1 656 ? -4.754 -3.637 13.725 1.00 92.25 656 LYS A N 1
ATOM 5447 C CA . LYS A 1 656 ? -5.403 -2.555 12.980 1.00 92.25 656 LYS A CA 1
ATOM 5448 C C . LYS A 1 656 ? -6.525 -3.102 12.107 1.00 92.25 656 LYS A C 1
ATOM 5450 O O . LYS A 1 656 ? -6.338 -4.108 11.427 1.00 92.25 656 LYS A O 1
ATOM 5455 N N . ILE A 1 657 ? -7.656 -2.407 12.102 1.00 93.31 657 ILE A N 1
ATOM 5456 C CA . ILE A 1 657 ? -8.843 -2.749 11.313 1.00 93.31 657 ILE A CA 1
ATOM 5457 C C . ILE A 1 657 ? -9.147 -1.577 10.390 1.00 93.31 657 ILE A C 1
ATOM 5459 O O . ILE A 1 657 ? -9.222 -0.438 10.850 1.00 93.31 657 ILE A O 1
ATOM 5463 N N . TYR A 1 658 ? -9.293 -1.832 9.095 1.00 90.69 658 TYR A N 1
ATOM 5464 C CA . TYR A 1 658 ? -9.586 -0.788 8.116 1.00 90.69 658 TYR A CA 1
ATOM 5465 C C . TYR A 1 658 ? -10.409 -1.317 6.945 1.00 90.69 658 TYR A C 1
ATOM 5467 O O . TYR A 1 658 ? -10.462 -2.519 6.691 1.00 90.69 658 TYR A O 1
ATOM 5475 N N . LYS A 1 659 ? -11.073 -0.421 6.214 1.00 86.69 659 LYS A N 1
ATOM 5476 C CA . LYS A 1 659 ? -11.803 -0.794 4.992 1.00 86.69 659 LYS A CA 1
ATOM 5477 C C . LYS A 1 659 ? -10.782 -1.171 3.917 1.00 86.69 659 LYS A C 1
ATOM 5479 O O . LYS A 1 659 ? -9.779 -0.479 3.791 1.00 86.69 659 LYS A O 1
ATOM 5484 N N . LYS A 1 660 ? -11.021 -2.219 3.118 1.00 77.56 660 LYS A N 1
ATOM 5485 C CA . LYS A 1 660 ? -10.031 -2.763 2.155 1.00 77.56 660 LYS A CA 1
ATOM 5486 C C . LYS A 1 660 ? -9.331 -1.703 1.285 1.00 77.56 660 LYS A C 1
ATOM 5488 O O . LYS A 1 660 ? -8.142 -1.851 1.014 1.00 77.56 660 LYS A O 1
ATOM 5493 N N . TYR A 1 661 ? -10.049 -0.644 0.914 1.00 71.25 661 TYR A N 1
ATOM 5494 C CA . TYR A 1 661 ? -9.576 0.438 0.041 1.00 71.25 661 TYR A CA 1
ATOM 5495 C C . TYR A 1 661 ? -9.305 1.772 0.764 1.00 71.25 661 TYR A C 1
ATOM 5497 O O . TYR A 1 661 ? -9.082 2.782 0.114 1.00 71.25 661 TYR A O 1
ATOM 5505 N N . ASN A 1 662 ? -9.321 1.806 2.100 1.00 73.56 662 ASN A N 1
ATOM 5506 C CA . ASN A 1 662 ? -9.027 3.010 2.882 1.00 73.56 662 ASN A CA 1
ATOM 5507 C C . ASN A 1 662 ? -8.203 2.631 4.118 1.00 73.56 662 ASN A C 1
ATOM 5509 O O . ASN A 1 662 ? -8.750 2.345 5.185 1.00 73.56 662 ASN A O 1
ATOM 5513 N N . LYS A 1 663 ? -6.877 2.593 3.943 1.00 78.56 663 LYS A N 1
ATOM 5514 C CA . LYS A 1 663 ? -5.926 2.295 5.021 1.00 78.56 663 LYS A CA 1
ATOM 5515 C C . LYS A 1 663 ? -5.678 3.497 5.938 1.00 78.56 663 LYS A C 1
ATOM 5517 O O . LYS A 1 663 ? -5.322 3.297 7.099 1.00 78.56 663 LYS A O 1
ATOM 5522 N N . ASP A 1 664 ? -5.892 4.715 5.448 1.00 75.38 664 ASP A N 1
ATOM 5523 C CA . ASP A 1 664 ? -5.602 5.946 6.191 1.00 75.38 664 ASP A CA 1
ATOM 5524 C C . ASP A 1 664 ? -6.493 6.093 7.432 1.00 75.38 664 ASP A C 1
ATOM 5526 O O . ASP A 1 664 ? -6.039 6.568 8.472 1.00 75.38 664 ASP A O 1
ATOM 5530 N N . ASN A 1 665 ? -7.711 5.547 7.384 1.00 75.75 665 ASN A N 1
ATOM 5531 C CA . ASN A 1 665 ? -8.653 5.531 8.507 1.00 75.75 665 ASN A CA 1
ATOM 5532 C C . ASN A 1 665 ? -8.568 4.262 9.376 1.00 75.75 665 ASN A C 1
ATOM 5534 O O . ASN A 1 665 ? -9.570 3.809 9.931 1.00 75.75 665 ASN A O 1
ATOM 5538 N N . ALA A 1 666 ? -7.388 3.650 9.502 1.00 87.38 666 ALA A N 1
ATOM 5539 C CA . ALA A 1 666 ? -7.245 2.417 10.270 1.00 87.38 666 ALA A CA 1
ATOM 5540 C C . ALA A 1 666 ? -7.490 2.594 11.778 1.00 87.38 666 ALA A C 1
ATOM 5542 O O . ALA A 1 666 ? -6.765 3.300 12.483 1.00 87.38 666 ALA A O 1
ATOM 5543 N N . MET A 1 667 ? -8.451 1.834 12.305 1.00 91.06 667 MET A N 1
ATOM 5544 C CA . MET A 1 667 ? -8.717 1.729 13.733 1.00 91.06 667 MET A CA 1
ATOM 5545 C C . MET A 1 667 ? -7.641 0.879 14.410 1.00 91.06 667 MET A C 1
ATOM 5547 O O . MET A 1 667 ? -7.465 -0.294 14.086 1.00 91.06 667 MET A O 1
ATOM 5551 N N . ASN A 1 668 ? -6.954 1.431 15.412 1.00 91.56 668 ASN A N 1
ATOM 5552 C CA . ASN A 1 668 ? -6.030 0.663 16.249 1.00 91.56 668 ASN A CA 1
ATOM 5553 C C . ASN A 1 668 ? -6.791 -0.049 17.383 1.00 91.56 668 ASN A C 1
ATOM 5555 O O . ASN A 1 668 ? -6.980 0.506 18.471 1.00 91.56 668 ASN A O 1
ATOM 5559 N N . PHE A 1 669 ? -7.208 -1.291 17.131 1.00 93.12 669 PHE A N 1
ATOM 5560 C CA . PHE A 1 669 ? -7.965 -2.102 18.084 1.00 93.12 669 PHE A CA 1
ATOM 5561 C C . PHE A 1 669 ? -7.158 -2.427 19.349 1.00 93.12 669 PHE A C 1
ATOM 5563 O O . PHE A 1 669 ? -7.698 -2.380 20.452 1.00 93.12 669 PHE A O 1
ATOM 5570 N N . ASN A 1 670 ? -5.844 -2.655 19.237 1.00 91.31 670 ASN A N 1
ATOM 5571 C CA . ASN A 1 670 ? -5.002 -2.889 20.417 1.00 91.31 670 ASN A CA 1
ATOM 5572 C C . ASN A 1 670 ? -4.976 -1.661 21.351 1.00 91.31 670 ASN A C 1
ATOM 5574 O O . ASN A 1 670 ? -5.092 -1.784 22.572 1.00 91.31 670 ASN A O 1
ATOM 5578 N N . LYS A 1 671 ? -4.878 -0.450 20.783 1.00 90.06 671 LYS A N 1
ATOM 5579 C CA . LYS A 1 671 ? -4.939 0.808 21.545 1.00 90.06 671 LYS A CA 1
ATOM 5580 C C . LYS A 1 671 ? -6.308 1.005 22.197 1.00 90.06 671 LYS A C 1
ATOM 5582 O O . LYS A 1 671 ? -6.350 1.478 23.336 1.00 90.06 671 LYS A O 1
ATOM 5587 N N . TYR A 1 672 ? -7.392 0.631 21.510 1.00 92.62 672 TYR A N 1
ATOM 5588 C CA . TYR A 1 672 ? -8.740 0.641 22.079 1.00 92.62 672 TYR A CA 1
ATOM 5589 C C . TYR A 1 672 ? -8.824 -0.271 23.310 1.00 92.62 672 TYR A C 1
ATOM 5591 O O . TYR A 1 672 ? -9.130 0.199 24.405 1.00 92.62 672 TYR A O 1
ATOM 5599 N N . MET A 1 673 ? -8.424 -1.536 23.154 1.00 92.19 673 MET A N 1
ATOM 5600 C CA . MET A 1 673 ? -8.447 -2.541 24.219 1.00 92.19 673 MET A CA 1
ATOM 5601 C C . MET A 1 673 ? -7.623 -2.143 25.449 1.00 92.19 673 MET A C 1
ATOM 5603 O O . MET A 1 673 ? -8.030 -2.425 26.571 1.00 92.19 673 MET A O 1
ATOM 5607 N N . LYS A 1 674 ? -6.477 -1.476 25.265 1.00 90.19 674 LYS A N 1
ATOM 5608 C CA . LYS A 1 674 ? -5.612 -1.036 26.375 1.00 90.19 674 LYS A CA 1
ATOM 5609 C C . LYS A 1 674 ? -6.171 0.170 27.140 1.00 90.19 674 LYS A C 1
ATOM 5611 O O . LYS A 1 674 ? -5.973 0.263 28.351 1.00 90.19 674 LYS A O 1
ATOM 5616 N N . ASN A 1 675 ? -6.817 1.112 26.450 1.00 90.94 675 ASN A N 1
ATOM 5617 C CA . ASN A 1 675 ? -7.236 2.383 27.052 1.00 90.94 675 ASN A CA 1
ATOM 5618 C C . ASN A 1 675 ? -8.700 2.405 27.501 1.00 90.94 675 ASN A C 1
ATOM 5620 O O . ASN A 1 675 ? -8.989 3.040 28.503 1.00 90.94 675 ASN A O 1
ATOM 5624 N N . PHE A 1 676 ? -9.606 1.751 26.776 1.00 93.81 676 PHE A N 1
ATOM 5625 C CA . PHE A 1 676 ? -11.053 1.949 26.936 1.00 93.81 676 PHE A CA 1
ATOM 5626 C C . PHE A 1 676 ? -11.806 0.672 27.330 1.00 93.81 676 PHE A C 1
ATOM 5628 O O . PHE A 1 676 ? -13.029 0.699 27.454 1.00 93.81 676 PHE A O 1
ATOM 5635 N N . PHE A 1 677 ? -11.095 -0.443 27.529 1.00 94.06 677 PHE A N 1
ATOM 5636 C CA . PHE A 1 677 ? -11.685 -1.698 27.981 1.00 94.06 677 PHE A CA 1
ATOM 5637 C C . PHE A 1 677 ? -11.009 -2.218 29.251 1.00 94.06 677 PHE A C 1
ATOM 5639 O O . PHE A 1 677 ? -9.781 -2.250 29.355 1.00 94.06 677 PHE A O 1
ATOM 5646 N N . ASP A 1 678 ? -11.821 -2.661 30.209 1.00 93.88 678 ASP A N 1
ATOM 5647 C CA . ASP A 1 678 ? -11.372 -3.302 31.441 1.00 93.88 678 ASP A CA 1
ATOM 5648 C C . ASP A 1 678 ? -12.393 -4.350 31.901 1.00 93.88 678 ASP A C 1
ATOM 5650 O O . ASP A 1 678 ? -13.593 -4.087 31.924 1.00 93.88 678 ASP A O 1
ATOM 5654 N N . VAL A 1 679 ? -11.924 -5.558 32.220 1.00 94.56 679 VAL A N 1
ATOM 5655 C CA . VAL A 1 679 ? -12.814 -6.690 32.523 1.00 94.56 679 VAL A CA 1
ATOM 5656 C C . VAL A 1 679 ? -13.551 -6.487 33.845 1.00 94.56 679 VAL A C 1
ATOM 5658 O O . VAL A 1 679 ? -14.727 -6.833 33.917 1.00 94.56 679 VAL A O 1
ATOM 5661 N N . GLU A 1 680 ? -12.901 -5.904 34.859 1.00 93.19 680 GLU A N 1
ATOM 5662 C CA . GLU A 1 680 ? -13.521 -5.634 36.165 1.00 93.19 680 GLU A CA 1
ATOM 5663 C C . GLU A 1 680 ? -14.683 -4.650 35.996 1.00 93.19 680 GLU A C 1
ATOM 5665 O O . GLU A 1 680 ? -15.797 -4.901 36.458 1.00 93.19 680 GLU A O 1
ATOM 5670 N N . PHE A 1 681 ? -14.448 -3.569 35.243 1.00 94.94 681 PHE A N 1
ATOM 5671 C CA . PHE A 1 681 ? -15.466 -2.553 34.979 1.00 94.94 681 PHE A CA 1
ATOM 5672 C C . PHE A 1 681 ? -16.670 -3.147 34.242 1.00 94.94 681 PHE A C 1
ATOM 5674 O O . PHE A 1 681 ? -17.815 -2.985 34.671 1.00 94.94 681 PHE A O 1
ATOM 5681 N N . TYR A 1 682 ? -16.420 -3.876 33.148 1.00 95.38 682 TYR A N 1
ATOM 5682 C CA . TYR A 1 682 ? -17.499 -4.447 32.346 1.00 95.38 682 TYR A CA 1
ATOM 5683 C C . TYR A 1 682 ? -18.225 -5.600 33.054 1.00 95.38 682 TYR A C 1
ATOM 5685 O O . TYR A 1 682 ? -19.421 -5.760 32.828 1.00 95.38 682 TYR A O 1
ATOM 5693 N N . ARG A 1 683 ? -17.577 -6.332 33.974 1.00 93.94 683 ARG A N 1
ATOM 5694 C CA . ARG A 1 683 ? -18.253 -7.284 34.875 1.00 93.94 683 ARG A CA 1
ATOM 5695 C C . ARG A 1 683 ? -19.352 -6.586 35.674 1.00 93.94 683 ARG A C 1
ATOM 5697 O O . ARG A 1 683 ? -20.499 -7.028 35.661 1.00 93.94 683 ARG A O 1
ATOM 5704 N N . ASN A 1 684 ? -19.014 -5.480 36.335 1.00 92.62 684 ASN A N 1
ATOM 5705 C CA . ASN A 1 684 ? -19.963 -4.733 37.161 1.00 92.62 684 ASN A CA 1
ATOM 5706 C C . ASN A 1 684 ? -21.044 -4.063 36.302 1.00 92.62 684 ASN A C 1
ATOM 5708 O O . ASN A 1 684 ? -22.223 -4.106 36.650 1.00 92.62 684 ASN A O 1
ATOM 5712 N N . TYR A 1 685 ? -20.669 -3.519 35.141 1.00 94.00 685 TYR A N 1
ATOM 5713 C CA . TYR A 1 685 ? -21.611 -2.935 34.188 1.00 94.00 685 TYR A CA 1
ATOM 5714 C C . TYR A 1 685 ? -22.636 -3.954 33.664 1.00 94.00 685 TYR A C 1
ATOM 5716 O O . TYR A 1 685 ? -23.834 -3.680 33.675 1.00 94.00 685 TYR A O 1
ATOM 5724 N N . PHE A 1 686 ? -22.211 -5.152 33.252 1.00 94.25 686 PHE A N 1
ATOM 5725 C CA . PHE A 1 686 ? -23.150 -6.182 32.796 1.00 94.25 686 PHE A CA 1
ATOM 5726 C C . PHE A 1 686 ? -23.990 -6.751 33.942 1.00 94.25 686 PHE A C 1
ATOM 5728 O O . PHE A 1 686 ? -25.173 -7.021 33.745 1.00 94.25 686 PHE A O 1
ATOM 5735 N N . ASN A 1 687 ? -23.442 -6.853 35.157 1.00 92.12 687 ASN A N 1
ATOM 5736 C CA . ASN A 1 687 ? -24.226 -7.205 36.344 1.00 92.12 687 ASN A CA 1
ATOM 5737 C C . ASN A 1 687 ? -25.324 -6.173 36.644 1.00 92.12 687 ASN A C 1
ATOM 5739 O O . ASN A 1 687 ? -26.442 -6.565 36.992 1.00 92.12 687 ASN A O 1
ATOM 5743 N N . LEU A 1 688 ? -25.026 -4.878 36.474 1.00 92.50 688 LEU A N 1
ATOM 5744 C CA . LEU A 1 688 ? -26.005 -3.794 36.550 1.00 92.50 688 LEU A CA 1
ATOM 5745 C C . LEU A 1 688 ? -27.101 -3.978 35.498 1.00 92.50 688 LEU A C 1
ATOM 5747 O O . LEU A 1 688 ? -28.272 -4.030 35.865 1.00 92.50 688 LEU A O 1
ATOM 5751 N N . LEU A 1 689 ? -26.731 -4.121 34.217 1.00 91.12 689 LEU A N 1
ATOM 5752 C CA . LEU A 1 689 ? -27.695 -4.303 33.124 1.00 91.12 689 LEU A CA 1
ATOM 5753 C C . LEU A 1 689 ? -28.618 -5.508 33.362 1.00 91.12 689 LEU A C 1
ATOM 5755 O O . LEU A 1 689 ? -29.826 -5.388 33.196 1.00 91.12 689 LEU A O 1
ATOM 5759 N N . ASN A 1 690 ? -28.066 -6.632 33.823 1.00 90.62 690 ASN A N 1
ATOM 5760 C CA . ASN A 1 690 ? -28.813 -7.868 34.073 1.00 90.62 690 ASN A CA 1
ATOM 5761 C C . ASN A 1 690 ? -29.688 -7.832 35.340 1.00 90.62 690 ASN A C 1
ATOM 5763 O O . ASN A 1 690 ? -30.448 -8.769 35.583 1.00 90.62 690 ASN A O 1
ATOM 5767 N N . SER A 1 691 ? -29.558 -6.806 36.186 1.00 88.81 691 SER A N 1
ATOM 5768 C CA . SER A 1 691 ? -30.248 -6.739 37.484 1.00 88.81 691 SER A CA 1
ATOM 5769 C C . SER A 1 691 ? -31.198 -5.549 37.623 1.00 88.81 691 SER A C 1
ATOM 5771 O O . SER A 1 691 ? -31.797 -5.401 38.690 1.00 88.81 691 SER A O 1
ATOM 5773 N N . LYS A 1 692 ? -31.366 -4.729 36.576 1.00 85.31 692 LYS A N 1
ATOM 5774 C CA . LYS A 1 692 ? -32.150 -3.481 36.611 1.00 85.31 692 LYS A CA 1
ATOM 5775 C C . LYS A 1 692 ? -33.568 -3.641 37.162 1.00 85.31 692 LYS A C 1
ATOM 5777 O O . LYS A 1 692 ? -33.997 -2.808 37.951 1.00 85.31 692 LYS A O 1
ATOM 5782 N N . ASP A 1 693 ? -34.246 -4.736 36.829 1.00 83.38 693 ASP A N 1
ATOM 5783 C CA . ASP A 1 693 ? -35.658 -4.933 37.194 1.00 83.38 693 ASP A CA 1
ATOM 5784 C C . ASP A 1 693 ? -35.865 -5.415 38.638 1.00 83.38 693 ASP A C 1
ATOM 5786 O O . ASP A 1 693 ? -36.976 -5.393 39.166 1.00 83.38 693 ASP A O 1
ATOM 5790 N N . ARG A 1 694 ? -34.800 -5.884 39.299 1.00 87.69 694 ARG A N 1
ATOM 5791 C CA . ARG A 1 694 ? -34.877 -6.525 40.626 1.00 87.69 694 ARG A CA 1
ATOM 5792 C C . ARG A 1 694 ? -34.017 -5.862 41.692 1.00 87.69 694 ARG A C 1
ATOM 5794 O O . ARG A 1 694 ? -34.144 -6.208 42.865 1.00 87.69 694 ARG A O 1
ATOM 5801 N N . VAL A 1 695 ? -33.128 -4.957 41.297 1.00 92.94 695 VAL A N 1
ATOM 5802 C CA . VAL A 1 695 ? -32.156 -4.333 42.193 1.00 92.94 695 VAL A CA 1
ATOM 5803 C C . VAL A 1 695 ? -32.859 -3.503 43.268 1.00 92.94 695 VAL A C 1
ATOM 5805 O O . VAL A 1 695 ? -33.759 -2.714 42.985 1.00 92.94 695 VAL A O 1
ATOM 5808 N N . LYS A 1 696 ? -32.456 -3.704 44.527 1.00 94.19 696 LYS A N 1
ATOM 5809 C CA . LYS A 1 696 ? -32.950 -2.942 45.686 1.00 94.19 696 LYS A CA 1
ATOM 5810 C C . LYS A 1 696 ? -31.986 -1.866 46.160 1.00 94.19 696 LYS A C 1
ATOM 5812 O O . LYS A 1 696 ? -32.313 -1.100 47.067 1.00 94.19 696 LYS A O 1
ATOM 5817 N N . GLY A 1 697 ? -30.819 -1.778 45.537 1.00 94.56 697 GLY A N 1
ATOM 5818 C CA . GLY A 1 697 ? -29.821 -0.797 45.897 1.00 94.56 697 GLY A CA 1
ATOM 5819 C C . GLY A 1 697 ? -28.446 -1.060 45.309 1.00 94.56 697 GLY A C 1
ATOM 5820 O O . GLY A 1 697 ? -28.241 -2.009 44.551 1.00 94.56 697 GLY A O 1
ATOM 5821 N N . PHE A 1 698 ? -27.498 -0.214 45.687 1.00 96.56 698 PHE A N 1
ATOM 5822 C CA . PHE A 1 698 ? -26.154 -0.217 45.126 1.00 96.56 698 PHE A CA 1
ATOM 5823 C C . PHE A 1 698 ? -25.084 -0.206 46.203 1.00 96.56 698 PHE A C 1
ATOM 5825 O O . PHE A 1 698 ? -25.285 0.310 47.298 1.00 96.56 698 PHE A O 1
ATOM 5832 N N . ILE A 1 699 ? -23.929 -0.754 45.859 1.00 97.69 699 ILE A N 1
ATOM 5833 C CA . ILE A 1 699 ? -22.702 -0.651 46.641 1.00 97.69 699 ILE A CA 1
ATOM 5834 C C . ILE A 1 699 ? -21.699 0.091 45.772 1.00 97.69 699 ILE A C 1
ATOM 5836 O O . ILE A 1 699 ? -21.578 -0.224 44.592 1.00 97.69 699 ILE A O 1
ATOM 5840 N N . THR A 1 700 ? -21.001 1.074 46.324 1.00 97.50 700 THR A N 1
ATOM 5841 C CA . THR A 1 700 ? -19.902 1.760 45.637 1.00 97.50 700 THR A CA 1
ATOM 5842 C C . THR A 1 700 ? -18.662 1.772 46.514 1.00 97.50 700 THR A C 1
ATOM 5844 O O . THR A 1 700 ? -18.739 1.507 47.712 1.00 97.50 700 THR A O 1
ATOM 5847 N N . GLY A 1 701 ? -17.506 2.022 45.909 1.00 96.69 701 GLY A N 1
ATOM 5848 C CA . GLY A 1 701 ? -16.237 2.161 46.604 1.00 96.69 701 GLY A CA 1
ATOM 5849 C C . GLY A 1 701 ? -15.064 1.582 45.821 1.00 96.69 701 GLY A C 1
ATOM 5850 O O . GLY A 1 701 ? -15.146 1.233 44.646 1.00 96.69 701 GLY A O 1
ATOM 5851 N N . LEU A 1 702 ? -13.953 1.432 46.528 1.00 95.44 702 LEU A N 1
ATOM 5852 C CA . LEU A 1 702 ? -12.687 0.906 46.018 1.00 95.44 702 LEU A CA 1
ATOM 5853 C C . LEU A 1 702 ? -12.638 -0.634 45.962 1.00 95.44 702 LEU A C 1
ATOM 5855 O O . LEU A 1 702 ? -13.570 -1.325 46.377 1.00 95.44 702 LEU A O 1
ATOM 5859 N N . SER A 1 703 ? -11.485 -1.173 45.542 1.00 94.31 703 SER A N 1
ATOM 5860 C CA . SER A 1 703 ? -11.167 -2.615 45.516 1.00 94.31 703 SER A CA 1
ATOM 5861 C C . SER A 1 703 ? -11.556 -3.354 46.795 1.00 94.31 703 SER A C 1
ATOM 5863 O O . SER A 1 703 ? -11.979 -4.501 46.719 1.00 94.31 703 SER A O 1
ATOM 5865 N N . TYR A 1 704 ? -11.456 -2.718 47.966 1.00 95.75 704 TYR A N 1
ATOM 5866 C CA . TYR A 1 704 ? -11.820 -3.334 49.246 1.00 95.75 704 TYR A CA 1
ATOM 5867 C C . TYR A 1 704 ? -13.280 -3.792 49.300 1.00 95.75 704 TYR A C 1
ATOM 5869 O O . TYR A 1 704 ? -13.572 -4.829 49.884 1.00 95.75 704 TYR A O 1
ATOM 5877 N N . PHE A 1 705 ? -14.187 -3.047 48.672 1.00 96.75 705 PHE A N 1
ATOM 5878 C CA . PHE A 1 705 ? -15.612 -3.373 48.606 1.00 96.75 705 PHE A CA 1
ATOM 5879 C C . PHE A 1 705 ? -15.941 -4.228 47.383 1.00 96.75 705 PHE A C 1
ATOM 5881 O O . PHE A 1 705 ? -16.884 -5.013 47.429 1.00 96.75 705 PHE A O 1
ATOM 5888 N N . GLU A 1 706 ? -15.127 -4.145 46.326 1.00 95.25 706 GLU A N 1
ATOM 5889 C CA . GLU A 1 706 ? -15.199 -5.045 45.170 1.00 95.25 706 GLU A CA 1
ATOM 5890 C C . GLU A 1 706 ? -14.944 -6.505 45.584 1.00 95.25 706 GLU A C 1
ATOM 5892 O O . GLU A 1 706 ? -15.677 -7.407 45.182 1.00 95.25 706 GLU A O 1
ATOM 5897 N N . VAL A 1 707 ? -13.923 -6.737 46.417 1.00 94.75 707 VAL A N 1
ATOM 5898 C CA . VAL A 1 707 ? -13.562 -8.076 46.915 1.00 94.75 707 VAL A CA 1
ATOM 5899 C C . VAL A 1 707 ? -14.236 -8.433 48.238 1.00 94.75 707 VAL A C 1
ATOM 5901 O O . VAL A 1 707 ? -14.455 -9.609 48.518 1.00 94.75 707 VAL A O 1
ATOM 5904 N N . GLY A 1 708 ? -14.547 -7.434 49.067 1.00 95.06 708 GLY A N 1
ATOM 5905 C CA . GLY A 1 708 ? -14.975 -7.633 50.449 1.00 95.06 708 GLY A CA 1
ATOM 5906 C C . GLY A 1 708 ? -16.452 -7.962 50.630 1.00 95.06 708 GLY A C 1
ATOM 5907 O O . GLY A 1 708 ? -16.823 -8.405 51.712 1.00 95.06 708 GLY A O 1
ATOM 5908 N N . ILE A 1 709 ? -17.296 -7.765 49.613 1.00 95.56 709 ILE A N 1
ATOM 5909 C CA . ILE A 1 709 ? -18.735 -8.038 49.715 1.00 95.56 709 ILE A CA 1
ATOM 5910 C C . ILE A 1 709 ? -19.149 -9.099 48.696 1.00 95.56 709 ILE A C 1
ATOM 5912 O O . ILE A 1 709 ? -19.103 -8.892 47.483 1.00 95.56 709 ILE A O 1
ATOM 5916 N N . ASP A 1 710 ? -19.616 -10.236 49.209 1.00 94.75 710 ASP A N 1
ATOM 5917 C CA . ASP A 1 710 ? -20.182 -11.325 48.421 1.00 94.75 710 ASP A CA 1
ATOM 5918 C C . ASP A 1 710 ? -21.662 -11.040 48.147 1.00 94.75 710 ASP A C 1
ATOM 5920 O O . ASP A 1 710 ? -22.547 -11.369 48.937 1.00 94.75 710 ASP A O 1
ATOM 5924 N N . THR A 1 711 ? -21.937 -10.407 47.006 1.00 92.44 711 THR A N 1
ATOM 5925 C CA . THR A 1 711 ? -23.296 -9.988 46.620 1.00 92.44 711 THR A CA 1
ATOM 5926 C C . THR A 1 711 ? -24.311 -11.130 46.560 1.00 92.44 711 THR A C 1
ATOM 5928 O O . THR A 1 711 ? -25.494 -10.892 46.787 1.00 92.44 711 THR A O 1
ATOM 5931 N N . ASN A 1 712 ? -23.873 -12.376 46.345 1.00 91.94 712 ASN A N 1
ATOM 5932 C CA . ASN A 1 712 ? -24.759 -13.545 46.341 1.00 91.94 712 ASN A CA 1
ATOM 5933 C C . ASN A 1 712 ? -25.261 -13.928 47.742 1.00 91.94 712 ASN A C 1
ATOM 5935 O O . ASN A 1 712 ? -26.187 -14.727 47.862 1.00 91.94 712 ASN A O 1
ATOM 5939 N N . LYS A 1 713 ? -24.643 -13.394 48.801 1.00 94.62 713 LYS A N 1
ATOM 5940 C CA . LYS A 1 713 ? -25.010 -13.644 50.202 1.00 94.62 713 LYS A CA 1
ATOM 5941 C C . LYS A 1 713 ? -25.713 -12.462 50.866 1.00 94.62 713 LYS A C 1
ATOM 5943 O O . LYS A 1 713 ? -25.996 -12.523 52.063 1.00 94.62 713 LYS A O 1
ATOM 5948 N N . LEU A 1 714 ? -25.987 -11.388 50.130 1.00 95.38 714 LEU A N 1
ATOM 5949 C CA . LEU A 1 714 ? -26.747 -10.264 50.662 1.00 95.38 714 LEU A CA 1
ATOM 5950 C C . LEU A 1 714 ? -28.228 -10.636 50.815 1.00 95.38 714 LEU A C 1
ATOM 5952 O O . LEU A 1 714 ? -28.802 -11.307 49.959 1.00 95.38 714 LEU A O 1
ATOM 5956 N N . LYS A 1 715 ? -28.867 -10.163 51.891 1.00 94.19 715 LYS A N 1
ATOM 5957 C CA . LYS A 1 715 ? -30.313 -10.341 52.138 1.00 94.19 715 LYS A CA 1
ATOM 5958 C C . LYS A 1 715 ? -31.181 -9.624 51.102 1.00 94.19 715 LYS A C 1
ATOM 5960 O O . LYS A 1 715 ? -32.337 -9.990 50.905 1.00 94.19 715 LYS A O 1
ATOM 5965 N N . LEU A 1 716 ? -30.631 -8.595 50.461 1.00 92.88 716 LEU A N 1
ATOM 5966 C CA . LEU A 1 716 ? -31.276 -7.815 49.414 1.00 92.88 716 LEU A CA 1
ATOM 5967 C C . LEU A 1 716 ? -30.434 -7.861 48.133 1.00 92.88 716 LEU A C 1
ATOM 5969 O O . LEU A 1 716 ? -29.205 -7.874 48.213 1.00 92.88 716 LEU A O 1
ATOM 5973 N N . PRO A 1 717 ? -31.066 -7.832 46.947 1.00 93.00 717 PRO A N 1
ATOM 5974 C CA . PRO A 1 717 ? -30.352 -7.851 45.677 1.00 93.00 717 PRO A CA 1
ATOM 5975 C C . PRO A 1 717 ? -29.727 -6.477 45.405 1.00 93.00 717 PRO A C 1
ATOM 5977 O O . PRO A 1 717 ? -30.354 -5.601 44.804 1.00 93.00 717 PRO A O 1
ATOM 5980 N N . LEU A 1 718 ? -28.496 -6.276 45.872 1.00 94.88 718 LEU A N 1
ATOM 5981 C CA . LEU A 1 718 ? -27.711 -5.074 45.593 1.00 94.88 718 LEU A CA 1
ATOM 5982 C C . LEU A 1 718 ? -26.718 -5.327 44.460 1.00 94.88 718 LEU A C 1
ATOM 5984 O O . LEU A 1 718 ? -26.114 -6.396 44.378 1.00 94.88 718 LEU A O 1
ATOM 5988 N N . VAL A 1 719 ? -26.511 -4.322 43.612 1.00 95.31 719 VAL A N 1
ATOM 5989 C CA . VAL A 1 719 ? -25.464 -4.355 42.583 1.00 95.31 719 VAL A CA 1
ATOM 5990 C C . VAL A 1 719 ? -24.211 -3.670 43.119 1.00 95.31 719 VAL A C 1
ATOM 5992 O O . VAL A 1 719 ? -24.270 -2.528 43.575 1.00 95.31 719 VAL A O 1
ATOM 5995 N N . ASN A 1 720 ? -23.072 -4.360 43.043 1.00 96.50 720 ASN A N 1
ATOM 5996 C CA . ASN A 1 720 ? -21.784 -3.808 43.442 1.00 96.50 720 ASN A CA 1
ATOM 5997 C C . ASN A 1 720 ? -21.109 -3.087 42.266 1.00 96.50 720 ASN A C 1
ATOM 5999 O O . ASN A 1 720 ? -20.739 -3.707 41.271 1.00 96.50 720 ASN A O 1
ATOM 6003 N N . LEU A 1 721 ? -20.992 -1.769 42.391 1.00 96.62 721 LEU A N 1
ATOM 6004 C CA . LEU A 1 721 ? -20.335 -0.857 41.458 1.00 96.62 721 LEU A CA 1
ATOM 6005 C C . LEU A 1 721 ? -18.905 -0.520 41.901 1.00 96.62 721 LEU A C 1
ATOM 6007 O O . LEU A 1 721 ? -18.247 0.280 41.241 1.00 96.62 721 LEU A O 1
ATOM 6011 N N . SER A 1 722 ? -18.419 -1.098 43.003 1.00 96.38 722 SER A N 1
ATOM 6012 C CA . SER A 1 722 ? -17.059 -0.873 43.478 1.00 96.38 722 SER A CA 1
ATOM 6013 C C . SER A 1 722 ? -16.024 -1.410 42.502 1.00 96.38 722 SER A C 1
ATOM 6015 O O . SER A 1 722 ? -16.164 -2.517 41.979 1.00 96.38 722 SER A O 1
ATOM 6017 N N . LEU A 1 723 ? -14.953 -0.648 42.300 1.00 95.06 723 LEU A N 1
ATOM 6018 C CA . LEU A 1 723 ? -13.877 -1.022 41.394 1.00 95.06 723 LEU A CA 1
ATOM 6019 C C . LEU A 1 723 ? -12.513 -0.716 41.999 1.00 95.06 723 LEU A C 1
ATOM 6021 O O . LEU A 1 723 ? -12.306 0.265 42.719 1.00 95.06 723 LEU A O 1
ATOM 6025 N N . SER A 1 724 ? -11.528 -1.521 41.631 1.00 92.12 724 SER A N 1
ATOM 6026 C CA . SER A 1 724 ? -10.140 -1.269 41.978 1.00 92.12 724 SER A CA 1
ATOM 6027 C C . SER A 1 724 ? -9.693 0.155 41.611 1.00 92.12 724 SER A C 1
ATOM 6029 O O . SER A 1 724 ? -9.780 0.579 40.457 1.00 92.12 724 SER A O 1
ATOM 6031 N N . SER A 1 725 ? -9.155 0.880 42.596 1.00 92.44 725 SER A N 1
ATOM 6032 C CA . SER A 1 725 ? -8.706 2.282 42.482 1.00 92.44 725 SER A CA 1
ATOM 6033 C C . SER A 1 725 ? -9.792 3.335 42.192 1.00 92.44 725 SER A C 1
ATOM 6035 O O . SER A 1 725 ? -9.429 4.462 41.885 1.00 92.44 725 SER A O 1
ATOM 6037 N N . GLN A 1 726 ? -11.088 3.016 42.270 1.00 95.00 726 GLN A N 1
ATOM 6038 C CA . GLN A 1 726 ? -12.174 4.003 42.143 1.00 95.00 726 GLN A CA 1
ATOM 6039 C C . GLN A 1 726 ? -12.048 5.139 43.181 1.00 95.00 726 GLN A C 1
ATOM 6041 O O . GLN A 1 726 ? -11.583 4.906 44.286 1.00 95.00 726 GLN A O 1
ATOM 6046 N N . ASP A 1 727 ? -12.405 6.376 42.850 1.00 96.44 727 ASP A N 1
ATOM 6047 C CA . ASP A 1 727 ? -12.431 7.482 43.820 1.00 96.44 727 ASP A CA 1
ATOM 6048 C C . ASP A 1 727 ? -13.863 7.994 44.031 1.00 96.44 727 ASP A C 1
ATOM 6050 O O . ASP A 1 727 ? -14.800 7.511 43.395 1.00 96.44 727 ASP A O 1
ATOM 6054 N N . LEU A 1 728 ? -14.019 8.999 44.896 1.00 97.44 728 LEU A N 1
ATOM 6055 C CA . LEU A 1 728 ? -15.315 9.599 45.218 1.00 97.44 728 LEU A CA 1
ATOM 6056 C C . LEU A 1 728 ? -16.046 10.176 43.995 1.00 97.44 728 LEU A C 1
ATOM 6058 O O . LEU A 1 728 ? -17.276 10.124 43.942 1.00 97.44 728 LEU A O 1
ATOM 6062 N N . PHE A 1 729 ? -15.317 10.710 43.010 1.00 97.88 729 PHE A N 1
ATOM 6063 C CA . PHE A 1 729 ? -15.926 11.207 41.779 1.00 97.88 729 PHE A CA 1
ATOM 6064 C C . PHE A 1 729 ? -16.546 10.057 40.984 1.00 97.88 729 PHE A C 1
ATOM 6066 O O . PHE A 1 729 ? -17.723 10.116 40.626 1.00 97.88 729 PHE A O 1
ATOM 6073 N N . TYR A 1 730 ? -15.775 8.998 40.720 1.00 97.31 730 TYR A N 1
ATOM 6074 C CA . TYR A 1 730 ? -16.264 7.859 39.943 1.00 97.31 730 TYR A CA 1
ATOM 6075 C C . TYR A 1 730 ? -17.305 7.039 40.714 1.00 97.31 730 TYR A C 1
ATOM 6077 O O . TYR A 1 730 ? -18.230 6.530 40.082 1.00 97.31 730 TYR A O 1
ATOM 6085 N N . ASP A 1 731 ? -17.220 6.985 42.048 1.00 97.19 731 ASP A N 1
ATOM 6086 C CA . ASP A 1 731 ? -18.284 6.467 42.913 1.00 97.19 731 ASP A CA 1
ATOM 6087 C C . ASP A 1 731 ? -19.599 7.202 42.642 1.00 97.19 731 ASP A C 1
ATOM 6089 O O . ASP A 1 731 ? -20.607 6.583 42.291 1.00 97.19 731 ASP A O 1
ATOM 6093 N N . PHE A 1 732 ? -19.589 8.536 42.740 1.00 97.88 732 PHE A N 1
ATOM 6094 C CA . PHE A 1 732 ? -20.790 9.332 42.519 1.00 97.88 732 PHE A CA 1
ATOM 6095 C C . PHE A 1 732 ? -21.303 9.208 41.081 1.00 97.88 732 PHE A C 1
ATOM 6097 O O . PHE A 1 732 ? -22.494 8.989 40.856 1.00 97.88 732 PHE A O 1
ATOM 6104 N N . ALA A 1 733 ? -20.416 9.325 40.095 1.00 97.50 733 ALA A N 1
ATOM 6105 C CA . ALA A 1 733 ? -20.798 9.343 38.691 1.00 97.50 733 ALA A CA 1
ATOM 6106 C C . ALA A 1 733 ? -21.377 7.995 38.228 1.00 97.50 733 ALA A C 1
ATOM 6108 O O . ALA A 1 733 ? -22.401 7.974 37.539 1.00 97.50 733 ALA A O 1
ATOM 6109 N N . MET A 1 734 ? -20.785 6.870 38.649 1.00 96.06 734 MET A N 1
ATOM 6110 C CA . MET A 1 734 ? -21.321 5.536 38.356 1.00 96.06 734 MET A CA 1
ATOM 6111 C C . MET A 1 734 ? -22.626 5.266 39.094 1.00 96.06 734 MET A C 1
ATOM 6113 O O . MET A 1 734 ? -23.552 4.715 38.502 1.00 96.06 734 MET A O 1
ATOM 6117 N N . LEU A 1 735 ? -22.733 5.683 40.356 1.00 95.94 735 LEU A N 1
ATOM 6118 C CA . LEU A 1 735 ? -23.962 5.552 41.131 1.00 95.94 735 LEU A CA 1
ATOM 6119 C C . LEU A 1 735 ? -25.111 6.346 40.498 1.00 95.94 735 LEU A C 1
ATOM 6121 O O . LEU A 1 735 ? -26.205 5.816 40.310 1.00 95.94 735 LEU A O 1
ATOM 6125 N N . LYS A 1 736 ? -24.846 7.593 40.097 1.00 95.00 736 LYS A N 1
ATOM 6126 C CA . LYS A 1 736 ? -25.798 8.452 39.385 1.00 95.00 736 LYS A CA 1
ATOM 6127 C C . LYS A 1 736 ? -26.209 7.838 38.049 1.00 95.00 736 LYS A C 1
ATOM 6129 O O . LYS A 1 736 ? -27.398 7.816 37.739 1.00 95.00 736 LYS A O 1
ATOM 6134 N N . TYR A 1 737 ? -25.255 7.307 37.278 1.00 95.12 737 TYR A N 1
ATOM 6135 C CA . TYR A 1 737 ? -25.547 6.580 36.040 1.00 95.12 737 TYR A CA 1
ATOM 6136 C C . TYR A 1 737 ? -26.457 5.372 36.304 1.00 95.12 737 TYR A C 1
ATOM 6138 O O . TYR A 1 737 ? -27.478 5.216 35.639 1.00 95.12 737 TYR A O 1
ATOM 6146 N N . ALA A 1 738 ? -26.121 4.545 37.295 1.00 93.75 738 ALA A N 1
ATOM 6147 C CA . ALA A 1 738 ? -26.858 3.330 37.617 1.00 93.75 738 ALA A CA 1
ATOM 6148 C C . ALA A 1 738 ? -28.295 3.629 38.061 1.00 93.75 738 ALA A C 1
ATOM 6150 O O . ALA A 1 738 ? -29.229 3.066 37.491 1.00 93.75 738 ALA A O 1
ATOM 6151 N N . ILE A 1 739 ? -28.474 4.560 39.003 1.00 92.50 739 ILE A N 1
ATOM 6152 C CA . ILE A 1 739 ? -29.789 4.981 39.502 1.00 92.50 739 ILE A CA 1
ATOM 6153 C C . ILE A 1 739 ? -30.636 5.576 38.375 1.00 92.50 739 ILE A C 1
ATOM 6155 O O . ILE A 1 739 ? -31.788 5.190 38.214 1.00 92.50 739 ILE A O 1
ATOM 6159 N N . ASN A 1 740 ? -30.071 6.468 37.557 1.00 88.94 740 ASN A N 1
ATOM 6160 C CA . ASN A 1 740 ? -30.804 7.078 36.443 1.00 88.94 740 ASN A CA 1
ATOM 6161 C C . ASN A 1 740 ? -31.123 6.085 35.309 1.00 88.94 740 ASN A C 1
ATOM 6163 O O . ASN A 1 740 ? -31.905 6.415 34.424 1.00 88.94 740 ASN A O 1
ATOM 6167 N N . SER A 1 741 ? -30.506 4.900 35.304 1.00 87.94 741 SER A N 1
ATOM 6168 C CA . SER A 1 741 ? -30.731 3.859 34.295 1.00 87.94 741 SER A CA 1
ATOM 6169 C C . SER A 1 741 ? -31.816 2.840 34.667 1.00 87.94 741 SER A C 1
ATOM 6171 O O . SER A 1 741 ? -32.015 1.889 33.903 1.00 87.94 741 SER A O 1
ATOM 6173 N N . ILE A 1 742 ? -32.447 3.007 35.836 1.00 87.06 742 ILE A N 1
ATOM 6174 C CA . ILE A 1 742 ? -33.563 2.196 36.337 1.00 87.06 742 ILE A CA 1
ATOM 6175 C C . ILE A 1 742 ? -34.877 2.914 36.032 1.00 87.06 742 ILE A C 1
ATOM 6177 O O . ILE A 1 742 ? -35.033 4.083 36.380 1.00 87.06 742 ILE A O 1
ATOM 6181 N N . ASP A 1 743 ? -35.832 2.186 35.452 1.00 77.00 743 ASP A N 1
ATOM 6182 C CA . ASP A 1 743 ? -37.124 2.742 35.035 1.00 77.00 743 ASP A CA 1
ATOM 6183 C C . ASP A 1 743 ? -38.040 3.090 36.224 1.00 77.00 743 ASP A C 1
ATOM 6185 O O . ASP A 1 743 ? -38.685 4.138 36.225 1.00 77.00 743 ASP A O 1
ATOM 6189 N N . ASP A 1 744 ? -38.070 2.253 37.270 1.00 78.69 744 ASP A N 1
ATOM 6190 C CA . ASP A 1 744 ? -38.826 2.513 38.504 1.00 78.69 744 ASP A CA 1
ATOM 6191 C C . ASP A 1 744 ? -37.895 2.743 39.701 1.00 78.69 744 ASP A C 1
ATOM 6193 O O . ASP A 1 744 ? -37.472 1.814 40.399 1.00 78.69 744 ASP A O 1
ATOM 6197 N N . LEU A 1 745 ? -37.606 4.020 39.958 1.00 73.12 745 LEU A N 1
ATOM 6198 C CA . LEU A 1 745 ? -36.766 4.469 41.069 1.00 73.12 745 LEU A CA 1
ATOM 6199 C C . LEU A 1 745 ? -37.272 4.009 42.445 1.00 73.12 745 LEU A C 1
ATOM 6201 O O . LEU A 1 745 ? -36.454 3.880 43.353 1.00 73.12 745 LEU A O 1
ATOM 6205 N N . LYS A 1 746 ? -38.566 3.685 42.613 1.00 74.38 746 LYS A N 1
ATOM 6206 C CA . LYS A 1 746 ? -39.108 3.182 43.894 1.00 74.38 746 LYS A CA 1
ATOM 6207 C C . LYS A 1 746 ? -38.506 1.834 44.302 1.00 74.38 746 LYS A C 1
ATOM 6209 O O . LYS A 1 746 ? -38.634 1.414 45.457 1.00 74.38 746 LYS A O 1
ATOM 6214 N N . ASN A 1 747 ? -37.852 1.139 43.370 1.00 78.75 747 ASN A N 1
ATOM 6215 C CA . ASN A 1 747 ? -37.147 -0.101 43.654 1.00 78.75 747 ASN A CA 1
ATOM 6216 C C . ASN A 1 747 ? -35.811 0.112 44.372 1.00 78.75 747 ASN A C 1
ATOM 6218 O O . ASN A 1 747 ? -35.427 -0.760 45.150 1.00 78.75 747 ASN A O 1
ATOM 6222 N N . VAL A 1 748 ? -35.143 1.255 44.188 1.00 90.31 748 VAL A N 1
ATOM 6223 C CA . VAL A 1 748 ? -33.852 1.558 44.823 1.00 90.31 748 VAL A CA 1
ATOM 6224 C C . VAL A 1 748 ? -34.093 2.106 46.225 1.00 90.31 748 VAL A C 1
ATOM 6226 O O . VAL A 1 748 ? -34.558 3.225 46.393 1.00 90.31 748 VAL A O 1
ATOM 6229 N N . LYS A 1 749 ? -33.761 1.315 47.245 1.00 91.69 749 LYS A N 1
ATOM 6230 C CA . LYS A 1 749 ? -34.016 1.652 48.653 1.00 91.69 749 LYS A CA 1
ATOM 6231 C C . LYS A 1 749 ? -32.749 1.843 49.477 1.00 91.69 749 LYS A C 1
ATOM 6233 O O . LYS A 1 749 ? -32.796 2.527 50.495 1.00 91.69 749 LYS A O 1
ATOM 6238 N N . TYR A 1 750 ? -31.632 1.248 49.057 1.00 94.69 750 TYR A N 1
ATOM 6239 C CA . TYR A 1 750 ? -30.402 1.202 49.847 1.00 94.69 750 TYR A CA 1
ATOM 6240 C C . TYR A 1 750 ? -29.184 1.591 49.016 1.00 94.69 750 TYR A C 1
ATOM 6242 O O . TYR A 1 750 ? -29.017 1.131 47.889 1.00 94.69 750 TYR A O 1
ATOM 6250 N N . VAL A 1 751 ? -28.289 2.387 49.588 1.00 96.88 751 VAL A N 1
ATOM 6251 C CA . VAL A 1 751 ? -26.953 2.599 49.032 1.00 96.88 751 VAL A CA 1
ATOM 6252 C C . VAL A 1 751 ? -25.914 2.402 50.123 1.00 96.88 751 VAL A C 1
ATOM 6254 O O . VAL A 1 751 ? -25.993 3.016 51.188 1.00 96.88 751 VAL A O 1
ATOM 6257 N N . ILE A 1 752 ? -24.931 1.551 49.834 1.00 97.88 752 ILE A N 1
ATOM 6258 C CA . ILE A 1 752 ? -23.743 1.347 50.656 1.00 97.88 752 ILE A CA 1
ATOM 6259 C C . ILE A 1 752 ? -22.580 2.108 50.014 1.00 97.88 752 ILE A C 1
ATOM 6261 O O . ILE A 1 752 ? -22.128 1.769 48.920 1.00 97.88 752 ILE A O 1
ATOM 6265 N N . LEU A 1 753 ? -22.096 3.138 50.702 1.00 98.06 753 LEU A N 1
ATOM 6266 C CA . LEU A 1 753 ? -20.940 3.940 50.315 1.00 98.06 753 LEU A CA 1
ATOM 6267 C C . LEU A 1 753 ? -19.697 3.406 51.021 1.00 98.06 753 LEU A C 1
ATOM 6269 O O . LEU A 1 753 ? -19.472 3.667 52.204 1.00 98.06 753 LEU A O 1
ATOM 6273 N N . GLY A 1 754 ? -18.902 2.634 50.292 1.00 97.44 754 GLY A N 1
ATOM 6274 C CA . GLY A 1 754 ? -17.640 2.105 50.772 1.00 97.44 754 GLY A CA 1
ATOM 6275 C C . GLY A 1 754 ? -16.519 3.133 50.676 1.00 97.44 754 GLY A C 1
ATOM 6276 O O . GLY A 1 754 ? -16.049 3.440 49.584 1.00 97.44 754 GLY A O 1
ATOM 6277 N N . LEU A 1 755 ? -16.046 3.621 51.823 1.00 97.62 755 LEU A N 1
ATOM 6278 C CA . LEU A 1 755 ? -14.968 4.604 51.908 1.00 97.62 755 LEU A CA 1
ATOM 6279 C C . LEU A 1 755 ? -13.751 4.029 52.632 1.00 97.62 755 LEU A C 1
ATOM 6281 O O . LEU A 1 755 ? -13.860 3.346 53.639 1.00 97.62 755 LEU A O 1
ATOM 6285 N N . SER A 1 756 ? -12.553 4.361 52.178 1.00 96.00 756 SER A N 1
ATOM 6286 C CA . SER A 1 756 ? -11.333 4.184 52.972 1.00 96.00 756 SER A CA 1
ATOM 6287 C C . SER A 1 756 ? -10.982 5.471 53.718 1.00 96.00 756 SER A C 1
ATOM 6289 O O . SER A 1 756 ? -11.327 6.563 53.268 1.00 96.00 756 SER A O 1
ATOM 6291 N N . ASN A 1 757 ? -10.209 5.370 54.803 1.00 96.38 757 ASN A N 1
ATOM 6292 C CA . ASN A 1 757 ? -9.779 6.529 55.608 1.00 96.38 757 ASN A CA 1
ATOM 6293 C C . ASN A 1 757 ? -9.007 7.609 54.821 1.00 96.38 757 ASN A C 1
ATOM 6295 O O . ASN A 1 757 ? -8.782 8.700 55.325 1.00 96.38 757 ASN A O 1
ATOM 6299 N N . TYR A 1 758 ? -8.568 7.318 53.596 1.00 95.88 758 TYR A N 1
ATOM 6300 C CA . TYR A 1 758 ? -7.879 8.266 52.721 1.00 95.88 758 TYR A CA 1
ATOM 6301 C C . TYR A 1 758 ? -8.751 8.791 51.568 1.00 95.88 758 TYR A C 1
ATOM 6303 O O . TYR A 1 758 ? -8.242 9.544 50.742 1.00 95.88 758 TYR A O 1
ATOM 6311 N N . SER A 1 759 ? -10.033 8.410 51.473 1.00 96.50 759 SER A N 1
ATOM 6312 C CA . SER A 1 759 ? -10.875 8.666 50.285 1.00 96.50 759 SER A CA 1
ATOM 6313 C C . SER A 1 759 ? -10.938 10.145 49.910 1.00 96.50 759 SER A C 1
ATOM 6315 O O . SER A 1 759 ? -10.798 10.485 48.742 1.00 96.50 759 SER A O 1
ATOM 6317 N N . PHE A 1 760 ? -11.031 11.043 50.897 1.00 97.31 760 PHE A N 1
ATOM 6318 C CA . PHE A 1 760 ? -11.039 12.486 50.643 1.00 97.31 760 PHE A CA 1
ATOM 6319 C C . PHE A 1 760 ? -9.709 13.015 50.086 1.00 97.31 760 PHE A C 1
ATOM 6321 O O . PHE A 1 760 ? -9.703 14.026 49.396 1.00 97.31 760 PHE A O 1
ATOM 6328 N N . ARG A 1 761 ? -8.580 12.332 50.304 1.00 95.62 761 ARG A N 1
ATOM 6329 C CA . ARG A 1 761 ? -7.258 12.727 49.781 1.00 95.62 761 ARG A CA 1
ATOM 6330 C C . ARG A 1 761 ? -6.944 12.133 48.408 1.00 95.62 761 ARG A C 1
ATOM 6332 O O . ARG A 1 761 ? -5.860 12.384 47.884 1.00 95.62 761 ARG A O 1
ATOM 6339 N N . TYR A 1 762 ? -7.833 11.322 47.841 1.00 95.00 762 TYR A N 1
ATOM 6340 C CA . TYR A 1 762 ? -7.542 10.538 46.649 1.00 95.00 762 TYR A CA 1
ATOM 6341 C C . TYR A 1 762 ? -8.331 11.021 45.430 1.00 95.00 762 TYR A C 1
ATOM 6343 O O . TYR A 1 762 ? -9.538 11.215 45.496 1.00 95.00 762 TYR A O 1
ATOM 6351 N N . ASP A 1 763 ? -7.618 11.206 44.319 1.00 95.69 763 ASP A N 1
ATOM 6352 C CA . ASP A 1 763 ? -8.166 11.540 43.004 1.00 95.69 763 ASP A CA 1
ATOM 6353 C C . ASP A 1 763 ? -7.510 10.591 41.988 1.00 95.69 763 ASP A C 1
ATOM 6355 O O . ASP A 1 763 ? -6.300 10.660 41.716 1.00 95.69 763 ASP A O 1
ATOM 6359 N N . LEU A 1 764 ? -8.302 9.653 41.470 1.00 95.12 764 LEU A N 1
ATOM 6360 C CA . LEU A 1 764 ? -7.881 8.637 40.513 1.00 95.12 764 LEU A CA 1
ATOM 6361 C C . LEU A 1 764 ? -7.359 9.286 39.232 1.00 95.12 764 LEU A C 1
ATOM 6363 O O . LEU A 1 764 ? -6.408 8.792 38.626 1.00 95.12 764 LEU A O 1
ATOM 6367 N N . SER A 1 765 ? -7.941 10.400 38.809 1.00 94.88 765 SER A N 1
ATOM 6368 C CA . SER A 1 765 ? -7.578 11.042 37.551 1.00 94.88 765 SER A CA 1
ATOM 6369 C C . SER A 1 765 ? -6.214 11.726 37.558 1.00 94.88 765 SER A C 1
ATOM 6371 O O . SER A 1 765 ? -5.569 11.844 36.510 1.00 94.88 765 SER A O 1
ATOM 6373 N N . LYS A 1 766 ? -5.749 12.136 38.742 1.00 94.00 766 LYS A N 1
ATOM 6374 C CA . LYS A 1 766 ? -4.441 12.771 38.943 1.00 94.00 766 LYS A CA 1
ATOM 6375 C C . LYS A 1 766 ? -3.312 11.755 39.142 1.00 94.00 766 LYS A C 1
ATOM 6377 O O . LYS A 1 766 ? -2.137 12.136 39.135 1.00 94.00 766 LYS A O 1
ATOM 6382 N N . THR A 1 767 ? -3.624 10.462 39.269 1.00 89.06 767 THR A N 1
ATOM 6383 C CA . THR A 1 767 ? -2.619 9.415 39.496 1.00 89.06 767 THR A CA 1
ATOM 6384 C C . THR A 1 767 ? -1.615 9.298 38.342 1.00 89.06 767 THR A C 1
ATOM 6386 O O . THR A 1 767 ? -1.971 9.325 37.164 1.00 89.06 767 THR A O 1
ATOM 6389 N N . GLN A 1 768 ? -0.334 9.130 38.680 1.00 85.06 768 GLN A N 1
ATOM 6390 C CA . GLN A 1 768 ? 0.745 8.918 37.703 1.00 85.06 768 GLN A CA 1
ATOM 6391 C C . GLN A 1 768 ? 1.224 7.461 37.643 1.00 85.06 768 GLN A C 1
ATOM 6393 O O . GLN A 1 768 ? 2.064 7.124 36.806 1.00 85.06 768 GLN A O 1
ATOM 6398 N N . ASN A 1 769 ? 0.684 6.579 38.494 1.00 85.12 769 ASN A N 1
ATOM 6399 C CA . ASN A 1 769 ? 1.049 5.166 38.488 1.00 85.12 769 ASN A CA 1
ATOM 6400 C C . ASN A 1 769 ? 0.635 4.530 37.139 1.00 85.12 769 ASN A C 1
ATOM 6402 O O . ASN A 1 769 ? -0.525 4.657 36.740 1.00 85.12 769 ASN A O 1
ATOM 6406 N N . PRO A 1 770 ? 1.553 3.855 36.416 1.00 79.81 770 PRO A N 1
ATOM 6407 C CA . PRO A 1 770 ? 1.264 3.218 35.134 1.00 79.81 770 PRO A CA 1
ATOM 6408 C C . PRO A 1 770 ? 0.052 2.278 35.116 1.00 79.81 770 PRO A C 1
ATOM 6410 O O . PRO A 1 770 ? -0.633 2.220 34.095 1.00 79.81 770 PRO A O 1
ATOM 6413 N N . GLU A 1 771 ? -0.225 1.587 36.221 1.00 79.19 771 GLU A N 1
ATOM 6414 C CA . GLU A 1 771 ? -1.324 0.625 36.347 1.00 79.19 771 GLU A CA 1
ATOM 6415 C C . GLU A 1 771 ? -2.690 1.315 36.465 1.00 79.19 771 GLU A C 1
ATOM 6417 O O . GLU A 1 771 ? -3.675 0.856 35.884 1.00 79.19 771 GLU A O 1
ATOM 6422 N N . THR A 1 772 ? -2.753 2.454 37.162 1.00 86.38 772 THR A N 1
ATOM 6423 C CA . THR A 1 772 ? -4.012 3.147 37.488 1.00 86.38 772 THR A CA 1
ATOM 6424 C C . THR A 1 772 ? -4.279 4.369 36.611 1.00 86.38 772 THR A C 1
ATOM 6426 O O . THR A 1 772 ? -5.439 4.696 36.372 1.00 86.38 772 THR A O 1
ATOM 6429 N N . LYS A 1 773 ? -3.251 5.003 36.025 1.00 89.38 773 LYS A N 1
ATOM 6430 C CA . LYS A 1 773 ? -3.384 6.226 35.197 1.00 89.38 773 LYS A CA 1
ATOM 6431 C C . LYS A 1 773 ? -4.243 6.056 33.942 1.00 89.38 773 LYS A C 1
ATOM 6433 O O . LYS A 1 773 ? -4.614 7.041 33.300 1.00 89.38 773 LYS A O 1
ATOM 6438 N N . ARG A 1 774 ? -4.506 4.809 33.533 1.00 91.12 774 ARG A N 1
ATOM 6439 C CA . ARG A 1 774 ? -5.394 4.484 32.408 1.00 91.12 774 ARG A CA 1
ATOM 6440 C C . ARG A 1 774 ? -6.859 4.346 32.824 1.00 91.12 774 ARG A C 1
ATOM 6442 O O . ARG A 1 774 ? -7.712 4.499 31.962 1.00 91.12 774 ARG A O 1
ATOM 6449 N N . LYS A 1 775 ? -7.158 4.069 34.099 1.00 92.44 775 LYS A N 1
ATOM 6450 C CA . LYS A 1 775 ? -8.516 3.734 34.558 1.00 92.44 775 LYS A CA 1
ATOM 6451 C C . LYS A 1 775 ? -9.561 4.823 34.284 1.00 92.44 775 LYS A C 1
ATOM 6453 O O . LYS A 1 775 ? -10.615 4.443 33.789 1.00 92.44 775 LYS A O 1
ATOM 6458 N N . PRO A 1 776 ? -9.284 6.136 34.439 1.00 95.25 776 PRO A N 1
ATOM 6459 C CA . PRO A 1 776 ? -10.210 7.194 34.010 1.00 95.25 776 PRO A CA 1
ATOM 6460 C C . PRO A 1 776 ? -10.747 7.013 32.583 1.00 95.25 776 PRO A C 1
ATOM 6462 O O . PRO A 1 776 ? -11.925 7.219 32.308 1.00 95.25 776 PRO A O 1
ATOM 6465 N N . LYS A 1 777 ? -9.894 6.544 31.664 1.00 95.06 777 LYS A N 1
ATOM 6466 C CA . LYS A 1 777 ? -10.260 6.333 30.259 1.00 95.06 777 LYS A CA 1
ATOM 6467 C C . LYS A 1 777 ? -11.276 5.204 30.065 1.00 95.06 777 LYS A C 1
ATOM 6469 O O . LYS A 1 777 ? -12.003 5.234 29.085 1.00 95.06 777 LYS A O 1
ATOM 6474 N N . VAL A 1 778 ? -11.348 4.238 30.979 1.00 94.56 778 VAL A N 1
ATOM 6475 C CA . VAL A 1 778 ? -12.304 3.118 30.925 1.00 94.56 778 VAL A CA 1
ATOM 6476 C C . VAL A 1 778 ? -13.728 3.591 31.216 1.00 94.56 778 VAL A C 1
ATOM 6478 O O . VAL A 1 778 ? -14.666 3.090 30.606 1.00 94.56 778 VAL A O 1
ATOM 6481 N N . TYR A 1 779 ? -13.888 4.585 32.093 1.00 95.38 779 TYR A N 1
ATOM 6482 C CA . TYR A 1 779 ? -15.190 5.171 32.417 1.00 95.38 779 TYR A CA 1
ATOM 6483 C C . TYR A 1 779 ? -15.715 6.093 31.311 1.00 95.38 779 TYR A C 1
ATOM 6485 O O . TYR A 1 779 ? -16.924 6.207 31.114 1.00 95.38 779 TYR A O 1
ATOM 6493 N N . TYR A 1 780 ? -14.815 6.746 30.569 1.00 95.62 780 TYR A N 1
ATOM 6494 C CA . TYR A 1 780 ? -15.164 7.761 29.573 1.00 95.62 780 TYR A CA 1
ATOM 6495 C C . TYR A 1 780 ? -16.177 7.319 28.493 1.00 95.62 780 TYR A C 1
ATOM 6497 O O . TYR A 1 780 ? -17.092 8.096 28.208 1.00 95.62 780 TYR A O 1
ATOM 6505 N N . PRO A 1 781 ? -16.097 6.107 27.897 1.00 92.94 781 PRO A N 1
ATOM 6506 C CA . PRO A 1 781 ? -17.117 5.601 26.979 1.00 92.94 781 PRO A CA 1
ATOM 6507 C C . PRO A 1 781 ? -18.548 5.743 27.507 1.00 92.94 781 PRO A C 1
ATOM 6509 O O . PRO A 1 781 ? -19.436 6.068 26.718 1.00 92.94 781 PRO A O 1
ATOM 6512 N N . LEU A 1 782 ? -18.735 5.558 28.819 1.00 92.56 782 LEU A N 1
ATOM 6513 C CA . LEU A 1 782 ? -20.020 5.582 29.508 1.00 92.56 782 LEU A CA 1
ATOM 6514 C C . LEU A 1 782 ? -20.365 6.968 30.068 1.00 92.56 782 LEU A C 1
ATOM 6516 O O . LEU A 1 782 ? -21.421 7.510 29.762 1.00 92.56 782 LEU A O 1
ATOM 6520 N N . LEU A 1 783 ? -19.469 7.538 30.876 1.00 93.94 783 LEU A N 1
ATOM 6521 C CA . LEU A 1 783 ? -19.734 8.752 31.654 1.00 93.94 783 LEU A CA 1
ATOM 6522 C C . LEU A 1 783 ? -19.513 10.044 30.863 1.00 93.94 783 LEU A C 1
ATOM 6524 O O . LEU A 1 783 ? -20.017 11.089 31.256 1.00 93.94 783 LEU A O 1
ATOM 6528 N N . LYS A 1 784 ? -18.737 9.986 29.772 1.00 93.38 784 LYS A N 1
ATOM 6529 C CA . LYS A 1 784 ? -18.311 11.154 28.978 1.00 93.38 784 LYS A CA 1
ATOM 6530 C C . LYS A 1 784 ? -17.572 12.233 29.775 1.00 93.38 784 LYS A C 1
ATOM 6532 O O . LYS A 1 784 ? -17.411 13.347 29.284 1.00 93.38 784 LYS A O 1
ATOM 6537 N N . ASP A 1 785 ? -17.024 11.864 30.930 1.00 94.06 785 ASP A N 1
ATOM 6538 C CA . ASP A 1 785 ? -16.202 12.722 31.775 1.00 94.06 785 ASP A CA 1
ATOM 6539 C C . ASP A 1 785 ? -14.872 12.033 32.122 1.00 94.06 785 ASP A C 1
ATOM 6541 O O . ASP A 1 785 ? -14.805 10.822 32.338 1.00 94.06 785 ASP A O 1
ATOM 6545 N N . LEU A 1 786 ? -13.801 12.822 32.124 1.00 94.00 786 LEU A N 1
ATOM 6546 C CA . LEU A 1 786 ? -12.434 12.455 32.489 1.00 94.00 786 LEU A CA 1
ATOM 6547 C C . LEU A 1 786 ? -11.979 13.423 33.578 1.00 94.00 786 LEU A C 1
ATOM 6549 O O . LEU A 1 786 ? -10.987 14.129 33.375 1.00 94.00 786 LEU A O 1
ATOM 6553 N N . HIS A 1 787 ? -12.760 13.513 34.659 1.00 95.06 787 HIS A N 1
ATOM 6554 C CA . HIS A 1 787 ? -12.550 14.376 35.829 1.00 95.06 787 HIS A CA 1
ATOM 6555 C C . HIS A 1 787 ? -11.079 14.695 36.040 1.00 95.06 787 HIS A C 1
ATOM 6557 O O . HIS A 1 787 ? -10.292 13.771 35.960 1.00 95.06 787 HIS A O 1
ATOM 6563 N N . ASN A 1 788 ? -10.698 15.967 36.191 1.00 95.25 788 ASN A N 1
ATOM 6564 C CA . ASN A 1 788 ? -9.326 16.447 36.437 1.00 95.25 788 ASN A CA 1
ATOM 6565 C C . ASN A 1 788 ? -8.159 15.849 35.603 1.00 95.25 788 ASN A C 1
ATOM 6567 O O . ASN A 1 788 ? -6.985 16.146 35.858 1.00 95.25 788 ASN A O 1
ATOM 6571 N N . TYR A 1 789 ? -8.428 15.063 34.558 1.00 94.62 789 TYR A N 1
ATOM 6572 C CA . TYR A 1 789 ? -7.407 14.324 33.834 1.00 94.62 789 TYR A CA 1
ATOM 6573 C C . TYR A 1 789 ? -6.559 15.276 32.988 1.00 94.62 789 TYR A C 1
ATOM 6575 O O . TYR A 1 789 ? -7.052 15.928 32.060 1.00 94.62 789 TYR A O 1
ATOM 6583 N N . LYS A 1 790 ? -5.247 15.312 33.256 1.00 89.81 790 LYS A N 1
ATOM 6584 C CA . LYS A 1 790 ? -4.295 16.279 32.669 1.00 89.81 790 LYS A CA 1
ATOM 6585 C C . LYS A 1 790 ? -4.357 16.382 31.138 1.00 89.81 790 LYS A C 1
ATOM 6587 O O . LYS A 1 790 ? -4.095 17.440 30.579 1.00 89.81 790 LYS A O 1
ATOM 6592 N N . SER A 1 791 ? -4.687 15.294 30.440 1.00 89.44 791 SER A N 1
ATOM 6593 C CA . SER A 1 791 ? -4.754 15.249 28.970 1.00 89.44 791 SER A CA 1
ATOM 6594 C C . SER A 1 791 ? -6.146 14.903 28.438 1.00 89.44 791 SER A C 1
ATOM 6596 O O . SER A 1 791 ? -6.253 14.209 27.425 1.00 89.44 791 SER A O 1
ATOM 6598 N N . LYS A 1 792 ? -7.213 15.372 29.105 1.00 93.12 792 LYS A N 1
ATOM 6599 C CA . LYS A 1 792 ? -8.603 15.027 28.758 1.00 93.12 792 LYS A CA 1
ATOM 6600 C C . LYS A 1 792 ? -8.941 15.248 27.280 1.00 93.12 792 LYS A C 1
ATOM 6602 O O . LYS A 1 792 ? -9.392 14.313 26.632 1.00 93.12 792 LYS A O 1
ATOM 6607 N N . ASN A 1 793 ? -8.609 16.409 26.706 1.00 93.31 793 ASN A N 1
ATOM 6608 C CA . ASN A 1 793 ? -8.951 16.741 25.313 1.00 93.31 793 ASN A CA 1
ATOM 6609 C C . ASN A 1 793 ? -8.344 15.752 24.310 1.00 93.31 793 ASN A C 1
ATOM 6611 O O . ASN A 1 793 ? -8.996 15.366 23.346 1.00 93.31 793 ASN A O 1
ATOM 6615 N N . LYS A 1 794 ? -7.113 15.292 24.567 1.00 92.56 794 LYS A N 1
ATOM 6616 C CA . LYS A 1 794 ? -6.454 14.289 23.727 1.00 92.56 794 LYS A CA 1
ATOM 6617 C C . LYS A 1 794 ? -7.178 12.947 23.794 1.00 92.56 794 LYS A C 1
ATOM 6619 O O . LYS A 1 794 ? -7.373 12.320 22.764 1.00 92.56 794 LYS A O 1
ATOM 6624 N N . VAL A 1 795 ? -7.564 12.502 24.990 1.00 92.06 795 VAL A N 1
ATOM 6625 C CA . VAL A 1 795 ? -8.277 11.227 25.166 1.00 92.06 795 VAL A CA 1
ATOM 6626 C C . VAL A 1 795 ? -9.671 11.288 24.539 1.00 92.06 795 VAL A C 1
ATOM 6628 O O . VAL A 1 795 ? -10.061 10.332 23.878 1.00 92.06 795 VAL A O 1
ATOM 6631 N N . ILE A 1 796 ? -10.380 12.410 24.700 1.00 93.38 796 ILE A N 1
ATOM 6632 C CA . ILE A 1 796 ? -11.681 12.670 24.066 1.00 93.38 796 ILE A CA 1
ATOM 6633 C C . ILE A 1 796 ? -11.548 12.559 22.546 1.00 93.38 796 ILE A C 1
ATOM 6635 O O . ILE A 1 796 ? -12.234 11.754 21.928 1.00 93.38 796 ILE A O 1
ATOM 6639 N N . TYR A 1 797 ? -10.605 13.300 21.957 1.00 90.44 797 TYR A N 1
ATOM 6640 C CA . TYR A 1 797 ? -10.347 13.264 20.519 1.00 90.44 797 TYR A CA 1
ATOM 6641 C C . TYR A 1 797 ? -9.980 11.855 20.028 1.00 90.44 797 TYR A C 1
ATOM 6643 O O . TYR A 1 797 ? -10.529 11.374 19.040 1.00 90.44 797 TYR A O 1
ATOM 6651 N N . GLU A 1 798 ? -9.091 11.159 20.745 1.00 90.12 798 GLU A N 1
ATOM 6652 C CA . GLU A 1 798 ? -8.714 9.781 20.419 1.00 90.12 798 GLU A CA 1
ATOM 6653 C C . GLU A 1 798 ? -9.911 8.823 20.465 1.00 90.12 798 GLU A C 1
ATOM 6655 O O . GLU A 1 798 ? -9.999 7.930 19.626 1.00 90.12 798 GLU A O 1
ATOM 6660 N N . TYR A 1 799 ? -10.817 8.979 21.433 1.00 92.00 799 TYR A N 1
ATOM 6661 C CA . TYR A 1 799 ? -12.005 8.139 21.538 1.00 92.00 799 TYR A CA 1
ATOM 6662 C C . TYR A 1 799 ? -13.023 8.443 20.438 1.00 92.00 799 TYR A C 1
ATOM 6664 O O . TYR A 1 799 ? -13.529 7.508 19.827 1.00 92.00 799 TYR A O 1
ATOM 6672 N N . GLU A 1 800 ? -13.312 9.716 20.157 1.00 89.00 800 GLU A N 1
ATOM 6673 C CA . GLU A 1 800 ? -14.279 10.085 19.114 1.00 89.00 800 GLU A CA 1
ATOM 6674 C C . GLU A 1 800 ? -13.814 9.611 17.725 1.00 89.00 800 GLU A C 1
ATOM 6676 O O . GLU A 1 800 ? -14.616 9.053 16.980 1.00 89.00 800 GLU A O 1
ATOM 6681 N N . LEU A 1 801 ? -12.508 9.663 17.428 1.00 86.62 801 LEU A N 1
ATOM 6682 C CA . LEU A 1 801 ? -11.947 9.086 16.197 1.00 86.62 801 LEU A CA 1
ATOM 6683 C C . LEU A 1 801 ? -12.127 7.554 16.115 1.00 86.62 801 LEU A C 1
ATOM 6685 O O . LEU A 1 801 ? -12.290 6.972 15.040 1.00 86.62 801 LEU A O 1
ATOM 6689 N N . LEU A 1 802 ? -12.079 6.865 17.258 1.00 89.56 802 LEU A N 1
ATOM 6690 C CA . LEU A 1 802 ? -12.316 5.421 17.324 1.00 89.56 802 LEU A CA 1
ATOM 6691 C C . LEU A 1 802 ? -13.808 5.078 17.256 1.00 89.56 802 LEU A C 1
ATOM 6693 O O . LEU A 1 802 ? -14.153 4.020 16.740 1.00 89.56 802 LEU A O 1
ATOM 6697 N N . LYS A 1 803 ? -14.686 5.939 17.768 1.00 87.88 803 LYS A N 1
ATOM 6698 C CA . LYS A 1 803 ? -16.127 5.695 17.906 1.00 87.88 803 LYS A CA 1
ATOM 6699 C C . LYS A 1 803 ? -16.818 5.474 16.564 1.00 87.88 803 LYS A C 1
ATOM 6701 O O . LYS A 1 803 ? -17.601 4.537 16.444 1.00 87.88 803 LYS A O 1
ATOM 6706 N N . GLU A 1 804 ? -16.498 6.274 15.551 1.00 85.25 804 GLU A N 1
ATOM 6707 C CA . GLU A 1 804 ? -17.037 6.082 14.196 1.00 85.25 804 GLU A CA 1
ATOM 6708 C C . GLU A 1 804 ? -16.647 4.712 13.627 1.00 85.25 804 GLU A C 1
ATOM 6710 O O . GLU A 1 804 ? -17.478 3.991 13.074 1.00 85.25 804 GLU A O 1
ATOM 6715 N N . ASN A 1 805 ? -15.395 4.309 13.847 1.00 90.44 805 ASN A N 1
ATOM 6716 C CA . ASN A 1 805 ? -14.890 3.007 13.433 1.00 90.44 805 ASN A CA 1
ATOM 6717 C C . ASN A 1 805 ? -15.529 1.852 14.214 1.00 90.44 805 ASN A C 1
ATOM 6719 O O . ASN A 1 805 ? -15.871 0.839 13.614 1.00 90.44 805 ASN A O 1
ATOM 6723 N N . ILE A 1 806 ? -15.729 1.998 15.527 1.00 91.75 806 ILE A N 1
ATOM 6724 C CA . ILE A 1 806 ? -16.436 1.013 16.361 1.00 91.75 806 ILE A CA 1
ATOM 6725 C C . ILE A 1 806 ? -17.848 0.796 15.820 1.00 91.75 806 ILE A C 1
ATOM 6727 O O . ILE A 1 806 ? -18.228 -0.341 15.557 1.00 91.75 806 ILE A O 1
ATOM 6731 N N . ASN A 1 807 ? -18.587 1.884 15.588 1.00 89.44 807 ASN A N 1
ATOM 6732 C CA . ASN A 1 807 ? -19.952 1.830 15.071 1.00 89.44 807 ASN A CA 1
ATOM 6733 C C . ASN A 1 807 ? -20.022 1.219 13.671 1.00 89.44 807 ASN A C 1
ATOM 6735 O O . ASN A 1 807 ? -21.025 0.602 13.320 1.00 89.44 807 ASN A O 1
ATOM 6739 N N . TYR A 1 808 ? -18.980 1.400 12.859 1.00 89.88 808 TYR A N 1
ATOM 6740 C CA . TYR A 1 808 ? -18.898 0.790 11.541 1.00 89.88 808 TYR A CA 1
ATOM 6741 C C . TYR A 1 808 ? -18.576 -0.709 11.642 1.00 89.88 808 TYR A C 1
ATOM 6743 O O . TYR A 1 808 ? -19.354 -1.515 11.147 1.00 89.88 808 TYR A O 1
ATOM 6751 N N . PHE A 1 809 ? -17.480 -1.086 12.311 1.00 93.06 809 PHE A N 1
ATOM 6752 C CA . PHE A 1 809 ? -16.935 -2.447 12.282 1.00 93.06 809 PHE A CA 1
ATOM 6753 C C . PHE A 1 809 ? -17.626 -3.439 13.217 1.00 93.06 809 PHE A C 1
ATOM 6755 O O . PHE A 1 809 ? -17.642 -4.629 12.899 1.00 93.06 809 PHE A O 1
ATOM 6762 N N . PHE A 1 810 ? -18.117 -3.011 14.383 1.00 95.00 810 PHE A N 1
ATOM 6763 C CA . PHE A 1 810 ? -18.516 -3.918 15.463 1.00 95.00 810 PHE A CA 1
ATOM 6764 C C . PHE A 1 810 ? -20.030 -4.014 15.646 1.00 95.00 810 PHE A C 1
ATOM 6766 O O . PHE A 1 810 ? -20.766 -3.065 15.398 1.00 95.00 810 PHE A O 1
ATOM 6773 N N . GLN A 1 811 ? -20.491 -5.189 16.072 1.00 94.31 811 GLN A N 1
ATOM 6774 C CA . GLN A 1 811 ? -21.892 -5.449 16.418 1.00 94.31 811 GLN A CA 1
ATOM 6775 C C . GLN A 1 811 ? -22.292 -4.694 17.688 1.00 94.31 811 GLN A C 1
ATOM 6777 O O . GLN A 1 811 ? -21.450 -4.468 18.549 1.00 94.31 811 GLN A O 1
ATOM 6782 N N . ASP A 1 812 ? -23.579 -4.404 17.878 1.00 91.56 812 ASP A N 1
ATOM 6783 C CA . ASP A 1 812 ? -24.053 -3.636 19.041 1.00 91.56 812 ASP A CA 1
ATOM 6784 C C . ASP A 1 812 ? -23.666 -4.273 20.391 1.00 91.56 812 ASP A C 1
ATOM 6786 O O . ASP A 1 812 ? -23.339 -3.579 21.352 1.00 91.56 812 ASP A O 1
ATOM 6790 N N . ASN A 1 813 ? -23.609 -5.608 20.462 1.00 93.25 813 ASN A N 1
ATOM 6791 C CA . ASN A 1 813 ? -23.228 -6.353 21.667 1.00 93.25 813 ASN A CA 1
ATOM 6792 C C . ASN A 1 813 ? -21.723 -6.672 21.773 1.00 93.25 813 ASN A C 1
ATOM 6794 O O . ASN A 1 813 ? -21.330 -7.549 22.550 1.00 93.25 813 ASN A O 1
ATOM 6798 N N . TYR A 1 814 ? -20.861 -5.988 21.014 1.00 95.38 814 TYR A N 1
ATOM 6799 C CA . TYR A 1 814 ? -19.429 -6.296 20.969 1.00 95.38 814 TYR A CA 1
ATOM 6800 C C . TYR A 1 814 ? -18.751 -6.248 22.345 1.00 95.38 814 TYR A C 1
ATOM 6802 O O . TYR A 1 814 ? -17.939 -7.118 22.649 1.00 95.38 814 TYR A O 1
ATOM 6810 N N . LEU A 1 815 ? -19.105 -5.286 23.206 1.00 95.12 815 LEU A N 1
ATOM 6811 C CA . LEU A 1 815 ? -18.541 -5.167 24.557 1.00 95.12 815 LEU A CA 1
ATOM 6812 C C . LEU A 1 815 ? -18.818 -6.410 25.403 1.00 95.12 815 LEU A C 1
ATOM 6814 O O . LEU A 1 815 ? -17.928 -6.877 26.112 1.00 95.12 815 LEU A O 1
ATOM 6818 N N . PHE A 1 816 ? -20.028 -6.965 25.291 1.00 94.94 816 PHE A N 1
ATOM 6819 C CA . PHE A 1 816 ? -20.414 -8.178 26.005 1.00 94.94 816 PHE A CA 1
ATOM 6820 C C . PHE A 1 816 ? -19.602 -9.374 25.515 1.00 94.94 816 PHE A C 1
ATOM 6822 O O . PHE A 1 816 ? -19.052 -10.119 26.316 1.00 94.94 816 PHE A O 1
ATOM 6829 N N . LYS A 1 817 ? -19.419 -9.503 24.199 1.00 94.75 817 LYS A N 1
ATOM 6830 C CA . LYS A 1 817 ? -18.583 -10.556 23.608 1.00 94.75 817 LYS A CA 1
ATOM 6831 C C . LYS A 1 817 ? -17.108 -10.444 24.004 1.00 94.75 817 LYS A C 1
ATOM 6833 O O . LYS A 1 817 ? -16.480 -11.459 24.290 1.00 94.75 817 LYS A O 1
ATOM 6838 N N . ILE A 1 818 ? -16.554 -9.229 24.071 1.00 95.38 818 ILE A N 1
ATOM 6839 C CA . ILE A 1 818 ? -15.189 -9.005 24.579 1.00 95.38 818 ILE A CA 1
ATOM 6840 C C . ILE A 1 818 ? -15.092 -9.415 26.054 1.00 95.38 818 ILE A C 1
ATOM 6842 O O . ILE A 1 818 ? -14.113 -10.052 26.448 1.00 95.38 818 ILE A O 1
ATOM 6846 N N . PHE A 1 819 ? -16.086 -9.053 26.868 1.00 95.56 819 PHE A N 1
ATOM 6847 C CA . PHE A 1 819 ? -16.150 -9.454 28.270 1.00 95.56 819 PHE A CA 1
ATOM 6848 C C . PHE A 1 819 ? -16.202 -10.978 28.411 1.00 95.56 819 PHE A C 1
ATOM 6850 O O . PHE A 1 819 ? -15.336 -11.539 29.075 1.00 95.56 819 PHE A O 1
ATOM 6857 N N . GLU A 1 820 ? -17.124 -11.647 27.719 1.00 94.25 820 GLU A N 1
ATOM 6858 C CA . GLU A 1 820 ? -17.259 -13.108 27.712 1.00 94.25 820 GLU A CA 1
ATOM 6859 C C . GLU A 1 820 ? -15.963 -13.807 27.289 1.00 94.25 820 GLU A C 1
ATOM 6861 O O . GLU A 1 820 ? -15.552 -14.777 27.915 1.00 94.25 820 GLU A O 1
ATOM 6866 N N . TYR A 1 821 ? -15.263 -13.270 26.288 1.00 92.19 821 TYR A N 1
ATOM 6867 C CA . TYR A 1 821 ? -13.976 -13.805 25.845 1.00 92.19 821 TYR A CA 1
ATOM 6868 C C . TYR A 1 821 ? -12.877 -13.703 26.915 1.00 92.19 821 TYR A C 1
ATOM 6870 O O . TYR A 1 821 ? -11.997 -14.559 27.000 1.00 92.19 821 TYR A O 1
ATOM 6878 N N . LYS A 1 822 ? -12.892 -12.645 27.735 1.00 92.56 822 LYS A N 1
ATOM 6879 C CA . LYS A 1 822 ? -11.858 -12.399 28.752 1.00 92.56 822 LYS A CA 1
ATOM 6880 C C . LYS A 1 822 ? -12.219 -12.901 30.151 1.00 92.56 822 LYS A C 1
ATOM 6882 O O . LYS A 1 822 ? -11.310 -13.030 30.977 1.00 92.56 822 LYS A O 1
ATOM 6887 N N . LYS A 1 823 ? -13.499 -13.167 30.433 1.00 93.50 823 LYS A N 1
ATOM 6888 C CA . LYS A 1 823 ? -13.990 -13.441 31.791 1.00 93.50 823 LYS A CA 1
ATOM 6889 C C . LYS A 1 823 ? -13.343 -14.674 32.412 1.00 93.50 823 LYS A C 1
ATOM 6891 O O . LYS A 1 823 ? -12.980 -14.616 33.576 1.00 93.50 823 LYS A O 1
ATOM 6896 N N . ASP A 1 824 ? -13.127 -15.750 31.655 1.00 90.81 824 ASP A N 1
ATOM 6897 C CA . ASP A 1 824 ? -12.648 -17.014 32.230 1.00 90.81 824 ASP A CA 1
ATOM 6898 C C . ASP A 1 824 ? -11.205 -16.880 32.724 1.00 90.81 824 ASP A C 1
ATOM 6900 O O . ASP A 1 824 ? -10.887 -17.218 33.864 1.00 90.81 824 ASP A O 1
ATOM 6904 N N . LYS A 1 825 ? -10.338 -16.279 31.897 1.00 91.00 825 LYS A N 1
ATOM 6905 C CA . LYS A 1 825 ? -8.947 -15.972 32.267 1.00 91.00 825 LYS A CA 1
ATOM 6906 C C . LYS A 1 825 ? -8.888 -15.032 33.470 1.00 91.00 825 LYS A C 1
ATOM 6908 O O . LYS A 1 825 ? -8.045 -15.208 34.347 1.00 91.00 825 LYS A O 1
ATOM 6913 N N . PHE A 1 826 ? -9.781 -14.046 33.517 1.00 92.25 826 PHE A N 1
ATOM 6914 C CA . PHE A 1 826 ? -9.897 -13.140 34.653 1.00 92.25 826 PHE A CA 1
ATOM 6915 C C . PHE A 1 826 ? -10.362 -13.867 35.924 1.00 92.25 826 PHE A C 1
ATOM 6917 O O . PHE A 1 826 ? -9.722 -13.718 36.959 1.00 92.25 826 PHE A O 1
ATOM 6924 N N . ASN A 1 827 ? -11.393 -14.710 35.843 1.00 92.06 827 ASN A N 1
ATOM 6925 C CA . ASN A 1 827 ? -11.937 -15.466 36.972 1.00 92.06 827 ASN A CA 1
ATOM 6926 C C . ASN A 1 827 ? -10.893 -16.409 37.583 1.00 92.06 827 ASN A C 1
ATOM 6928 O O . ASN A 1 827 ? -10.770 -16.468 38.801 1.00 92.06 827 ASN A O 1
ATOM 6932 N N . ILE A 1 828 ? -10.068 -17.069 36.763 1.00 93.31 828 ILE A N 1
ATOM 6933 C CA . ILE A 1 828 ? -8.959 -17.906 37.256 1.00 93.31 828 ILE A CA 1
ATOM 6934 C C . ILE A 1 828 ? -7.973 -17.081 38.101 1.00 93.31 828 ILE A C 1
ATOM 6936 O O . ILE A 1 828 ? -7.544 -17.512 39.175 1.00 93.31 828 ILE A O 1
ATOM 6940 N N . LEU A 1 829 ? -7.594 -15.890 37.624 1.00 92.44 829 LEU A N 1
ATOM 6941 C CA . LEU A 1 829 ? -6.677 -15.000 38.343 1.00 92.44 829 LEU A CA 1
ATOM 6942 C C . LEU A 1 829 ? -7.318 -14.437 39.615 1.00 92.44 829 LEU A C 1
ATOM 6944 O O . LEU A 1 829 ? -6.671 -14.408 40.664 1.00 92.44 829 LEU A O 1
ATOM 6948 N N . TRP A 1 830 ? -8.585 -14.037 39.520 1.00 91.19 830 TRP A N 1
ATOM 6949 C CA . TRP A 1 830 ? -9.393 -13.541 40.626 1.00 91.19 830 TRP A CA 1
ATOM 6950 C C . TRP A 1 830 ? -9.500 -14.581 41.743 1.00 91.19 830 TRP A C 1
ATOM 6952 O O . TRP A 1 830 ? -9.195 -14.290 42.897 1.00 91.19 830 TRP A O 1
ATOM 6962 N N . ASP A 1 831 ? -9.825 -15.825 41.399 1.00 92.56 831 ASP A N 1
ATOM 6963 C CA . ASP A 1 831 ? -9.957 -16.923 42.356 1.00 92.56 831 ASP A CA 1
ATOM 6964 C C . ASP A 1 831 ? -8.632 -17.250 43.029 1.00 92.56 831 ASP A C 1
ATOM 6966 O O . ASP A 1 831 ? -8.571 -17.422 44.248 1.00 92.56 831 ASP A O 1
ATOM 6970 N N . LYS A 1 832 ? -7.541 -17.261 42.257 1.00 93.81 832 LYS A N 1
ATOM 6971 C CA . LYS A 1 832 ? -6.196 -17.445 42.805 1.00 93.81 832 LYS A CA 1
ATOM 6972 C C . LYS A 1 832 ? -5.823 -16.345 43.801 1.00 93.81 832 LYS A C 1
ATOM 6974 O O . LYS A 1 832 ? -5.123 -16.635 44.768 1.00 93.81 832 LYS A O 1
ATOM 6979 N N . MET A 1 833 ? -6.230 -15.098 43.565 1.00 92.88 833 MET A N 1
ATOM 6980 C CA . MET A 1 833 ? -5.990 -13.980 44.483 1.00 92.88 833 MET A CA 1
ATOM 6981 C C . MET A 1 833 ? -6.844 -14.115 45.749 1.00 92.88 833 MET A C 1
ATOM 6983 O O . MET A 1 833 ? -6.306 -14.109 46.853 1.00 92.88 833 MET A O 1
ATOM 6987 N N . MET A 1 834 ? -8.150 -14.325 45.579 1.00 93.31 834 MET A N 1
ATOM 6988 C CA . MET A 1 834 ? -9.140 -14.381 46.659 1.00 93.31 834 MET A CA 1
ATOM 6989 C C . MET A 1 834 ? -8.986 -15.580 47.603 1.00 93.31 834 MET A C 1
ATOM 6991 O O . MET A 1 834 ? -9.566 -15.573 48.688 1.00 93.31 834 MET A O 1
ATOM 6995 N N . ASN A 1 835 ? -8.223 -16.602 47.208 1.00 94.06 835 ASN A N 1
ATOM 6996 C CA . ASN A 1 835 ? -7.929 -17.781 48.028 1.00 94.06 835 ASN A CA 1
ATOM 6997 C C . ASN A 1 835 ? -6.628 -17.668 48.843 1.00 94.06 835 ASN A C 1
ATOM 6999 O O . ASN A 1 835 ? -6.284 -18.604 49.563 1.00 94.06 835 ASN A O 1
ATOM 7003 N N . ARG A 1 836 ? -5.871 -16.569 48.726 1.00 94.06 836 ARG A N 1
ATOM 7004 C CA . ARG A 1 836 ? -4.657 -16.379 49.534 1.00 94.06 836 ARG A CA 1
ATOM 7005 C C . ARG A 1 836 ? -5.006 -15.994 50.971 1.00 94.06 836 ARG A C 1
ATOM 7007 O O . ARG A 1 836 ? -6.072 -15.449 51.255 1.00 94.06 836 ARG A O 1
ATOM 7014 N N . VAL A 1 837 ? -4.049 -16.248 51.855 1.00 94.75 837 VAL A N 1
ATOM 7015 C CA . VAL A 1 837 ? -4.111 -15.913 53.277 1.00 94.75 837 VAL A CA 1
ATOM 7016 C C . VAL A 1 837 ? -2.928 -15.010 53.598 1.00 94.75 837 VAL A C 1
ATOM 7018 O O . VAL A 1 837 ? -1.785 -15.344 53.279 1.00 94.75 837 VAL A O 1
ATOM 7021 N N . PHE A 1 838 ? -3.201 -13.856 54.196 1.00 94.75 838 PHE A N 1
ATOM 7022 C CA . PHE A 1 838 ? -2.182 -12.916 54.621 1.00 94.75 838 PHE A CA 1
ATOM 7023 C C . PHE A 1 838 ? -1.550 -13.389 55.930 1.00 94.75 838 PHE A C 1
ATOM 7025 O O . PHE A 1 838 ? -2.216 -13.582 56.944 1.00 94.75 838 PHE A O 1
ATOM 7032 N N . GLU A 1 839 ? -0.232 -13.566 55.907 1.00 93.75 839 GLU A N 1
ATOM 7033 C CA . GLU A 1 839 ? 0.544 -13.969 57.073 1.00 93.75 839 GLU A CA 1
ATOM 7034 C C . GLU A 1 839 ? 1.760 -13.043 57.221 1.00 93.75 839 GLU A C 1
ATOM 7036 O O . GLU A 1 839 ? 2.794 -13.276 56.586 1.00 93.75 839 GLU A O 1
ATOM 7041 N N . PRO A 1 840 ? 1.703 -12.003 58.077 1.00 89.50 840 PRO A N 1
ATOM 7042 C CA . PRO A 1 840 ? 2.748 -10.977 58.137 1.00 89.50 840 PRO A CA 1
ATOM 7043 C C . PRO A 1 840 ? 4.123 -11.536 58.532 1.00 89.50 840 PRO A C 1
ATOM 7045 O O . PRO A 1 840 ? 5.156 -10.974 58.171 1.00 89.50 840 PRO A O 1
ATOM 7048 N N . LYS A 1 841 ? 4.150 -12.667 59.252 1.00 89.94 841 LYS A N 1
ATOM 7049 C CA . LYS A 1 841 ? 5.379 -13.370 59.652 1.00 89.94 841 LYS A CA 1
ATOM 7050 C C . LYS A 1 841 ? 6.065 -14.111 58.497 1.00 89.94 841 LYS A C 1
ATOM 7052 O O . LYS A 1 841 ? 7.246 -14.419 58.622 1.00 89.94 841 LYS A O 1
ATOM 7057 N N . ARG A 1 842 ? 5.347 -14.407 57.408 1.00 91.56 842 ARG A N 1
ATOM 7058 C CA . ARG A 1 842 ? 5.862 -15.133 56.234 1.00 91.56 842 ARG A CA 1
ATOM 7059 C C . ARG A 1 842 ? 6.240 -14.219 55.068 1.00 91.56 842 ARG A C 1
ATOM 7061 O O . ARG A 1 842 ? 6.769 -14.710 54.078 1.00 91.56 842 ARG A O 1
ATOM 7068 N N . LEU A 1 843 ? 5.999 -12.912 55.184 1.00 91.44 843 LEU A N 1
ATOM 7069 C CA . LEU A 1 843 ? 6.379 -11.944 54.159 1.00 91.44 843 LEU A CA 1
ATOM 7070 C C . LEU A 1 843 ? 7.900 -11.893 53.998 1.00 91.44 843 LEU A C 1
ATOM 7072 O O . LEU A 1 843 ? 8.644 -11.747 54.974 1.00 91.44 843 LEU A O 1
ATOM 7076 N N . SER A 1 844 ? 8.361 -11.918 52.751 1.00 93.75 844 SER A N 1
ATOM 7077 C CA . SER A 1 844 ? 9.737 -11.554 52.428 1.00 93.75 844 SER A CA 1
ATOM 7078 C C . SER A 1 844 ? 10.025 -10.099 52.823 1.00 93.75 844 SER A C 1
ATOM 7080 O O . SER A 1 844 ? 9.131 -9.269 53.022 1.00 93.75 844 SER A O 1
ATOM 7082 N N . LYS A 1 845 ? 11.312 -9.747 52.906 1.00 92.75 845 LYS A N 1
ATOM 7083 C CA . LYS A 1 845 ? 11.743 -8.373 53.212 1.00 92.75 845 LYS A CA 1
ATOM 7084 C C . LYS A 1 845 ? 11.186 -7.349 52.213 1.00 92.75 845 LYS A C 1
ATOM 7086 O O . LYS A 1 845 ? 10.916 -6.212 52.592 1.00 92.75 845 LYS A O 1
ATOM 7091 N N . GLU A 1 846 ? 11.036 -7.740 50.953 1.00 93.69 846 GLU A N 1
ATOM 7092 C CA . GLU A 1 846 ? 10.542 -6.889 49.868 1.00 93.69 846 GLU A CA 1
ATOM 7093 C C . GLU A 1 846 ? 9.023 -6.735 49.923 1.00 93.69 846 GLU A C 1
ATOM 7095 O O . GLU A 1 846 ? 8.527 -5.608 49.893 1.00 93.69 846 GLU A O 1
ATOM 7100 N N . GLU A 1 847 ? 8.288 -7.834 50.109 1.00 92.19 847 GLU A N 1
ATOM 7101 C CA . GLU A 1 847 ? 6.833 -7.802 50.296 1.00 92.19 847 GLU A CA 1
ATOM 7102 C C . GLU A 1 847 ? 6.461 -6.975 51.523 1.00 92.19 847 GLU A C 1
ATOM 7104 O O . GLU A 1 847 ? 5.614 -6.089 51.442 1.00 92.19 847 GLU A O 1
ATOM 7109 N N . ARG A 1 848 ? 7.166 -7.163 52.644 1.00 94.62 848 ARG A N 1
ATOM 7110 C CA . ARG A 1 848 ? 6.925 -6.375 53.853 1.00 94.62 848 ARG A CA 1
ATOM 7111 C C . ARG A 1 848 ? 7.137 -4.879 53.619 1.00 94.62 848 ARG A C 1
ATOM 7113 O O . ARG A 1 848 ? 6.326 -4.077 54.072 1.00 94.62 848 ARG A O 1
ATOM 7120 N N . LYS A 1 849 ? 8.198 -4.487 52.904 1.00 94.88 849 LYS A N 1
ATOM 7121 C CA . LYS A 1 849 ? 8.430 -3.078 52.532 1.00 94.88 849 LYS A CA 1
ATOM 7122 C C . LYS A 1 849 ? 7.307 -2.531 51.651 1.00 94.88 849 LYS A C 1
ATOM 7124 O O . LYS A 1 849 ? 6.889 -1.394 51.856 1.00 94.88 849 LYS A O 1
ATOM 7129 N N . ARG A 1 850 ? 6.822 -3.324 50.691 1.00 94.19 850 ARG A N 1
ATOM 7130 C CA . ARG A 1 850 ? 5.707 -2.951 49.813 1.00 94.19 850 ARG A CA 1
ATOM 7131 C C . ARG A 1 850 ? 4.423 -2.713 50.610 1.00 94.19 850 ARG A C 1
ATOM 7133 O O . ARG A 1 850 ? 3.818 -1.660 50.441 1.00 94.19 850 ARG A O 1
ATOM 7140 N N . GLU A 1 851 ? 4.039 -3.638 51.488 1.00 94.69 851 GLU A N 1
ATOM 7141 C CA . GLU A 1 851 ? 2.825 -3.508 52.309 1.00 94.69 851 GLU A CA 1
ATOM 7142 C C . GLU A 1 851 ? 2.899 -2.290 53.249 1.00 94.69 851 GLU A C 1
ATOM 7144 O O . GLU A 1 851 ? 1.946 -1.518 53.339 1.00 94.69 851 GLU A O 1
ATOM 7149 N N . ILE A 1 852 ? 4.060 -2.041 53.873 1.00 95.19 852 ILE A N 1
ATOM 7150 C CA . ILE A 1 852 ? 4.287 -0.835 54.694 1.00 95.19 852 ILE A CA 1
ATOM 7151 C C . ILE A 1 852 ? 4.103 0.438 53.859 1.00 95.19 852 ILE A C 1
ATOM 7153 O O . ILE A 1 852 ? 3.404 1.360 54.277 1.00 95.19 852 ILE A O 1
ATOM 7157 N N . TYR A 1 853 ? 4.701 0.491 52.667 1.00 94.25 853 TYR A N 1
ATOM 7158 C CA . TYR A 1 853 ? 4.577 1.642 51.774 1.00 94.25 853 TYR A CA 1
ATOM 7159 C C . TYR A 1 853 ? 3.119 1.904 51.356 1.00 94.25 853 TYR A C 1
ATOM 7161 O O . TYR A 1 853 ? 2.683 3.057 51.337 1.00 94.25 853 TYR A O 1
ATOM 7169 N N . LEU A 1 854 ? 2.351 0.851 51.049 1.00 90.88 854 LEU A N 1
ATOM 7170 C CA . LEU A 1 854 ? 0.941 0.967 50.660 1.00 90.88 854 LEU A CA 1
ATOM 7171 C C . LEU A 1 854 ? 0.069 1.585 51.763 1.00 90.88 854 LEU A C 1
ATOM 7173 O O . LEU A 1 854 ? -0.858 2.331 51.434 1.00 90.88 854 LEU A O 1
ATOM 7177 N N . ALA A 1 855 ? 0.395 1.329 53.034 1.00 93.50 855 ALA A N 1
ATOM 7178 C CA . ALA A 1 855 ? -0.246 1.964 54.183 1.00 93.50 855 ALA A CA 1
ATOM 7179 C C . ALA A 1 855 ? 0.250 3.407 54.412 1.00 93.50 855 ALA A C 1
ATOM 7181 O O . ALA A 1 855 ? -0.556 4.321 54.585 1.00 93.50 855 ALA A O 1
ATOM 7182 N N . GLN A 1 856 ? 1.568 3.640 54.365 1.00 94.88 856 GLN A N 1
ATOM 7183 C CA . GLN A 1 856 ? 2.184 4.927 54.732 1.00 94.88 856 GLN A CA 1
ATOM 7184 C C . GLN A 1 856 ? 2.018 6.045 53.699 1.00 94.88 856 GLN A C 1
ATOM 7186 O O . GLN A 1 856 ? 2.066 7.224 54.062 1.00 94.88 856 GLN A O 1
ATOM 7191 N N . ARG A 1 857 ? 1.832 5.715 52.414 1.00 91.06 857 ARG A N 1
ATOM 7192 C CA . ARG A 1 857 ? 1.756 6.707 51.320 1.00 91.06 857 ARG A CA 1
ATOM 7193 C C . ARG A 1 857 ? 0.680 7.784 51.512 1.00 91.06 857 ARG A C 1
ATOM 7195 O O . ARG A 1 857 ? 0.799 8.866 50.948 1.00 91.06 857 ARG A O 1
ATOM 7202 N N . TRP A 1 858 ? -0.333 7.522 52.336 1.00 91.69 858 TRP A N 1
ATOM 7203 C CA . TRP A 1 858 ? -1.426 8.453 52.647 1.00 91.69 858 TRP A CA 1
ATOM 7204 C C . TRP A 1 858 ? -1.052 9.556 53.648 1.00 91.69 858 TRP A C 1
ATOM 7206 O O . TRP A 1 858 ? -1.896 10.364 54.036 1.00 91.69 858 TRP A O 1
ATOM 7216 N N . SER A 1 859 ? 0.220 9.607 54.059 1.00 89.75 859 SER A N 1
ATOM 7217 C CA . SER A 1 859 ? 0.753 10.674 54.913 1.00 89.75 859 SER A CA 1
ATOM 7218 C C . SER A 1 859 ? 0.796 12.017 54.177 1.00 89.75 859 SER A C 1
ATOM 7220 O O . SER A 1 859 ? 0.742 13.071 54.807 1.00 89.75 859 SER A O 1
ATOM 7222 N N . GLN A 1 860 ? 0.875 11.989 52.842 1.00 86.56 860 GLN A N 1
ATOM 7223 C CA . GLN A 1 860 ? 0.810 13.184 52.012 1.00 86.56 860 GLN A CA 1
ATOM 7224 C C . GLN A 1 860 ? -0.621 13.742 51.965 1.00 86.56 860 GLN A C 1
ATOM 7226 O O . GLN A 1 860 ? -1.593 12.999 51.830 1.00 86.56 860 GLN A O 1
ATOM 7231 N N . VAL A 1 861 ? -0.740 15.067 52.053 1.00 87.69 861 VAL A N 1
ATOM 7232 C CA . VAL A 1 861 ? -2.015 15.793 51.999 1.00 87.69 861 VAL A CA 1
ATOM 7233 C C . VAL A 1 861 ? -2.104 16.547 50.676 1.00 87.69 861 VAL A C 1
ATOM 7235 O O . VAL A 1 861 ? -1.151 17.218 50.283 1.00 87.69 861 VAL A O 1
ATOM 7238 N N . TYR A 1 862 ? -3.260 16.472 50.019 1.00 91.88 862 TYR A N 1
ATOM 7239 C CA . TYR A 1 862 ? -3.575 17.228 48.805 1.00 91.88 862 TYR A CA 1
ATOM 7240 C C . TYR A 1 862 ? -4.778 18.145 49.084 1.00 91.88 862 TYR A C 1
ATOM 7242 O O . TYR A 1 862 ? -5.919 17.697 48.957 1.00 91.88 862 TYR A O 1
ATOM 7250 N N . PRO A 1 863 ? -4.559 19.404 49.517 1.00 94.06 863 PRO A N 1
ATOM 7251 C CA . PRO A 1 863 ? -5.634 20.275 50.000 1.00 94.06 863 PRO A CA 1
ATOM 7252 C C . PRO A 1 863 ? -6.746 20.537 48.978 1.00 94.06 863 PRO A C 1
ATOM 7254 O O . PRO A 1 863 ? -7.918 20.480 49.343 1.00 94.06 863 PRO A O 1
ATOM 7257 N N . ASP A 1 864 ? -6.394 20.757 47.708 1.00 96.12 864 ASP A N 1
ATOM 7258 C CA . ASP A 1 864 ? -7.376 21.019 46.647 1.00 96.12 864 ASP A CA 1
ATOM 7259 C C . ASP A 1 864 ? -8.242 19.789 46.364 1.00 96.12 864 ASP A C 1
ATOM 7261 O O . ASP A 1 864 ? -9.464 19.894 46.334 1.00 96.12 864 ASP A O 1
ATOM 7265 N N . THR A 1 865 ? -7.619 18.608 46.253 1.00 96.56 865 THR A N 1
ATOM 7266 C CA . THR A 1 865 ? -8.333 17.328 46.119 1.00 96.56 865 THR A CA 1
ATOM 7267 C C . THR A 1 865 ? -9.254 17.087 47.309 1.00 96.56 865 THR A C 1
ATOM 7269 O O . THR A 1 865 ? -10.397 16.692 47.123 1.00 96.56 865 THR A O 1
ATOM 7272 N N . LYS A 1 866 ? -8.794 17.374 48.534 1.00 97.00 866 LYS A N 1
ATOM 7273 C CA . LYS A 1 866 ? -9.626 17.256 49.736 1.00 97.00 866 LYS A CA 1
ATOM 7274 C C . LYS A 1 866 ? -10.850 18.159 49.666 1.00 97.00 866 LYS A C 1
ATOM 7276 O O . LYS A 1 866 ? -11.963 17.693 49.893 1.00 97.00 866 LYS A O 1
ATOM 7281 N N . LYS A 1 867 ? -10.648 19.440 49.355 1.00 97.81 867 LYS A N 1
ATOM 7282 C CA . LYS A 1 867 ? -11.733 20.421 49.253 1.00 97.81 867 LYS A CA 1
ATOM 7283 C C . LYS A 1 867 ? -12.765 19.996 48.208 1.00 97.81 867 LYS A C 1
ATOM 7285 O O . LYS A 1 867 ? -13.958 20.012 48.490 1.00 97.81 867 LYS A O 1
ATOM 7290 N N . GLU A 1 868 ? -12.300 19.586 47.035 1.00 98.19 868 GLU A N 1
ATOM 7291 C CA . GLU A 1 868 ? -13.138 19.103 45.940 1.00 98.19 868 GLU A CA 1
ATOM 7292 C C . GLU A 1 868 ? -13.910 17.833 46.322 1.00 98.19 868 GLU A C 1
ATOM 7294 O O . GLU A 1 868 ? -15.125 17.783 46.166 1.00 98.19 868 GLU A O 1
ATOM 7299 N N . ASN A 1 869 ? -13.243 16.836 46.902 1.00 98.12 869 ASN A N 1
ATOM 7300 C CA . ASN A 1 869 ? -13.882 15.586 47.308 1.00 98.12 869 ASN A CA 1
ATOM 7301 C C . ASN A 1 869 ? -14.919 15.777 48.422 1.00 98.12 869 ASN A C 1
ATOM 7303 O O . ASN A 1 869 ? -15.922 15.070 48.437 1.00 98.12 869 ASN A O 1
ATOM 7307 N N . ILE A 1 870 ? -14.721 16.735 49.334 1.00 98.44 870 ILE A N 1
ATOM 7308 C CA . ILE A 1 870 ? -15.746 17.121 50.318 1.00 98.44 870 ILE A CA 1
ATOM 7309 C C . ILE A 1 870 ? -16.986 17.682 49.606 1.00 98.44 870 ILE A C 1
ATOM 7311 O O . ILE A 1 870 ? -18.108 17.351 49.986 1.00 98.44 870 ILE A O 1
ATOM 7315 N N . MET A 1 871 ? -16.807 18.496 48.559 1.00 98.38 871 MET A N 1
ATOM 7316 C CA . MET A 1 871 ? -17.925 19.018 47.762 1.00 98.38 871 MET A CA 1
ATOM 7317 C C . MET A 1 871 ? -18.640 17.905 46.989 1.00 98.38 871 MET A C 1
ATOM 7319 O O . MET A 1 871 ? -19.857 17.789 47.095 1.00 98.38 871 MET A O 1
ATOM 7323 N N . ILE A 1 872 ? -17.896 17.038 46.295 1.00 98.56 872 ILE A N 1
ATOM 7324 C CA . ILE A 1 872 ? -18.448 15.878 45.574 1.00 98.56 872 ILE A CA 1
ATOM 7325 C C . ILE A 1 872 ? -19.234 14.976 46.528 1.00 98.56 872 ILE A C 1
ATOM 7327 O O . ILE A 1 872 ? -20.331 14.528 46.207 1.00 98.56 872 ILE A O 1
ATOM 7331 N N . PHE A 1 873 ? -18.696 14.725 47.720 1.00 98.56 873 PHE A N 1
ATOM 7332 C CA . PHE A 1 873 ? -19.348 13.880 48.709 1.00 98.56 873 PHE A CA 1
ATOM 7333 C C . PHE A 1 873 ? -20.643 14.501 49.251 1.00 98.56 873 PHE A C 1
ATOM 7335 O O . PHE A 1 873 ? -21.647 13.804 49.383 1.00 98.56 873 PHE A O 1
ATOM 7342 N N . ARG A 1 874 ? -20.661 15.820 49.485 1.00 98.50 874 ARG A N 1
ATOM 7343 C CA . ARG A 1 874 ? -21.885 16.564 49.819 1.00 98.50 874 ARG A CA 1
ATOM 7344 C C . ARG A 1 874 ? -22.941 16.432 48.721 1.00 98.50 874 ARG A C 1
ATOM 7346 O O . ARG A 1 874 ? -24.091 16.130 49.023 1.00 98.50 874 ARG A O 1
ATOM 7353 N N . GLU A 1 875 ? -22.555 16.634 47.462 1.00 98.44 875 GLU A N 1
ATOM 7354 C CA . GLU A 1 875 ? -23.458 16.499 46.311 1.00 98.44 875 GLU A CA 1
ATOM 7355 C C . GLU A 1 875 ? -24.001 15.073 46.167 1.00 98.44 875 GLU A C 1
ATOM 7357 O O . GLU A 1 875 ? -25.184 14.891 45.883 1.00 98.44 875 GLU A O 1
ATOM 7362 N N . LEU A 1 876 ? -23.160 14.064 46.412 1.00 98.25 876 LEU A N 1
ATOM 7363 C CA . LEU A 1 876 ? -23.558 12.661 46.436 1.00 98.25 876 LEU A CA 1
ATOM 7364 C C . LEU A 1 876 ? -24.626 12.421 47.510 1.00 98.25 876 LEU A C 1
ATOM 7366 O O . LEU A 1 876 ? -25.684 11.867 47.202 1.00 98.25 876 LEU A O 1
ATOM 7370 N N . LEU A 1 877 ? -24.378 12.843 48.754 1.00 98.19 877 LEU A N 1
ATOM 7371 C CA . LEU A 1 877 ? -25.327 12.661 49.855 1.00 98.19 877 LEU A CA 1
ATOM 7372 C C . LEU A 1 877 ? -26.649 13.389 49.593 1.00 98.19 877 LEU A C 1
ATOM 7374 O O . LEU A 1 877 ? -27.708 12.792 49.783 1.00 98.19 877 LEU A O 1
ATOM 7378 N N . GLN A 1 878 ? -26.594 14.625 49.089 1.00 97.81 878 GLN A N 1
ATOM 7379 C CA . GLN A 1 878 ? -27.786 15.381 48.706 1.00 97.81 878 GLN A CA 1
ATOM 7380 C C . GLN A 1 878 ? -28.583 14.650 47.620 1.00 97.81 878 GLN A C 1
ATOM 7382 O O . GLN A 1 878 ? -29.779 14.429 47.782 1.00 97.81 878 GLN A O 1
ATOM 7387 N N . TYR A 1 879 ? -27.918 14.188 46.557 1.00 96.75 879 TYR A N 1
ATOM 7388 C CA . TYR A 1 879 ? -28.561 13.450 45.469 1.00 96.75 879 TYR A CA 1
ATOM 7389 C C . TYR A 1 879 ? -29.262 12.168 45.948 1.00 96.75 879 TYR A C 1
ATOM 7391 O O . TYR A 1 879 ? -30.322 11.815 45.430 1.00 96.75 879 TYR A O 1
ATOM 7399 N N . LEU A 1 880 ? -28.685 11.458 46.922 1.00 95.38 880 LEU A N 1
ATOM 7400 C CA . LEU A 1 880 ? -29.303 10.264 47.506 1.00 95.38 880 LEU A CA 1
ATOM 7401 C C . LEU A 1 880 ? -30.461 10.599 48.449 1.00 95.38 880 LEU A C 1
ATOM 7403 O O . LEU A 1 880 ? -31.472 9.894 48.440 1.00 95.38 880 LEU A O 1
ATOM 7407 N N . GLN A 1 881 ? -30.334 11.673 49.228 1.00 93.81 881 GLN A N 1
ATOM 7408 C CA . GLN A 1 881 ? -31.394 12.155 50.109 1.00 93.81 881 GLN A CA 1
ATOM 7409 C C . GLN A 1 881 ? -32.619 12.624 49.314 1.00 93.81 881 GLN A C 1
ATOM 7411 O O . GLN A 1 881 ? -33.735 12.248 49.662 1.00 93.81 881 GLN A O 1
ATOM 7416 N N . ASP A 1 882 ? -32.416 13.342 48.204 1.00 93.31 882 ASP A N 1
ATOM 7417 C CA . ASP A 1 882 ? -33.482 13.787 47.290 1.00 93.31 882 ASP A CA 1
ATOM 7418 C C . ASP A 1 882 ? -34.258 12.616 46.661 1.00 93.31 882 ASP A C 1
ATOM 7420 O O . ASP A 1 882 ? -35.368 12.785 46.157 1.00 93.31 882 ASP A O 1
ATOM 7424 N N . LYS A 1 883 ? -33.668 11.416 46.667 1.00 91.75 883 LYS A N 1
ATOM 7425 C CA . LYS A 1 883 ? -34.272 10.174 46.169 1.00 91.75 883 LYS A CA 1
ATOM 7426 C C . LYS A 1 883 ? -34.814 9.271 47.272 1.00 91.75 883 LYS A C 1
ATOM 7428 O O . LYS A 1 883 ? -35.209 8.148 46.975 1.00 91.75 883 LYS A O 1
ATOM 7433 N N . GLU A 1 884 ? -34.812 9.740 48.519 1.00 91.81 884 GLU A N 1
ATOM 7434 C CA . GLU A 1 884 ? -35.307 9.006 49.689 1.00 91.81 884 GLU A CA 1
ATOM 7435 C C . GLU A 1 884 ? -34.635 7.630 49.881 1.00 91.81 884 GLU A C 1
ATOM 7437 O O . GLU A 1 884 ? -35.232 6.676 50.385 1.00 91.81 884 GLU A O 1
ATOM 7442 N N . VAL A 1 885 ? -33.362 7.516 49.492 1.00 92.38 885 VAL A N 1
ATOM 7443 C CA . VAL A 1 885 ? -32.584 6.278 49.611 1.00 92.38 885 VAL A CA 1
ATOM 7444 C C . VAL A 1 885 ? -31.945 6.189 50.998 1.00 92.38 885 VAL A C 1
ATOM 7446 O O . VAL A 1 885 ? -31.358 7.152 51.488 1.00 92.38 885 VAL A O 1
ATOM 7449 N N . LYS A 1 886 ? -31.987 5.012 51.636 1.00 94.69 886 LYS A N 1
ATOM 7450 C CA . LYS A 1 886 ? -31.268 4.766 52.894 1.00 94.69 886 LYS A CA 1
ATOM 7451 C C . LYS A 1 886 ? -29.766 4.668 52.626 1.00 94.69 886 LYS A C 1
ATOM 7453 O O . LYS A 1 886 ? -29.309 3.758 51.933 1.00 94.69 886 LYS A O 1
ATOM 7458 N N . ILE A 1 887 ? -28.999 5.575 53.223 1.00 97.25 887 ILE A N 1
ATOM 7459 C CA . ILE A 1 887 ? -27.549 5.672 53.040 1.00 97.25 887 ILE A CA 1
ATOM 7460 C C . ILE A 1 887 ? -26.830 4.965 54.194 1.00 97.25 887 ILE A C 1
ATOM 7462 O O . ILE A 1 887 ? -27.070 5.262 55.367 1.00 97.25 887 ILE A O 1
ATOM 7466 N N . THR A 1 888 ? -25.926 4.046 53.859 1.00 97.75 888 THR A N 1
ATOM 7467 C CA . THR A 1 888 ? -24.976 3.435 54.796 1.00 97.75 888 THR A CA 1
ATOM 7468 C C . THR A 1 888 ? -23.563 3.714 54.316 1.00 97.75 888 THR A C 1
ATOM 7470 O O . THR A 1 888 ? -23.174 3.258 53.250 1.00 97.75 888 THR A O 1
ATOM 7473 N N . ILE A 1 889 ? -22.783 4.454 55.091 1.00 98.06 889 ILE A N 1
ATOM 7474 C CA . ILE A 1 889 ? -21.354 4.636 54.854 1.00 98.06 889 ILE A CA 1
ATOM 7475 C C . ILE A 1 889 ? -20.609 3.585 55.656 1.00 98.06 889 ILE A C 1
ATOM 7477 O O . ILE A 1 889 ? -20.879 3.396 56.841 1.00 98.06 889 ILE A O 1
ATOM 7481 N N . VAL A 1 890 ? -19.642 2.932 55.031 1.00 97.69 890 VAL A N 1
ATOM 7482 C CA . VAL A 1 890 ? -18.856 1.894 55.684 1.00 97.69 890 VAL A CA 1
ATOM 7483 C C . VAL A 1 890 ? -17.375 2.052 55.368 1.00 97.69 890 VAL A C 1
ATOM 7485 O O . VAL A 1 890 ? -17.008 2.297 54.219 1.00 97.69 890 VAL A O 1
ATOM 7488 N N . THR A 1 891 ? -16.521 1.915 56.387 1.00 97.56 891 THR A N 1
ATOM 7489 C CA . THR A 1 891 ? -15.071 1.787 56.187 1.00 97.56 891 THR A CA 1
ATOM 7490 C C . THR A 1 891 ? -14.665 0.342 55.954 1.00 97.56 891 THR A C 1
ATOM 7492 O O . THR A 1 891 ? -15.340 -0.574 56.409 1.00 97.56 891 THR A O 1
ATOM 7495 N N . ASN A 1 892 ? -13.587 0.100 55.207 1.00 95.44 892 ASN A N 1
ATOM 7496 C CA . ASN A 1 892 ? -13.125 -1.267 54.981 1.00 95.44 892 ASN A CA 1
ATOM 7497 C C . ASN A 1 892 ? -12.384 -1.822 56.215 1.00 95.44 892 ASN A C 1
ATOM 7499 O O . ASN A 1 892 ? -11.573 -1.097 56.804 1.00 95.44 892 ASN A O 1
ATOM 7503 N N . PRO A 1 893 ? -12.591 -3.104 56.578 1.00 96.44 893 PRO A N 1
ATOM 7504 C CA . PRO A 1 893 ? -11.727 -3.788 57.531 1.00 96.44 893 PRO A CA 1
ATOM 7505 C C . PRO A 1 893 ? -10.284 -3.814 57.029 1.00 96.44 893 PRO A C 1
ATOM 7507 O O . PRO A 1 893 ? -10.029 -3.821 55.821 1.00 96.44 893 PRO A O 1
ATOM 7510 N N . VAL A 1 894 ? -9.339 -3.850 57.964 1.00 95.19 894 VAL A N 1
ATOM 7511 C CA . VAL A 1 894 ? -7.905 -3.957 57.674 1.00 95.19 894 VAL A CA 1
ATOM 7512 C C . VAL A 1 894 ? -7.210 -4.816 58.723 1.00 95.19 894 VAL A C 1
ATOM 7514 O O . VAL A 1 894 ? -7.688 -4.955 59.850 1.00 95.19 894 VAL A O 1
ATOM 7517 N N . THR A 1 895 ? -6.040 -5.341 58.372 1.00 95.56 895 THR A N 1
ATOM 7518 C CA . THR A 1 895 ? -5.182 -6.072 59.312 1.00 95.56 895 THR A CA 1
ATOM 7519 C C . THR A 1 895 ? -4.597 -5.145 60.382 1.00 95.56 895 THR A C 1
ATOM 7521 O O . THR A 1 895 ? -4.386 -3.949 60.152 1.00 95.56 895 THR A O 1
ATOM 7524 N N . ASN A 1 896 ? -4.226 -5.703 61.537 1.00 92.56 896 ASN A N 1
ATOM 7525 C CA . ASN A 1 896 ? -3.469 -4.956 62.553 1.00 92.56 896 ASN A CA 1
ATOM 7526 C C . ASN A 1 896 ? -2.096 -4.507 62.028 1.00 92.56 896 ASN A C 1
ATOM 7528 O O . ASN A 1 896 ? -1.589 -3.449 62.413 1.00 92.56 896 ASN A O 1
ATOM 7532 N N . PHE A 1 897 ? -1.518 -5.275 61.098 1.00 94.62 897 PHE A N 1
ATOM 7533 C CA . PHE A 1 897 ? -0.321 -4.876 60.365 1.00 94.62 897 PHE A CA 1
ATOM 7534 C C . PHE A 1 897 ? -0.533 -3.545 59.633 1.00 94.62 897 PHE A C 1
ATOM 7536 O O . PHE A 1 897 ? 0.250 -2.620 59.826 1.00 94.62 897 PHE A O 1
ATOM 7543 N N . TYR A 1 898 ? -1.602 -3.406 58.845 1.00 95.44 898 TYR A N 1
ATOM 7544 C CA . TYR A 1 898 ? -1.888 -2.166 58.120 1.00 95.44 898 TYR A CA 1
ATOM 7545 C C . TYR A 1 898 ? -2.144 -0.992 59.072 1.00 95.44 898 TYR A C 1
ATOM 7547 O O . TYR A 1 898 ? -1.566 0.079 58.883 1.00 95.44 898 TYR A O 1
ATOM 7555 N N . LYS A 1 899 ? -2.925 -1.205 60.146 1.00 94.19 899 LYS A N 1
ATOM 7556 C CA . LYS A 1 899 ? -3.200 -0.176 61.171 1.00 94.19 899 LYS A CA 1
ATOM 7557 C C . LYS A 1 899 ? -1.923 0.399 61.784 1.00 94.19 899 LYS A C 1
ATOM 7559 O O . LYS A 1 899 ? -1.847 1.601 62.000 1.00 94.19 899 LYS A O 1
ATOM 7564 N N . THR A 1 900 ? -0.918 -0.450 62.014 1.00 94.69 900 THR A N 1
ATOM 7565 C CA . THR A 1 900 ? 0.374 -0.064 62.615 1.00 94.69 900 THR A CA 1
ATOM 7566 C C . THR A 1 900 ? 1.116 0.988 61.785 1.00 94.69 900 THR A C 1
ATOM 7568 O O . THR A 1 900 ? 1.845 1.810 62.334 1.00 94.69 900 THR A O 1
ATOM 7571 N N . TYR A 1 901 ? 0.949 0.963 60.462 1.00 96.12 901 TYR A N 1
ATOM 7572 C CA . TYR A 1 901 ? 1.683 1.828 59.538 1.00 96.12 901 TYR A CA 1
ATOM 7573 C C . TYR A 1 901 ? 0.811 2.908 58.888 1.00 96.12 901 TYR A C 1
ATOM 7575 O O . TYR A 1 901 ? 1.343 3.774 58.191 1.00 96.12 901 TYR A O 1
ATOM 7583 N N . PHE A 1 902 ? -0.508 2.875 59.087 1.00 96.69 902 PHE A N 1
ATOM 7584 C CA . PHE A 1 902 ? -1.415 3.860 58.512 1.00 96.69 902 PHE A CA 1
ATOM 7585 C C . PHE A 1 902 ? -1.338 5.200 59.274 1.00 96.69 902 PHE A C 1
ATOM 7587 O O . PHE A 1 902 ? -1.346 5.209 60.506 1.00 96.69 902 PHE A O 1
ATOM 7594 N N . PRO A 1 903 ? -1.280 6.347 58.576 1.00 96.31 903 PRO A N 1
ATOM 7595 C CA . PRO A 1 903 ? -1.148 7.659 59.207 1.00 96.31 903 PRO A CA 1
ATOM 7596 C C . PRO A 1 903 ? -2.381 8.043 60.042 1.00 96.31 903 PRO A C 1
ATOM 7598 O O . PRO A 1 903 ? -3.475 8.230 59.502 1.00 96.31 903 PRO A O 1
ATOM 7601 N N . LEU A 1 904 ? -2.186 8.224 61.355 1.00 94.62 904 LEU A N 1
ATOM 7602 C CA . LEU A 1 904 ? -3.246 8.586 62.311 1.00 94.62 904 LEU A CA 1
ATOM 7603 C C . LEU A 1 904 ? -3.969 9.881 61.918 1.00 94.62 904 LEU A C 1
ATOM 7605 O O . LEU A 1 904 ? -5.194 9.899 61.853 1.00 94.62 904 LEU A O 1
ATOM 7609 N N . ASN A 1 905 ? -3.222 10.913 61.520 1.00 94.69 905 ASN A N 1
ATOM 7610 C CA . ASN A 1 905 ? -3.782 12.196 61.088 1.00 94.69 905 ASN A CA 1
ATOM 7611 C C . ASN A 1 905 ? -4.681 12.091 59.840 1.00 94.69 905 ASN A C 1
ATOM 7613 O O . ASN A 1 905 ? -5.536 12.943 59.621 1.00 94.69 905 ASN A O 1
ATOM 7617 N N . CYS A 1 906 ? -4.478 11.090 58.974 1.00 96.25 906 CYS A N 1
ATOM 7618 C CA . CYS A 1 906 ? -5.376 10.842 57.843 1.00 96.25 906 CYS A CA 1
ATOM 7619 C C . CYS A 1 906 ? -6.711 10.271 58.314 1.00 96.25 906 CYS A C 1
ATOM 7621 O O . CYS A 1 906 ? -7.758 10.615 57.775 1.00 96.25 906 CYS A O 1
ATOM 7623 N N . ARG A 1 907 ? -6.667 9.394 59.318 1.00 95.88 907 ARG A N 1
ATOM 7624 C CA . ARG A 1 907 ? -7.857 8.780 59.895 1.00 95.88 907 ARG A CA 1
ATOM 7625 C C . ARG A 1 907 ? -8.664 9.770 60.727 1.00 95.88 907 ARG A C 1
ATOM 7627 O O . ARG A 1 907 ? -9.873 9.819 60.552 1.00 95.88 907 ARG A O 1
ATOM 7634 N N . GLU A 1 908 ? -8.013 10.544 61.588 1.00 96.50 908 GLU A N 1
ATOM 7635 C CA . GLU A 1 908 ? -8.667 11.592 62.384 1.00 96.50 908 GLU A CA 1
ATOM 7636 C C . GLU A 1 908 ? -9.401 12.575 61.468 1.00 96.50 908 GLU A C 1
ATOM 7638 O O . GLU A 1 908 ? -10.606 12.750 61.605 1.00 96.50 908 GLU A O 1
ATOM 7643 N N . GLU A 1 909 ? -8.725 13.075 60.426 1.00 96.62 909 GLU A N 1
ATOM 7644 C CA . GLU A 1 909 ? -9.345 13.957 59.429 1.00 96.62 909 GLU A CA 1
ATOM 7645 C C . GLU A 1 909 ? -10.562 13.314 58.741 1.00 96.62 909 GLU A C 1
ATOM 7647 O O . GLU A 1 909 ? -11.568 13.981 58.513 1.00 96.62 909 GLU A O 1
ATOM 7652 N N . PHE A 1 910 ? -10.498 12.022 58.402 1.00 97.81 910 PHE A N 1
ATOM 7653 C CA . PHE A 1 910 ? -11.636 11.311 57.817 1.00 97.81 910 PHE A CA 1
ATOM 7654 C C . PHE A 1 910 ? -12.824 11.233 58.784 1.00 97.81 910 PHE A C 1
ATOM 7656 O O . PHE A 1 910 ? -13.953 11.507 58.377 1.00 97.81 910 PHE A O 1
ATOM 7663 N N . ILE A 1 911 ? -12.580 10.881 60.049 1.00 98.00 911 ILE A N 1
ATOM 7664 C CA . ILE A 1 911 ? -13.626 10.787 61.074 1.00 98.00 911 ILE A CA 1
ATOM 7665 C C . ILE A 1 911 ? -14.245 12.159 61.350 1.00 98.00 911 ILE A C 1
ATOM 7667 O O . ILE A 1 911 ? -15.470 12.249 61.441 1.00 98.00 911 ILE A O 1
ATOM 7671 N N . ASP A 1 912 ? -13.438 13.219 61.408 1.00 97.88 912 ASP A N 1
ATOM 7672 C CA . ASP A 1 912 ? -13.921 14.592 61.573 1.00 97.88 912 ASP A CA 1
ATOM 7673 C C . ASP A 1 912 ? -14.851 14.986 60.420 1.00 97.88 912 ASP A C 1
ATOM 7675 O O . ASP A 1 912 ? -15.968 15.446 60.651 1.00 97.88 912 ASP A O 1
ATOM 7679 N N . ILE A 1 913 ? -14.442 14.728 59.170 1.00 98.25 913 ILE A N 1
ATOM 7680 C CA . ILE A 1 913 ? -15.267 15.018 57.988 1.00 98.25 913 ILE A CA 1
ATOM 7681 C C . ILE A 1 913 ? -16.594 14.247 58.046 1.00 98.25 913 ILE A C 1
ATOM 7683 O O . ILE A 1 913 ? -17.653 14.844 57.852 1.00 98.25 913 ILE A O 1
ATOM 7687 N N . ILE A 1 914 ? -16.567 12.939 58.330 1.00 98.25 914 ILE A N 1
ATOM 7688 C CA . ILE A 1 914 ? -17.790 12.126 58.439 1.00 98.25 914 ILE A CA 1
ATOM 7689 C C . ILE A 1 914 ? -18.700 12.642 59.559 1.00 98.25 914 ILE A C 1
ATOM 7691 O O . ILE A 1 914 ? -19.907 12.758 59.349 1.00 98.25 914 ILE A O 1
ATOM 7695 N N . SER A 1 915 ? -18.134 12.997 60.713 1.00 97.31 915 SER A N 1
ATOM 7696 C CA . SER A 1 915 ? -18.884 13.515 61.863 1.00 97.31 915 SER A CA 1
ATOM 7697 C C . SER A 1 915 ? -19.565 14.846 61.548 1.00 97.31 915 SER A C 1
ATOM 7699 O O . SER A 1 915 ? -20.716 15.047 61.931 1.00 97.31 915 SER A O 1
ATOM 7701 N N . GLU A 1 916 ? -18.903 15.743 60.809 1.00 97.94 916 GLU A N 1
ATOM 7702 C CA . GLU A 1 916 ? -19.530 16.978 60.323 1.00 97.94 916 GLU A CA 1
ATOM 7703 C C . GLU A 1 916 ? -20.693 16.680 59.367 1.00 97.94 916 GLU A C 1
ATOM 7705 O O . GLU A 1 916 ? -21.771 17.254 59.513 1.00 97.94 916 GLU A O 1
ATOM 7710 N N . PHE A 1 917 ? -20.537 15.727 58.442 1.00 98.44 917 PHE A N 1
ATOM 7711 C CA . PHE A 1 917 ? -21.626 15.336 57.542 1.00 98.44 917 PHE A CA 1
ATOM 7712 C C . PHE A 1 917 ? -22.799 14.656 58.262 1.00 98.44 917 PHE A C 1
ATOM 7714 O O . PHE A 1 917 ? -23.936 14.836 57.832 1.00 98.44 917 PHE A O 1
ATOM 7721 N N . GLN A 1 918 ? -22.575 13.940 59.371 1.00 97.06 918 GLN A N 1
ATOM 7722 C CA . GLN A 1 918 ? -23.658 13.363 60.186 1.00 97.06 918 GLN A CA 1
ATOM 7723 C C . GLN A 1 918 ? -24.539 14.420 60.864 1.00 97.06 918 GLN A C 1
ATOM 7725 O O . GLN A 1 918 ? -25.677 14.118 61.223 1.00 97.06 918 GLN A O 1
ATOM 7730 N N . LYS A 1 919 ? -24.043 15.654 61.041 1.00 97.00 919 LYS A N 1
ATOM 7731 C CA . LYS A 1 919 ? -24.852 16.772 61.559 1.00 97.00 919 LYS A CA 1
ATOM 7732 C C . LYS A 1 919 ? -25.841 17.301 60.518 1.00 97.00 919 LYS A C 1
ATOM 7734 O O . LYS A 1 919 ? -26.857 17.876 60.895 1.00 97.00 919 LYS A O 1
ATOM 7739 N N . GLU A 1 920 ? -25.535 17.131 59.232 1.00 96.50 920 GLU A N 1
ATOM 7740 C CA . GLU A 1 920 ? -26.301 17.698 58.116 1.00 96.50 920 GLU A CA 1
ATOM 7741 C C . GLU A 1 920 ? -27.153 16.653 57.377 1.00 96.50 920 GLU A C 1
ATOM 7743 O O . GLU A 1 920 ? -28.282 16.945 56.992 1.00 96.50 920 GLU A O 1
ATOM 7748 N N . PHE A 1 921 ? -26.652 15.425 57.219 1.00 97.25 921 PHE A N 1
ATOM 7749 C CA . PHE A 1 921 ? -27.297 14.357 56.451 1.00 97.25 921 PHE A CA 1
ATOM 7750 C C . PHE A 1 921 ? -27.597 13.138 57.324 1.00 97.25 921 PHE A C 1
ATOM 7752 O O . PHE A 1 921 ? -26.818 12.752 58.196 1.00 97.25 921 PHE A O 1
ATOM 7759 N N . LYS A 1 922 ? -28.713 12.459 57.038 1.00 95.69 922 LYS A N 1
ATOM 7760 C CA . LYS A 1 922 ? -29.102 11.230 57.740 1.00 95.69 922 LYS A CA 1
ATOM 7761 C C . LYS A 1 922 ? -28.516 9.996 57.049 1.00 95.69 922 LYS A C 1
ATOM 7763 O O . LYS A 1 922 ? -29.037 9.546 56.032 1.00 95.69 922 LYS A O 1
ATOM 7768 N N . PHE A 1 923 ? -27.492 9.396 57.649 1.00 97.31 923 PHE A N 1
ATOM 7769 C CA . PHE A 1 923 ? -26.926 8.118 57.207 1.00 97.31 923 PHE A CA 1
ATOM 7770 C C . PHE A 1 923 ? -26.422 7.270 58.380 1.00 97.31 923 PHE A C 1
ATOM 7772 O O . PHE A 1 923 ? -26.095 7.780 59.452 1.00 97.31 923 PHE A O 1
ATOM 7779 N N . THR A 1 924 ? -26.336 5.958 58.168 1.00 97.19 924 THR A N 1
ATOM 7780 C CA . THR A 1 924 ? -25.674 5.034 59.100 1.00 97.19 924 THR A CA 1
ATOM 7781 C C . THR A 1 924 ? -24.180 4.992 58.793 1.00 97.19 924 THR A C 1
ATOM 7783 O O . THR A 1 924 ? -23.813 4.837 57.634 1.00 97.19 924 THR A O 1
ATOM 7786 N N . PHE A 1 925 ? -23.320 5.110 59.807 1.00 97.62 925 PHE A N 1
ATOM 7787 C CA . PHE A 1 925 ? -21.869 4.965 59.658 1.00 97.62 925 PHE A CA 1
ATOM 7788 C C . PHE A 1 925 ? -21.379 3.693 60.357 1.00 97.62 925 PHE A C 1
ATOM 7790 O O . PHE A 1 925 ? -21.644 3.499 61.542 1.00 97.62 925 PHE A O 1
ATOM 7797 N N . ILE A 1 926 ? -20.673 2.835 59.618 1.00 96.62 926 ILE A N 1
ATOM 7798 C CA . ILE A 1 926 ? -20.081 1.586 60.108 1.00 96.62 926 ILE A CA 1
ATOM 7799 C C . ILE A 1 926 ? -18.561 1.693 59.982 1.00 96.62 926 ILE A C 1
ATOM 7801 O O . ILE A 1 926 ? -18.008 1.631 58.884 1.00 96.62 926 ILE A O 1
ATOM 7805 N N . ASP A 1 927 ? -17.866 1.822 61.108 1.00 96.50 927 ASP A N 1
ATOM 7806 C CA . ASP A 1 927 ? -16.408 1.939 61.120 1.00 96.50 927 ASP A CA 1
ATOM 7807 C C . ASP A 1 927 ? -15.720 0.565 61.175 1.00 96.50 927 ASP A C 1
ATOM 7809 O O . ASP A 1 927 ? -15.121 0.179 62.182 1.00 96.50 927 ASP A O 1
ATOM 7813 N N . ALA A 1 928 ? -15.810 -0.201 60.084 1.00 96.00 928 ALA A N 1
ATOM 7814 C CA . ALA A 1 928 ? -15.238 -1.545 60.037 1.00 96.00 928 ALA A CA 1
ATOM 7815 C C . ALA A 1 928 ? -13.702 -1.563 60.117 1.00 96.00 928 ALA A C 1
ATOM 7817 O O . ALA A 1 928 ? -13.122 -2.575 60.505 1.00 96.00 928 ALA A O 1
ATOM 7818 N N . TYR A 1 929 ? -13.033 -0.439 59.839 1.00 95.50 929 TYR A N 1
ATOM 7819 C CA . TYR A 1 929 ? -11.600 -0.285 60.093 1.00 95.50 929 TYR A CA 1
ATOM 7820 C C . TYR A 1 929 ? -11.249 -0.567 61.561 1.00 95.50 929 TYR A C 1
ATOM 7822 O O . TYR A 1 929 ? -10.223 -1.180 61.835 1.00 95.50 929 TYR A O 1
ATOM 7830 N N . ASN A 1 930 ? -12.099 -0.167 62.511 1.00 91.94 930 ASN A N 1
ATOM 7831 C CA . ASN A 1 930 ? -11.872 -0.368 63.945 1.00 91.94 930 ASN A CA 1
ATOM 7832 C C . ASN A 1 930 ? -12.478 -1.665 64.504 1.00 91.94 930 ASN A C 1
ATOM 7834 O O . ASN A 1 930 ? -12.430 -1.874 65.711 1.00 91.94 930 ASN A O 1
ATOM 7838 N N . MET A 1 931 ? -13.020 -2.552 63.668 1.00 92.81 931 MET A N 1
ATOM 7839 C CA . MET A 1 931 ? -13.551 -3.826 64.152 1.00 92.81 931 MET A CA 1
ATOM 7840 C C . MET A 1 931 ? -12.424 -4.799 64.512 1.00 92.81 931 MET A C 1
ATOM 7842 O O . MET A 1 931 ? -11.591 -5.139 63.672 1.00 92.81 931 MET A O 1
ATOM 7846 N N . ASP A 1 932 ? -12.452 -5.301 65.745 1.00 87.75 932 ASP A N 1
ATOM 7847 C CA . ASP A 1 932 ? -11.522 -6.331 66.237 1.00 87.75 932 ASP A CA 1
ATOM 7848 C C . ASP A 1 932 ? -11.971 -7.754 65.884 1.00 87.75 932 ASP A C 1
ATOM 7850 O O . ASP A 1 932 ? -11.279 -8.731 66.164 1.00 87.75 932 ASP A O 1
ATOM 7854 N N . SER A 1 933 ? -13.136 -7.889 65.247 1.00 90.19 933 SER A N 1
ATOM 7855 C CA . SER A 1 933 ? -13.663 -9.182 64.837 1.00 90.19 933 SER A CA 1
ATOM 7856 C C . SER A 1 933 ? -12.850 -9.819 63.712 1.00 90.19 933 SER A C 1
ATOM 7858 O O . SER A 1 933 ? -12.999 -11.018 63.526 1.00 90.19 933 SER A O 1
ATOM 7860 N N . PHE A 1 934 ? -11.997 -9.084 62.988 1.00 94.94 934 PHE A N 1
ATOM 7861 C CA . PHE A 1 934 ? -11.209 -9.584 61.854 1.00 94.94 934 PHE A CA 1
ATOM 7862 C C . PHE A 1 934 ? -9.786 -10.002 62.242 1.00 94.94 934 PHE A C 1
ATOM 7864 O O . PHE A 1 934 ? -9.087 -9.315 62.984 1.00 94.94 934 PHE A O 1
ATOM 7871 N N . ASN A 1 935 ? -9.336 -11.119 61.676 1.00 92.62 935 ASN A N 1
ATOM 7872 C CA . ASN A 1 935 ? -8.016 -11.705 61.907 1.00 92.62 935 ASN A CA 1
ATOM 7873 C C . ASN A 1 935 ? -7.166 -11.569 60.635 1.00 92.62 935 ASN A C 1
ATOM 7875 O O . ASN A 1 935 ? -7.723 -11.511 59.545 1.00 92.62 935 ASN A O 1
ATOM 7879 N N . ASP A 1 936 ? -5.831 -11.624 60.722 1.00 93.06 936 ASP A N 1
ATOM 7880 C CA . ASP A 1 936 ? -4.964 -11.562 59.525 1.00 93.06 936 ASP A CA 1
ATOM 7881 C C . ASP A 1 936 ? -5.327 -12.631 58.469 1.00 93.06 936 ASP A C 1
ATOM 7883 O O . ASP A 1 936 ? -5.257 -12.377 57.268 1.00 93.06 936 ASP A O 1
ATOM 7887 N N . SER A 1 937 ? -5.817 -13.800 58.903 1.00 93.94 937 SER A N 1
ATOM 7888 C CA . SER A 1 937 ? -6.247 -14.883 58.012 1.00 93.94 937 SER A CA 1
ATOM 7889 C C . SER A 1 937 ? -7.512 -14.591 57.197 1.00 93.94 937 SER A C 1
ATOM 7891 O O . SER A 1 937 ? -7.820 -15.349 56.279 1.00 93.94 937 SER A O 1
ATOM 7893 N N . ASP A 1 938 ? -8.251 -13.525 57.515 1.00 96.75 938 ASP A N 1
ATOM 7894 C CA . ASP A 1 938 ? -9.420 -13.064 56.754 1.00 96.75 938 ASP A CA 1
ATOM 7895 C C . ASP A 1 938 ? -9.020 -12.238 55.512 1.00 96.75 938 ASP A C 1
ATOM 7897 O O . ASP A 1 938 ? -9.883 -11.830 54.734 1.00 96.75 938 ASP A O 1
ATOM 7901 N N . PHE A 1 939 ? -7.723 -12.002 55.293 1.00 97.19 939 PHE A N 1
ATOM 7902 C CA . PHE A 1 939 ? -7.202 -11.151 54.223 1.00 97.19 939 PHE A CA 1
ATOM 7903 C C . PHE A 1 939 ? -6.307 -11.920 53.248 1.00 97.19 939 PHE A C 1
ATOM 7905 O O . PHE A 1 939 ? -5.735 -12.949 53.605 1.00 97.19 939 PHE A O 1
ATOM 7912 N N . TYR A 1 940 ? -6.179 -11.434 52.008 1.00 95.44 940 TYR A N 1
ATOM 7913 C CA . TYR A 1 940 ? -5.196 -11.946 51.040 1.00 95.44 940 TYR A CA 1
ATOM 7914 C C . TYR A 1 940 ? -3.932 -11.076 50.936 1.00 95.44 940 TYR A C 1
ATOM 7916 O O . TYR A 1 940 ? -2.893 -11.563 50.486 1.00 95.44 940 TYR A O 1
ATOM 7924 N N . ASP A 1 941 ? -4.016 -9.807 51.343 1.00 94.25 941 ASP A N 1
ATOM 7925 C CA . ASP A 1 941 ? -2.900 -8.873 51.546 1.00 94.25 941 ASP A CA 1
ATOM 7926 C C . ASP A 1 941 ? -3.139 -8.040 52.821 1.00 94.25 941 ASP A C 1
ATOM 7928 O O . ASP A 1 941 ? -4.052 -8.349 53.580 1.00 94.25 941 ASP A O 1
ATOM 7932 N 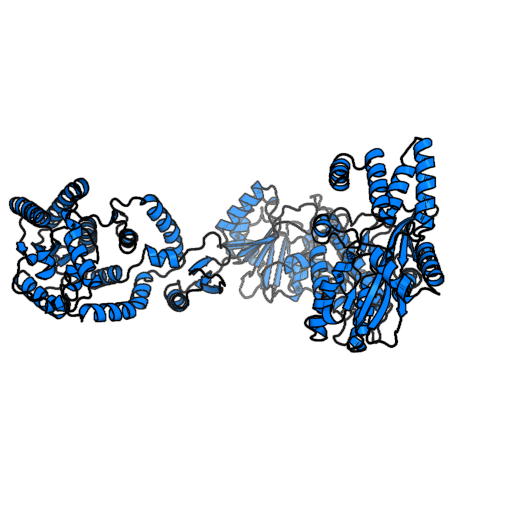N . SER A 1 942 ? -2.344 -7.005 53.120 1.00 93.62 942 SER A N 1
ATOM 7933 C CA . SER A 1 942 ? -2.519 -6.278 54.392 1.00 93.62 942 SER A CA 1
ATOM 7934 C C . SER A 1 942 ? -3.841 -5.498 54.512 1.00 93.62 942 SER A C 1
ATOM 7936 O O . SER A 1 942 ? -4.197 -5.063 55.611 1.00 93.62 942 SER A O 1
ATOM 7938 N N . SER A 1 943 ? -4.584 -5.316 53.418 1.00 93.94 943 SER A N 1
ATOM 7939 C CA . SER A 1 943 ? -5.712 -4.381 53.335 1.00 93.94 943 SER A CA 1
ATOM 7940 C C . SER A 1 943 ? -6.972 -4.929 52.652 1.00 93.94 943 SER A C 1
ATOM 7942 O O . SER A 1 943 ? -8.039 -4.344 52.822 1.00 93.94 943 SER A O 1
ATOM 7944 N N . HIS A 1 944 ? -6.889 -6.046 51.924 1.00 96.50 944 HIS A N 1
ATOM 7945 C CA . HIS A 1 944 ? -8.007 -6.638 51.188 1.00 96.50 944 HIS A CA 1
ATOM 7946 C C . HIS A 1 944 ? -8.435 -7.997 51.743 1.00 96.50 944 HIS A C 1
ATOM 7948 O O . HIS A 1 944 ? -7.616 -8.896 51.949 1.00 96.50 944 HIS A O 1
ATOM 7954 N N . LEU A 1 945 ? -9.745 -8.160 51.936 1.00 97.25 945 LEU A N 1
ATOM 7955 C CA . LEU A 1 945 ? -10.346 -9.399 52.422 1.00 97.25 945 LEU A CA 1
ATOM 7956 C C . LEU A 1 945 ? -10.228 -10.527 51.390 1.00 97.25 945 LEU A C 1
ATOM 7958 O O . LEU A 1 945 ? -10.404 -10.315 50.192 1.00 97.25 945 LEU A O 1
ATOM 7962 N N . ASN A 1 946 ? -9.989 -11.745 51.870 1.00 96.94 946 ASN A N 1
ATOM 7963 C CA . ASN A 1 946 ? -10.113 -12.971 51.081 1.00 96.94 946 ASN A CA 1
ATOM 7964 C C . ASN A 1 946 ? -11.561 -13.495 51.109 1.00 96.94 946 ASN A C 1
ATOM 7966 O O . ASN A 1 946 ? -12.449 -12.864 51.681 1.00 96.94 946 ASN A O 1
ATOM 7970 N N . ARG A 1 947 ? -11.838 -14.666 50.515 1.00 95.75 947 ARG A N 1
ATOM 7971 C CA . ARG A 1 947 ? -13.209 -15.226 50.484 1.00 95.75 947 ARG A CA 1
ATOM 7972 C C . ARG A 1 947 ? -13.838 -15.424 51.870 1.00 95.75 947 ARG A C 1
ATOM 7974 O O . ARG A 1 947 ? -15.047 -15.241 52.011 1.00 95.75 947 ARG A O 1
ATOM 7981 N N . SER A 1 948 ? -13.045 -15.820 52.868 1.00 95.62 948 SER A N 1
ATOM 7982 C CA . SER A 1 948 ? -13.524 -16.023 54.242 1.00 95.62 948 SER A CA 1
ATOM 7983 C C . SER A 1 948 ? -13.885 -14.686 54.881 1.00 95.62 948 SER A C 1
ATOM 7985 O O . SER A 1 948 ? -15.015 -14.500 55.339 1.00 95.62 948 SER A O 1
ATOM 7987 N N . GLY A 1 949 ? -12.962 -13.723 54.812 1.00 96.94 949 GLY A N 1
ATOM 7988 C CA . GLY A 1 949 ? -13.183 -12.373 55.317 1.00 96.94 949 GLY A CA 1
ATOM 7989 C C . GLY A 1 949 ? -14.350 -11.666 54.635 1.00 96.94 949 GLY A C 1
ATOM 7990 O O . GLY A 1 949 ? -15.164 -11.042 55.308 1.00 96.94 949 GLY A O 1
ATOM 7991 N N . ALA A 1 950 ? -14.495 -11.825 53.319 1.00 97.25 950 ALA A N 1
ATOM 7992 C CA . ALA A 1 950 ? -15.594 -11.242 52.559 1.00 97.25 950 ALA A CA 1
ATOM 7993 C C . ALA A 1 950 ? -16.957 -11.808 52.981 1.00 97.25 950 ALA A C 1
ATOM 7995 O O . ALA A 1 950 ? -17.917 -11.059 53.152 1.00 97.25 950 ALA A O 1
ATOM 7996 N N . LYS A 1 951 ? -17.053 -13.125 53.223 1.00 96.56 951 LYS A N 1
ATOM 7997 C CA . LYS A 1 951 ? -18.280 -13.747 53.749 1.00 96.56 951 LYS A CA 1
ATOM 7998 C C . LYS A 1 951 ? -18.662 -13.144 55.105 1.00 96.56 951 LYS A C 1
ATOM 8000 O O . LYS A 1 951 ? -19.802 -12.731 55.285 1.00 96.56 951 LYS A O 1
ATOM 8005 N N . LYS A 1 952 ? -17.694 -13.053 56.016 1.00 96.69 952 LYS A N 1
ATOM 8006 C CA . LYS A 1 952 ? -17.865 -12.487 57.359 1.00 96.69 952 LYS A CA 1
ATOM 8007 C C . LYS A 1 952 ? -18.275 -11.016 57.320 1.00 96.69 952 LYS A C 1
ATOM 8009 O O . LYS A 1 952 ? -19.208 -10.612 58.003 1.00 96.69 952 LYS A O 1
ATOM 8014 N N . PHE A 1 953 ? -17.631 -10.219 56.471 1.00 97.38 953 PHE A N 1
ATOM 8015 C CA . PHE A 1 953 ? -17.989 -8.814 56.305 1.00 97.38 953 PHE A CA 1
ATOM 8016 C C . PHE A 1 953 ? -19.385 -8.646 55.695 1.00 97.38 953 PHE A C 1
ATOM 8018 O O . PHE A 1 953 ? -20.155 -7.805 56.144 1.00 97.38 953 PHE A O 1
ATOM 8025 N N . THR A 1 954 ? -19.762 -9.505 54.746 1.00 97.44 954 THR A N 1
ATOM 8026 C CA . THR A 1 954 ? -21.115 -9.525 54.165 1.00 97.44 954 THR A CA 1
ATOM 8027 C C . THR A 1 954 ? -22.190 -9.836 55.212 1.00 97.44 954 THR A C 1
ATOM 8029 O O . THR A 1 954 ? -23.258 -9.228 55.191 1.00 97.44 954 THR A O 1
ATOM 8032 N N . GLU A 1 955 ? -21.920 -10.748 56.151 1.00 96.06 955 GLU A N 1
ATOM 8033 C CA . GLU A 1 955 ? -22.830 -11.057 57.264 1.00 96.06 955 GLU A CA 1
ATOM 8034 C C . GLU A 1 955 ? -23.057 -9.840 58.171 1.00 96.06 955 GLU A C 1
ATOM 8036 O O . GLU A 1 955 ? -24.203 -9.556 58.507 1.00 96.06 955 GLU A O 1
ATOM 8041 N N . ILE A 1 956 ? -22.007 -9.064 58.462 1.00 94.88 956 ILE A N 1
ATOM 8042 C CA . ILE A 1 956 ? -22.120 -7.802 59.213 1.00 94.88 956 ILE A CA 1
ATOM 8043 C C . ILE A 1 956 ? -22.961 -6.784 58.432 1.00 94.88 956 ILE A C 1
ATOM 8045 O O . ILE A 1 956 ? -23.888 -6.196 58.975 1.00 94.88 956 ILE A O 1
ATOM 8049 N N . ILE A 1 957 ? -22.691 -6.596 57.135 1.00 95.38 957 ILE A N 1
ATOM 8050 C CA . ILE A 1 957 ? -23.460 -5.669 56.286 1.00 95.38 957 ILE A CA 1
ATOM 8051 C C . ILE A 1 957 ? -24.953 -6.034 56.250 1.00 95.38 957 ILE A C 1
ATOM 8053 O O . ILE A 1 957 ? -25.810 -5.151 56.282 1.00 95.38 957 ILE A O 1
ATOM 8057 N N . ASN A 1 958 ? -25.280 -7.327 56.248 1.00 95.25 958 ASN A N 1
ATOM 8058 C CA . ASN A 1 958 ? -26.654 -7.827 56.284 1.00 95.25 958 ASN A CA 1
ATOM 8059 C C . ASN A 1 958 ? -27.432 -7.474 57.563 1.00 95.25 958 ASN A C 1
ATOM 8061 O O . ASN A 1 958 ? -28.647 -7.670 57.592 1.00 95.25 958 ASN A O 1
ATOM 8065 N N . GLU A 1 959 ? -26.785 -7.009 58.630 1.00 91.75 959 GLU A N 1
ATOM 8066 C CA . GLU A 1 959 ? -27.475 -6.509 59.828 1.00 91.75 959 GLU A CA 1
ATOM 8067 C C . GLU A 1 959 ? -28.052 -5.099 59.619 1.00 91.75 959 GLU A C 1
ATOM 8069 O O . GLU A 1 959 ? -28.951 -4.682 60.347 1.00 91.75 959 GLU A O 1
ATOM 8074 N N . TYR A 1 960 ? -27.582 -4.383 58.592 1.00 87.38 960 TYR A N 1
ATOM 8075 C CA . TYR A 1 960 ? -27.946 -2.990 58.310 1.00 87.38 960 TYR A CA 1
ATOM 8076 C C . TYR A 1 960 ? -28.846 -2.814 57.071 1.00 87.38 960 TYR A C 1
ATOM 8078 O O . TYR A 1 960 ? -29.382 -1.715 56.849 1.00 87.38 960 TYR A O 1
ATOM 8086 N N . LEU A 1 961 ? -29.031 -3.893 56.301 1.00 84.88 961 LEU A N 1
ATOM 8087 C CA . LEU A 1 961 ? -29.975 -4.025 55.183 1.00 84.88 961 LEU A CA 1
ATOM 8088 C C . LEU A 1 961 ? -31.350 -4.470 55.678 1.00 84.88 961 LEU A C 1
ATOM 8090 O O . LEU A 1 961 ? -32.328 -3.736 55.382 1.00 84.88 961 LEU A O 1
#

Mean predicted aligned error: 17.72 Å

Solvent-accessible surface area (backbone atoms only — not comparable to full-atom values): 52686 Å² total; per-residue (Å²): 114,70,66,63,54,42,53,55,49,39,71,78,41,79,75,46,53,68,54,40,44,52,49,16,51,54,29,46,76,75,64,41,46,40,66,13,43,52,33,40,51,55,35,54,76,71,57,87,54,66,69,61,45,51,54,46,53,54,49,51,50,54,46,39,76,75,38,71,69,36,85,50,83,41,45,51,36,34,40,38,38,38,60,86,53,55,70,67,58,53,51,48,53,55,49,48,48,40,67,71,24,34,33,80,75,47,79,46,83,51,102,57,67,45,35,42,34,38,32,33,25,72,70,63,37,80,62,52,76,65,51,44,67,78,40,70,68,53,74,42,44,64,66,62,51,56,63,57,49,42,54,51,41,28,73,77,69,66,44,88,65,52,69,86,43,40,47,68,51,55,26,46,70,57,20,51,54,52,46,52,70,77,35,63,94,51,46,65,62,53,50,52,52,49,50,54,53,51,59,72,63,50,75,94,51,61,72,78,42,74,61,89,72,88,48,31,55,38,50,45,31,35,26,56,47,90,98,44,64,24,34,37,40,38,43,44,81,92,40,60,74,34,50,52,30,33,51,45,41,19,57,58,48,21,77,79,38,79,38,34,51,51,56,75,45,71,64,98,49,34,43,30,30,71,57,63,55,70,64,47,76,79,39,72,70,52,30,26,51,52,50,43,76,41,38,66,57,53,22,46,46,56,47,52,37,46,72,74,46,33,43,39,81,75,73,40,81,84,37,51,43,34,30,98,88,78,41,61,31,51,53,84,38,55,52,47,40,67,54,93,73,73,60,96,44,75,73,59,30,45,66,45,67,37,71,63,95,85,62,83,69,84,73,78,89,86,55,70,102,56,52,56,60,54,39,33,50,50,32,30,74,43,50,67,38,41,46,58,59,36,44,64,53,40,72,82,42,81,88,65,102,75,51,72,67,61,51,52,43,42,48,36,43,56,56,42,68,72,69,83,64,98,68,96,25,84,92,33,82,44,23,54,40,27,48,67,59,79,70,37,64,38,61,25,58,32,51,41,66,63,56,55,70,60,45,98,67,84,53,67,69,26,33,36,39,28,44,59,26,54,51,29,38,61,51,64,70,37,52,92,44,32,58,30,34,39,29,30,22,66,54,57,49,27,31,53,28,24,51,44,51,30,60,68,58,66,40,81,51,53,46,67,42,70,45,50,83,84,84,46,68,72,74,60,59,62,75,70,46,85,49,98,78,63,65,40,57,31,36,36,42,54,56,43,55,81,79,46,92,57,37,68,60,51,53,53,51,50,47,74,56,19,52,24,36,43,37,27,45,45,79,54,77,66,52,35,49,55,52,48,59,54,45,59,75,64,27,85,38,77,42,79,62,31,80,48,31,86,55,36,89,90,53,40,84,26,30,35,32,43,32,28,52,79,88,81,70,49,52,30,31,36,42,40,64,51,72,82,48,56,67,52,48,73,71,27,40,34,85,62,46,44,82,42,82,39,84,51,92,64,95,63,90,41,33,35,41,24,47,72,92,40,69,88,73,47,36,51,52,49,61,44,51,70,40,52,49,52,65,71,62,50,51,35,52,51,52,43,67,77,34,55,94,68,34,33,23,41,32,30,20,28,38,46,48,47,53,20,44,46,57,92,70,44,87,54,53,45,42,60,65,24,33,74,70,46,28,64,64,56,36,42,54,52,49,53,51,55,56,72,70,35,93,61,60,88,45,43,45,39,37,38,44,38,40,53,58,53,44,47,58,48,57,46,42,71,41,80,52,83,86,51,50,42,51,50,46,40,48,25,88,78,70,74,50,50,66,83,28,92,58,40,70,59,54,50,52,56,47,57,67,41,45,60,50,46,66,68,48,36,37,95,61,28,68,58,54,53,41,65,71,46,44,62,69,49,49,57,52,50,50,62,50,37,69,36,62,27,50,85,90,74,50,50,79,64,55,47,52,50,55,45,47,71,31,36,63,59,66,64,82,42,70,66,51,28,57,50,40,53,50,52,49,51,53,42,54,50,58,37,55,80,60,71,34,48,40,34,40,32,36,53,53,52,27,72,70,33,60,74,42,36,44,61,73,37,42,53,53,39,52,54,53,53,55,57,47,58,76,76,45,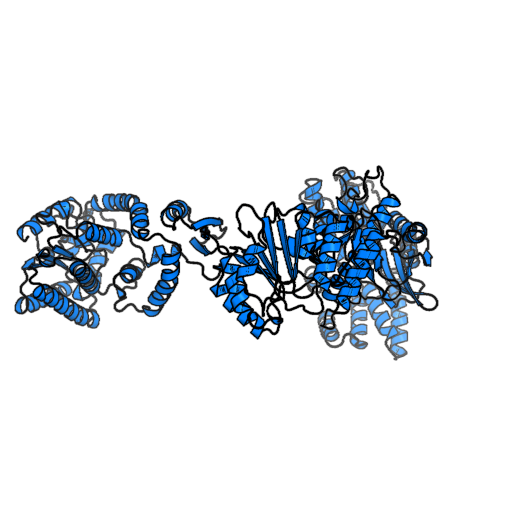88,62,49,79,42,66,34,51,75,48,80,87,69,55,50,70,25,11,38,46,57,56,36,38,7,60,65,28,5,50,55,47,27,57,59,53,50,77,78,110

Foldseek 3Di:
DVLVVLVVVCVVPVLPLVSLQVNLVVCVVVVVLLSSLVSLVSSLVPDPDPVSVVVSVVSNVVSCVVPVCSPAQKFKKKKKFFQVDDPVLVVVVVVLLLQLAKDFLDWDDDPDRIIITIIMHNHFADDDPVCCVVQVLADGPSVCCVVVSQVVCCVPPVDNDRVVGMDMHRGRVRNVVVCCVVPVVCVVVSVVVVVVQRVLLDDPFAFDDWDDDSCSFWTWTWGDDPPDIKIKIFGHPPLQLLVVQLQCCQDPVCVPQLQAFHWPDDDSGMTITHDQDDQLPPDLLSLLVLCQVCLLVVLVNLVSQLVVQKDAQPDASVQWGAHPVSGIHGHRRSQIDGDPDRDPASLPDCLNVNDDPPDPGDHDPPDPPCSSVVRQVRCCVRHVDGSSRSNLQARVHADDPPDPLVVVLLVLQVVLVVPPPDQPFPPFSNGAEWADFVSHTGDTLFYLVSLVVLDPDQQAQFEEEEEQCQLVRNVRNCLVGYVAYEYEHQDVSSQVSNVSSCVRNVSVRYHYDYDDPAPDDLVVVLVVQPDPVSAHAEYEAEQPQVVYDCVLVVLQSRLVRYQKYWYKADDDPVSSVVVVVSLVVRAVDKDFSACFDSSHPVGGRITIIIGGHDPFAFEKEWAFPDPLCPVLLVVWWDPSYDYDYDYDPDPDGFTWMGGPPDPVLIAGVVVCCQQADDLLQVVLVVQLVVCLVFAQAEEEEAPQQSAQADQVPAPGNYRYNYYHQDALLNRLLVRVLSCVPHPDNVSHAAYEYEDALLRLQDDLQPDPPPVRVRVLRNCCVPRVDSPPHPPSVVSNVSVVSNVVVCVNTGDPCSSVSVNVSCVVVVVVVVQVLLPAFFDQVPDDPVLLVVLLCVQQVSVDGDPVSNVVSLVSVVVSLVVCVVSNHAYEYEYRAFEPSSVVRHDPVSNVVSVVSVVVVVVPGDYHYHYNNPDPPDYSRQASGGGHGHPNSSSVSNVVVNVVD

Secondary structure (DSSP, 8-state):
-HHHHHHHHHHH-TT-HHHHHHHHHHHHHTT-HHHHHHHHHHHHHH---HHHHHHHHHHHHHHHHH-GGGGSSSEEEEEEEETTS-HHHHHHHHHHHHHTT-EEEEEEE-SSSEEEEEEEESSPPPPPHHHHHH-TT---GGGGHHHHHHHHHHHHH--S-GGGTEEE-SSHHHHHHHHHHHSGGGHHHHHHHHHHHHHHHS--S-EEEEPPS--SSEEEEEEEETTEEEEEEEEPTT-HHHHHHHHHHHHTGGGT-TTSPPP-EE-SSEEEEE---STTTS-HHHHHHHHHHTHHHHHHHHHHHHHTTEE-TT--GGGEEEETTTEEEE---TT-EE-SS--SSGGG-HHHH---TT--S----SSSTTHHHHHHHHHHHHHS--HHHHHTTSTT----S--HHHHHHHHHHHHHGGGSS----TTSTTTTB-EEETTEEE--SB-HHHHHHHS----TT-EEEEET-TTTHHHHHHTTT-SEEEEEES-HHHHHHHHHHHHHHT-TTEEEEE--TTTS-GGGGGGG--STT---SEEEEES-GGG-TTHHHHHHHHHHH-SEEEEE--SSHHHHHHHHHHHHHH-SEEEEEESS-TT-TT-TT--EEEEE---S-EEEEEEE--HHHHHHHHHHB-TTEEEEEE----SS--EEEEETTEEEEEEEHHHHHHHH--HHHHHHHHHHHTTTTT--EEEE-SHHHHHH--GGG-SS-EEE---TT--HHHHHHHHHHHHHT-S-GGG--EEEEEE-TTGGG--GGG---TTTTTHHHHHHHHH---TT-TTHHHHHHHHHHHHHHHHHHB-TTHHHHHHHHHHHHHHHHHHHHHT----GGG--HHHHHHHHHHHHGGGS--HHHHHHHHHHHHHHHHHHHTTTPEEEEEEPP--HHHHHHS-HHHHHHHHHHHHHHHHHS--EEE-GGG-TT--GGGBSSSSSB-HHHHHHHHHHHTTT-

Sequence (961 aa):
EALKWIDKGLIMDTQSIDLLYNKAYLLEQIKEYKESYILYQKVLNNTREQSIKNDIKERLKKIKDMDCLVDLNGKLSLLVIDKRVDVDIRNFILHWFHEYGFTILKNINTNKIKQYVIIYDLNPQDMTREAKIEYPGIDNGRYFLIGALQKQILIQFGIKDINNYLYLTQNELEAKKIVKQLFKDKIKELYEKIYDIEETYKTQYPVIKLFDGFKHRAKTELIHYRDGLAVKKTWKPGNKRFLEREKYACSELSKTISYIPPLLESGENYIIIPYYGEALQKNEKAKKMILTNHIVGIANFFKQLYEAGYYNPDIHPGQFVFSKIEGLKAIDFEYLQSYEKKPDSFIESYDIQGYPKDFKGDKPNYTGENLHEWYNDLWIQYTGYNLEQIANLVVRGKYYDDDPEINKVLGLLNYAKTSGKSYDGSLYGSAYHSLRLKGYYFRGQREPNLRLQKVPYDFTDKVVLDIGCNAGGMLHVLANKIKMGIGIDYDYRLINAANAIKKINNNNNLSFYRFDLENEELDLIKNYILSKDGKIDICFLLSVCMWIKNWKDVVAFVASISNSLLFETNGTQQQQLEQMEELEKNYNYIEVVEEESNDDPGQPNRRLLFCKNERNKNYIVVENNIIEYNNLLNTIIKPEHCIIYRQNTSSDDICKIYKKYNKDNAMNFNKYMKNFFDVEFYRNYFNLLNSKDRVKGFITGLSYFEVGIDTNKLKLPLVNLSLSSQDLFYDFAMLKYAINSIDDLKNVKYVILGLSNYSFRYDLSKTQNPETKRKPKVYYPLLKDLHNYKSKNKVIYEYELLKENINYFFQDNYLFKIFEYKKDKFNILWDKMMNRVFEPKRLSKEERKREIYLAQRWSQVYPDTKKENIMIFRELLQYLQDKEVKITIVTNPVTNFYKTYFPLNCREEFIDIISEFQKEFKFTFIDAYNMDSFNDSDFYDSSHLNRSGAKKFTEIINEYL

Nearest PDB structures (foldseek):
  1xxl-assembly2_B  TM=6.959E-01  e=1.523E-05  Bacillus subtilis
  5xj1-assembly1_A  TM=7.247E-01  e=5.393E-05  Streptococcus pneumoniae TIGR4
  4un0-assembly2_D  TM=7.037E-01  e=7.798E-05  Homo sapiens
  6gt5-assembly2_B  TM=7.324E-01  e=2.013E-04  Homo sapiens
  8qby-assembly1_t  TM=6.999E-01  e=5.476E-04  Paracoccus denitrificans PD1222

pLDDT: mean 88.89, std 9.26, range [41.25, 98.56]